Protein AF-A0A7U8BI65-F1 (afdb_monomer_lite)

pLDDT: mean 87.46, std 12.07, range [30.53, 98.56]

Sequence (1201 aa):
MKNLANHIILSGVTVSMLFSPLMALPSGGKFTHGTSGSITSNGNNMNIIGNGKNSVIQWGGGFSIGKGQSVNFGNNNFKGQQNYLNIAHGTSKSMIEGILNAGGNNVFLINPNGVIITKTGTINANRFVASTSSMDSKSMQDFADGKLVYNTFSPVFKPNGGNVVNMGTINAKNVTLQGNKVMLSADTSWDDKNNKIKYNQITADNIDLKGNEVYVDISTIKSKNLTTEAKNKGIAYLSATGYYYNPTREYNDIVFTTKGVMDKTYNQYISIGSDLDWWHFAKGWNEKADFRNNVAGNTFKLTNNIDFKASSGQNYANYWIDLNGDGKKDANEFTNMIVGFKDDSAFTKTFDGQGYTLKNININTVSDEVKNKPRYVGLFGKADGANFKNIIIDYKNGGINAKGINDYIRVGGFIGEANGGKFENILLKNLNLNAYTNMIYCEKITSNGYCEANSYVGGFVGNAINNANFNIIKMDTISVHGAKSNPIYGSPDGYALLDYIHVGGFAGGSLNSNFYDIKLNNISKVSNGYTDTRGLYVDKSTGGFIGKADGGEFKEILLKVENIDGSYDASFSGGFVGWVYDKGSIFSHINSNINEVKGGNTTGGFAGYAHGGEFSNIKSNVNVVYGYTVGGFLGKIYLNSKTNKILFNNIELNNIDLISGYNAGGFLGEINNHNSNDVTFENIHIKRIEKIQGNYIYTGGFAGYIPYGVFKNISIDYIGEIYGESNVGGFAGYIGNGKFENISINNINKMTIIDDEVYNDIYAGGFAGVIKQGIFSNIVLNDIGGFVYRDNSSNSNNYFLYVGSFAGMLGDKYSSGKPYNLDFNNIYIFTKENFGVDSNKNNFFFGKIFGGMKNANSQINNVNIYHQEGGLQNAISDQDYWDKYKIITYNDKNTGKEHFKNDVSKIDGLIYNDGKFIFTKDFVVNSPSDPKFDNEKPLIPNIEDIISKQVTLDENDILDLNILNQIIADLKDKFYLVDINILNELLKAYANIDKNNPTSKAEFLANYFLSKDKYPNDEKRLEIAHSMIQSLDFLLAYANNNTGNSKLTADANSKYLNNQNLSENKSKNIINKNKELMKFIDKDLKPLVESSNKALDRLKIIQGQLKTAIAKYNDYVKKINENPAIKNEETLNALKAKVDRLNQLSGELATTIANNQIQLEAWQDKASTDSNEHFTIKGQFDNVALLIPDLEKVTANGNEN

Organism: Campylobacter lari (NCBI:txid201)

Secondary structure (DSSP, 8-state):
--SHHHHHTT---S-TTS-----SS--SEEE-TT--EEEEEETTEEEEEESSSEEEEEETT---B-TT-EEEE--TTS-S--EEEEEE-SSS-EEE-SEEE-TT-EEEEE-TTEEEE-TT-EEE-SEEEEE-S---HHHHHHHHTT-S-TTT--PPP-TTS-EEEE-SEEE-SEEEEEEEEEEE-----EETTTTEE----EE-SEEEEEEEEEEEEGGGEE-SEEEEEEEEEEEEE-BHHHHHH-TT--GGGSEEEEEE--EE-TTT-EEE-SHHHHHHHHHHHHH-HHHHHS-GGGEEEE-S-EE--GGGT-BTTBEE--SSSSS---GGGEE--SBT-SGGG-B-SEEE-TT-EEES-EEE-SSTT-SS--SEESSEEEEES-EEEEEEEE-TT-EEEEE-SSS--EEESSEEEEES-EEEEEEEEEEEEEEEB-----SEE-TTSPEEEEEEEESSEEEEESS-EEEEEEEEEEEEEPPPB-PPSS-TTSPPEEEEEEEESSEEEEES-EEEEEEEEEEEEEEPPPB--TT-EEEEEEESSEEEEESEEEEEEEEEEEEEEE-STTEEEESSEEEE-STTEEEEEEEEEEEEEEESSEEESSEEEESSEEEEEEEEEEEEEESSEEESSEEEEE--STT--EEEEEEEEE-EEEEEESEEESSEEEEE-S-TTSEEEEEEEE--EEEEEESSS-EESSEEEESS-EEEEEEE--EEEEEESS-EESSEEEE-S-EEEEEEEEEEEEEEEEESS--S-EEEESSEEEE-SEEEEEEEEEEE--EEEEE--SSGGGS-EEEESSEEEEE-TT--SSPEEEEEEEEEEEEPTT-SEEES-SSEEEESSEEEEESEEEEEEEEEEEEETTTTTT-BTTGGGGGGSEEEEESSHHHHHHHHHHHHTTSTTEEEETTEEEE-TT---PPPPPPPP------PPPHHHHHH---EE-GGGS--HHHHHHHHHTTTS--EEEEGGGHHHHHHHHHT--TT-HHHHHHHHHHHTB-TTT---HHHHHHHHHHHHHHHHHHHHHHH---TT-EE-HHHHHHHHHHHHHHHHHHHHHHHHHHHHHHHIIIIIHHHHHHHHHHHHHHHHHHHHHHHHHHHHHHHHHHHHH-GGG--HHHHHHHHHHHHHHHHHHHHHHHHHHHHHHHHHHHHHHHHHHTTTSEEEE------PPPP---PPP-------

Structure (mmCIF, N/CA/C/O backbone):
data_AF-A0A7U8BI65-F1
#
_entry.id   AF-A0A7U8BI65-F1
#
loop_
_atom_site.group_PDB
_atom_site.id
_atom_site.type_symbol
_atom_site.label_atom_id
_atom_site.label_alt_id
_atom_site.label_comp_id
_atom_site.label_asym_id
_atom_site.label_entity_id
_atom_site.label_seq_id
_atom_site.pdbx_PDB_ins_code
_atom_site.Cartn_x
_atom_site.Cartn_y
_atom_site.Cartn_z
_atom_site.occupancy
_atom_site.B_iso_or_equiv
_atom_site.auth_seq_id
_atom_site.auth_comp_id
_atom_site.auth_asym_id
_atom_site.auth_atom_id
_atom_site.pdbx_PDB_model_num
ATOM 1 N N . MET A 1 1 ? -63.839 -25.827 42.449 1.00 49.09 1 MET A N 1
ATOM 2 C CA . MET A 1 1 ? -62.834 -25.435 43.470 1.00 49.09 1 MET A CA 1
ATOM 3 C C . MET A 1 1 ? -61.719 -26.469 43.737 1.00 49.09 1 MET A C 1
ATOM 5 O O . MET A 1 1 ? -61.024 -26.336 44.735 1.00 49.09 1 MET A O 1
ATOM 9 N N . LYS A 1 2 ? -61.450 -27.457 42.861 1.00 36.97 2 LYS A N 1
ATOM 10 C CA . LYS A 1 2 ? -60.438 -28.498 43.161 1.00 36.97 2 LYS A CA 1
ATOM 11 C C . LYS A 1 2 ? -58.964 -28.087 42.982 1.00 36.97 2 LYS A C 1
ATOM 13 O O . LYS A 1 2 ? -58.112 -28.815 43.459 1.00 36.97 2 LYS A O 1
ATOM 18 N N . ASN A 1 3 ? -58.664 -26.923 42.392 1.00 48.00 3 ASN A N 1
ATOM 19 C CA . ASN A 1 3 ? -57.275 -26.491 42.175 1.00 48.00 3 ASN A CA 1
ATOM 20 C C . ASN A 1 3 ? -56.867 -25.186 42.878 1.00 48.00 3 ASN A C 1
ATOM 22 O O . ASN A 1 3 ? -55.678 -24.979 43.039 1.00 48.00 3 ASN A O 1
ATOM 26 N N . LEU A 1 4 ? -57.773 -24.330 43.363 1.00 46.06 4 LEU A N 1
ATOM 27 C CA . LEU A 1 4 ? -57.404 -22.996 43.889 1.00 46.06 4 LEU A CA 1
ATOM 28 C C . LEU A 1 4 ? -56.399 -23.048 45.069 1.00 46.06 4 LEU A C 1
ATOM 30 O O . LEU A 1 4 ? -55.481 -22.242 45.153 1.00 46.06 4 LEU A O 1
ATOM 34 N N . ALA A 1 5 ? -56.544 -24.086 45.894 1.00 41.00 5 ALA A N 1
ATOM 35 C CA . ALA A 1 5 ? -55.726 -24.470 47.040 1.00 41.00 5 ALA A CA 1
ATOM 36 C C . ALA A 1 5 ? -54.214 -24.482 46.785 1.00 41.00 5 ALA A C 1
ATOM 38 O O . ALA A 1 5 ? -53.473 -23.638 47.274 1.00 41.00 5 ALA A O 1
ATOM 39 N N . ASN A 1 6 ? -53.776 -25.419 45.936 1.00 39.88 6 ASN A N 1
ATOM 40 C CA . ASN A 1 6 ? -52.371 -25.696 45.643 1.00 39.88 6 ASN A CA 1
ATOM 41 C C . ASN A 1 6 ? -51.692 -24.560 44.858 1.00 39.88 6 ASN A C 1
ATOM 43 O O . ASN A 1 6 ? -50.458 -24.475 44.800 1.00 39.88 6 ASN A O 1
ATOM 47 N N . HIS A 1 7 ? -52.485 -23.671 44.256 1.00 42.72 7 HIS A N 1
ATOM 48 C CA . HIS A 1 7 ? -51.993 -22.535 43.484 1.00 42.72 7 HIS A CA 1
ATOM 49 C C . HIS A 1 7 ? -51.641 -21.336 44.379 1.00 42.72 7 HIS A C 1
ATOM 51 O O . HIS A 1 7 ? -50.652 -20.664 44.095 1.00 42.72 7 HIS A O 1
ATOM 57 N N . ILE A 1 8 ? -52.303 -21.157 45.526 1.00 42.31 8 ILE A N 1
ATOM 58 C CA . ILE A 1 8 ? -52.016 -20.065 46.476 1.00 42.31 8 ILE A CA 1
ATOM 59 C C . ILE A 1 8 ? -50.756 -20.344 47.330 1.00 42.31 8 ILE A C 1
ATOM 61 O O . ILE A 1 8 ? -50.008 -19.428 47.653 1.00 42.31 8 ILE A O 1
ATOM 65 N N . ILE A 1 9 ? -50.413 -21.616 47.582 1.00 40.44 9 ILE A N 1
ATOM 66 C CA . ILE A 1 9 ? -49.279 -22.063 48.442 1.00 40.44 9 ILE A CA 1
ATOM 67 C C . ILE A 1 9 ? -47.878 -21.611 47.943 1.00 40.44 9 ILE A C 1
ATOM 69 O O . ILE A 1 9 ? -46.877 -21.798 48.622 1.00 40.44 9 ILE A O 1
ATOM 73 N N . LEU A 1 10 ? -47.747 -21.011 46.748 1.00 40.88 10 LEU A N 1
ATOM 74 C CA . LEU A 1 10 ? -46.505 -20.303 46.351 1.00 40.88 10 LEU A CA 1
ATOM 75 C C . LEU A 1 10 ? -46.758 -18.890 45.784 1.00 40.88 10 LEU A C 1
ATOM 77 O O . LEU A 1 10 ? -45.847 -18.305 45.195 1.00 40.88 10 LEU A O 1
ATOM 81 N N . SER A 1 11 ? -47.966 -18.330 45.899 1.00 40.81 11 SER A N 1
ATOM 82 C CA . SER A 1 11 ? -48.268 -17.004 45.349 1.00 40.81 11 SER A CA 1
ATOM 83 C C . SER A 1 11 ? -47.799 -15.899 46.297 1.00 40.81 11 SER A C 1
ATOM 85 O O . SER A 1 11 ? -48.597 -15.256 46.976 1.00 40.81 11 SER A O 1
ATOM 87 N N . GLY A 1 12 ? -46.484 -15.674 46.317 1.00 45.47 12 GLY A N 1
ATOM 88 C CA . GLY A 1 12 ? -45.933 -14.373 46.669 1.00 45.47 12 GLY A CA 1
ATOM 89 C C . GLY A 1 12 ? -46.340 -13.353 45.605 1.00 45.47 12 GLY A C 1
ATOM 90 O O . GLY A 1 12 ? -46.034 -13.512 44.420 1.00 45.47 12 GLY A O 1
ATOM 91 N N . VAL A 1 13 ? -47.112 -12.359 46.028 1.00 43.16 13 VAL A N 1
ATOM 92 C CA . VAL A 1 13 ? -48.002 -11.578 45.168 1.00 43.16 13 VAL A CA 1
ATOM 93 C C . VAL A 1 13 ? -47.292 -10.629 44.171 1.00 43.16 13 VAL A C 1
ATOM 95 O O . VAL A 1 13 ? -46.260 -10.039 44.472 1.00 43.16 13 VAL A O 1
ATOM 98 N N . THR A 1 14 ? -47.892 -10.513 42.971 1.00 48.69 14 THR A N 1
ATOM 99 C CA . THR A 1 14 ? -47.816 -9.482 41.897 1.00 48.69 14 THR A CA 1
ATOM 100 C C . THR A 1 14 ? -46.475 -8.815 41.577 1.00 48.69 14 THR A C 1
ATOM 102 O O . THR A 1 14 ? -46.221 -7.688 41.992 1.00 48.69 14 THR A O 1
ATOM 105 N N . VAL A 1 15 ? -45.672 -9.412 40.691 1.00 45.28 15 VAL A N 1
ATOM 106 C CA . VAL A 1 15 ? -44.526 -8.693 40.078 1.00 45.28 15 VAL A CA 1
ATOM 107 C C . VAL A 1 15 ? -44.260 -9.105 38.615 1.00 45.28 15 VAL A C 1
ATOM 109 O O . VAL A 1 15 ? -43.643 -8.381 37.838 1.00 45.28 15 VAL A O 1
ATOM 112 N N . SER A 1 16 ? -44.790 -10.247 38.181 1.00 42.12 16 SER A N 1
ATOM 113 C CA . SER A 1 16 ? -44.332 -10.961 36.984 1.00 42.12 16 SER A CA 1
ATOM 114 C C . SER A 1 16 ? -44.882 -10.496 35.629 1.00 42.12 16 SER A C 1
ATOM 116 O O . SER A 1 16 ? -44.323 -10.863 34.601 1.00 42.12 16 SER A O 1
ATOM 118 N N . MET A 1 17 ? -45.968 -9.716 35.582 1.00 37.91 17 MET A N 1
ATOM 119 C CA . MET A 1 17 ? -46.557 -9.233 34.314 1.00 37.91 17 MET A CA 1
ATOM 120 C C . MET A 1 17 ? -45.971 -7.890 33.836 1.00 37.91 17 MET A C 1
ATOM 122 O O . MET A 1 17 ? -46.530 -7.255 32.943 1.00 37.91 17 MET A O 1
ATOM 126 N N . LEU A 1 18 ? -44.875 -7.433 34.450 1.00 44.94 18 LEU A N 1
ATOM 127 C CA . LEU A 1 18 ? -44.361 -6.065 34.331 1.00 44.94 18 LEU A CA 1
ATOM 128 C C . LEU A 1 18 ? -42.988 -5.972 33.644 1.00 44.94 18 LEU A C 1
ATOM 130 O O . LEU A 1 18 ? -42.354 -4.931 33.733 1.00 44.94 18 LEU A O 1
ATOM 134 N N . PHE A 1 19 ? -42.496 -7.031 32.999 1.00 45.09 19 PHE A N 1
ATOM 135 C CA . PHE A 1 19 ? -41.133 -7.043 32.466 1.00 45.09 19 PHE A CA 1
ATOM 136 C C . PHE A 1 19 ? -41.057 -7.658 31.070 1.00 45.09 19 PHE A C 1
ATOM 138 O O . PHE A 1 19 ? -41.316 -8.844 30.878 1.00 45.09 19 PHE A O 1
ATOM 145 N N . SER A 1 20 ? -40.641 -6.838 30.111 1.00 33.91 20 SER A N 1
ATOM 146 C CA . SER A 1 20 ? -40.109 -7.244 28.811 1.00 33.91 20 SER A CA 1
ATOM 147 C C . SER A 1 20 ? -38.716 -6.621 28.694 1.00 33.91 20 SER A C 1
ATOM 149 O O . SER A 1 20 ? -38.632 -5.393 28.621 1.00 33.91 20 SER A O 1
ATOM 151 N N . PRO A 1 21 ? -37.617 -7.396 28.743 1.00 39.16 21 PRO A N 1
ATOM 152 C CA . PRO A 1 21 ? -36.289 -6.815 28.663 1.00 39.16 21 PRO A CA 1
ATOM 153 C C . PRO A 1 21 ? -35.968 -6.437 27.214 1.00 39.16 21 PRO A C 1
ATOM 155 O O . PRO A 1 21 ? -35.713 -7.294 26.374 1.00 39.16 21 PRO A O 1
ATOM 158 N N . LEU A 1 22 ? -35.924 -5.135 26.947 1.00 37.31 22 LEU A N 1
ATOM 159 C CA . LEU A 1 22 ? -34.965 -4.556 26.009 1.00 37.31 22 LEU A CA 1
ATOM 160 C C . LEU A 1 22 ? -34.018 -3.717 26.878 1.00 37.31 22 LEU A C 1
ATOM 162 O O . LEU A 1 22 ? -34.304 -2.561 27.177 1.00 37.31 22 LEU A O 1
ATOM 166 N N . MET A 1 23 ? -32.974 -4.328 27.443 1.00 58.50 23 MET A N 1
ATOM 167 C CA . MET A 1 23 ? -32.258 -3.696 28.560 1.00 58.50 23 MET A CA 1
ATOM 168 C C . MET A 1 23 ? -31.063 -2.883 28.065 1.00 58.50 23 MET A C 1
ATOM 170 O O . MET A 1 23 ? -29.980 -3.412 27.839 1.00 58.50 23 MET A O 1
ATOM 174 N N . ALA A 1 24 ? -31.270 -1.572 27.943 1.00 73.62 24 ALA A N 1
ATOM 175 C CA . ALA A 1 24 ? -30.195 -0.589 27.822 1.00 73.62 24 ALA A CA 1
ATOM 176 C C . ALA A 1 24 ? -29.513 -0.288 29.182 1.00 73.62 24 ALA A C 1
ATOM 178 O O . ALA A 1 24 ? -28.504 0.401 29.218 1.00 73.62 24 ALA A O 1
ATOM 179 N N . LEU A 1 25 ? -30.033 -0.792 30.305 1.00 88.44 25 LEU A N 1
ATOM 180 C CA . LEU A 1 25 ? -29.476 -0.649 31.662 1.00 88.44 25 LEU A CA 1
ATOM 181 C C . LEU A 1 25 ? -29.086 -2.027 32.238 1.00 88.44 25 LEU A C 1
ATOM 183 O O . LEU A 1 25 ? -29.550 -3.045 31.715 1.00 88.44 25 LEU A O 1
ATOM 187 N N . PRO A 1 26 ? -28.290 -2.100 33.328 1.00 91.25 26 PRO A N 1
ATOM 188 C CA . PRO A 1 26 ? -28.024 -3.363 34.020 1.00 91.25 26 PRO A CA 1
ATOM 189 C C . PRO A 1 26 ? -29.325 -4.069 34.414 1.00 91.25 26 PRO A C 1
ATOM 191 O O . PRO A 1 26 ? -30.337 -3.411 34.659 1.00 91.25 26 PRO A O 1
ATOM 194 N N . SER A 1 27 ? -29.334 -5.403 34.476 1.00 86.44 27 SER A N 1
ATOM 195 C CA . SER A 1 27 ? -30.589 -6.138 34.685 1.00 86.44 27 SER A CA 1
ATOM 196 C C . SER A 1 27 ? -30.489 -7.289 35.681 1.00 86.44 27 SER A C 1
ATOM 198 O O . SER A 1 27 ? -29.483 -7.995 35.772 1.00 86.44 27 SER A O 1
ATOM 200 N N . GLY A 1 28 ? -31.566 -7.455 36.456 1.00 86.06 28 GLY A N 1
ATOM 201 C CA . GLY A 1 28 ? -31.684 -8.481 37.488 1.00 86.06 28 GLY A CA 1
ATOM 202 C C . GLY A 1 28 ? -30.685 -8.321 38.625 1.00 86.06 28 GLY A C 1
ATOM 203 O O . GLY A 1 28 ? -29.994 -9.280 38.943 1.00 86.06 28 GLY A O 1
ATOM 204 N N . GLY A 1 29 ? -30.553 -7.118 39.185 1.00 91.00 29 GLY A N 1
ATOM 205 C CA . GLY A 1 29 ? -29.655 -6.847 40.308 1.00 91.00 29 GLY A CA 1
ATOM 206 C C . GLY A 1 29 ? -30.243 -7.291 41.649 1.00 91.00 29 GLY A C 1
ATOM 207 O O . GLY A 1 29 ? -31.414 -7.029 41.926 1.00 91.00 29 GLY A O 1
ATOM 208 N N . LYS A 1 30 ? -29.428 -7.913 42.506 1.00 92.31 30 LYS A N 1
ATOM 209 C CA . LYS A 1 30 ? -29.826 -8.332 43.858 1.00 92.31 30 LYS A CA 1
ATOM 210 C C . LYS A 1 30 ? -28.677 -8.224 44.860 1.00 92.31 30 L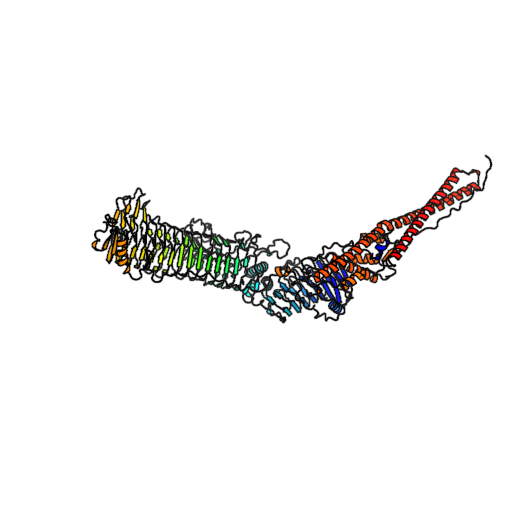YS A C 1
ATOM 212 O O . LYS A 1 30 ? -27.581 -8.722 44.602 1.00 92.31 30 LYS A O 1
ATOM 217 N N . PHE A 1 31 ? -28.939 -7.610 46.017 1.00 94.00 31 PHE A N 1
ATOM 218 C CA . PHE A 1 31 ? -28.010 -7.605 47.154 1.00 94.00 31 PHE A CA 1
ATOM 219 C C . PHE A 1 31 ? -27.896 -9.011 47.769 1.00 94.00 31 PHE A C 1
ATOM 221 O O . PHE A 1 31 ? -28.903 -9.692 47.962 1.00 94.00 31 PHE A O 1
ATOM 228 N N . THR A 1 32 ? -26.671 -9.453 48.063 1.00 93.75 32 THR A N 1
ATOM 229 C CA . THR A 1 32 ? -26.353 -10.811 48.556 1.00 93.75 32 THR A CA 1
ATOM 230 C C . THR A 1 32 ? -25.324 -10.779 49.692 1.00 93.75 32 THR A C 1
ATOM 232 O O . THR A 1 32 ? -24.863 -9.702 50.082 1.00 93.75 32 THR A O 1
ATOM 235 N N . HIS A 1 33 ? -24.963 -11.949 50.240 1.00 93.00 33 HIS A N 1
ATOM 236 C CA . HIS A 1 33 ? -23.924 -12.100 51.278 1.00 93.00 33 HIS A CA 1
ATOM 237 C C . HIS A 1 33 ? -24.189 -11.270 52.549 1.00 93.00 33 HIS A C 1
ATOM 239 O O . HIS A 1 33 ? -23.274 -10.749 53.182 1.00 93.00 33 HIS A O 1
ATOM 245 N N . GLY A 1 34 ? -25.468 -11.107 52.906 1.00 89.81 34 GLY A N 1
ATOM 246 C CA . GLY A 1 34 ? -25.895 -10.346 54.085 1.00 89.81 34 GLY A CA 1
ATOM 247 C C . GLY A 1 34 ? -25.912 -8.823 53.903 1.00 89.81 34 GLY A C 1
ATOM 248 O O . GLY A 1 34 ? -26.201 -8.108 54.857 1.00 89.81 34 GLY A O 1
ATOM 249 N N . THR A 1 35 ? -25.633 -8.313 52.698 1.00 93.81 35 THR A N 1
ATOM 250 C CA . THR A 1 35 ? -25.758 -6.880 52.385 1.00 93.81 35 THR A CA 1
ATOM 251 C C . THR A 1 35 ? -27.191 -6.510 51.986 1.00 93.81 35 THR A C 1
ATOM 253 O O . THR A 1 35 ? -27.960 -7.369 51.552 1.00 93.81 35 THR A O 1
ATOM 256 N N . SER A 1 36 ? -27.568 -5.235 52.133 1.00 91.00 36 SER A N 1
ATOM 257 C CA . SER A 1 36 ? -28.918 -4.743 51.820 1.00 91.00 36 SER A CA 1
ATOM 258 C C . SER A 1 36 ? -28.915 -3.339 51.207 1.00 91.00 36 SER A C 1
ATOM 260 O O . SER A 1 36 ? -27.969 -2.560 51.379 1.00 91.00 36 SER A O 1
ATOM 262 N N . GLY A 1 37 ? -29.989 -3.028 50.479 1.00 90.62 37 GLY A N 1
ATOM 263 C CA . GLY A 1 37 ? -30.173 -1.758 49.787 1.00 90.62 37 GLY A CA 1
ATOM 264 C C . GLY A 1 37 ? -31.312 -1.787 48.763 1.00 90.62 37 GLY A C 1
ATOM 265 O O . GLY A 1 37 ? -32.103 -2.736 48.706 1.00 90.62 37 GLY A O 1
ATOM 266 N N . SER A 1 38 ? -31.393 -0.745 47.936 1.00 88.50 38 SER A N 1
ATOM 267 C CA . SER A 1 38 ? -32.404 -0.601 46.885 1.00 88.50 38 SER A CA 1
ATOM 268 C C . SER A 1 38 ? -31.792 -0.398 45.497 1.00 88.50 38 SER A C 1
ATOM 270 O O . SER A 1 38 ? -30.743 0.227 45.331 1.00 88.50 38 SER A O 1
ATOM 272 N N . ILE A 1 39 ? -32.468 -0.953 44.488 1.00 90.62 39 ILE A N 1
ATOM 273 C CA . ILE A 1 39 ? -32.181 -0.746 43.066 1.00 90.62 39 ILE A CA 1
ATOM 274 C C . ILE A 1 39 ? -33.463 -0.224 42.436 1.00 90.62 39 ILE A C 1
ATOM 276 O O . ILE A 1 39 ? -34.506 -0.873 42.505 1.00 90.62 39 ILE A O 1
ATOM 280 N N . THR A 1 40 ? -33.388 0.964 41.854 1.00 85.75 40 THR A N 1
ATOM 281 C CA . THR A 1 40 ? -34.541 1.653 41.270 1.00 85.75 40 THR A CA 1
ATOM 282 C C . THR A 1 40 ? -34.194 2.106 39.862 1.00 85.75 40 THR A C 1
ATOM 284 O O . THR A 1 40 ? -33.041 2.413 39.565 1.00 85.75 40 THR A O 1
ATOM 287 N N . SER A 1 41 ? -35.168 2.106 38.962 1.00 82.94 41 SER A N 1
ATOM 288 C CA . SER A 1 41 ? -34.995 2.521 37.569 1.00 82.94 41 SER A CA 1
ATOM 289 C C . SER A 1 41 ? -36.129 3.457 37.186 1.00 82.94 41 SER A C 1
ATOM 291 O O . SER A 1 41 ? -37.285 3.186 37.500 1.00 82.94 41 SER A O 1
ATOM 293 N N . ASN A 1 42 ? -35.784 4.572 36.549 1.00 77.44 42 ASN A N 1
ATOM 294 C CA . ASN A 1 42 ? -36.719 5.574 36.056 1.00 77.44 42 ASN A CA 1
ATOM 295 C C . ASN A 1 42 ? -36.258 6.058 34.676 1.00 77.44 42 ASN A C 1
ATOM 297 O O . ASN A 1 42 ? -35.297 6.829 34.562 1.00 77.44 42 ASN A O 1
ATOM 301 N N . GLY A 1 43 ? -36.939 5.583 33.631 1.00 80.50 43 GLY A N 1
ATOM 302 C CA . GLY A 1 43 ? -36.590 5.877 32.244 1.00 80.50 43 GLY A CA 1
ATOM 303 C C . GLY A 1 43 ? -35.137 5.507 31.953 1.00 80.50 43 GLY A C 1
ATOM 304 O O . GLY A 1 43 ? -34.763 4.343 32.053 1.00 80.50 43 GLY A O 1
ATOM 305 N N . ASN A 1 44 ? -34.319 6.518 31.648 1.00 87.50 44 ASN A N 1
ATOM 306 C CA . ASN A 1 44 ? -32.920 6.331 31.266 1.00 87.50 44 ASN A CA 1
ATOM 307 C C . ASN A 1 44 ? -31.929 6.247 32.445 1.00 87.50 44 ASN A C 1
ATOM 309 O O . ASN A 1 44 ? -30.718 6.214 32.228 1.00 87.50 44 ASN A O 1
ATOM 313 N N . ASN A 1 45 ? -32.405 6.282 33.695 1.00 90.12 45 ASN A N 1
ATOM 314 C CA . ASN A 1 45 ? -31.551 6.347 34.883 1.00 90.12 45 ASN A CA 1
ATOM 315 C C . ASN A 1 45 ? -31.839 5.189 35.843 1.00 90.12 45 ASN A C 1
ATOM 317 O O . ASN A 1 45 ? -32.993 4.929 36.182 1.00 90.12 45 ASN A O 1
ATOM 321 N N . MET A 1 46 ? -30.788 4.552 36.352 1.00 92.62 46 MET A N 1
ATOM 322 C CA . MET A 1 46 ? -30.849 3.576 37.438 1.00 92.62 46 MET A CA 1
ATOM 323 C C . MET A 1 46 ? -30.125 4.120 38.669 1.00 92.62 46 MET A C 1
ATOM 325 O O . MET A 1 46 ? -28.995 4.583 38.556 1.00 92.62 46 MET A O 1
ATOM 329 N N . ASN A 1 47 ? -30.738 4.029 39.848 1.00 92.69 47 ASN A N 1
ATOM 330 C CA . ASN A 1 47 ? -30.107 4.393 41.118 1.00 92.69 47 ASN A CA 1
ATOM 331 C C . ASN A 1 47 ? -29.907 3.145 41.983 1.00 92.69 47 ASN A C 1
ATOM 333 O O . ASN A 1 47 ? -30.842 2.361 42.171 1.00 92.69 47 ASN A O 1
ATOM 337 N N . ILE A 1 48 ? -28.698 2.984 42.522 1.00 95.25 48 ILE A N 1
ATOM 338 C CA . ILE A 1 48 ? -28.285 1.867 43.375 1.00 95.25 48 ILE A CA 1
ATOM 339 C C . ILE A 1 48 ? -27.827 2.428 44.721 1.00 95.25 48 ILE A C 1
ATOM 341 O O . ILE A 1 48 ? -26.824 3.142 44.810 1.00 95.25 48 ILE A O 1
ATOM 345 N N . ILE A 1 49 ? -28.562 2.089 45.776 1.00 93.31 49 ILE A N 1
ATOM 346 C CA . ILE A 1 49 ? -28.400 2.664 47.112 1.00 93.31 49 ILE A CA 1
ATOM 347 C C . ILE A 1 49 ? -28.100 1.535 48.094 1.00 93.31 49 ILE A C 1
ATOM 349 O O . ILE A 1 49 ? -28.951 0.687 48.342 1.00 93.31 49 ILE A O 1
ATOM 353 N N . GLY A 1 50 ? -26.893 1.514 48.660 1.00 93.12 50 GLY A N 1
ATOM 354 C CA . GLY A 1 50 ? -26.528 0.588 49.734 1.00 93.12 50 GLY A CA 1
ATOM 355 C C . GLY A 1 50 ? -26.877 1.151 51.113 1.00 93.12 50 GLY A C 1
ATOM 356 O O . GLY A 1 50 ? -26.685 2.345 51.368 1.00 93.12 50 GLY A O 1
ATOM 357 N N . ASN A 1 51 ? -27.339 0.295 52.027 1.00 91.12 51 ASN A N 1
ATOM 358 C CA . ASN A 1 51 ? -27.616 0.692 53.415 1.00 91.12 51 ASN A CA 1
ATOM 359 C C . ASN A 1 51 ? -26.342 0.734 54.275 1.00 91.12 51 ASN A C 1
ATOM 361 O O . ASN A 1 51 ? -26.228 1.545 55.192 1.00 91.12 51 ASN A O 1
ATOM 365 N N . GLY A 1 52 ? -25.375 -0.137 53.976 1.00 91.56 52 GLY A N 1
ATOM 366 C CA . GLY A 1 52 ? -24.118 -0.261 54.711 1.00 91.56 52 GLY A CA 1
ATOM 367 C C . GLY A 1 52 ? -22.913 0.350 53.995 1.00 91.56 52 GLY A C 1
ATOM 368 O O . GLY A 1 52 ? -23.006 0.899 52.896 1.00 91.56 52 GLY A O 1
ATOM 369 N N . LYS A 1 53 ? -21.738 0.198 54.619 1.00 92.38 53 LYS A N 1
ATOM 370 C CA . LYS A 1 53 ? -20.452 0.595 54.027 1.00 92.38 53 LYS A CA 1
ATOM 371 C C . LYS A 1 53 ? -20.087 -0.251 52.801 1.00 92.38 53 LYS A C 1
ATOM 373 O O . LYS A 1 53 ? -19.537 0.287 51.848 1.00 92.38 53 LYS A O 1
ATOM 378 N N . ASN A 1 54 ? -20.389 -1.551 52.824 1.00 94.31 54 ASN A N 1
ATOM 379 C CA . ASN A 1 54 ? -20.085 -2.495 51.748 1.00 94.31 54 ASN A CA 1
ATOM 380 C C . ASN A 1 54 ? -21.379 -3.109 51.208 1.00 94.31 54 ASN A C 1
ATOM 382 O O . ASN A 1 54 ? -22.248 -3.503 51.981 1.00 94.31 54 ASN A O 1
ATOM 386 N N . SER A 1 55 ? -21.491 -3.199 49.886 1.00 95.88 55 SER A N 1
ATOM 387 C CA . SER A 1 55 ? -22.622 -3.798 49.177 1.00 95.88 55 SER A CA 1
ATOM 388 C C . SER A 1 55 ? -22.120 -4.824 48.168 1.00 95.88 55 SER A C 1
ATOM 390 O O . SER A 1 55 ? -21.220 -4.511 47.388 1.00 95.88 55 SER A O 1
ATOM 392 N N . VAL A 1 56 ? -22.705 -6.025 48.165 1.00 96.06 56 VAL A N 1
ATOM 393 C CA . VAL A 1 56 ? -22.411 -7.082 47.184 1.00 96.06 56 VAL A CA 1
ATOM 394 C C . VAL A 1 56 ? -23.660 -7.343 46.356 1.00 96.06 56 VAL A C 1
ATOM 396 O O . VAL A 1 56 ? -24.664 -7.821 46.881 1.00 96.06 56 VAL A O 1
ATOM 399 N N . ILE A 1 57 ? -23.593 -7.041 45.061 1.00 96.12 57 ILE A N 1
ATOM 400 C CA . ILE A 1 57 ? -24.728 -7.072 44.138 1.00 96.12 57 ILE A CA 1
ATOM 401 C C . ILE A 1 57 ? -24.431 -8.047 42.997 1.00 96.12 57 ILE A C 1
ATOM 403 O O . ILE A 1 57 ? -23.446 -7.891 42.272 1.00 96.12 57 ILE A O 1
ATOM 407 N N . GLN A 1 58 ? -25.302 -9.038 42.830 1.00 93.69 58 GLN A N 1
ATOM 408 C CA . GLN A 1 58 ? -25.261 -9.999 41.727 1.00 93.69 58 GLN A CA 1
ATOM 409 C C . GLN A 1 58 ? -26.230 -9.554 40.630 1.00 93.69 58 GLN A C 1
ATOM 411 O O . GLN A 1 58 ? -27.349 -9.155 40.947 1.00 93.69 58 GLN A O 1
ATOM 416 N N . TRP A 1 59 ? -25.831 -9.659 39.362 1.00 92.56 59 TRP A N 1
ATOM 417 C CA . TRP A 1 59 ? -26.643 -9.246 38.210 1.00 92.56 59 TRP A CA 1
ATOM 418 C C . TRP A 1 59 ? -26.934 -10.426 37.291 1.00 92.56 59 TRP A C 1
ATOM 420 O O . TRP A 1 59 ? -26.016 -10.945 36.660 1.00 92.56 59 TRP A O 1
ATOM 430 N N . GLY A 1 60 ? -28.196 -10.856 37.215 1.00 86.62 60 GLY A N 1
ATOM 431 C CA . GLY A 1 60 ? -28.582 -12.066 36.486 1.00 86.62 60 GLY A CA 1
ATOM 432 C C . GLY A 1 60 ? -28.609 -11.926 34.958 1.00 86.62 60 GLY A C 1
ATOM 433 O O . GLY A 1 60 ? -28.301 -12.876 34.240 1.00 86.62 60 GLY A O 1
ATOM 434 N N . GLY A 1 61 ? -28.941 -10.737 34.451 1.00 81.31 61 GLY A N 1
ATOM 435 C CA . GLY A 1 61 ? -28.941 -10.433 33.015 1.00 81.31 61 GLY A CA 1
ATOM 436 C C . GLY A 1 61 ? -27.699 -9.664 32.555 1.00 81.31 61 GLY A C 1
ATOM 437 O O . GLY A 1 61 ? -27.691 -9.088 31.471 1.00 81.31 61 GLY A O 1
ATOM 438 N N . GLY A 1 62 ? -26.652 -9.628 33.383 1.00 89.06 62 GLY A N 1
ATOM 439 C CA . GLY A 1 62 ? -25.429 -8.873 33.131 1.00 89.06 62 GLY A CA 1
ATOM 440 C C . GLY A 1 62 ? -25.507 -7.384 33.494 1.00 89.06 62 GLY A C 1
ATOM 441 O O . GLY A 1 62 ? -26.525 -6.856 33.949 1.00 89.06 62 GLY A O 1
ATOM 442 N N . PHE A 1 63 ? -24.376 -6.702 33.300 1.00 93.25 63 PHE A N 1
ATOM 443 C CA . PHE A 1 63 ? -24.184 -5.296 33.655 1.00 93.25 63 PHE A CA 1
ATOM 444 C C . PHE A 1 63 ? -23.664 -4.520 32.441 1.00 93.25 63 PHE A C 1
ATOM 446 O O . PHE A 1 63 ? -22.463 -4.535 32.170 1.00 93.25 63 PHE A O 1
ATOM 453 N N . SER A 1 64 ? -24.558 -3.844 31.723 1.00 93.25 64 SER A N 1
ATOM 454 C CA . SER A 1 64 ? -24.237 -2.959 30.596 1.00 93.25 64 SER A CA 1
ATOM 455 C C . SER A 1 64 ? -25.000 -1.646 30.752 1.00 93.25 64 SER A C 1
ATOM 457 O O . SER A 1 64 ? -26.069 -1.625 31.354 1.00 93.25 64 SER A O 1
ATOM 459 N N . ILE A 1 65 ? -24.450 -0.549 30.239 1.00 95.38 65 ILE A N 1
ATOM 460 C CA . ILE A 1 65 ? -25.070 0.782 30.278 1.00 95.38 65 ILE A CA 1
ATOM 461 C C . ILE A 1 65 ? -25.048 1.319 28.851 1.00 95.38 65 ILE A C 1
ATOM 463 O O . ILE A 1 65 ? -23.994 1.725 28.382 1.00 95.38 65 ILE A O 1
ATOM 467 N N . GLY A 1 66 ? -26.177 1.305 28.158 1.00 91.44 66 GLY A N 1
ATOM 468 C CA . GLY A 1 66 ? -26.315 1.732 26.768 1.00 91.44 66 GLY A CA 1
ATOM 469 C C . GLY A 1 66 ? -26.181 3.245 26.570 1.00 91.44 66 GLY A C 1
ATOM 470 O O . GLY A 1 66 ? -26.210 4.031 27.524 1.00 91.44 66 GLY A O 1
ATOM 471 N N . LYS A 1 67 ? -26.046 3.674 25.309 1.00 88.62 67 LYS A N 1
ATOM 472 C CA . LYS A 1 67 ? -25.925 5.097 24.942 1.00 88.62 67 LYS A CA 1
ATOM 473 C C . LYS A 1 67 ? -27.127 5.902 25.468 1.00 88.62 67 LYS A C 1
ATOM 475 O O . LYS A 1 67 ? -28.278 5.499 25.321 1.00 88.62 67 LYS A O 1
ATOM 480 N N . GLY A 1 68 ? -26.855 7.043 26.106 1.00 88.75 68 GLY A N 1
ATOM 481 C CA . GLY A 1 68 ? -27.879 7.918 26.702 1.00 88.75 68 GLY A CA 1
ATOM 482 C C . GLY A 1 68 ? -28.443 7.459 28.057 1.00 88.75 68 GLY A C 1
ATOM 483 O O . GLY A 1 68 ? -29.285 8.159 28.617 1.00 88.75 68 GLY A O 1
ATOM 484 N N . GLN A 1 69 ? -27.981 6.326 28.594 1.00 93.44 69 GLN A N 1
ATOM 485 C CA . GLN A 1 69 ? -28.402 5.787 29.891 1.00 93.44 69 GLN A CA 1
ATOM 486 C C . GLN A 1 69 ? -27.435 6.187 31.016 1.00 93.44 69 GLN A C 1
ATOM 488 O O . GLN A 1 69 ? -26.259 6.471 30.761 1.00 93.44 69 GLN A O 1
ATOM 493 N N . SER A 1 70 ? -27.897 6.181 32.271 1.00 95.31 70 SER A N 1
ATOM 494 C CA . SER A 1 70 ? -27.036 6.399 33.438 1.00 95.31 70 SER A CA 1
ATOM 495 C C . SER A 1 70 ? -27.306 5.446 34.605 1.00 95.31 70 SER A C 1
ATOM 497 O O . SER A 1 70 ? -28.444 5.056 34.863 1.00 95.31 70 SER A O 1
ATOM 499 N N . VAL A 1 71 ? -26.249 5.089 35.337 1.00 97.25 71 VAL A N 1
ATOM 500 C CA . VAL A 1 71 ? -26.306 4.338 36.598 1.00 97.25 71 VAL A CA 1
ATOM 501 C C . VAL A 1 71 ? -25.640 5.166 37.691 1.00 97.25 71 VAL A C 1
ATOM 503 O O . VAL A 1 71 ? -24.466 5.517 37.576 1.00 97.25 71 VAL A O 1
ATOM 506 N N . ASN A 1 72 ? -26.374 5.464 38.759 1.00 96.31 72 ASN A N 1
ATOM 507 C CA . ASN A 1 72 ? -25.932 6.309 39.861 1.00 96.31 72 ASN A CA 1
ATOM 508 C C . ASN A 1 72 ? -25.848 5.491 41.161 1.00 96.31 72 ASN A C 1
ATOM 510 O O . ASN A 1 72 ? -26.843 4.934 41.618 1.00 96.31 72 ASN A O 1
ATOM 514 N N . PHE A 1 73 ? -24.662 5.428 41.764 1.00 96.88 73 PHE A N 1
ATOM 515 C CA . PHE A 1 73 ? -24.399 4.772 43.042 1.00 96.88 73 PHE A CA 1
ATOM 516 C C . PHE A 1 73 ? -24.297 5.793 44.174 1.00 96.88 73 PHE A C 1
ATOM 518 O O . PHE A 1 73 ? -23.573 6.786 44.056 1.00 96.88 73 PHE A O 1
ATOM 525 N N . GLY A 1 74 ? -24.926 5.492 45.308 1.00 92.44 74 GLY A N 1
ATOM 526 C CA . GLY A 1 74 ? -24.731 6.239 46.547 1.00 92.44 74 GLY A CA 1
ATOM 527 C C . GLY A 1 74 ? -25.999 6.410 47.368 1.00 92.44 74 GLY A C 1
ATOM 528 O O . GLY A 1 74 ? -27.105 6.475 46.840 1.00 92.44 74 GLY A O 1
ATOM 529 N N . ASN A 1 75 ? -25.815 6.520 48.680 1.00 88.12 75 ASN A N 1
ATOM 530 C CA . ASN A 1 75 ? -26.863 6.875 49.622 1.00 88.12 75 ASN A CA 1
ATOM 531 C C . ASN A 1 75 ? -26.573 8.255 50.220 1.00 88.12 75 ASN A C 1
ATOM 533 O O . ASN A 1 75 ? -25.642 8.398 51.008 1.00 88.12 75 ASN A O 1
ATOM 537 N N . ASN A 1 76 ? -27.395 9.256 49.895 1.00 83.06 76 ASN A N 1
ATOM 538 C CA . ASN A 1 76 ? -27.226 10.621 50.413 1.00 83.06 76 ASN A CA 1
ATOM 539 C C . ASN A 1 76 ? -27.312 10.703 51.949 1.00 83.06 76 ASN A C 1
ATOM 541 O O . ASN A 1 76 ? -26.806 11.654 52.539 1.00 83.06 76 ASN A O 1
ATOM 545 N N . ASN A 1 77 ? -27.915 9.705 52.601 1.00 85.06 77 ASN A N 1
ATOM 546 C CA . ASN A 1 77 ? -28.032 9.636 54.057 1.00 85.06 77 ASN A CA 1
ATOM 547 C C . ASN A 1 77 ? -26.841 8.924 54.724 1.00 85.06 77 ASN A C 1
ATOM 549 O O . ASN A 1 77 ? -26.697 8.982 55.947 1.00 85.06 77 ASN A O 1
ATOM 553 N N . PHE A 1 78 ? -25.976 8.252 53.957 1.00 87.81 78 PHE A N 1
ATOM 554 C CA . PHE A 1 78 ? -24.811 7.561 54.500 1.00 87.81 78 PHE A CA 1
ATOM 555 C C . PHE A 1 78 ? -23.641 8.535 54.675 1.00 87.81 78 PHE A C 1
ATOM 557 O O . PHE A 1 78 ? -23.133 9.115 53.717 1.00 87.81 78 PHE A O 1
ATOM 564 N N . LYS A 1 79 ? -23.171 8.704 55.915 1.00 85.06 79 LYS A N 1
ATOM 565 C CA . LYS A 1 79 ? -22.004 9.544 56.212 1.00 85.06 79 LYS A CA 1
ATOM 566 C C . LYS A 1 79 ? -20.712 8.766 55.959 1.00 85.06 79 LYS A C 1
ATOM 568 O O . LYS A 1 79 ? -20.300 7.957 56.785 1.00 85.06 79 LYS A O 1
ATOM 573 N N . GLY A 1 80 ? -20.054 9.043 54.836 1.00 86.38 80 GLY A N 1
ATOM 574 C CA . GLY A 1 80 ? -18.746 8.486 54.483 1.00 86.38 80 GLY A CA 1
ATOM 575 C C . GLY A 1 80 ? -18.725 7.846 53.097 1.00 86.38 80 GLY A C 1
ATOM 576 O O . GLY A 1 80 ? -19.655 7.996 52.315 1.00 86.38 80 GLY A O 1
ATOM 577 N N . GLN A 1 81 ? -17.643 7.131 52.794 1.00 90.50 81 GLN A N 1
ATOM 578 C CA . GLN A 1 81 ? -17.458 6.458 51.510 1.00 90.50 81 GLN A CA 1
ATOM 579 C C . GLN A 1 81 ? -17.999 5.024 51.546 1.00 90.50 81 GLN A C 1
ATOM 581 O O . GLN A 1 81 ? -17.637 4.247 52.435 1.00 90.50 81 GLN A O 1
ATOM 586 N N . GLN A 1 82 ? -18.817 4.669 50.556 1.00 94.50 82 GLN A N 1
ATOM 587 C CA . GLN A 1 82 ? -19.370 3.328 50.362 1.00 94.50 82 GLN A CA 1
ATOM 588 C C . GLN A 1 82 ? -18.624 2.543 49.272 1.00 94.50 82 GLN A C 1
ATOM 590 O O . GLN A 1 82 ? -17.978 3.117 48.390 1.00 94.50 82 GLN A O 1
ATOM 595 N N . ASN A 1 83 ? -18.744 1.216 49.325 1.00 95.06 83 ASN A N 1
ATOM 596 C CA . ASN A 1 83 ? -18.138 0.262 48.401 1.00 95.06 83 ASN A CA 1
ATOM 597 C C . ASN A 1 83 ? -19.215 -0.619 47.749 1.00 95.06 83 ASN A C 1
ATOM 599 O O . ASN A 1 83 ? -19.963 -1.296 48.454 1.00 95.06 83 ASN A O 1
ATOM 603 N N . TYR A 1 84 ? -19.250 -0.661 46.416 1.00 96.88 84 TYR A N 1
ATOM 604 C CA . TYR A 1 84 ? -20.220 -1.425 45.628 1.00 96.88 84 TYR A CA 1
ATOM 605 C C . TYR A 1 84 ? -19.517 -2.481 44.768 1.00 96.88 84 TYR A C 1
ATOM 607 O O . TYR A 1 84 ? -18.909 -2.149 43.748 1.00 96.88 84 TYR A O 1
ATOM 615 N N . LEU A 1 85 ? -19.596 -3.749 45.176 1.00 96.44 85 LEU A N 1
ATOM 616 C CA . LEU A 1 85 ? -19.121 -4.900 44.407 1.00 96.44 85 LEU A CA 1
ATOM 617 C C . LEU A 1 85 ? -20.251 -5.433 43.523 1.00 96.44 85 LEU A C 1
ATOM 619 O O . LEU A 1 85 ? -21.214 -6.005 44.022 1.00 96.44 85 LEU A O 1
ATOM 623 N N . ASN A 1 86 ? -20.122 -5.235 42.215 1.00 96.94 86 ASN A N 1
ATOM 624 C CA . ASN A 1 86 ? -21.073 -5.636 41.186 1.00 96.94 86 ASN A CA 1
ATOM 625 C C . ASN A 1 86 ? -20.504 -6.825 40.419 1.00 96.94 86 ASN A C 1
ATOM 627 O O . ASN A 1 86 ? -19.458 -6.706 39.780 1.00 96.94 86 ASN A O 1
ATOM 631 N N . ILE A 1 87 ? -21.197 -7.955 40.459 1.00 94.00 87 ILE A N 1
ATOM 632 C CA . ILE A 1 87 ? -20.771 -9.183 39.791 1.00 94.00 87 ILE A CA 1
ATOM 633 C C . ILE A 1 87 ? -21.808 -9.516 38.723 1.00 94.00 87 ILE A C 1
ATOM 635 O O . ILE A 1 87 ? -22.971 -9.799 39.021 1.00 94.00 87 ILE A O 1
ATOM 639 N N . ALA A 1 88 ? -21.384 -9.414 37.468 1.00 91.38 88 ALA A N 1
ATOM 640 C CA . ALA A 1 88 ? -22.213 -9.690 36.311 1.00 91.38 88 ALA A CA 1
ATOM 641 C C . ALA A 1 88 ? -22.176 -11.183 36.000 1.00 91.38 88 ALA A C 1
ATOM 643 O O . ALA A 1 88 ? -21.144 -11.716 35.594 1.00 91.38 88 ALA A O 1
ATOM 644 N N . HIS A 1 89 ? -23.324 -11.834 36.166 1.00 82.06 89 HIS A N 1
ATOM 645 C CA . HIS A 1 89 ? -23.533 -13.202 35.724 1.00 82.06 89 HIS A CA 1
ATOM 646 C C . HIS A 1 89 ? -24.222 -13.193 34.366 1.00 82.06 89 HIS A C 1
ATOM 648 O O . HIS A 1 89 ? -25.123 -12.396 34.105 1.00 82.06 89 HIS A O 1
ATOM 654 N N . GLY A 1 90 ? -23.771 -14.069 33.479 1.00 71.12 90 GLY A N 1
ATOM 655 C CA . GLY A 1 90 ? -24.249 -14.129 32.106 1.00 71.12 90 GLY A CA 1
ATOM 656 C C . GLY A 1 90 ? -23.135 -14.494 31.142 1.00 71.12 90 GLY A C 1
ATOM 657 O O . GLY A 1 90 ? -22.008 -14.770 31.545 1.00 71.12 90 GLY A O 1
ATOM 658 N N . THR A 1 91 ? -23.456 -14.477 29.857 1.00 70.81 91 THR A N 1
ATOM 659 C CA . THR A 1 91 ? -22.547 -14.895 28.775 1.00 70.81 91 THR A CA 1
ATOM 660 C C . THR A 1 91 ? -22.097 -13.736 27.893 1.00 70.81 91 THR A C 1
ATOM 662 O O . THR A 1 91 ? -21.426 -13.925 26.885 1.00 70.81 91 THR A O 1
ATOM 665 N N . SER A 1 92 ? -22.481 -12.512 28.250 1.00 81.88 92 SER A N 1
ATOM 666 C CA . SER A 1 92 ? -22.163 -11.312 27.485 1.00 81.88 92 SER A CA 1
ATOM 667 C C . SER A 1 92 ? -21.184 -10.412 28.232 1.00 81.88 92 SER A C 1
ATOM 669 O O . SER A 1 92 ? -21.146 -10.357 29.465 1.00 81.88 92 SER A O 1
ATOM 671 N N . LYS A 1 93 ? -20.383 -9.681 27.455 1.00 88.62 93 LYS A N 1
ATOM 672 C CA . LYS A 1 93 ? -19.473 -8.641 27.947 1.00 88.62 93 LYS A CA 1
ATOM 673 C C . LYS A 1 93 ? -20.269 -7.481 28.538 1.00 88.62 93 LYS A C 1
ATOM 675 O O . LYS A 1 93 ? -21.354 -7.159 28.059 1.00 88.62 93 LYS A O 1
ATOM 680 N N . SER A 1 94 ? -19.695 -6.817 29.532 1.00 93.19 94 SER A N 1
ATOM 681 C CA . SER A 1 94 ? -20.203 -5.538 30.020 1.00 93.19 94 SER A CA 1
ATOM 682 C C . SER A 1 94 ? -19.853 -4.445 29.020 1.00 93.19 94 SER A C 1
ATOM 684 O O . SER A 1 94 ? -18.680 -4.103 28.886 1.00 93.19 94 SER A O 1
ATOM 686 N N . MET A 1 95 ? -20.853 -3.905 28.328 1.00 93.75 95 MET A N 1
ATOM 687 C CA . MET A 1 95 ? -20.698 -2.773 27.411 1.00 93.75 95 MET A CA 1
ATOM 688 C C . MET A 1 95 ? -21.132 -1.495 28.129 1.00 93.75 95 MET A C 1
ATOM 690 O O . MET A 1 95 ? -22.295 -1.356 28.506 1.00 93.75 95 MET A O 1
ATOM 694 N N . ILE A 1 96 ? -20.197 -0.571 28.356 1.00 96.06 96 ILE A N 1
ATOM 695 C CA . ILE A 1 96 ? -20.468 0.721 28.995 1.00 96.06 96 ILE A CA 1
ATOM 696 C C . ILE A 1 96 ? -20.369 1.826 27.938 1.00 96.06 96 ILE A C 1
ATOM 698 O O . ILE A 1 96 ? -19.285 2.271 27.565 1.00 96.06 96 ILE A O 1
ATOM 702 N N . GLU A 1 97 ? -21.520 2.239 27.428 1.00 92.50 97 GLU A N 1
ATOM 703 C CA . GLU A 1 97 ? -21.741 3.311 26.451 1.00 92.50 97 GLU A CA 1
ATOM 704 C C . GLU A 1 97 ? -22.326 4.579 27.079 1.00 92.50 97 GLU A C 1
ATOM 706 O O . GLU A 1 97 ? -22.120 5.672 26.553 1.00 92.50 97 GLU A O 1
ATOM 711 N N . GLY A 1 98 ? -23.045 4.442 28.192 1.00 93.12 98 GLY A N 1
ATOM 712 C CA . GLY A 1 98 ? -23.615 5.544 28.961 1.00 93.12 98 GLY A CA 1
ATOM 713 C C . GLY A 1 98 ? -22.736 5.997 30.130 1.00 93.12 98 GLY A C 1
ATOM 714 O O . GLY A 1 98 ? -21.506 5.911 30.096 1.00 93.12 98 GLY A O 1
ATOM 715 N N . ILE A 1 99 ? -23.374 6.513 31.180 1.00 96.06 99 ILE A N 1
ATOM 716 C CA . ILE A 1 99 ? -22.696 7.155 32.315 1.00 96.06 99 ILE A CA 1
ATOM 717 C C . ILE A 1 99 ? -22.812 6.295 33.580 1.00 96.06 99 ILE A C 1
ATOM 719 O O . ILE A 1 99 ? -23.909 5.920 33.978 1.00 96.06 99 ILE A O 1
ATOM 723 N N . LEU A 1 100 ? -21.697 6.043 34.264 1.00 98.00 100 LEU A N 1
ATOM 724 C CA . LEU A 1 100 ? -21.665 5.499 35.623 1.00 98.00 100 LEU A CA 1
ATOM 725 C C . LEU A 1 100 ? -21.199 6.593 36.585 1.00 98.00 100 LEU A C 1
ATOM 727 O O . LEU A 1 100 ? -20.051 7.026 36.511 1.00 98.00 100 LEU A O 1
ATOM 731 N N . ASN A 1 101 ? -22.052 7.014 37.513 1.00 97.00 101 ASN A N 1
ATOM 732 C CA . ASN A 1 101 ? -21.716 7.991 38.549 1.00 97.00 101 ASN A CA 1
ATOM 733 C C . ASN A 1 101 ? -21.746 7.335 39.926 1.00 97.00 101 ASN A C 1
ATOM 735 O O . ASN A 1 101 ? -22.711 6.664 40.261 1.00 97.00 101 ASN A O 1
ATOM 739 N N . ALA A 1 102 ? -20.736 7.561 40.759 1.00 94.88 102 ALA A N 1
ATOM 740 C CA . ALA A 1 102 ? -20.685 7.011 42.112 1.00 94.88 102 ALA A CA 1
ATOM 741 C C . ALA A 1 102 ? -20.475 8.062 43.212 1.00 94.88 102 ALA A C 1
ATOM 743 O O . ALA A 1 102 ? -20.301 7.690 44.365 1.00 94.88 102 ALA A O 1
ATOM 744 N N . GLY A 1 103 ? -20.468 9.362 42.890 1.00 77.56 103 GLY A N 1
ATOM 745 C CA . GLY A 1 103 ? -20.564 10.443 43.888 1.00 77.56 103 GLY A CA 1
ATOM 746 C C . GLY A 1 103 ? -19.527 10.410 45.023 1.00 77.56 103 GLY A C 1
ATOM 747 O O . GLY A 1 103 ? -19.858 10.742 46.153 1.00 77.56 103 GLY A O 1
ATOM 748 N N . GLY A 1 104 ? -18.291 9.969 44.753 1.00 85.19 104 GLY A N 1
ATOM 749 C CA . GLY A 1 104 ? -17.246 9.801 45.777 1.00 85.19 104 GLY A CA 1
ATOM 750 C C . GLY A 1 104 ? -17.156 8.398 46.401 1.00 85.19 104 GLY A C 1
ATOM 751 O O . GLY A 1 104 ? -16.334 8.185 47.292 1.00 85.19 104 GLY A O 1
ATOM 752 N N . ASN A 1 105 ? -17.941 7.432 45.915 1.00 95.25 105 ASN A N 1
ATOM 753 C CA . ASN A 1 105 ? -17.921 6.022 46.323 1.00 95.25 105 ASN A CA 1
ATOM 754 C C . ASN A 1 105 ? -17.009 5.151 45.446 1.00 95.25 105 ASN A C 1
ATOM 756 O O . ASN A 1 105 ? -16.537 5.569 44.385 1.00 95.25 105 ASN A O 1
ATOM 760 N N . ASN A 1 106 ? -16.765 3.920 45.896 1.00 95.62 106 ASN A N 1
ATOM 761 C CA . ASN A 1 106 ? -15.952 2.930 45.194 1.00 95.62 106 ASN A CA 1
ATOM 762 C C . ASN A 1 106 ? -16.843 1.915 44.472 1.00 95.62 106 ASN A C 1
ATOM 764 O O . ASN A 1 106 ? -17.768 1.367 45.073 1.00 95.62 106 ASN A O 1
ATOM 768 N N . VAL A 1 107 ? -16.542 1.632 43.206 1.00 97.25 107 VAL A N 1
ATOM 769 C CA . VAL A 1 107 ? -17.287 0.686 42.366 1.00 97.25 107 VAL A CA 1
ATOM 770 C C . VAL A 1 107 ? -16.340 -0.373 41.821 1.00 97.25 107 VAL A C 1
ATOM 772 O O . VAL A 1 107 ? -15.321 -0.057 41.209 1.00 97.25 107 VAL A O 1
ATOM 775 N N . PHE A 1 108 ? -16.697 -1.633 42.034 1.00 96.88 108 PHE A N 1
ATOM 776 C CA . PHE A 1 108 ? -15.993 -2.804 41.530 1.00 96.88 108 PHE A CA 1
ATOM 777 C C . PHE A 1 108 ? -16.948 -3.533 40.582 1.00 96.88 108 PHE A C 1
ATOM 779 O O . PHE A 1 108 ? -18.033 -3.919 41.003 1.00 96.88 108 PHE A O 1
ATOM 786 N N . LEU A 1 109 ? -16.582 -3.681 39.312 1.00 96.69 109 LEU A N 1
ATOM 787 C CA . LEU A 1 109 ? -17.341 -4.378 38.279 1.00 96.69 109 LEU A CA 1
ATOM 788 C C . LEU A 1 109 ? -16.579 -5.630 37.851 1.00 96.69 109 LEU A C 1
ATOM 790 O O . LEU A 1 109 ? -15.502 -5.545 37.259 1.00 96.69 109 LEU A O 1
ATOM 794 N N . ILE A 1 110 ? -17.151 -6.788 38.152 1.00 94.19 110 ILE A N 1
ATOM 795 C CA . ILE A 1 110 ? -16.576 -8.095 37.859 1.00 94.19 110 ILE A CA 1
ATOM 796 C C . ILE A 1 110 ? -17.406 -8.758 36.762 1.00 94.19 110 ILE A C 1
ATOM 798 O O . ILE A 1 110 ? -18.582 -9.043 36.977 1.00 94.19 110 ILE A O 1
ATOM 802 N N . ASN A 1 111 ? -16.809 -9.000 35.594 1.00 91.81 111 ASN A N 1
ATOM 803 C CA . ASN A 1 111 ? -17.443 -9.752 34.509 1.00 91.81 111 ASN A CA 1
ATOM 804 C C . ASN A 1 111 ? -16.414 -10.646 33.796 1.00 91.81 111 ASN A C 1
ATOM 806 O O . ASN A 1 111 ? -15.627 -10.138 32.988 1.00 91.81 111 ASN A O 1
ATOM 810 N N . PRO A 1 112 ? -16.433 -11.970 34.036 1.00 89.56 112 PRO A N 1
ATOM 811 C CA . PRO A 1 112 ? -15.530 -12.909 33.383 1.00 89.56 112 PRO A CA 1
ATOM 812 C C . PRO A 1 112 ? -15.562 -12.898 31.854 1.00 89.56 112 PRO A C 1
ATOM 814 O O . PRO A 1 112 ? -14.553 -13.216 31.242 1.00 89.56 112 PRO A O 1
ATOM 817 N N . ASN A 1 113 ? -16.651 -12.478 31.203 1.00 85.19 113 ASN A N 1
ATOM 818 C CA . ASN A 1 113 ? -16.727 -12.414 29.735 1.00 85.19 113 ASN A CA 1
ATOM 819 C C . ASN A 1 113 ? -15.931 -11.243 29.138 1.00 85.19 113 ASN A C 1
ATOM 821 O O . ASN A 1 113 ? -15.535 -11.285 27.969 1.00 85.19 113 ASN A O 1
ATOM 825 N N . GLY A 1 114 ? -15.701 -10.187 29.921 1.00 91.38 114 GLY A N 1
ATOM 826 C CA . GLY A 1 114 ? -15.028 -8.964 29.494 1.00 91.38 114 GLY A CA 1
ATOM 827 C C . GLY A 1 114 ? -15.785 -7.694 29.870 1.00 91.38 114 GLY A C 1
ATOM 828 O O . GLY A 1 114 ? -17.002 -7.704 30.061 1.00 91.38 114 GLY A O 1
ATOM 829 N N . VAL A 1 115 ? -15.051 -6.585 29.943 1.00 94.75 115 VAL A N 1
ATOM 830 C CA . VAL A 1 115 ? -15.586 -5.245 30.223 1.00 94.75 115 VAL A CA 1
ATOM 831 C C . VAL A 1 115 ? -15.065 -4.284 29.162 1.00 94.75 115 VAL A C 1
ATOM 833 O O . VAL A 1 115 ? -13.859 -4.078 29.052 1.00 94.75 115 VAL A O 1
ATOM 836 N N . ILE A 1 116 ? -15.966 -3.693 28.384 1.00 95.38 116 ILE A N 1
ATOM 837 C CA . ILE A 1 116 ? -15.652 -2.734 27.328 1.00 95.38 116 ILE A CA 1
ATOM 838 C C . ILE A 1 116 ? -16.296 -1.398 27.690 1.00 95.38 116 ILE A C 1
ATOM 840 O O . ILE A 1 116 ? -17.516 -1.243 27.647 1.00 95.38 116 ILE A O 1
ATOM 844 N N . ILE A 1 117 ? -15.471 -0.419 28.041 1.00 96.25 117 ILE A N 1
ATOM 845 C CA . ILE A 1 117 ? -15.903 0.971 28.178 1.00 96.25 117 ILE A CA 1
ATOM 846 C C . ILE A 1 117 ? -15.727 1.595 26.805 1.00 96.25 117 ILE A C 1
ATOM 848 O O . ILE A 1 117 ? -14.607 1.778 26.329 1.00 96.25 117 ILE A O 1
ATOM 852 N N . THR A 1 118 ? -16.842 1.840 26.135 1.00 91.44 118 THR A N 1
ATOM 853 C CA . THR A 1 118 ? -16.841 2.328 24.758 1.00 91.44 118 THR A CA 1
ATOM 854 C C . THR A 1 118 ? -16.482 3.810 24.695 1.00 91.44 118 THR A C 1
ATOM 856 O O . THR A 1 118 ? -16.398 4.492 25.714 1.00 91.44 118 THR A O 1
ATOM 859 N N . LYS A 1 119 ? -16.332 4.308 23.470 1.00 86.69 119 LYS A N 1
ATOM 860 C CA . LYS A 1 119 ? -16.059 5.703 23.111 1.00 86.69 119 LYS A CA 1
ATOM 861 C C . LYS A 1 119 ? -16.917 6.725 23.872 1.00 86.69 119 LYS A C 1
ATOM 863 O O . LYS A 1 119 ? -16.405 7.707 24.404 1.00 86.69 119 LYS A O 1
ATOM 868 N N . THR A 1 120 ? -18.222 6.468 23.990 1.00 85.38 120 THR A N 1
ATOM 869 C CA . THR A 1 120 ? -19.172 7.367 24.669 1.00 85.38 120 THR A CA 1
ATOM 870 C C . THR A 1 120 ? -19.260 7.131 26.181 1.00 85.38 120 THR A C 1
ATOM 872 O O . THR A 1 120 ? -19.777 7.980 26.913 1.00 85.38 120 THR A O 1
ATOM 875 N N . GLY A 1 121 ? -18.727 6.006 26.666 1.00 91.56 121 GLY A N 1
ATOM 876 C CA . GLY A 1 121 ? -18.777 5.608 28.067 1.00 91.56 121 GLY A CA 1
ATOM 877 C C . GLY A 1 121 ? -18.060 6.600 28.984 1.00 91.56 121 GLY A C 1
ATOM 878 O O . GLY A 1 121 ? -16.937 7.033 28.711 1.00 91.56 121 GLY A O 1
ATOM 879 N N . THR A 1 122 ? -18.699 6.968 30.096 1.00 93.94 122 THR A N 1
ATOM 880 C CA . THR A 1 122 ? -18.103 7.845 31.118 1.00 93.94 122 THR A CA 1
ATOM 881 C C . THR A 1 122 ? -18.272 7.248 32.511 1.00 93.94 122 THR A C 1
ATOM 883 O O . THR A 1 122 ? -19.388 6.956 32.929 1.00 93.94 122 THR A O 1
ATOM 886 N N . ILE A 1 123 ? -17.174 7.107 33.250 1.00 97.12 123 ILE A N 1
ATOM 887 C CA . ILE A 1 123 ? -17.149 6.613 34.631 1.00 97.12 123 ILE A CA 1
ATOM 888 C C . ILE A 1 123 ? -16.698 7.742 35.563 1.00 97.12 123 ILE A C 1
ATOM 890 O O . ILE A 1 123 ? -15.626 8.303 35.362 1.00 97.12 123 ILE A O 1
ATOM 894 N N . ASN A 1 124 ? -17.467 8.041 36.607 1.00 96.94 124 ASN A N 1
ATOM 895 C CA . ASN A 1 124 ? -17.128 9.005 37.656 1.00 96.94 124 ASN A CA 1
ATOM 896 C C . ASN A 1 124 ? -17.225 8.323 39.029 1.00 96.94 124 ASN A C 1
ATOM 898 O O . ASN A 1 124 ? -18.325 8.017 39.488 1.00 96.94 124 ASN A O 1
ATOM 902 N N . ALA A 1 125 ? -16.105 8.087 39.712 1.00 96.12 125 ALA A N 1
ATOM 903 C CA . ALA A 1 125 ? -16.070 7.392 41.006 1.00 96.12 125 ALA A CA 1
ATOM 904 C C . ALA A 1 125 ? -14.949 7.924 41.914 1.00 96.12 125 ALA A C 1
ATOM 906 O O . ALA A 1 125 ? -14.140 8.733 41.488 1.00 96.12 125 ALA A O 1
ATOM 907 N N . ASN A 1 126 ? -14.853 7.480 43.169 1.00 95.19 126 ASN A N 1
ATOM 908 C CA . ASN A 1 126 ? -13.603 7.635 43.926 1.00 95.19 126 ASN A CA 1
ATOM 909 C C . ASN A 1 126 ? -12.607 6.529 43.564 1.00 95.19 126 ASN A C 1
ATOM 911 O O . ASN A 1 126 ? -11.443 6.805 43.295 1.00 95.19 126 ASN A O 1
ATOM 915 N N . ARG A 1 127 ? -13.057 5.277 43.517 1.00 95.06 127 ARG A N 1
ATOM 916 C CA . ARG A 1 127 ? -12.266 4.157 43.007 1.00 95.06 127 ARG A CA 1
ATOM 917 C C . ARG A 1 127 ? -13.095 3.368 42.015 1.00 95.06 127 ARG A C 1
ATOM 919 O O . ARG A 1 127 ? -14.251 3.068 42.302 1.00 95.06 127 ARG A O 1
ATOM 926 N N . PHE A 1 128 ? -12.499 3.015 40.885 1.00 96.94 128 PHE A N 1
ATOM 927 C CA . PHE A 1 128 ? -13.125 2.143 39.901 1.00 96.94 128 PHE A CA 1
ATOM 928 C C . PHE A 1 128 ? -12.249 0.922 39.645 1.00 96.94 128 PHE A C 1
ATOM 930 O O . PHE A 1 128 ? -11.075 1.055 39.306 1.00 96.94 128 PHE A O 1
ATOM 937 N N . VAL A 1 129 ? -12.817 -0.267 39.818 1.00 96.25 129 VAL A N 1
ATOM 938 C CA . VAL A 1 129 ? -12.160 -1.536 39.501 1.00 96.25 129 VAL A CA 1
ATOM 939 C C . VAL A 1 129 ? -12.994 -2.258 38.456 1.00 96.25 129 VAL A C 1
ATOM 941 O O . VAL A 1 129 ? -14.148 -2.563 38.727 1.00 96.25 129 VAL A O 1
ATOM 944 N N . ALA A 1 130 ? -12.427 -2.563 37.293 1.00 96.56 130 ALA A N 1
ATOM 945 C CA . ALA A 1 130 ? -13.030 -3.469 36.320 1.00 96.56 130 ALA A CA 1
ATOM 946 C C . ALA A 1 130 ? -12.164 -4.721 36.212 1.00 96.56 130 ALA A C 1
ATOM 948 O O . ALA A 1 130 ? -10.970 -4.620 35.930 1.00 96.56 130 ALA A O 1
ATOM 949 N N . SER A 1 131 ? -12.745 -5.894 36.448 1.00 94.12 131 SER A N 1
ATOM 950 C CA . SER A 1 131 ? -12.006 -7.153 36.411 1.00 94.12 131 SER A CA 1
ATOM 951 C C . SER A 1 131 ? -12.771 -8.254 35.692 1.00 94.12 131 SER A C 1
ATOM 953 O O . SER A 1 131 ? -13.985 -8.376 35.831 1.00 94.12 131 SER A O 1
ATOM 955 N N . THR A 1 132 ? -12.050 -9.095 34.959 1.00 91.94 132 THR A N 1
ATOM 956 C CA . THR A 1 132 ? -12.587 -10.325 34.358 1.00 91.94 132 THR A CA 1
ATOM 957 C C . THR A 1 132 ? -12.198 -11.572 35.138 1.00 91.94 132 THR A C 1
ATOM 959 O O . THR A 1 132 ? -12.366 -12.683 34.652 1.00 91.94 132 THR A O 1
ATOM 962 N N . SER A 1 133 ? -11.601 -11.421 36.318 1.00 87.56 133 SER A N 1
ATOM 963 C CA . SER A 1 133 ? -11.337 -12.563 37.189 1.00 87.56 133 SER A CA 1
ATOM 964 C C . SER A 1 133 ? -12.594 -12.880 37.988 1.00 87.56 133 SER A C 1
ATOM 966 O O . SER A 1 133 ? -13.091 -12.001 38.692 1.00 87.56 133 SER A O 1
ATOM 968 N N . SER A 1 134 ? -13.091 -14.118 37.907 1.00 82.62 134 SER A N 1
ATOM 969 C CA . SER A 1 134 ? -14.152 -14.598 38.802 1.00 82.62 134 SER A CA 1
ATOM 970 C C . SER A 1 134 ? -13.799 -14.348 40.264 1.00 82.62 134 SER A C 1
ATOM 972 O O . SER A 1 134 ? -12.624 -14.410 40.642 1.00 82.62 134 SER A O 1
ATOM 974 N N . MET A 1 135 ? -14.823 -14.230 41.095 1.00 85.25 135 MET A N 1
ATOM 975 C CA . MET A 1 135 ? -14.688 -14.168 42.542 1.00 85.25 135 MET A CA 1
ATOM 976 C C . MET A 1 135 ? -15.479 -15.321 43.155 1.00 85.25 135 MET A C 1
ATOM 978 O O . MET A 1 135 ? -16.615 -15.554 42.754 1.00 85.25 135 MET A O 1
ATOM 982 N N . ASP A 1 136 ? -14.890 -16.054 44.098 1.00 85.50 136 ASP A N 1
ATOM 983 C CA . ASP A 1 136 ? -15.611 -17.097 44.833 1.00 85.50 136 ASP A CA 1
ATOM 984 C C . ASP A 1 136 ? -16.509 -16.494 45.928 1.00 85.50 136 ASP A C 1
ATOM 986 O O . ASP A 1 136 ? -16.331 -15.349 46.358 1.00 85.50 136 ASP A O 1
ATOM 990 N N . SER A 1 137 ? -17.502 -17.265 46.382 1.00 87.50 137 SER A N 1
ATOM 991 C CA . SER A 1 137 ? -18.470 -16.798 47.387 1.00 87.50 137 SER A CA 1
ATOM 992 C C . SER A 1 137 ? -17.799 -16.423 48.715 1.00 87.50 137 SER A C 1
ATOM 994 O O . SER A 1 137 ? -18.208 -15.463 49.369 1.00 87.50 137 SER A O 1
ATOM 996 N N . LYS A 1 138 ? -16.714 -17.110 49.094 1.00 89.69 138 LYS A N 1
ATOM 997 C CA . LYS A 1 138 ? -15.973 -16.807 50.323 1.00 89.69 138 LYS A CA 1
ATOM 998 C C . LYS A 1 138 ? -15.358 -15.408 50.275 1.00 89.69 138 LYS A C 1
ATOM 1000 O O . LYS A 1 138 ? -15.529 -14.626 51.209 1.00 89.69 138 LYS A O 1
ATOM 1005 N N . SER A 1 139 ? -14.716 -15.066 49.168 1.00 89.00 139 SER A N 1
ATOM 1006 C CA . SER A 1 139 ? -14.136 -13.750 48.930 1.00 89.00 139 SER A CA 1
ATOM 1007 C C . SER A 1 139 ? -15.216 -12.669 48.907 1.00 89.00 139 SER A C 1
ATOM 1009 O O . SER A 1 139 ? -15.007 -11.576 49.432 1.00 89.00 139 SER A O 1
ATOM 1011 N N . MET A 1 140 ? -16.385 -12.951 48.317 1.00 91.38 140 MET A N 1
ATOM 1012 C CA . MET A 1 140 ? -17.520 -12.017 48.328 1.00 91.38 140 MET A CA 1
ATOM 1013 C C . MET A 1 140 ? -18.022 -11.759 49.751 1.00 91.38 140 MET A C 1
ATOM 1015 O O . MET A 1 140 ? -18.293 -10.611 50.104 1.00 91.38 140 MET A O 1
ATOM 1019 N N . GLN A 1 141 ? -18.094 -12.801 50.583 1.00 93.44 141 GLN A N 1
ATOM 1020 C CA . GLN A 1 141 ? -18.442 -12.655 51.995 1.00 93.44 141 GLN A CA 1
ATOM 1021 C C . GLN A 1 141 ? -17.399 -11.824 52.748 1.00 93.44 141 GLN A C 1
ATOM 1023 O O . GLN A 1 141 ? -17.755 -10.919 53.496 1.00 93.44 141 GLN A O 1
ATOM 1028 N N . ASP A 1 142 ? -16.108 -12.066 52.519 1.00 92.69 142 ASP A N 1
ATOM 1029 C CA . ASP A 1 142 ? -15.044 -11.299 53.173 1.00 92.69 142 ASP A CA 1
ATOM 1030 C C . ASP A 1 142 ? -15.048 -9.814 52.744 1.00 92.69 142 ASP A C 1
ATOM 1032 O O . ASP A 1 142 ? -14.701 -8.936 53.542 1.00 92.69 142 ASP A O 1
ATOM 1036 N N . PHE A 1 143 ? -15.501 -9.503 51.521 1.00 92.75 143 PHE A N 1
ATOM 1037 C CA . PHE A 1 143 ? -15.782 -8.128 51.089 1.00 92.75 143 PHE A CA 1
ATOM 1038 C C . PHE A 1 143 ? -16.971 -7.523 51.848 1.00 92.75 143 PHE A C 1
ATOM 1040 O O . PHE A 1 143 ? -16.862 -6.403 52.352 1.00 92.75 143 PHE A O 1
ATOM 1047 N N . ALA A 1 144 ? -18.091 -8.248 51.946 1.00 93.31 144 ALA A N 1
ATOM 1048 C CA . ALA A 1 144 ? -19.285 -7.799 52.666 1.00 93.31 144 ALA A CA 1
ATOM 1049 C C . ALA A 1 144 ? -18.960 -7.477 54.135 1.00 93.31 144 ALA A C 1
ATOM 1051 O O . ALA A 1 144 ? -19.250 -6.374 54.608 1.00 93.31 144 ALA A O 1
ATOM 1052 N N . ASP A 1 145 ? -18.238 -8.381 54.799 1.00 93.25 145 ASP A N 1
ATOM 1053 C CA . ASP A 1 145 ? -17.800 -8.268 56.195 1.00 93.25 145 ASP A CA 1
ATOM 1054 C C . ASP A 1 145 ? -16.748 -7.163 56.417 1.00 93.25 145 ASP A C 1
ATOM 1056 O O . ASP A 1 145 ? -16.422 -6.832 57.556 1.00 93.25 145 ASP A O 1
ATOM 1060 N N . GLY A 1 146 ? -16.169 -6.600 55.349 1.00 88.69 146 GLY A N 1
ATOM 1061 C CA . GLY A 1 146 ? -15.113 -5.588 55.438 1.00 88.69 146 GLY A CA 1
ATOM 1062 C C . GLY A 1 146 ? -13.751 -6.129 55.886 1.00 88.69 146 GLY A C 1
ATOM 1063 O O . GLY A 1 146 ? -12.912 -5.350 56.337 1.00 88.69 146 GLY A O 1
ATOM 1064 N N . LYS A 1 147 ? -13.515 -7.440 55.752 1.00 89.38 147 LYS A N 1
ATOM 1065 C CA . LYS A 1 147 ? -12.225 -8.094 56.046 1.00 89.38 147 LYS A CA 1
ATOM 1066 C C . LYS A 1 147 ? -11.170 -7.804 54.980 1.00 89.38 147 LYS A C 1
ATOM 1068 O O . LYS A 1 147 ? -9.975 -7.904 55.244 1.00 89.38 147 LYS A O 1
ATOM 1073 N N . LEU A 1 148 ? -11.605 -7.433 53.777 1.00 82.19 148 LEU A N 1
ATOM 1074 C CA . LEU A 1 148 ? -10.726 -7.014 52.692 1.00 82.19 148 LEU A CA 1
ATOM 1075 C C . LEU A 1 148 ? -10.406 -5.525 52.814 1.00 82.19 148 LEU A C 1
ATOM 1077 O O . LEU A 1 148 ? -11.295 -4.683 52.966 1.00 82.19 148 LEU A O 1
ATOM 1081 N N . VAL A 1 149 ? -9.122 -5.185 52.704 1.00 77.50 149 VAL A N 1
ATOM 1082 C CA . VAL A 1 149 ? -8.681 -3.792 52.769 1.00 77.50 149 VAL A CA 1
ATOM 1083 C C . VAL A 1 149 ? -9.103 -3.080 51.480 1.00 77.50 149 VAL A C 1
ATOM 1085 O O . VAL A 1 149 ? -8.470 -3.196 50.436 1.00 77.50 149 VAL A O 1
ATOM 1088 N N . TYR A 1 150 ? -10.219 -2.355 51.530 1.00 70.62 150 TYR A N 1
ATOM 1089 C CA . TYR A 1 150 ? -10.893 -1.802 50.346 1.00 70.62 150 TYR A CA 1
ATOM 1090 C C . TYR A 1 150 ? -10.059 -0.799 49.526 1.00 70.62 150 TYR A C 1
ATOM 1092 O O . TYR A 1 150 ? -10.392 -0.550 48.368 1.00 70.62 150 TYR A O 1
ATOM 1100 N N . ASN A 1 151 ? -8.997 -0.207 50.088 1.00 69.88 151 ASN A N 1
ATOM 1101 C CA . ASN A 1 151 ? -8.099 0.712 49.373 1.00 69.88 151 ASN A CA 1
ATOM 1102 C C . ASN A 1 151 ? -7.072 -0.023 48.490 1.00 69.88 151 ASN A C 1
ATOM 1104 O O . ASN A 1 151 ? -6.592 0.562 47.524 1.00 69.88 151 ASN A O 1
ATOM 1108 N N . THR A 1 152 ? -6.786 -1.298 48.767 1.00 74.25 152 THR A N 1
ATOM 1109 C CA . THR A 1 152 ? -5.873 -2.147 47.981 1.00 74.25 152 THR A CA 1
ATOM 1110 C C . THR A 1 152 ? -6.576 -3.338 47.337 1.00 74.25 152 THR A C 1
ATOM 1112 O O . THR A 1 152 ? -6.029 -3.947 46.423 1.00 74.25 152 THR A O 1
ATOM 1115 N N . PHE A 1 153 ? -7.812 -3.638 47.746 1.00 79.38 153 PHE A N 1
ATOM 1116 C CA . PHE A 1 153 ? -8.576 -4.780 47.253 1.00 79.38 153 PHE A CA 1
ATOM 1117 C C . PHE A 1 153 ? -8.697 -4.778 45.720 1.00 79.38 153 PHE A C 1
ATOM 1119 O O . PHE A 1 153 ? -9.076 -3.771 45.121 1.00 79.38 153 PHE A O 1
ATOM 1126 N N . SER A 1 154 ? -8.373 -5.915 45.112 1.00 76.00 154 SER A N 1
ATOM 1127 C CA . SER A 1 154 ? -8.640 -6.294 43.724 1.00 76.00 154 SER A CA 1
ATOM 1128 C C . SER A 1 154 ? -8.864 -7.809 43.725 1.00 76.00 154 SER A C 1
ATOM 1130 O O . SER A 1 154 ? -8.195 -8.494 44.505 1.00 76.00 154 SER A O 1
ATOM 1132 N N . PRO A 1 155 ? -9.760 -8.360 42.890 1.00 77.69 155 PRO A N 1
ATOM 1133 C CA . PRO A 1 155 ? -9.868 -9.807 42.734 1.00 77.69 155 PRO A CA 1
ATOM 1134 C C . PRO A 1 155 ? -8.515 -10.427 42.372 1.00 77.69 155 PRO A C 1
ATOM 1136 O O . PRO A 1 155 ? -7.717 -9.810 41.663 1.00 77.69 155 PRO A O 1
ATOM 1139 N N . VAL A 1 156 ? -8.266 -11.662 42.806 1.00 75.62 156 VAL A N 1
ATOM 1140 C CA . VAL A 1 156 ? -7.056 -12.399 42.415 1.00 75.62 156 VAL A CA 1
ATOM 1141 C C . VAL A 1 156 ? -7.071 -12.618 40.903 1.00 75.62 156 VAL A C 1
ATOM 1143 O O . VAL A 1 156 ? -8.058 -13.102 40.353 1.00 75.62 156 VAL A O 1
ATOM 1146 N N . PHE A 1 157 ? -5.989 -12.244 40.220 1.00 75.75 157 PHE A N 1
ATOM 1147 C CA . PHE A 1 157 ? -5.922 -12.332 38.764 1.00 75.75 157 PHE A CA 1
ATOM 1148 C C . PHE A 1 157 ? -5.959 -13.780 38.260 1.00 75.75 157 PHE A C 1
ATOM 1150 O O . PHE A 1 157 ? -5.064 -14.573 38.562 1.00 75.75 157 PHE A O 1
ATOM 1157 N N . LYS A 1 158 ? -6.960 -14.092 37.424 1.00 71.31 158 LYS A N 1
ATOM 1158 C CA . LYS A 1 158 ? -7.091 -15.367 36.708 1.00 71.31 158 LYS A CA 1
ATOM 1159 C C . LYS A 1 158 ? -6.836 -15.186 35.199 1.00 71.31 158 LYS A C 1
ATOM 1161 O O . LYS A 1 158 ? -7.516 -14.378 34.567 1.00 71.31 158 LYS A O 1
ATOM 1166 N N . PRO A 1 159 ? -5.896 -15.946 34.601 1.00 63.72 159 PRO A N 1
ATOM 1167 C CA . PRO A 1 159 ? -5.449 -15.753 33.217 1.00 63.72 159 PRO A CA 1
ATOM 1168 C C . PRO A 1 159 ? -6.459 -16.172 32.130 1.00 63.72 159 PRO A C 1
ATOM 1170 O O . PRO A 1 159 ? -6.225 -15.863 30.967 1.00 63.72 159 PRO A O 1
ATOM 1173 N N . ASN A 1 160 ? -7.577 -16.818 32.481 1.00 69.12 160 ASN A N 1
ATOM 1174 C CA . ASN A 1 160 ? -8.559 -17.357 31.527 1.00 69.12 160 ASN A CA 1
ATOM 1175 C C . ASN A 1 160 ? -9.849 -16.521 31.417 1.00 69.12 160 ASN A C 1
ATOM 1177 O O . ASN A 1 160 ? -10.846 -17.014 30.914 1.00 69.12 160 ASN A O 1
ATOM 1181 N N . GLY A 1 161 ? -9.854 -15.275 31.897 1.00 77.62 161 GLY A N 1
ATOM 1182 C CA . GLY A 1 161 ? -11.012 -14.382 31.770 1.00 77.62 161 GLY A CA 1
ATOM 1183 C C . GLY A 1 161 ? -11.035 -13.588 30.458 1.00 77.62 161 GLY A C 1
ATOM 1184 O O . GLY A 1 161 ? -10.114 -13.643 29.648 1.00 77.62 161 GLY A O 1
ATOM 1185 N N . GLY A 1 162 ? -12.087 -12.804 30.263 1.00 88.06 162 GLY A N 1
ATOM 1186 C CA . GLY A 1 162 ? -12.286 -11.865 29.164 1.00 88.06 162 GLY A CA 1
ATOM 1187 C C . GLY A 1 162 ? -11.220 -10.774 29.054 1.00 88.06 162 GLY A C 1
ATOM 1188 O O . GLY A 1 162 ? -10.251 -10.707 29.811 1.00 88.06 162 GLY A O 1
ATOM 1189 N N . ASN A 1 163 ? -11.430 -9.860 28.110 1.00 93.00 163 ASN A N 1
ATOM 1190 C CA . ASN A 1 163 ? -10.586 -8.676 27.958 1.00 93.00 163 ASN A CA 1
ATOM 1191 C C . ASN A 1 163 ? -11.225 -7.471 28.664 1.00 93.00 163 ASN A C 1
ATOM 1193 O O . ASN A 1 163 ? -12.452 -7.351 28.698 1.00 93.00 163 ASN A O 1
ATOM 1197 N N . VAL A 1 164 ? -10.398 -6.564 29.186 1.00 95.44 164 VAL A N 1
ATOM 1198 C CA . VAL A 1 164 ? -10.831 -5.231 29.623 1.00 95.44 164 VAL A CA 1
ATOM 1199 C C . VAL A 1 164 ? -10.326 -4.212 28.616 1.00 95.44 164 VAL A C 1
ATOM 1201 O O . VAL A 1 164 ? -9.119 -4.068 28.439 1.00 95.44 164 VAL A O 1
ATOM 1204 N N . VAL A 1 165 ? -11.236 -3.504 27.954 1.00 95.81 165 VAL A N 1
ATOM 1205 C CA . VAL A 1 165 ? -10.891 -2.475 26.966 1.00 95.81 165 VAL A CA 1
ATOM 1206 C C . VAL A 1 165 ? -11.516 -1.155 27.389 1.00 95.81 165 VAL A C 1
ATOM 1208 O O . VAL A 1 165 ? -12.719 -1.093 27.639 1.00 95.81 165 VAL A O 1
ATOM 1211 N N . ASN A 1 166 ? -10.716 -0.094 27.459 1.00 96.00 166 ASN A N 1
ATOM 1212 C CA . ASN A 1 166 ? -11.213 1.260 27.675 1.00 96.00 166 ASN A CA 1
ATOM 1213 C C . ASN A 1 166 ? -10.907 2.152 26.469 1.00 96.00 166 ASN A C 1
ATOM 1215 O O . ASN A 1 166 ? -9.746 2.424 26.165 1.00 96.00 166 ASN A O 1
ATOM 1219 N N . MET A 1 167 ? -11.979 2.639 25.852 1.00 92.69 167 MET A N 1
ATOM 1220 C CA . MET A 1 167 ? -12.012 3.703 24.846 1.00 92.69 167 MET A CA 1
ATOM 1221 C C . MET A 1 167 ? -12.773 4.937 25.366 1.00 92.69 167 MET A C 1
ATOM 1223 O O . MET A 1 167 ? -12.828 5.951 24.688 1.00 92.69 167 MET A O 1
ATOM 1227 N N . GLY A 1 168 ? -13.359 4.871 26.566 1.00 92.25 168 GLY A N 1
ATOM 1228 C CA . GLY A 1 168 ? -14.129 5.964 27.162 1.00 92.25 168 GLY A CA 1
ATOM 1229 C C . GLY A 1 168 ? -13.344 6.786 28.181 1.00 92.25 168 GLY A C 1
ATOM 1230 O O . GLY A 1 168 ? -12.120 6.686 28.306 1.00 92.25 168 GLY A O 1
ATOM 1231 N N . THR A 1 169 ? -14.070 7.626 28.922 1.00 93.06 169 THR A N 1
ATOM 1232 C CA . THR A 1 169 ? -13.516 8.522 29.953 1.00 93.06 169 THR A CA 1
ATOM 1233 C C . THR A 1 169 ? -13.705 7.937 31.349 1.00 93.06 169 THR A C 1
ATOM 1235 O O . THR A 1 169 ? -14.814 7.544 31.709 1.00 93.06 169 THR A O 1
ATOM 1238 N N . ILE A 1 170 ? -12.654 7.942 32.170 1.00 95.94 170 ILE A N 1
ATOM 1239 C CA . ILE A 1 170 ? -12.719 7.524 33.575 1.00 95.94 170 ILE A CA 1
ATOM 1240 C C . ILE A 1 170 ? -12.170 8.650 34.449 1.00 95.94 170 ILE A C 1
ATOM 1242 O O . ILE A 1 170 ? -11.003 9.010 34.343 1.00 95.94 170 ILE A O 1
ATOM 1246 N N . ASN A 1 171 ? -12.993 9.179 35.346 1.00 96.19 171 ASN A N 1
ATOM 1247 C CA . ASN A 1 171 ? -12.596 10.126 36.379 1.00 96.19 171 ASN A CA 1
ATOM 1248 C C . ASN A 1 171 ? -12.719 9.433 37.736 1.00 96.19 171 ASN A C 1
ATOM 1250 O O . ASN A 1 171 ? -13.827 9.202 38.228 1.00 96.19 171 ASN A O 1
ATOM 1254 N N . ALA A 1 172 ? -11.588 9.072 38.336 1.00 95.31 172 ALA A N 1
ATOM 1255 C CA . ALA A 1 172 ? -11.568 8.479 39.666 1.00 95.31 172 ALA A CA 1
ATOM 1256 C C . ALA A 1 172 ? -10.274 8.786 40.402 1.00 95.31 172 ALA A C 1
ATOM 1258 O O . ALA A 1 172 ? -9.260 9.006 39.773 1.00 95.31 172 ALA A O 1
ATOM 1259 N N . LYS A 1 173 ? -10.252 8.743 41.734 1.00 94.31 173 LYS A N 1
ATOM 1260 C CA . LYS A 1 173 ? -8.996 8.860 42.488 1.00 94.31 173 LYS A CA 1
ATOM 1261 C C . LYS A 1 173 ? -8.059 7.681 42.205 1.00 94.31 173 LYS A C 1
ATOM 1263 O O . LYS A 1 173 ? -6.860 7.870 42.051 1.00 94.31 173 LYS A O 1
ATOM 1268 N N . ASN A 1 174 ? -8.598 6.463 42.115 1.00 94.88 174 ASN A N 1
ATOM 1269 C CA . ASN A 1 174 ? -7.825 5.259 41.793 1.00 94.88 174 ASN A CA 1
ATOM 1270 C C . ASN A 1 174 ? -8.561 4.381 40.774 1.00 94.88 174 ASN A C 1
ATOM 1272 O O . ASN A 1 174 ? -9.769 4.166 40.900 1.00 94.88 174 ASN A O 1
ATOM 1276 N N . VAL A 1 175 ? -7.833 3.823 39.808 1.00 96.44 175 VAL A N 1
ATOM 1277 C CA . VAL A 1 175 ? -8.381 2.927 38.778 1.00 96.44 175 VAL A CA 1
ATOM 1278 C C . VAL A 1 175 ? -7.619 1.608 38.773 1.00 96.44 175 VAL A C 1
ATOM 1280 O O . VAL A 1 175 ? -6.392 1.608 38.785 1.00 96.44 175 VAL A O 1
ATOM 1283 N N . THR A 1 176 ? -8.331 0.484 38.728 1.00 95.88 176 THR A N 1
ATOM 1284 C CA . THR A 1 176 ? -7.734 -0.839 38.510 1.00 95.88 176 THR A CA 1
ATOM 1285 C C . THR A 1 176 ? -8.452 -1.548 37.367 1.00 95.88 176 THR A C 1
ATOM 1287 O O . THR A 1 176 ? -9.655 -1.777 37.453 1.00 95.88 176 THR A O 1
ATOM 1290 N N . LEU A 1 177 ? -7.736 -1.915 36.306 1.00 96.69 177 LEU A N 1
ATOM 1291 C CA . LEU A 1 177 ? -8.281 -2.699 35.194 1.00 96.69 177 LEU A CA 1
ATOM 1292 C C . LEU A 1 177 ? -7.551 -4.033 35.110 1.00 96.69 177 LEU A C 1
ATOM 1294 O O . LEU A 1 177 ? -6.324 -4.068 35.046 1.00 96.69 177 LEU A O 1
ATOM 1298 N N . GLN A 1 178 ? -8.299 -5.128 35.107 1.00 94.12 178 GLN A N 1
ATOM 1299 C CA . GLN A 1 178 ? -7.736 -6.464 35.227 1.00 94.12 178 GLN A CA 1
ATOM 1300 C C . GLN A 1 178 ? -8.411 -7.452 34.270 1.00 94.12 178 GLN A C 1
ATOM 1302 O O . GLN A 1 178 ? -9.602 -7.715 34.388 1.00 94.12 178 GLN A O 1
ATOM 1307 N N . GLY A 1 179 ? -7.669 -8.062 33.351 1.00 92.69 179 GLY A N 1
ATOM 1308 C CA . GLY A 1 179 ? -8.226 -9.080 32.455 1.00 92.69 179 GLY A CA 1
ATOM 1309 C C . GLY A 1 179 ? -7.173 -9.848 31.675 1.00 92.69 179 GLY A C 1
ATOM 1310 O O . GLY A 1 179 ? -5.989 -9.558 31.800 1.00 92.69 179 GLY A O 1
ATOM 1311 N N . ASN A 1 180 ? -7.565 -10.844 30.878 1.00 90.81 180 ASN A N 1
ATOM 1312 C CA . ASN A 1 180 ? -6.596 -11.613 30.086 1.00 90.81 180 ASN A CA 1
ATOM 1313 C C . ASN A 1 180 ? -5.790 -10.693 29.161 1.00 90.81 180 ASN A C 1
ATOM 1315 O O . ASN A 1 180 ? -4.559 -10.730 29.175 1.00 90.81 180 ASN A O 1
ATOM 1319 N N . LYS A 1 181 ? -6.487 -9.807 28.438 1.00 93.06 181 LYS A N 1
ATOM 1320 C CA . LYS A 1 181 ? -5.887 -8.619 27.829 1.00 93.06 181 LYS A CA 1
ATOM 1321 C C . LYS A 1 181 ? -6.488 -7.360 28.433 1.00 93.06 181 LYS A C 1
ATOM 1323 O O . LYS A 1 181 ? -7.712 -7.247 28.509 1.00 93.06 181 LYS A O 1
ATOM 1328 N N . VAL A 1 182 ? -5.642 -6.411 28.811 1.00 95.00 182 VAL A N 1
ATOM 1329 C CA . VAL A 1 182 ? -6.052 -5.049 29.173 1.00 95.00 182 VAL A CA 1
ATOM 1330 C C . VAL A 1 182 ? -5.597 -4.115 28.062 1.00 95.00 182 VAL A C 1
ATOM 1332 O O . VAL A 1 182 ? -4.411 -4.089 27.749 1.00 95.00 182 VAL A O 1
ATOM 1335 N N . MET A 1 183 ? -6.518 -3.371 27.451 1.00 94.44 183 MET A N 1
ATOM 1336 C CA . MET A 1 183 ? -6.198 -2.418 26.388 1.00 94.44 183 MET A CA 1
ATOM 1337 C C . MET A 1 183 ? -6.783 -1.041 26.686 1.00 94.44 183 MET A C 1
ATOM 1339 O O . MET A 1 183 ? -7.990 -0.885 26.867 1.00 94.44 183 MET A O 1
ATOM 1343 N N . LEU A 1 184 ? -5.914 -0.039 26.699 1.00 94.88 184 LEU A N 1
ATOM 1344 C CA . LEU A 1 184 ? -6.277 1.370 26.694 1.00 94.88 184 LEU A CA 1
ATOM 1345 C C . LEU A 1 184 ? -6.007 1.916 25.297 1.00 94.88 184 LEU A C 1
ATOM 1347 O O . LEU A 1 184 ? -4.901 1.737 24.785 1.00 94.88 184 LEU A O 1
ATOM 1351 N N . SER A 1 185 ? -7.006 2.549 24.692 1.00 89.81 185 SER A N 1
ATOM 1352 C CA . SER A 1 185 ? -6.902 3.122 23.350 1.00 89.81 185 SER A CA 1
ATOM 1353 C C . SER A 1 185 ? -7.401 4.552 23.357 1.00 89.81 185 SER A C 1
ATOM 1355 O O . SER A 1 185 ? -8.440 4.837 23.967 1.00 89.81 185 SER A O 1
ATOM 1357 N N . ALA A 1 186 ? -6.677 5.436 22.673 1.00 84.44 186 ALA A N 1
ATOM 1358 C CA . ALA A 1 186 ? -7.198 6.749 22.351 1.00 84.44 186 ALA A CA 1
ATOM 1359 C C . ALA A 1 186 ? -8.477 6.620 21.520 1.00 84.44 186 ALA A C 1
ATOM 1361 O O . ALA A 1 186 ? -8.614 5.739 20.668 1.00 84.44 186 ALA A O 1
ATOM 1362 N N . ASP A 1 187 ? -9.406 7.516 21.800 1.00 79.38 187 ASP A N 1
ATOM 1363 C CA . ASP A 1 187 ? -10.623 7.744 21.060 1.00 79.38 187 ASP A CA 1
ATOM 1364 C C . ASP A 1 187 ? -11.003 9.226 21.123 1.00 79.38 187 ASP A C 1
ATOM 1366 O O . ASP A 1 187 ? -10.666 9.962 22.058 1.00 79.38 187 ASP A O 1
ATOM 1370 N N . THR A 1 188 ? -11.704 9.647 20.081 1.00 65.00 188 THR A N 1
ATOM 1371 C CA . THR A 1 188 ? -11.989 11.039 19.763 1.00 65.00 188 THR A CA 1
ATOM 1372 C C . THR A 1 188 ? -13.472 11.221 19.491 1.00 65.00 188 THR A C 1
ATOM 1374 O O . THR A 1 188 ? -13.852 11.798 18.473 1.00 65.00 188 THR A O 1
ATOM 1377 N N . SER A 1 189 ? -14.312 10.676 20.371 1.00 68.38 189 SER A N 1
ATOM 1378 C CA . SER A 1 189 ? -15.757 10.884 20.315 1.00 68.38 189 SER A CA 1
ATOM 1379 C C . SER A 1 189 ? -16.112 12.366 20.375 1.00 68.38 189 SER A C 1
ATOM 1381 O O . SER A 1 189 ? -15.431 13.178 20.998 1.00 68.38 189 SER A O 1
ATOM 1383 N N . TRP A 1 190 ? -17.197 12.750 19.721 1.00 67.62 190 TRP A N 1
ATOM 1384 C CA . TRP A 1 190 ? -17.658 14.131 19.744 1.00 67.62 190 TRP A CA 1
ATOM 1385 C C . TRP A 1 190 ? -18.388 14.485 21.042 1.00 67.62 190 TRP A C 1
ATOM 1387 O O . TRP A 1 190 ? -19.134 13.686 21.610 1.00 67.62 190 TRP A O 1
ATOM 1397 N N . ASP A 1 191 ? -18.172 15.709 21.517 1.00 67.69 191 ASP A N 1
ATOM 1398 C CA . ASP A 1 191 ? -18.930 16.315 22.604 1.00 67.69 191 ASP A CA 1
ATOM 1399 C C . ASP A 1 191 ? -20.021 17.220 22.025 1.00 67.69 191 ASP A C 1
ATOM 1401 O O . ASP A 1 191 ? -19.796 18.415 21.809 1.00 67.69 191 ASP A O 1
ATOM 1405 N N . ASP A 1 192 ? -21.214 16.655 21.818 1.00 61.53 192 ASP A N 1
ATOM 1406 C CA . ASP A 1 192 ? -22.391 17.382 21.315 1.00 61.53 192 ASP A CA 1
ATOM 1407 C C . ASP A 1 192 ? -22.688 18.653 22.123 1.00 61.53 192 ASP A C 1
ATOM 1409 O O . ASP A 1 192 ? -23.141 19.659 21.580 1.00 61.53 192 ASP A O 1
ATOM 1413 N N . LYS A 1 193 ? -22.422 18.635 23.437 1.00 63.91 193 LYS A N 1
ATOM 1414 C CA . LYS A 1 193 ? -22.755 19.753 24.332 1.00 63.91 193 LYS A CA 1
ATOM 1415 C C . LYS A 1 193 ? -21.790 20.919 24.194 1.00 63.91 193 LYS A C 1
ATOM 1417 O O . LYS A 1 193 ? -22.186 22.059 24.413 1.00 63.91 193 LYS A O 1
ATOM 1422 N N . ASN A 1 194 ? -20.531 20.632 23.878 1.00 64.62 194 ASN A N 1
ATOM 1423 C CA . ASN A 1 194 ? -19.467 21.632 23.812 1.00 64.62 194 ASN A CA 1
ATOM 1424 C C . ASN A 1 194 ? -18.982 21.901 22.382 1.00 64.62 194 ASN A C 1
ATOM 1426 O O . ASN A 1 194 ? -18.021 22.651 22.214 1.00 64.62 194 ASN A O 1
ATOM 1430 N N . ASN A 1 195 ? -19.626 21.291 21.380 1.00 66.38 195 ASN A N 1
ATOM 1431 C CA . ASN A 1 195 ? -19.312 21.421 19.958 1.00 66.38 195 ASN A CA 1
ATOM 1432 C C . ASN A 1 195 ? -17.810 21.246 19.666 1.00 66.38 195 ASN A C 1
ATOM 1434 O O . ASN A 1 195 ? -17.190 22.045 18.960 1.00 66.38 195 ASN A O 1
ATOM 1438 N N . LYS A 1 196 ? -17.200 20.241 20.299 1.00 68.81 196 LYS A N 1
ATOM 1439 C CA . LYS A 1 196 ? -15.764 19.960 20.205 1.00 68.81 196 LYS A CA 1
ATOM 1440 C C . LYS A 1 196 ? -15.506 18.466 20.284 1.00 68.81 196 LYS A C 1
ATOM 1442 O O . LYS A 1 196 ? -16.294 17.717 20.849 1.00 68.81 196 LYS A O 1
ATOM 1447 N N . ILE A 1 197 ? -14.347 18.043 19.799 1.00 66.94 197 ILE A N 1
ATOM 1448 C CA . ILE A 1 197 ? -13.919 16.656 19.950 1.00 66.94 197 ILE A CA 1
ATOM 1449 C C . ILE A 1 197 ? -13.542 16.392 21.416 1.00 66.94 197 ILE A C 1
ATOM 1451 O O . ILE A 1 197 ? -12.732 17.119 22.003 1.00 66.94 197 ILE A O 1
ATOM 1455 N N . LYS A 1 198 ? -14.134 15.356 22.012 1.00 71.12 198 LYS A N 1
ATOM 1456 C CA . LYS A 1 198 ? -13.786 14.824 23.328 1.00 71.12 198 LYS A CA 1
ATOM 1457 C C . LYS A 1 198 ? -12.660 13.817 23.161 1.00 71.12 198 LYS A C 1
ATOM 1459 O O . LYS A 1 198 ? -12.820 12.752 22.580 1.00 71.12 198 LYS A O 1
ATOM 1464 N N . TYR A 1 199 ? -11.515 14.154 23.724 1.00 79.12 199 TYR A N 1
ATOM 1465 C CA . TYR A 1 199 ? -10.402 13.232 23.830 1.00 79.12 199 TYR A CA 1
ATOM 1466 C C . TYR A 1 199 ? -10.550 12.390 25.105 1.00 79.12 199 TYR A C 1
ATOM 1468 O O . TYR A 1 199 ? -10.655 12.949 26.205 1.00 79.12 199 TYR A O 1
ATOM 1476 N N . ASN A 1 200 ? -10.612 11.063 24.976 1.00 87.38 200 ASN A N 1
ATOM 1477 C CA . ASN A 1 200 ? -10.840 10.186 26.122 1.00 87.38 200 ASN A CA 1
ATOM 1478 C C . ASN A 1 200 ? -9.629 10.173 27.077 1.00 87.38 200 ASN A C 1
ATOM 1480 O O . ASN A 1 200 ? -8.472 10.074 26.671 1.00 87.38 200 ASN A O 1
ATOM 1484 N N . GLN A 1 201 ? -9.895 10.280 28.381 1.00 90.69 201 GLN A N 1
ATOM 1485 C CA . GLN A 1 201 ? -8.847 10.257 29.402 1.00 90.69 201 GLN A CA 1
ATOM 1486 C C . GLN A 1 201 ? -9.252 9.440 30.627 1.00 90.69 201 GLN A C 1
ATOM 1488 O O . GLN A 1 201 ? -10.407 9.456 31.056 1.00 90.69 201 GLN A O 1
ATOM 1493 N N . ILE A 1 202 ? -8.265 8.775 31.220 1.00 94.75 202 ILE A N 1
ATOM 1494 C CA . ILE A 1 202 ? -8.306 8.241 32.576 1.00 94.75 202 ILE A CA 1
ATOM 1495 C C . ILE A 1 202 ? -7.624 9.262 33.485 1.00 94.75 202 ILE A C 1
ATOM 1497 O O . ILE A 1 202 ? -6.396 9.335 33.544 1.00 94.75 202 ILE A O 1
ATOM 1501 N N . THR A 1 203 ? -8.422 10.063 34.183 1.00 95.25 203 THR A N 1
ATOM 1502 C CA . THR A 1 203 ? -7.946 11.009 35.195 1.00 95.25 203 THR A CA 1
ATOM 1503 C C . THR A 1 203 ? -7.964 10.325 36.555 1.00 95.25 203 THR A C 1
ATOM 1505 O O . THR A 1 203 ? -9.048 10.035 37.066 1.00 95.25 203 THR A O 1
ATOM 1508 N N . ALA A 1 204 ? -6.779 10.064 37.118 1.00 95.00 204 ALA A N 1
ATOM 1509 C CA . ALA A 1 204 ? -6.628 9.441 38.433 1.00 95.00 204 ALA A CA 1
ATOM 1510 C C . ALA A 1 204 ? -5.301 9.750 39.131 1.00 95.00 204 ALA A C 1
ATOM 1512 O O . ALA A 1 204 ? -4.308 10.055 38.474 1.00 95.00 204 ALA A O 1
ATOM 1513 N N . ASP A 1 205 ? -5.256 9.608 40.459 1.00 94.69 205 ASP A N 1
ATOM 1514 C CA . ASP A 1 205 ? -4.006 9.695 41.228 1.00 94.69 205 ASP A CA 1
ATOM 1515 C C . ASP A 1 205 ? -3.125 8.469 40.956 1.00 94.69 205 ASP A C 1
ATOM 1517 O O . ASP A 1 205 ? -1.910 8.605 40.811 1.00 94.69 205 ASP A O 1
ATOM 1521 N N . ASN A 1 206 ? -3.747 7.285 40.859 1.00 94.56 206 ASN A N 1
ATOM 1522 C CA . ASN A 1 206 ? -3.078 6.020 40.550 1.00 94.56 206 ASN A CA 1
ATOM 1523 C C . ASN A 1 206 ? -3.911 5.150 39.601 1.00 94.56 206 ASN A C 1
ATOM 1525 O O . ASN A 1 206 ? -5.124 4.992 39.782 1.00 94.56 206 ASN A O 1
ATOM 1529 N N . ILE A 1 207 ? -3.236 4.528 38.636 1.00 96.62 207 ILE A N 1
ATOM 1530 C CA . ILE A 1 207 ? -3.817 3.565 37.694 1.00 96.62 207 ILE A CA 1
ATOM 1531 C C . ILE A 1 207 ? -3.049 2.247 37.807 1.00 96.62 207 ILE A C 1
ATOM 1533 O O . ILE A 1 207 ? -1.823 2.251 37.783 1.00 96.62 207 ILE A O 1
ATOM 1537 N N . ASP A 1 208 ? -3.758 1.129 37.925 1.00 95.38 208 ASP A N 1
ATOM 1538 C CA . ASP A 1 208 ? -3.196 -0.219 38.046 1.00 95.38 208 ASP A CA 1
ATOM 1539 C C . ASP A 1 208 ? -3.787 -1.137 36.965 1.00 95.38 208 ASP A C 1
ATOM 1541 O O . ASP A 1 208 ? -4.998 -1.357 36.922 1.00 95.38 208 ASP A O 1
ATOM 1545 N N . LEU A 1 209 ? -2.954 -1.646 36.061 1.00 96.06 209 LEU A N 1
ATOM 1546 C CA . LEU A 1 209 ? -3.372 -2.457 34.914 1.00 96.06 209 LEU A CA 1
ATOM 1547 C C . LEU A 1 209 ? -2.775 -3.856 35.017 1.00 96.06 209 LEU A C 1
ATOM 1549 O O . LEU A 1 209 ? -1.556 -3.986 35.071 1.00 96.06 209 LEU A O 1
ATOM 1553 N N . LYS A 1 210 ? -3.602 -4.902 35.002 1.00 93.69 210 LYS A N 1
ATOM 1554 C CA . LYS A 1 210 ? -3.159 -6.284 35.248 1.00 93.69 210 LYS A CA 1
ATOM 1555 C C . LYS A 1 210 ? -3.668 -7.256 34.192 1.00 93.69 210 LYS A C 1
ATOM 1557 O O . LYS A 1 210 ? -4.875 -7.358 33.985 1.00 93.69 210 LYS A O 1
ATOM 1562 N N . GLY A 1 211 ? -2.780 -8.023 33.567 1.00 93.44 211 GLY A N 1
ATOM 1563 C CA . GLY A 1 211 ? -3.185 -9.027 32.588 1.00 93.44 211 GLY A CA 1
ATOM 1564 C C . GLY A 1 211 ? -2.089 -9.971 32.114 1.00 93.44 211 GLY A C 1
ATOM 1565 O O . GLY A 1 211 ? -0.924 -9.852 32.490 1.00 93.44 211 GLY A O 1
ATOM 1566 N N . ASN A 1 212 ? -2.454 -10.925 31.253 1.00 92.12 212 ASN A N 1
ATOM 1567 C CA . ASN A 1 212 ? -1.451 -11.686 30.501 1.00 92.12 212 ASN A CA 1
ATOM 1568 C C . ASN A 1 212 ? -0.826 -10.793 29.435 1.00 92.12 212 ASN A C 1
ATOM 1570 O O . ASN A 1 212 ? 0.393 -10.807 29.254 1.00 92.12 212 ASN A O 1
ATOM 1574 N N . GLU A 1 213 ? -1.671 -9.997 28.776 1.00 93.88 213 GLU A N 1
ATOM 1575 C CA . GLU A 1 213 ? -1.244 -8.942 27.873 1.00 93.88 213 GLU A CA 1
ATOM 1576 C C . GLU A 1 213 ? -1.767 -7.571 28.327 1.00 93.88 213 GLU A C 1
ATOM 1578 O O . GLU A 1 213 ? -2.944 -7.436 28.662 1.00 93.88 213 GLU A O 1
ATOM 1583 N N . VAL A 1 214 ? -0.916 -6.543 28.324 1.00 94.75 214 VAL A N 1
ATOM 1584 C CA . VAL A 1 214 ? -1.307 -5.168 28.685 1.00 94.75 214 VAL A CA 1
ATOM 1585 C C . VAL A 1 214 ? -0.850 -4.196 27.601 1.00 94.75 214 VAL A C 1
ATOM 1587 O O . VAL A 1 214 ? 0.339 -4.063 27.338 1.00 94.75 214 VAL A O 1
ATOM 1590 N N . TYR A 1 215 ? -1.791 -3.492 26.983 1.00 95.06 215 TYR A N 1
ATOM 1591 C CA . TYR A 1 215 ? -1.539 -2.513 25.930 1.00 95.06 215 TYR A CA 1
ATOM 1592 C C . TYR A 1 215 ? -2.033 -1.147 26.387 1.00 95.06 215 TYR A C 1
ATOM 1594 O O . TYR A 1 215 ? -3.213 -0.979 26.691 1.00 95.06 215 TYR A O 1
ATOM 1602 N N . VAL A 1 216 ? -1.133 -0.174 26.457 1.00 94.88 216 VAL A N 1
ATOM 1603 C CA . VAL A 1 216 ? -1.436 1.157 26.984 1.00 94.88 216 VAL A CA 1
ATOM 1604 C C . VAL A 1 216 ? -1.114 2.201 25.943 1.00 94.88 216 VAL A C 1
ATOM 1606 O O . VAL A 1 216 ? 0.058 2.483 25.717 1.00 94.88 216 VAL A O 1
ATOM 1609 N N . ASP A 1 217 ? -2.142 2.813 25.369 1.00 93.62 217 ASP A N 1
ATOM 1610 C CA . ASP A 1 217 ? -1.958 4.090 24.698 1.00 93.62 217 ASP A CA 1
ATOM 1611 C C . ASP A 1 217 ? -1.768 5.189 25.747 1.00 93.62 217 ASP A C 1
ATOM 1613 O O . ASP A 1 217 ? -2.704 5.583 26.458 1.00 93.62 217 ASP A O 1
ATOM 1617 N N . ILE A 1 218 ? -0.528 5.644 25.899 1.00 93.75 218 ILE A N 1
ATOM 1618 C CA . ILE A 1 218 ? -0.107 6.508 27.001 1.00 93.75 218 ILE A CA 1
ATOM 1619 C C . ILE A 1 218 ? -0.798 7.870 26.972 1.00 93.75 218 ILE A C 1
ATOM 1621 O O . ILE A 1 218 ? -0.950 8.535 28.001 1.00 93.75 218 ILE A O 1
ATOM 1625 N N . SER A 1 219 ? -1.268 8.280 25.798 1.00 91.56 219 SER A N 1
ATOM 1626 C CA . SER A 1 219 ? -1.996 9.523 25.626 1.00 91.56 219 SER A CA 1
ATOM 1627 C C . SER A 1 219 ? -3.290 9.541 26.432 1.00 91.56 219 SER A C 1
ATOM 1629 O O . SER A 1 219 ? -3.739 10.618 26.830 1.00 91.56 219 SER A O 1
ATOM 1631 N N . THR A 1 220 ? -3.911 8.388 26.685 1.00 92.50 220 THR A N 1
ATOM 1632 C CA . THR A 1 220 ? -5.180 8.283 27.431 1.00 92.50 220 THR A CA 1
ATOM 1633 C C . THR A 1 220 ? -5.004 8.507 28.930 1.00 92.50 220 THR A C 1
ATOM 1635 O O . THR A 1 220 ? -5.975 8.679 29.660 1.00 92.50 220 THR A O 1
ATOM 1638 N N . ILE A 1 221 ? -3.770 8.520 29.427 1.00 93.75 221 ILE A N 1
ATOM 1639 C CA . ILE A 1 221 ? -3.484 8.599 30.856 1.00 93.75 221 ILE A CA 1
ATOM 1640 C C . ILE A 1 221 ? -3.400 10.056 31.280 1.00 93.75 221 ILE A C 1
ATOM 1642 O O . ILE A 1 221 ? -2.555 10.779 30.776 1.00 93.75 221 ILE A O 1
ATOM 1646 N N . LYS A 1 222 ? -4.190 10.501 32.254 1.00 91.94 222 LYS A N 1
ATOM 1647 C CA . LYS A 1 222 ? -4.004 11.781 32.956 1.00 91.94 222 LYS A CA 1
ATOM 1648 C C . LYS A 1 222 ? -3.747 11.500 34.434 1.00 91.94 222 LYS A C 1
ATOM 1650 O O . LYS A 1 222 ? -4.564 11.777 35.307 1.00 91.94 222 LYS A O 1
ATOM 1655 N N . SER A 1 223 ? -2.594 10.892 34.684 1.00 91.31 223 SER A N 1
ATOM 1656 C CA . SER A 1 223 ? -2.107 10.506 36.004 1.00 91.31 223 SER A CA 1
ATOM 1657 C C . SER A 1 223 ? -0.592 10.653 36.060 1.00 91.31 223 SER A C 1
ATOM 1659 O O . SER A 1 223 ? 0.071 10.527 35.030 1.00 91.31 223 SER A O 1
ATOM 1661 N N . LYS A 1 224 ? -0.052 10.887 37.260 1.00 90.25 224 LYS A N 1
ATOM 1662 C CA . LYS A 1 224 ? 1.391 10.794 37.509 1.00 90.25 224 LYS A CA 1
ATOM 1663 C C . LYS A 1 224 ? 1.853 9.354 37.721 1.00 90.25 224 LYS A C 1
ATOM 1665 O O . LYS A 1 224 ? 3.019 9.085 37.480 1.00 90.25 224 LYS A O 1
ATOM 1670 N N . ASN A 1 225 ? 0.975 8.442 38.151 1.00 94.50 225 ASN A N 1
ATOM 1671 C CA . ASN A 1 225 ? 1.364 7.092 38.563 1.00 94.50 225 ASN A CA 1
ATOM 1672 C C . ASN A 1 225 ? 0.617 6.025 37.759 1.00 94.50 225 ASN A C 1
ATOM 1674 O O . ASN A 1 225 ? -0.609 5.904 37.844 1.00 94.50 225 ASN A O 1
ATOM 1678 N N . LEU A 1 226 ? 1.373 5.200 37.035 1.00 95.44 226 LEU A N 1
ATOM 1679 C CA . LEU A 1 226 ? 0.858 4.053 36.294 1.00 95.44 226 LEU A CA 1
ATOM 1680 C C . LEU A 1 226 ? 1.597 2.783 36.722 1.00 95.44 226 LEU A C 1
ATOM 1682 O O . LEU A 1 226 ? 2.805 2.651 36.538 1.00 95.44 226 LEU A O 1
ATOM 1686 N N . THR A 1 227 ? 0.860 1.832 37.285 1.00 95.81 227 THR A N 1
ATOM 1687 C CA . THR A 1 227 ? 1.343 0.486 37.592 1.00 95.81 227 THR A CA 1
ATOM 1688 C C . THR A 1 227 ? 0.850 -0.487 36.532 1.00 95.81 227 THR A C 1
ATOM 1690 O O . THR A 1 227 ? -0.328 -0.484 36.178 1.00 95.81 227 THR A O 1
ATOM 1693 N N . THR A 1 228 ? 1.744 -1.329 36.022 1.00 95.38 228 THR A N 1
ATOM 1694 C CA . THR A 1 228 ? 1.413 -2.364 35.035 1.00 95.38 228 THR A CA 1
ATOM 1695 C C . THR A 1 228 ? 1.902 -3.719 35.520 1.00 95.38 228 THR A C 1
ATOM 1697 O O . THR A 1 228 ? 3.066 -3.840 35.890 1.00 95.38 228 THR A O 1
ATOM 1700 N N . GLU A 1 229 ? 1.053 -4.738 35.462 1.00 94.06 229 GLU A N 1
ATOM 1701 C CA . GLU A 1 229 ? 1.369 -6.136 35.746 1.00 94.06 229 GLU A CA 1
ATOM 1702 C C . GLU A 1 229 ? 1.025 -7.006 34.532 1.00 94.06 229 GLU A C 1
ATOM 1704 O O . GLU A 1 229 ? -0.098 -7.489 34.397 1.00 94.06 229 GLU A O 1
ATOM 1709 N N . ALA A 1 230 ? 1.983 -7.172 33.620 1.00 93.69 230 ALA A N 1
ATOM 1710 C CA . ALA A 1 230 ? 1.815 -7.946 32.392 1.00 93.69 230 ALA A CA 1
ATOM 1711 C C . ALA A 1 230 ? 2.629 -9.242 32.467 1.00 93.69 230 ALA A C 1
ATOM 1713 O O . ALA A 1 230 ? 3.858 -9.206 32.528 1.00 93.69 230 ALA A O 1
ATOM 1714 N N . LYS A 1 231 ? 1.962 -10.402 32.474 1.00 92.56 231 LYS A N 1
ATOM 1715 C CA . LYS A 1 231 ? 2.657 -11.690 32.650 1.00 92.56 231 LYS A CA 1
ATOM 1716 C C . LYS A 1 231 ? 3.455 -12.121 31.423 1.00 92.56 231 LYS A C 1
ATOM 1718 O O . LYS A 1 231 ? 4.591 -12.555 31.571 1.00 92.56 231 LYS A O 1
ATOM 1723 N N . ASN A 1 232 ? 2.864 -11.998 30.235 1.00 92.56 232 ASN A N 1
ATOM 1724 C CA . ASN A 1 232 ? 3.449 -12.523 29.000 1.00 92.56 232 ASN A CA 1
ATOM 1725 C C . ASN A 1 232 ? 3.984 -11.400 28.116 1.00 92.56 232 ASN A C 1
ATOM 1727 O O . ASN A 1 232 ? 5.047 -11.536 27.518 1.00 92.56 232 ASN A O 1
ATOM 1731 N N . LYS A 1 233 ? 3.226 -10.304 27.993 1.00 92.25 233 LYS A N 1
ATOM 1732 C CA . LYS A 1 233 ? 3.552 -9.229 27.058 1.00 92.25 233 LYS A CA 1
ATOM 1733 C C . LYS A 1 233 ? 2.895 -7.914 27.446 1.00 92.25 233 LYS A C 1
ATOM 1735 O O . LYS A 1 233 ? 1.687 -7.854 27.627 1.00 92.25 233 LYS A O 1
ATOM 1740 N N . GLY A 1 234 ? 3.661 -6.840 27.491 1.00 93.44 234 GLY A N 1
ATOM 1741 C CA . GLY A 1 234 ? 3.130 -5.506 27.729 1.00 93.44 234 GLY A CA 1
ATOM 1742 C C . GLY A 1 234 ? 3.708 -4.521 26.731 1.00 93.44 234 GLY A C 1
ATOM 1743 O O . GLY A 1 234 ? 4.902 -4.597 26.457 1.00 93.44 234 GLY A O 1
ATOM 1744 N N . ILE A 1 235 ? 2.893 -3.616 26.185 1.00 93.50 235 ILE A N 1
ATOM 1745 C CA . ILE A 1 235 ? 3.365 -2.503 25.347 1.00 93.50 235 ILE A CA 1
ATOM 1746 C C . ILE A 1 235 ? 2.679 -1.198 25.757 1.00 93.50 235 ILE A C 1
ATOM 1748 O O . ILE A 1 235 ? 1.456 -1.090 25.710 1.00 93.50 235 ILE A O 1
ATOM 1752 N N . ALA A 1 236 ? 3.467 -0.208 26.166 1.00 94.38 236 ALA A N 1
ATOM 1753 C CA . ALA A 1 236 ? 3.028 1.164 26.363 1.00 94.38 236 ALA A CA 1
ATOM 1754 C C . ALA A 1 236 ? 3.477 1.949 25.139 1.00 94.38 236 ALA A C 1
ATOM 1756 O O . ALA A 1 236 ? 4.676 2.134 24.926 1.00 94.38 236 ALA A O 1
ATOM 1757 N N . TYR A 1 237 ? 2.515 2.373 24.336 1.00 93.19 237 TYR A N 1
ATOM 1758 C CA . TYR A 1 237 ? 2.722 3.015 23.049 1.00 93.19 237 TYR A CA 1
ATOM 1759 C C . TYR A 1 237 ? 2.038 4.380 23.025 1.00 93.19 237 TYR A C 1
ATOM 1761 O O . TYR A 1 237 ? 1.315 4.749 23.947 1.00 93.19 237 TYR A O 1
ATOM 1769 N N . LEU A 1 238 ? 2.300 5.139 21.970 1.00 93.56 238 LEU A N 1
ATOM 1770 C CA . LEU A 1 238 ? 1.648 6.409 21.690 1.00 93.56 238 LEU A CA 1
ATOM 1771 C C . LEU A 1 238 ? 1.000 6.296 20.311 1.00 93.56 238 LEU A C 1
ATOM 1773 O O . LEU A 1 238 ? 1.709 6.064 19.329 1.00 93.56 238 LEU A O 1
ATOM 1777 N N . SER A 1 239 ? -0.326 6.373 20.214 1.00 93.94 239 SER A N 1
ATOM 1778 C CA . SER A 1 239 ? -1.009 6.377 18.909 1.00 93.94 239 SER A CA 1
ATOM 1779 C C . SER A 1 239 ? -0.923 7.741 18.226 1.00 93.94 239 SER A C 1
ATOM 1781 O O . SER A 1 239 ? -0.805 8.777 18.884 1.00 93.94 239 SER A O 1
ATOM 1783 N N . ALA A 1 240 ? -1.006 7.763 16.895 1.00 95.06 240 ALA A N 1
ATOM 1784 C CA . ALA A 1 240 ? -1.103 9.007 16.133 1.00 95.06 240 ALA A CA 1
ATOM 1785 C C . ALA A 1 240 ? -2.364 9.800 16.501 1.00 95.06 240 ALA A C 1
ATOM 1787 O O . ALA A 1 240 ? -2.296 11.025 16.623 1.00 95.06 240 ALA A O 1
ATOM 1788 N N . THR A 1 241 ? -3.479 9.107 16.764 1.00 92.38 241 THR A N 1
ATOM 1789 C CA . THR A 1 241 ? -4.702 9.715 17.302 1.00 92.38 241 THR A CA 1
ATOM 1790 C C . THR A 1 241 ? -4.438 10.399 18.640 1.00 92.38 241 THR A C 1
ATOM 1792 O O . THR A 1 241 ? -4.714 11.586 18.792 1.00 92.38 241 THR A O 1
ATOM 1795 N N . GLY A 1 242 ? -3.839 9.695 19.598 1.00 91.00 242 GLY A N 1
ATOM 1796 C CA . GLY A 1 242 ? -3.493 10.232 20.910 1.00 91.00 242 GLY A CA 1
ATOM 1797 C C . GLY A 1 242 ? -2.542 11.425 20.853 1.00 91.00 242 GLY A C 1
ATOM 1798 O O . GLY A 1 242 ? -2.765 12.450 21.503 1.00 91.00 242 GLY A O 1
ATOM 1799 N N . TYR A 1 243 ? -1.502 11.313 20.031 1.00 93.56 243 TYR A N 1
ATOM 1800 C CA . TYR A 1 243 ? -0.501 12.355 19.834 1.00 93.56 243 TYR A CA 1
ATOM 1801 C C . TYR A 1 243 ? -1.084 13.620 19.184 1.00 93.56 243 TYR A C 1
ATOM 1803 O O . TYR A 1 243 ? -0.723 14.727 19.579 1.00 93.56 243 TYR A O 1
ATOM 1811 N N . TYR A 1 244 ? -2.040 13.493 18.257 1.00 93.31 244 TYR A N 1
ATOM 1812 C CA . TYR A 1 244 ? -2.657 14.631 17.562 1.00 93.31 244 TYR A CA 1
ATOM 1813 C C . TYR A 1 244 ? -3.324 15.659 18.489 1.00 93.31 244 TYR A C 1
ATOM 1815 O O . TYR A 1 244 ? -3.317 16.858 18.181 1.00 93.31 244 TYR A O 1
ATOM 1823 N N . TYR A 1 245 ? -3.903 15.219 19.611 1.00 89.06 245 TYR A N 1
ATOM 1824 C CA . TYR A 1 245 ? -4.572 16.113 20.567 1.00 89.06 245 TYR A CA 1
ATOM 1825 C C . TYR A 1 245 ? -3.621 16.775 21.551 1.00 89.06 245 TYR A C 1
ATOM 1827 O O . TYR A 1 245 ? -3.981 17.796 22.137 1.00 89.06 245 TYR A O 1
ATOM 1835 N N . ASN A 1 246 ? -2.432 16.211 21.760 1.00 88.75 246 ASN A N 1
ATOM 1836 C CA . ASN A 1 246 ? -1.458 16.783 22.678 1.00 88.75 246 ASN A CA 1
ATOM 1837 C C . ASN A 1 246 ? -0.013 16.466 22.251 1.00 88.75 246 ASN A C 1
ATOM 1839 O O . ASN A 1 246 ? 0.675 15.682 22.917 1.00 88.75 246 ASN A O 1
ATOM 1843 N N . PRO A 1 247 ? 0.459 17.054 21.135 1.00 90.81 247 PRO A N 1
ATOM 1844 C CA . PRO A 1 247 ? 1.774 16.741 20.585 1.00 90.81 247 PRO A CA 1
ATOM 1845 C C . PRO A 1 247 ? 2.932 17.305 21.421 1.00 90.81 247 PRO A C 1
ATOM 1847 O O . PRO A 1 247 ? 4.064 16.858 21.272 1.00 90.81 247 PRO A O 1
ATOM 1850 N N . THR A 1 248 ? 2.662 18.262 22.314 1.00 90.75 248 THR A N 1
ATOM 1851 C CA . THR A 1 248 ? 3.655 18.910 23.189 1.00 90.75 248 THR A CA 1
ATOM 1852 C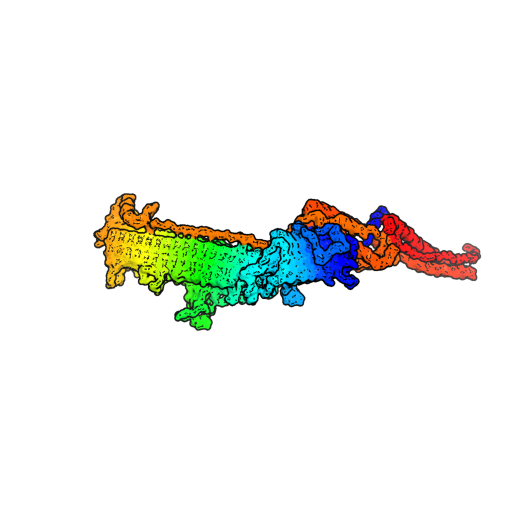 C . THR A 1 248 ? 3.764 18.267 24.571 1.00 90.75 248 THR A C 1
ATOM 1854 O O . THR A 1 248 ? 4.539 18.728 25.405 1.00 90.75 248 THR A O 1
ATOM 1857 N N . ARG A 1 249 ? 2.987 17.215 24.852 1.00 87.62 249 ARG A N 1
ATOM 1858 C CA . ARG A 1 249 ? 2.989 16.566 26.162 1.00 87.62 249 ARG A CA 1
ATOM 1859 C C . ARG A 1 249 ? 4.291 15.820 26.440 1.00 87.62 249 ARG A C 1
ATOM 1861 O O . ARG A 1 249 ? 4.708 14.960 25.668 1.00 87.62 249 ARG A O 1
ATOM 1868 N N . GLU A 1 250 ? 4.826 16.024 27.638 1.00 85.06 250 GLU A N 1
ATOM 1869 C CA . GLU A 1 250 ? 5.926 15.229 28.183 1.00 85.06 250 GLU A CA 1
ATOM 1870 C C . GLU A 1 250 ? 5.408 13.877 28.706 1.00 85.06 250 GLU A C 1
ATOM 1872 O O . GLU A 1 250 ? 5.031 13.706 29.863 1.00 85.06 250 GLU A O 1
ATOM 1877 N N . TYR A 1 251 ? 5.336 12.877 27.824 1.00 85.56 251 TYR A N 1
ATOM 1878 C CA . TYR A 1 251 ? 4.857 11.532 28.183 1.00 85.56 251 TYR A CA 1
ATOM 1879 C C . TYR A 1 251 ? 5.775 10.793 29.173 1.00 85.56 251 TYR A C 1
ATOM 1881 O O . TYR A 1 251 ? 5.334 9.852 29.832 1.00 85.56 251 TYR A O 1
ATOM 1889 N N . ASN A 1 252 ? 7.034 11.224 29.300 1.00 83.31 252 ASN A N 1
ATOM 1890 C CA . ASN A 1 252 ? 8.008 10.653 30.235 1.00 83.31 252 ASN A CA 1
ATOM 1891 C C . ASN A 1 252 ? 7.756 11.044 31.702 1.00 83.31 252 ASN A C 1
ATOM 1893 O O . ASN A 1 252 ? 8.292 10.381 32.586 1.00 83.31 252 ASN A O 1
ATOM 1897 N N . ASP A 1 253 ? 6.907 12.040 31.970 1.00 87.06 253 ASP A N 1
ATOM 1898 C CA . ASP A 1 253 ? 6.560 12.465 33.336 1.00 87.06 253 ASP A CA 1
ATOM 1899 C C . ASP A 1 253 ? 5.687 11.452 34.092 1.00 87.06 253 ASP A C 1
ATOM 1901 O O . ASP A 1 253 ? 5.439 11.591 35.293 1.00 87.06 253 ASP A O 1
ATOM 1905 N N . ILE A 1 254 ? 5.188 10.427 33.398 1.00 89.25 254 ILE A N 1
ATOM 1906 C CA . ILE A 1 254 ? 4.420 9.348 34.010 1.00 89.25 254 ILE A CA 1
ATOM 1907 C C . ILE A 1 254 ? 5.389 8.395 34.712 1.00 89.25 254 ILE A C 1
ATOM 1909 O O . ILE A 1 254 ? 6.209 7.724 34.085 1.00 89.25 254 ILE A O 1
ATOM 1913 N N . VAL A 1 255 ? 5.249 8.275 36.029 1.00 91.12 255 VAL A N 1
ATOM 1914 C CA . VAL A 1 255 ? 5.990 7.316 36.846 1.00 91.12 255 VAL A CA 1
ATOM 1915 C C . VAL A 1 255 ? 5.422 5.916 36.609 1.00 91.12 255 VAL A C 1
ATOM 1917 O O . VAL A 1 255 ? 4.329 5.574 37.070 1.00 91.12 255 VAL A O 1
ATOM 1920 N N . PHE A 1 256 ? 6.185 5.093 35.887 1.00 92.12 256 PHE A N 1
ATOM 1921 C CA . PHE A 1 256 ? 5.856 3.694 35.616 1.00 92.12 256 PHE A CA 1
ATOM 1922 C C . PHE A 1 256 ? 6.385 2.760 36.707 1.00 92.12 256 PHE A C 1
ATOM 1924 O O . PHE A 1 256 ? 7.595 2.562 36.824 1.00 92.12 256 PHE A O 1
ATOM 1931 N N . THR A 1 257 ? 5.482 2.086 37.417 1.00 94.50 257 THR A N 1
ATOM 1932 C CA . THR A 1 257 ? 5.819 0.921 38.247 1.00 94.50 257 THR A CA 1
ATOM 1933 C C . THR A 1 257 ? 5.497 -0.355 37.475 1.00 94.50 257 THR A C 1
ATOM 1935 O O . THR A 1 257 ? 4.336 -0.721 37.311 1.00 94.50 257 THR A O 1
ATOM 1938 N N . THR A 1 258 ? 6.517 -1.052 36.983 1.00 91.81 258 THR A N 1
ATOM 1939 C CA . THR A 1 258 ? 6.325 -2.256 36.165 1.00 91.81 258 THR A CA 1
ATOM 1940 C C . THR A 1 258 ? 6.535 -3.525 36.987 1.00 91.81 258 THR A C 1
ATOM 1942 O O . THR A 1 258 ? 7.576 -3.712 37.611 1.00 91.81 258 THR A O 1
ATOM 1945 N N . LYS A 1 259 ? 5.554 -4.423 36.934 1.00 89.88 259 LYS A N 1
ATOM 1946 C CA . LYS A 1 259 ? 5.621 -5.814 37.378 1.00 89.88 259 LYS A CA 1
ATOM 1947 C C . LYS A 1 259 ? 5.480 -6.700 36.128 1.00 89.88 259 LYS A C 1
ATOM 1949 O O . LYS A 1 259 ? 4.527 -6.555 35.370 1.00 89.88 259 LYS A O 1
ATOM 1954 N N . GLY A 1 260 ? 6.432 -7.590 35.864 1.00 90.06 260 GLY A N 1
ATOM 1955 C CA . GLY A 1 260 ? 6.420 -8.419 34.646 1.00 90.06 260 GLY A CA 1
ATOM 1956 C C . GLY A 1 260 ? 6.943 -7.714 33.382 1.00 90.06 260 GLY A C 1
ATOM 1957 O O . GLY A 1 260 ? 7.786 -6.823 33.468 1.00 90.06 260 GLY A O 1
ATOM 1958 N N . VAL A 1 261 ? 6.484 -8.156 32.207 1.00 91.25 261 VAL A N 1
ATOM 1959 C CA . VAL A 1 261 ? 7.023 -7.779 30.886 1.00 91.25 261 VAL A CA 1
ATOM 1960 C C . VAL A 1 261 ? 6.353 -6.513 30.366 1.00 91.25 261 VAL A C 1
ATOM 1962 O O . VAL A 1 261 ? 5.162 -6.526 30.074 1.00 91.25 261 VAL A O 1
ATOM 1965 N N . MET A 1 262 ? 7.113 -5.435 30.175 1.00 93.44 262 MET A N 1
ATOM 1966 C CA . MET A 1 262 ? 6.581 -4.184 29.634 1.00 93.44 262 MET A CA 1
ATOM 1967 C C . MET A 1 262 ? 7.588 -3.499 28.714 1.00 93.44 262 MET A C 1
ATOM 1969 O O . MET A 1 262 ? 8.609 -2.997 29.180 1.00 93.44 262 MET A O 1
ATOM 1973 N N . ASP A 1 263 ? 7.269 -3.435 27.426 1.00 91.75 263 ASP A N 1
ATOM 1974 C CA . ASP A 1 263 ? 7.977 -2.606 26.457 1.00 91.75 263 ASP A CA 1
ATOM 1975 C C . ASP A 1 263 ? 7.392 -1.186 26.458 1.00 91.75 263 ASP A C 1
ATOM 1977 O O . ASP A 1 263 ? 6.173 -0.990 26.456 1.00 91.75 263 ASP A O 1
ATOM 1981 N N . LYS A 1 264 ? 8.262 -0.181 26.511 1.00 91.50 264 LYS A N 1
ATOM 1982 C CA . LYS A 1 264 ? 7.907 1.238 26.633 1.00 91.50 264 LYS A CA 1
ATOM 1983 C C . LYS A 1 264 ? 8.318 1.944 25.350 1.00 91.50 264 LYS A C 1
ATOM 1985 O O . LYS A 1 264 ? 9.376 2.564 25.275 1.00 91.50 264 LYS A O 1
ATOM 1990 N N . THR A 1 265 ? 7.474 1.819 24.335 1.00 90.06 265 THR A N 1
ATOM 1991 C CA . THR A 1 265 ? 7.746 2.313 22.982 1.00 90.06 265 THR A CA 1
ATOM 1992 C C . THR A 1 265 ? 7.202 3.713 22.718 1.00 90.06 265 THR A C 1
ATOM 1994 O O . THR A 1 265 ? 7.574 4.334 21.726 1.00 90.06 265 THR A O 1
ATOM 1997 N N . TYR A 1 266 ? 6.368 4.244 23.615 1.00 89.38 266 TYR A N 1
ATOM 1998 C CA . TYR A 1 266 ? 5.675 5.529 23.466 1.00 89.38 266 TYR A CA 1
ATOM 1999 C C . TYR A 1 266 ? 6.576 6.755 23.226 1.00 89.38 266 TYR A C 1
ATOM 2001 O O . TYR A 1 266 ? 6.097 7.769 22.729 1.00 89.38 266 TYR A O 1
ATOM 2009 N N . ASN A 1 267 ? 7.862 6.692 23.585 1.00 88.50 267 ASN A N 1
ATOM 2010 C CA . ASN A 1 267 ? 8.847 7.749 23.326 1.00 88.50 267 ASN A CA 1
ATOM 2011 C C . ASN A 1 267 ? 9.832 7.402 22.189 1.00 88.50 267 ASN A C 1
ATOM 2013 O O . ASN A 1 267 ? 10.648 8.241 21.808 1.00 88.50 267 ASN A O 1
ATOM 2017 N N . GLN A 1 268 ? 9.741 6.191 21.635 1.00 92.00 268 GLN A N 1
ATOM 2018 C CA . GLN A 1 268 ? 10.585 5.694 20.548 1.00 92.00 268 GLN A CA 1
ATOM 2019 C C . GLN A 1 268 ? 9.932 5.895 19.179 1.00 92.00 268 GLN A C 1
ATOM 2021 O O . GLN A 1 268 ? 10.629 6.104 18.190 1.00 92.00 268 GLN A O 1
ATOM 2026 N N . TYR A 1 269 ? 8.605 5.788 19.104 1.00 93.69 269 TYR A N 1
ATOM 2027 C CA . TYR A 1 269 ? 7.852 6.026 17.880 1.00 93.69 269 TYR A CA 1
ATOM 2028 C C . TYR A 1 269 ? 6.381 6.325 18.167 1.00 93.69 269 TYR A C 1
ATOM 2030 O O . TYR A 1 269 ? 5.842 5.983 19.221 1.00 93.69 269 TYR A O 1
ATOM 2038 N N . ILE A 1 270 ? 5.717 6.908 17.174 1.00 95.62 270 ILE A N 1
ATOM 2039 C CA . ILE A 1 270 ? 4.265 7.073 17.135 1.00 95.62 270 ILE A CA 1
ATOM 2040 C C . ILE A 1 270 ? 3.668 5.933 16.308 1.00 95.62 270 ILE A C 1
ATOM 2042 O O . ILE A 1 270 ? 4.077 5.678 15.176 1.00 95.62 270 ILE A O 1
ATOM 2046 N N . SER A 1 271 ? 2.715 5.212 16.882 1.00 94.38 271 SER A N 1
ATOM 2047 C CA . SER A 1 271 ? 2.047 4.080 16.238 1.00 94.38 271 SER A CA 1
ATOM 2048 C C . SER A 1 271 ? 0.855 4.507 15.385 1.00 94.38 271 SER A C 1
ATOM 2050 O O . SER A 1 271 ? 0.120 5.428 15.740 1.00 94.38 271 SER A O 1
ATOM 2052 N N . ILE A 1 272 ? 0.651 3.811 14.270 1.00 94.88 272 ILE A N 1
ATOM 2053 C CA . ILE A 1 272 ? -0.473 4.006 13.354 1.00 94.88 272 ILE A CA 1
ATOM 2054 C C . ILE A 1 272 ? -1.106 2.633 13.088 1.00 94.88 272 ILE A C 1
ATOM 2056 O O . ILE A 1 272 ? -0.504 1.788 12.424 1.00 94.88 272 ILE A O 1
ATOM 2060 N N . GLY A 1 273 ? -2.292 2.381 13.647 1.00 91.75 273 GLY A N 1
ATOM 2061 C CA . GLY A 1 273 ? -2.932 1.058 13.622 1.00 91.75 273 GLY A CA 1
ATOM 2062 C C . GLY A 1 273 ? -4.283 0.996 12.913 1.00 91.75 273 GLY A C 1
ATOM 2063 O O . GLY A 1 273 ? -4.864 -0.085 12.811 1.00 91.75 273 GLY A O 1
ATOM 2064 N N . SER A 1 274 ? -4.800 2.130 12.444 1.00 91.62 274 SER A N 1
ATOM 2065 C CA . SER A 1 274 ? -6.139 2.260 11.861 1.00 91.62 274 SER A CA 1
ATOM 2066 C C . SER A 1 274 ? -6.200 3.389 10.829 1.00 91.62 274 SER A C 1
ATOM 2068 O O . SER A 1 274 ? -5.291 4.217 10.741 1.00 91.62 274 SER A O 1
ATOM 2070 N N . ASP A 1 275 ? -7.287 3.453 10.056 1.00 94.19 275 ASP A N 1
ATOM 2071 C CA . ASP A 1 275 ? -7.555 4.591 9.173 1.00 94.19 275 ASP A CA 1
ATOM 2072 C C . ASP A 1 275 ? -7.793 5.885 9.968 1.00 94.19 275 ASP A C 1
ATOM 2074 O O . ASP A 1 275 ? -7.367 6.947 9.522 1.00 94.19 275 ASP A O 1
ATOM 2078 N N . LEU A 1 276 ? -8.362 5.799 11.178 1.00 92.38 276 LEU A N 1
ATOM 2079 C CA . LEU A 1 276 ? -8.457 6.922 12.121 1.00 92.38 276 LEU A CA 1
ATOM 2080 C C . LEU A 1 276 ? -7.083 7.448 12.560 1.00 92.38 276 LEU A C 1
ATOM 2082 O O . LEU A 1 276 ? -6.862 8.659 12.569 1.00 92.38 276 LEU A O 1
ATOM 2086 N N . ASP A 1 277 ? -6.142 6.560 12.885 1.00 94.88 277 ASP A N 1
ATOM 2087 C CA . ASP A 1 277 ? -4.772 6.972 13.207 1.00 94.88 277 ASP A CA 1
ATOM 2088 C C . ASP A 1 277 ? -4.089 7.627 12.012 1.00 94.88 277 ASP A C 1
ATOM 2090 O O . ASP A 1 277 ? -3.412 8.640 12.176 1.00 94.88 277 ASP A O 1
ATOM 2094 N N . TRP A 1 278 ? -4.280 7.079 10.808 1.00 97.81 278 TRP A N 1
ATOM 2095 C CA . TRP A 1 278 ? -3.742 7.686 9.594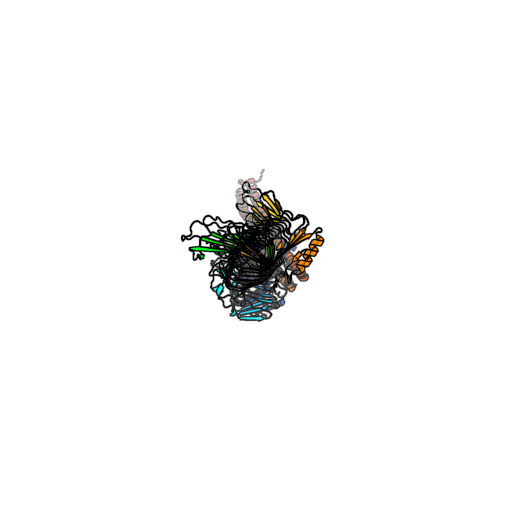 1.00 97.81 278 TRP A CA 1
ATOM 2096 C C . TRP A 1 278 ? -4.356 9.062 9.329 1.00 97.81 278 TRP A C 1
ATOM 2098 O O . TRP A 1 278 ? -3.648 9.988 8.943 1.00 97.81 278 TRP A O 1
ATOM 2108 N N . TRP A 1 279 ? -5.654 9.222 9.582 1.00 96.62 279 TRP A N 1
ATOM 2109 C CA . TRP A 1 279 ? -6.355 10.496 9.447 1.00 96.62 279 TRP A CA 1
ATOM 2110 C C . TRP A 1 279 ? -5.764 11.555 10.370 1.00 96.62 279 TRP A C 1
ATOM 2112 O O . TRP A 1 279 ? -5.427 12.651 9.920 1.00 96.62 279 TRP A O 1
ATOM 2122 N N . HIS A 1 280 ? -5.528 11.215 11.638 1.00 95.81 280 HIS A N 1
ATOM 2123 C CA . HIS A 1 280 ? -4.864 12.109 12.585 1.00 95.81 280 HIS A CA 1
ATOM 2124 C C . HIS A 1 280 ? -3.391 12.351 12.252 1.00 95.81 280 HIS A C 1
ATOM 2126 O O . HIS A 1 280 ? -2.908 13.472 12.417 1.00 95.81 280 HIS A O 1
ATOM 2132 N N . PHE A 1 281 ? -2.688 11.336 11.748 1.00 97.94 281 PHE A N 1
ATOM 2133 C CA . PHE A 1 281 ? -1.320 11.467 11.263 1.00 97.94 281 PHE A CA 1
ATOM 2134 C C . PHE A 1 281 ? -1.233 12.463 10.104 1.00 97.94 281 PHE A C 1
ATOM 2136 O O . PHE A 1 281 ? -0.475 13.427 10.192 1.00 97.94 281 PHE A O 1
ATOM 2143 N N . ALA A 1 282 ? -2.043 12.291 9.060 1.00 97.62 282 ALA A N 1
ATOM 2144 C CA . ALA A 1 282 ? -2.049 13.166 7.897 1.00 97.62 282 ALA A CA 1
ATOM 2145 C C . ALA A 1 282 ? -2.523 14.578 8.251 1.00 97.62 282 ALA A C 1
ATOM 2147 O O . ALA A 1 282 ? -1.845 15.550 7.917 1.00 97.62 282 ALA A O 1
ATOM 2148 N N . LYS A 1 283 ? -3.628 14.716 8.993 1.00 95.44 283 LYS A N 1
ATOM 2149 C CA . LYS A 1 283 ? -4.139 16.025 9.420 1.00 95.44 283 LYS A CA 1
ATOM 2150 C C . LYS A 1 283 ? -3.143 16.758 10.313 1.00 95.44 283 LYS A C 1
ATOM 2152 O O . LYS A 1 283 ? -2.854 17.930 10.089 1.00 95.44 283 LYS A O 1
ATOM 2157 N N . GLY A 1 284 ? -2.581 16.067 11.305 1.00 95.75 284 GLY A N 1
ATOM 2158 C CA . GLY A 1 284 ? -1.547 16.610 12.186 1.00 95.75 284 GLY A CA 1
ATOM 2159 C C . GLY A 1 284 ? -0.325 17.058 11.400 1.00 95.75 284 GLY A C 1
ATOM 2160 O O . GLY A 1 284 ? 0.094 18.208 11.514 1.00 95.75 284 GLY A O 1
ATOM 2161 N N . TRP A 1 285 ? 0.193 16.191 10.532 1.00 97.38 285 TRP A N 1
ATOM 2162 C CA . TRP A 1 285 ? 1.353 16.507 9.710 1.00 97.38 285 TRP A CA 1
ATOM 2163 C C . TRP A 1 285 ? 1.103 17.699 8.780 1.00 97.38 285 TRP A C 1
ATOM 2165 O O . TRP A 1 285 ? 1.940 18.593 8.698 1.00 97.38 285 TRP A O 1
ATOM 2175 N N . ASN A 1 286 ? -0.055 17.766 8.124 1.00 95.38 286 ASN A N 1
ATOM 2176 C CA . ASN A 1 286 ? -0.358 18.777 7.107 1.00 95.38 286 ASN A CA 1
ATOM 2177 C C . ASN A 1 286 ? -0.807 20.139 7.672 1.00 95.38 286 ASN A C 1
ATOM 2179 O O . ASN A 1 286 ? -0.772 21.139 6.947 1.00 95.38 286 ASN A O 1
ATOM 2183 N N . GLU A 1 287 ? -1.252 20.201 8.932 1.00 93.62 287 GLU A N 1
ATOM 2184 C CA . GLU A 1 287 ? -1.883 21.403 9.506 1.00 93.62 287 GLU A CA 1
ATOM 2185 C C . GLU A 1 287 ? -1.208 21.916 10.788 1.00 93.62 287 GLU A C 1
ATOM 2187 O O . GLU A 1 287 ? -1.343 23.097 11.102 1.00 93.62 287 GLU A O 1
ATOM 2192 N N . LYS A 1 288 ? -0.449 21.086 11.522 1.00 94.12 288 LYS A N 1
ATOM 2193 C CA . LYS A 1 288 ? 0.051 21.418 12.870 1.00 94.12 288 LYS A CA 1
ATOM 2194 C C . LYS A 1 288 ? 1.581 21.372 12.978 1.00 94.12 288 LYS A C 1
ATOM 2196 O O . LYS A 1 288 ? 2.201 20.320 12.854 1.00 94.12 288 LYS A O 1
ATOM 2201 N N . ALA A 1 289 ? 2.208 22.522 13.235 1.00 93.81 289 ALA A N 1
ATOM 2202 C CA . ALA A 1 289 ? 3.669 22.624 13.342 1.00 93.81 289 ALA A CA 1
ATOM 2203 C C . ALA A 1 289 ? 4.240 21.899 14.576 1.00 93.81 289 ALA A C 1
ATOM 2205 O O . ALA A 1 289 ? 5.262 21.223 14.486 1.00 93.81 289 ALA A O 1
ATOM 2206 N N . ASP A 1 290 ? 3.560 21.988 15.716 1.00 94.38 290 ASP A N 1
ATOM 2207 C CA . ASP A 1 290 ? 3.905 21.282 16.954 1.00 94.38 290 ASP A CA 1
ATOM 2208 C C . ASP A 1 290 ? 3.848 19.754 16.802 1.00 94.38 290 ASP A C 1
ATOM 2210 O O . ASP A 1 290 ? 4.710 19.061 17.340 1.00 94.38 290 ASP A O 1
ATOM 2214 N N . PHE A 1 291 ? 2.909 19.230 16.010 1.00 95.88 291 PHE A N 1
ATOM 2215 C CA . PHE A 1 291 ? 2.856 17.810 15.644 1.00 95.88 291 PHE A CA 1
ATOM 2216 C C . PHE A 1 291 ? 4.095 17.362 14.853 1.00 95.88 291 PHE A C 1
ATOM 2218 O O . PHE A 1 291 ? 4.611 16.270 15.068 1.00 95.88 291 PHE A O 1
ATOM 2225 N N . ARG A 1 292 ? 4.604 18.196 13.936 1.00 95.00 292 ARG A N 1
ATOM 2226 C CA . ARG A 1 292 ? 5.801 17.870 13.136 1.00 95.00 292 ARG A CA 1
ATOM 2227 C C . ARG A 1 292 ? 7.099 17.964 13.944 1.00 95.00 292 ARG A C 1
ATOM 2229 O O . ARG A 1 292 ? 8.037 17.200 13.703 1.00 95.00 292 ARG A O 1
ATOM 2236 N N . ASN A 1 293 ? 7.153 18.896 14.894 1.00 93.62 293 ASN A N 1
ATOM 2237 C CA . ASN A 1 293 ? 8.380 19.241 15.612 1.00 93.62 293 ASN A CA 1
ATOM 2238 C C . ASN A 1 293 ? 8.667 18.336 16.819 1.00 93.62 293 ASN A C 1
ATOM 2240 O O . ASN A 1 293 ? 9.832 18.160 17.163 1.00 93.62 293 ASN A O 1
ATOM 2244 N N . ASN A 1 294 ? 7.646 17.724 17.426 1.00 91.81 294 ASN A N 1
ATOM 2245 C CA . ASN A 1 294 ? 7.779 16.985 18.690 1.00 91.81 294 ASN A CA 1
ATOM 2246 C C . ASN A 1 294 ? 7.657 15.453 18.530 1.00 91.81 294 ASN A C 1
ATOM 2248 O O . ASN A 1 294 ? 7.209 14.766 19.448 1.00 91.81 294 ASN A O 1
ATOM 2252 N N . VAL A 1 295 ? 7.959 14.910 17.346 1.00 93.31 295 VAL A N 1
ATOM 2253 C CA . VAL A 1 295 ? 7.723 13.492 17.012 1.00 93.31 295 VAL A CA 1
ATOM 2254 C C . VAL A 1 295 ? 8.606 12.571 17.856 1.00 93.31 295 VAL A C 1
ATOM 2256 O O . VAL A 1 295 ? 9.834 12.602 17.741 1.00 93.31 295 VAL A O 1
ATOM 2259 N N . ALA A 1 296 ? 7.981 11.692 18.644 1.00 87.94 296 ALA A N 1
ATOM 2260 C CA . ALA A 1 296 ? 8.669 10.688 19.454 1.00 87.94 296 ALA A CA 1
ATOM 2261 C C . ALA A 1 296 ? 9.620 9.824 18.600 1.00 87.94 296 ALA A C 1
ATOM 2263 O O . ALA A 1 296 ? 9.222 9.275 17.570 1.00 87.94 296 ALA A O 1
ATOM 2264 N N . GLY A 1 297 ? 10.896 9.773 19.002 1.00 90.81 297 GLY A N 1
ATOM 2265 C CA . GLY A 1 297 ? 11.991 9.087 18.301 1.00 90.81 297 GLY A CA 1
ATOM 2266 C C . GLY A 1 297 ? 12.116 9.385 16.801 1.00 90.81 297 GLY A C 1
ATOM 2267 O O . GLY A 1 297 ? 12.672 8.571 16.062 1.00 90.81 297 GLY A O 1
ATOM 2268 N N . ASN A 1 298 ? 11.588 10.524 16.327 1.00 95.88 298 ASN A N 1
ATOM 2269 C CA . ASN A 1 298 ? 11.525 10.894 14.908 1.00 95.88 298 ASN A CA 1
ATOM 2270 C C . ASN A 1 298 ? 10.949 9.785 13.999 1.00 95.88 298 ASN A C 1
ATOM 2272 O O . ASN A 1 298 ? 11.348 9.676 12.836 1.00 95.88 298 ASN A O 1
ATOM 2276 N N . THR A 1 299 ? 10.043 8.949 14.520 1.00 96.94 299 THR A N 1
ATOM 2277 C CA . THR A 1 299 ? 9.592 7.733 13.832 1.00 96.94 299 THR A CA 1
ATOM 2278 C C . THR A 1 299 ? 8.088 7.518 13.965 1.00 96.94 299 THR A C 1
ATOM 2280 O O . THR A 1 299 ? 7.527 7.596 15.055 1.00 96.94 299 THR A O 1
ATOM 2283 N N . PHE A 1 300 ? 7.451 7.159 12.853 1.00 97.38 300 PHE A N 1
ATOM 2284 C CA . PHE A 1 300 ? 6.104 6.602 12.794 1.00 97.38 300 PHE A CA 1
ATOM 2285 C C . PHE A 1 300 ? 6.183 5.125 12.403 1.00 97.38 300 PHE A C 1
ATOM 2287 O O . PHE A 1 300 ? 6.953 4.768 11.508 1.00 97.38 300 PHE A O 1
ATOM 2294 N N . LYS A 1 301 ? 5.400 4.261 13.056 1.00 95.38 301 LYS A N 1
ATOM 2295 C CA . LYS A 1 301 ? 5.354 2.827 12.739 1.00 95.38 301 LYS A CA 1
ATOM 2296 C C . LYS A 1 301 ? 3.938 2.321 12.536 1.00 95.38 301 LYS A C 1
ATOM 2298 O O . LYS A 1 301 ? 3.070 2.573 13.373 1.00 95.38 301 LYS A O 1
ATOM 2303 N N . LEU A 1 302 ? 3.727 1.531 11.487 1.00 93.50 302 LEU A N 1
ATOM 2304 C CA . LEU A 1 302 ? 2.484 0.779 11.338 1.00 93.50 302 LEU A CA 1
ATOM 2305 C C . LEU A 1 302 ? 2.415 -0.350 12.357 1.00 93.50 302 LEU A C 1
ATOM 2307 O O . LEU A 1 302 ? 3.387 -1.073 12.557 1.00 93.50 302 LEU A O 1
ATOM 2311 N N . THR A 1 303 ? 1.256 -0.534 12.973 1.00 90.25 303 THR A N 1
ATOM 2312 C CA . THR A 1 303 ? 1.005 -1.636 13.916 1.00 90.25 303 THR A CA 1
ATOM 2313 C C . THR A 1 303 ? -0.025 -2.633 13.412 1.00 90.25 303 THR A C 1
ATOM 2315 O O . THR A 1 303 ? -0.223 -3.672 14.034 1.00 90.25 303 THR A O 1
ATOM 2318 N N . ASN A 1 304 ? -0.674 -2.334 12.288 1.00 89.81 304 ASN A N 1
ATOM 2319 C CA . ASN A 1 304 ? -1.682 -3.182 11.681 1.00 89.81 304 ASN A CA 1
ATOM 2320 C C . ASN A 1 304 ? -1.795 -2.894 10.178 1.00 89.81 304 ASN A C 1
ATOM 2322 O O . ASN A 1 304 ? -1.321 -1.869 9.687 1.00 89.81 304 ASN A O 1
ATOM 2326 N N . ASN A 1 305 ? -2.466 -3.786 9.451 1.00 92.88 305 ASN A N 1
ATOM 2327 C CA . ASN A 1 305 ? -2.908 -3.483 8.094 1.00 92.88 305 ASN A CA 1
ATOM 2328 C C . ASN A 1 305 ? -3.985 -2.391 8.137 1.00 92.88 305 ASN A C 1
ATOM 2330 O O . ASN A 1 305 ? -4.893 -2.466 8.964 1.00 92.88 305 ASN A O 1
ATOM 2334 N N . ILE A 1 306 ? -3.935 -1.440 7.206 1.00 95.25 306 ILE A N 1
ATOM 2335 C CA . ILE A 1 306 ? -4.891 -0.328 7.132 1.00 95.25 306 ILE A CA 1
ATOM 2336 C C . ILE A 1 306 ? -5.649 -0.402 5.815 1.00 95.25 306 ILE A C 1
ATOM 2338 O O . ILE A 1 306 ? -5.048 -0.494 4.746 1.00 95.25 306 ILE A O 1
ATOM 2342 N N . ASP A 1 307 ? -6.975 -0.388 5.911 1.00 96.25 307 ASP A N 1
ATOM 2343 C CA . ASP A 1 307 ? -7.893 -0.382 4.776 1.00 96.25 307 ASP A CA 1
ATOM 2344 C C . ASP A 1 307 ? -8.450 1.030 4.568 1.00 96.25 307 ASP A C 1
ATOM 2346 O O . ASP A 1 307 ? -9.193 1.524 5.415 1.00 96.25 307 ASP A O 1
ATOM 2350 N N . PHE A 1 308 ? -8.105 1.669 3.447 1.00 97.44 308 PHE A N 1
ATOM 2351 C CA . PHE A 1 308 ? -8.586 3.009 3.085 1.00 97.44 308 PHE A CA 1
ATOM 2352 C C . PHE A 1 308 ? -9.895 2.985 2.285 1.00 97.44 308 PHE A C 1
ATOM 2354 O O . PHE A 1 308 ? -10.289 3.993 1.701 1.00 97.44 308 PHE A O 1
ATOM 2361 N N . LYS A 1 309 ? -10.605 1.849 2.259 1.00 96.19 309 LYS A N 1
ATOM 2362 C CA . LYS A 1 309 ? -12.024 1.768 1.879 1.00 96.19 309 LYS A CA 1
ATOM 2363 C C . LYS A 1 309 ? -12.353 2.358 0.495 1.00 96.19 309 LYS A C 1
ATOM 2365 O O . LYS A 1 309 ? -13.479 2.809 0.280 1.00 96.19 309 LYS A O 1
ATOM 2370 N N . ALA A 1 310 ? -11.430 2.301 -0.473 1.00 95.50 310 ALA A N 1
ATOM 2371 C CA . ALA A 1 310 ? -11.689 2.713 -1.861 1.00 95.50 310 ALA A CA 1
ATOM 2372 C C . ALA A 1 310 ? -12.940 2.042 -2.458 1.00 95.50 310 ALA A C 1
ATOM 2374 O O . ALA A 1 310 ? -13.731 2.693 -3.134 1.00 95.50 310 ALA A O 1
ATOM 2375 N N . SER A 1 311 ? -13.170 0.761 -2.146 1.00 93.75 311 SER A N 1
ATOM 2376 C CA . SER A 1 311 ? -14.361 0.009 -2.572 1.00 93.75 311 SER A CA 1
ATOM 2377 C C . SER A 1 311 ? -15.683 0.575 -2.039 1.00 93.75 311 SER A C 1
ATOM 2379 O O . SER A 1 311 ? -16.736 0.283 -2.595 1.00 93.75 311 SER A O 1
ATOM 2381 N N . SER A 1 312 ? -15.634 1.379 -0.976 1.00 93.62 312 SER A N 1
ATOM 2382 C CA . SER A 1 312 ? -16.786 2.070 -0.385 1.00 93.62 312 SER A CA 1
ATOM 2383 C C . SER A 1 312 ? -16.894 3.530 -0.848 1.00 93.62 312 SER A C 1
ATOM 2385 O O . SER A 1 312 ? -17.644 4.305 -0.258 1.00 93.62 312 SER A O 1
ATOM 2387 N N . GLY A 1 313 ? -16.128 3.929 -1.871 1.00 92.38 313 GLY A N 1
ATOM 2388 C CA . GLY A 1 313 ? -16.141 5.279 -2.441 1.00 92.38 313 GLY A CA 1
ATOM 2389 C C . GLY A 1 313 ? -15.318 6.319 -1.675 1.00 92.38 313 GLY A C 1
ATOM 2390 O O . GLY A 1 313 ? -15.405 7.500 -2.000 1.00 92.38 313 GLY A O 1
ATOM 2391 N N . GLN A 1 314 ? -14.520 5.920 -0.676 1.00 95.12 314 GLN A N 1
ATOM 2392 C CA . GLN A 1 314 ? -13.627 6.852 0.022 1.00 95.12 314 GLN A CA 1
ATOM 2393 C C . GLN A 1 314 ? -12.537 7.378 -0.920 1.00 95.12 314 GLN A C 1
ATOM 2395 O O . GLN A 1 314 ? -11.934 6.629 -1.695 1.00 95.12 314 GLN A O 1
ATOM 2400 N N . ASN A 1 315 ? -12.280 8.682 -0.837 1.00 96.06 315 ASN A N 1
ATOM 2401 C CA . ASN A 1 315 ? -11.222 9.357 -1.577 1.00 96.06 315 ASN A CA 1
ATOM 2402 C C . ASN A 1 315 ? -10.116 9.766 -0.607 1.00 96.06 315 ASN A C 1
ATOM 2404 O O . ASN A 1 315 ? -10.331 10.583 0.277 1.00 96.06 315 ASN A O 1
ATOM 2408 N N . TYR A 1 316 ? -8.911 9.254 -0.806 1.00 96.44 316 TYR A N 1
ATOM 2409 C CA . TYR A 1 316 ? -7.743 9.541 0.022 1.00 96.44 316 TYR A CA 1
ATOM 2410 C C . TYR A 1 316 ? -7.390 11.041 0.053 1.00 96.44 316 TYR A C 1
ATOM 2412 O O . TYR A 1 316 ? -6.941 11.554 1.073 1.00 96.44 316 TYR A O 1
ATOM 2420 N N . ALA A 1 317 ? -7.656 11.781 -1.029 1.00 95.94 317 ALA A N 1
ATOM 2421 C CA . ALA A 1 317 ? -7.432 13.229 -1.084 1.00 95.94 317 ALA A CA 1
ATOM 2422 C C . ALA A 1 317 ? -8.504 14.063 -0.343 1.00 95.94 317 ALA A C 1
ATOM 2424 O O . ALA A 1 317 ? -8.305 15.261 -0.142 1.00 95.94 317 ALA A O 1
ATOM 2425 N N . ASN A 1 318 ? -9.629 13.452 0.047 1.00 95.44 318 ASN A N 1
ATOM 2426 C CA . ASN A 1 318 ? -10.729 14.071 0.793 1.00 95.44 318 ASN A CA 1
ATOM 2427 C C . ASN A 1 318 ? -11.478 12.999 1.610 1.00 95.44 318 ASN A C 1
ATOM 2429 O O . ASN A 1 318 ? -12.617 12.640 1.309 1.00 95.44 318 ASN A O 1
ATOM 2433 N N . TYR A 1 319 ? -10.789 12.426 2.593 1.00 96.25 319 TYR A N 1
ATOM 2434 C CA . TYR A 1 319 ? -11.224 11.241 3.324 1.00 96.25 319 TYR A CA 1
ATOM 2435 C C . TYR A 1 319 ? -12.109 11.624 4.504 1.00 96.25 319 TYR A C 1
ATOM 2437 O O . TYR A 1 319 ? -11.714 12.452 5.330 1.00 96.25 319 TYR A O 1
ATOM 2445 N N . TRP A 1 320 ? -13.279 10.997 4.604 1.00 94.69 320 TRP A N 1
ATOM 2446 C CA . TRP A 1 320 ? -14.246 11.257 5.671 1.00 94.69 320 TRP A CA 1
ATOM 2447 C C . TRP A 1 320 ? -14.169 10.201 6.770 1.00 94.69 320 TRP A C 1
ATOM 2449 O O . TRP A 1 320 ? -14.192 9.002 6.479 1.00 94.69 320 TRP A O 1
ATOM 2459 N N . ILE A 1 321 ? -14.149 10.643 8.025 1.00 90.94 321 ILE A N 1
ATOM 2460 C CA . ILE A 1 321 ? -14.386 9.793 9.192 1.00 90.94 321 ILE A CA 1
ATOM 2461 C C . ILE A 1 321 ? -15.498 10.413 10.025 1.00 90.94 321 ILE A C 1
ATOM 2463 O O . ILE A 1 321 ? -15.376 11.558 10.431 1.00 90.94 321 ILE A O 1
ATOM 2467 N N . ASP A 1 322 ? -16.522 9.620 10.329 1.00 85.81 322 ASP A N 1
ATOM 2468 C CA . ASP A 1 322 ? -17.573 9.973 11.282 1.00 85.81 322 ASP A CA 1
ATOM 2469 C C . ASP A 1 322 ? -16.983 10.057 12.704 1.00 85.81 322 ASP A C 1
ATOM 2471 O O . ASP A 1 322 ? -16.793 9.039 13.382 1.00 85.81 322 ASP A O 1
ATOM 2475 N N . LEU A 1 323 ? -16.595 11.262 13.129 1.00 80.56 323 LEU A N 1
ATOM 2476 C CA . LEU A 1 323 ? -15.963 11.495 14.431 1.00 80.56 323 LEU A CA 1
ATOM 2477 C C . LEU A 1 323 ? -17.016 11.552 15.545 1.00 80.56 323 LEU A C 1
ATOM 2479 O O . LEU A 1 323 ? -16.714 11.233 16.701 1.00 80.56 323 LEU A O 1
ATOM 2483 N N . ASN A 1 324 ? -18.246 11.959 15.215 1.00 71.06 324 ASN A N 1
ATOM 2484 C CA . ASN A 1 324 ? -19.343 12.127 16.169 1.00 71.06 324 ASN A CA 1
ATOM 2485 C C . ASN A 1 324 ? -20.276 10.901 16.278 1.00 71.06 324 ASN A C 1
ATOM 2487 O O . ASN A 1 324 ? -20.974 10.737 17.286 1.00 71.06 324 ASN A O 1
ATOM 2491 N N . GLY A 1 325 ? -20.214 9.983 15.317 1.00 73.81 325 GLY A N 1
ATOM 2492 C CA . GLY A 1 325 ? -21.037 8.780 15.252 1.00 73.81 325 GLY A CA 1
ATOM 2493 C C . GLY A 1 325 ? -22.503 9.064 14.914 1.00 73.81 325 GLY A C 1
ATOM 2494 O O . GLY A 1 325 ? -23.363 8.265 15.305 1.00 73.81 325 GLY A O 1
ATOM 2495 N N . ASP A 1 326 ? -22.813 10.208 14.299 1.00 76.69 326 ASP A N 1
ATOM 2496 C CA . ASP A 1 326 ? -24.168 10.616 13.905 1.00 76.69 326 ASP A CA 1
ATOM 2497 C C . ASP A 1 326 ? -24.511 10.225 12.457 1.00 76.69 326 ASP A C 1
ATOM 2499 O O . ASP A 1 326 ? -25.677 10.310 12.048 1.00 76.69 326 ASP A O 1
ATOM 2503 N N . GLY A 1 327 ? -23.522 9.728 11.707 1.00 84.12 327 GLY A N 1
ATOM 2504 C CA . GLY A 1 327 ? -23.658 9.276 10.327 1.00 84.12 327 GLY A CA 1
ATOM 2505 C C . GLY A 1 327 ? -23.822 10.400 9.303 1.00 84.12 327 GLY A C 1
ATOM 2506 O O . GLY A 1 327 ? -24.114 10.106 8.138 1.00 84.12 327 GLY A O 1
ATOM 2507 N N . LYS A 1 328 ? -23.664 11.670 9.689 1.00 86.38 328 LYS A N 1
ATOM 2508 C CA . LYS A 1 328 ? -23.682 12.827 8.788 1.00 86.38 328 LYS A CA 1
ATOM 2509 C C . LYS A 1 328 ? -22.260 13.258 8.465 1.00 86.38 328 LYS A C 1
ATOM 2511 O O . LYS A 1 328 ? -21.325 13.006 9.201 1.00 86.38 328 LYS A O 1
ATOM 2516 N N . LYS A 1 329 ? -22.100 13.881 7.299 1.00 89.50 329 LYS A N 1
ATOM 2517 C CA . LYS A 1 329 ? -20.802 14.332 6.794 1.00 89.50 329 LYS A CA 1
ATOM 2518 C C . LYS A 1 329 ? -20.594 15.799 7.135 1.00 89.50 329 LYS A C 1
ATOM 2520 O O . LYS A 1 329 ? -21.071 16.658 6.389 1.00 89.50 329 LYS A O 1
ATOM 2525 N N . ASP A 1 330 ? -19.857 16.082 8.200 1.00 85.19 330 ASP A N 1
ATOM 2526 C CA . ASP A 1 330 ? -19.534 17.456 8.584 1.00 85.19 330 ASP A CA 1
ATOM 2527 C C . ASP A 1 330 ? -18.205 17.934 7.979 1.00 85.19 330 ASP A C 1
ATOM 2529 O O . ASP A 1 330 ? -17.268 17.172 7.751 1.00 85.19 330 ASP A O 1
ATOM 2533 N N . ALA A 1 331 ? -18.081 19.237 7.707 1.00 84.94 331 ALA A N 1
ATOM 2534 C CA . ALA A 1 331 ? -16.907 19.792 7.020 1.00 84.94 331 ALA A CA 1
ATOM 2535 C C . ALA A 1 331 ? -15.578 19.595 7.785 1.00 84.94 331 ALA A C 1
ATOM 2537 O O . ALA A 1 331 ? -14.511 19.558 7.175 1.00 84.94 331 ALA A O 1
ATOM 2538 N N . ASN A 1 332 ? -15.626 19.474 9.112 1.00 83.88 332 ASN A N 1
ATOM 2539 C CA . ASN A 1 332 ? -14.466 19.253 9.984 1.00 83.88 332 ASN A CA 1
ATOM 2540 C C . ASN A 1 332 ? -14.018 17.778 10.065 1.00 83.88 332 ASN A C 1
ATOM 2542 O O . ASN A 1 332 ? -12.938 17.510 10.604 1.00 83.88 332 ASN A O 1
ATOM 2546 N N . GLU A 1 333 ? -14.802 16.855 9.506 1.00 90.06 333 GLU A N 1
ATOM 2547 C CA . GLU A 1 333 ? -14.574 15.402 9.496 1.00 90.06 333 GLU A CA 1
ATOM 2548 C C . GLU A 1 333 ? -13.826 14.899 8.256 1.00 90.06 333 GLU A C 1
ATOM 2550 O O . GLU A 1 333 ? -13.473 13.722 8.147 1.00 90.06 333 GLU A O 1
ATOM 2555 N N . PHE A 1 334 ? -13.539 15.800 7.319 1.00 92.31 334 PHE A N 1
ATOM 2556 C CA . PHE A 1 334 ? -12.722 15.507 6.152 1.00 92.31 334 PHE A CA 1
ATOM 2557 C C . PHE A 1 334 ? -11.250 15.845 6.402 1.00 92.31 334 PHE A C 1
ATOM 2559 O O . PHE A 1 334 ? -10.908 16.805 7.107 1.00 92.31 334 PHE A O 1
ATOM 2566 N N . THR A 1 335 ? -10.356 15.067 5.795 1.00 93.88 335 THR A N 1
ATOM 2567 C CA . THR A 1 335 ? -8.937 15.418 5.686 1.00 93.88 335 THR A CA 1
ATOM 2568 C C . THR A 1 335 ? -8.332 14.945 4.371 1.00 93.88 335 THR A C 1
ATOM 2570 O O . THR A 1 335 ? -8.815 14.001 3.748 1.00 93.88 335 THR A O 1
ATOM 2573 N N . ASN A 1 336 ? -7.237 15.581 3.961 1.00 95.00 336 ASN A N 1
ATOM 2574 C CA . ASN A 1 336 ? -6.393 15.060 2.896 1.00 95.00 336 ASN A CA 1
ATOM 2575 C C . ASN A 1 336 ? -5.362 14.101 3.513 1.00 95.00 336 ASN A C 1
ATOM 2577 O O . ASN A 1 336 ? -4.498 14.533 4.279 1.00 95.00 336 ASN A O 1
ATOM 2581 N N . MET A 1 337 ? -5.464 12.812 3.181 1.00 97.31 337 MET A N 1
ATOM 2582 C CA . MET A 1 337 ? -4.618 11.745 3.730 1.00 97.31 337 MET A CA 1
ATOM 2583 C C . MET A 1 337 ? -3.215 11.708 3.105 1.00 97.31 337 MET A C 1
ATOM 2585 O O . MET A 1 337 ? -2.360 10.957 3.577 1.00 97.31 337 MET A O 1
ATOM 2589 N N . ILE A 1 338 ? -2.961 12.498 2.053 1.00 97.62 338 ILE A N 1
ATOM 2590 C CA . ILE A 1 338 ? -1.640 12.640 1.431 1.00 97.62 338 ILE A CA 1
ATOM 2591 C C . ILE A 1 338 ? -0.734 13.379 2.408 1.00 97.62 338 ILE A C 1
ATOM 2593 O O . ILE A 1 338 ? -0.935 14.559 2.692 1.00 97.62 338 ILE A O 1
ATOM 2597 N N . VAL A 1 339 ? 0.276 12.698 2.935 1.00 97.81 339 VAL A N 1
ATOM 2598 C CA . VAL A 1 339 ? 1.161 13.278 3.951 1.00 97.81 339 VAL A CA 1
ATOM 2599 C C . VAL A 1 339 ? 2.214 14.152 3.276 1.00 97.81 339 VAL A C 1
ATOM 2601 O O . VAL A 1 339 ? 2.968 13.680 2.428 1.00 97.81 339 VAL A O 1
ATOM 2604 N N . GLY A 1 340 ? 2.271 15.430 3.646 1.00 95.38 340 GLY A N 1
ATOM 2605 C CA . GLY A 1 340 ? 3.239 16.393 3.124 1.00 95.38 340 GLY A CA 1
ATOM 2606 C C . GLY A 1 340 ? 2.937 16.881 1.711 1.00 95.38 340 GLY A C 1
ATOM 2607 O O . GLY A 1 340 ? 3.835 17.009 0.887 1.00 95.38 340 GLY A O 1
ATOM 2608 N N . PHE A 1 341 ? 1.665 17.125 1.395 1.00 90.75 341 PHE A N 1
ATOM 2609 C CA . PHE A 1 341 ? 1.241 17.539 0.051 1.00 90.75 341 PHE A CA 1
ATOM 2610 C C . PHE A 1 341 ? 1.476 19.024 -0.281 1.00 90.75 341 PHE A C 1
ATOM 2612 O O . PHE A 1 341 ? 1.281 19.423 -1.433 1.00 90.75 341 PHE A O 1
ATOM 2619 N N . LYS A 1 342 ? 1.875 19.841 0.703 1.00 88.25 342 LYS A N 1
ATOM 2620 C CA . LYS A 1 342 ? 2.246 21.260 0.543 1.00 88.25 342 LYS A CA 1
ATOM 2621 C C . LYS A 1 342 ? 3.752 21.447 0.713 1.00 88.25 342 LYS A C 1
ATOM 2623 O O . LYS A 1 342 ? 4.378 20.697 1.463 1.00 88.25 342 LYS A O 1
ATOM 2628 N N . ASP A 1 343 ? 4.304 22.491 0.100 1.00 83.94 343 ASP A N 1
ATOM 2629 C CA . ASP A 1 343 ? 5.739 22.799 0.151 1.00 83.94 343 ASP A CA 1
ATOM 2630 C C . ASP A 1 343 ? 6.301 22.974 1.568 1.00 83.94 343 ASP A C 1
ATOM 2632 O O . ASP A 1 343 ? 7.393 22.488 1.853 1.00 83.94 343 ASP A O 1
ATOM 2636 N N . ASP A 1 344 ? 5.546 23.603 2.467 1.00 89.06 344 ASP A N 1
ATOM 2637 C CA . ASP A 1 344 ? 5.911 23.876 3.865 1.00 89.06 344 ASP A CA 1
ATOM 2638 C C . ASP A 1 344 ? 5.620 22.704 4.824 1.00 89.06 344 ASP A C 1
ATOM 2640 O O . ASP A 1 344 ? 5.801 22.810 6.041 1.00 89.06 344 ASP A O 1
ATOM 2644 N N . SER A 1 345 ? 5.162 21.575 4.278 1.00 92.38 345 SER A N 1
ATOM 2645 C CA . SER A 1 345 ? 4.736 20.395 5.034 1.00 92.38 345 SER A CA 1
ATOM 2646 C C . SER A 1 345 ? 5.459 19.112 4.623 1.00 92.38 345 SER A C 1
ATOM 2648 O O . SER A 1 345 ? 5.001 18.032 4.988 1.00 92.38 345 SER A O 1
ATOM 2650 N N . ALA A 1 346 ? 6.573 19.197 3.884 1.00 96.75 346 ALA A N 1
ATOM 2651 C CA . ALA A 1 346 ? 7.332 18.022 3.452 1.00 96.75 346 ALA A CA 1
ATOM 2652 C C . ALA A 1 346 ? 7.582 17.042 4.615 1.00 96.75 346 ALA A C 1
ATOM 2654 O O . ALA A 1 346 ? 7.878 17.450 5.741 1.00 96.75 346 ALA A O 1
ATOM 2655 N N . PHE A 1 347 ? 7.421 15.743 4.367 1.00 98.38 347 PHE A N 1
ATOM 2656 C CA . PHE A 1 347 ? 7.668 14.717 5.376 1.00 98.38 347 PHE A CA 1
ATOM 2657 C C . PHE A 1 347 ? 9.173 14.572 5.636 1.00 98.38 347 PHE A C 1
ATOM 2659 O O . PHE A 1 347 ? 9.935 14.398 4.694 1.00 98.38 347 PHE A O 1
ATOM 2666 N N . THR A 1 348 ? 9.605 14.632 6.900 1.00 97.69 348 THR A N 1
ATOM 2667 C CA . THR A 1 348 ? 11.038 14.699 7.281 1.00 97.69 348 THR A CA 1
ATOM 2668 C C . THR A 1 348 ? 11.465 13.630 8.290 1.00 97.69 348 THR A C 1
ATOM 2670 O O . THR A 1 348 ? 12.538 13.715 8.888 1.00 97.69 348 THR A O 1
ATOM 2673 N N . LYS A 1 349 ? 10.606 12.642 8.562 1.00 98.19 349 LYS A N 1
ATOM 2674 C CA . LYS A 1 349 ? 10.801 11.650 9.635 1.00 98.19 349 LYS A CA 1
ATOM 2675 C C . LYS A 1 349 ? 11.007 10.250 9.069 1.00 98.19 349 LYS A C 1
ATOM 2677 O O . LYS A 1 349 ? 11.053 10.048 7.858 1.00 98.19 349 LYS A O 1
ATOM 2682 N N . THR A 1 350 ? 11.149 9.275 9.960 1.00 98.38 350 THR A N 1
ATOM 2683 C CA . THR A 1 350 ? 11.145 7.861 9.583 1.00 98.38 350 THR A CA 1
ATOM 2684 C C . THR A 1 350 ? 9.715 7.332 9.569 1.00 98.38 350 THR A C 1
ATOM 2686 O O . THR A 1 350 ? 8.966 7.561 10.518 1.00 98.38 350 THR A O 1
ATOM 2689 N N . PHE A 1 351 ? 9.341 6.598 8.528 1.00 98.12 351 PHE A N 1
ATOM 2690 C CA . PHE A 1 351 ? 8.112 5.819 8.461 1.00 98.12 351 PHE A CA 1
ATOM 2691 C C . PHE A 1 351 ? 8.457 4.345 8.209 1.00 98.12 351 PHE A C 1
ATOM 2693 O O . PHE A 1 351 ? 9.041 3.989 7.185 1.00 98.12 351 PHE A O 1
ATOM 2700 N N . ASP A 1 352 ? 8.113 3.489 9.166 1.00 95.94 352 ASP A N 1
ATOM 2701 C CA . ASP A 1 352 ? 8.386 2.051 9.137 1.00 95.94 352 ASP A CA 1
ATOM 2702 C C . ASP A 1 352 ? 7.067 1.275 9.043 1.00 95.94 352 ASP A C 1
ATOM 2704 O O . ASP A 1 352 ? 6.246 1.280 9.966 1.00 95.94 352 ASP A O 1
ATOM 2708 N N . GLY A 1 353 ? 6.847 0.611 7.913 1.00 94.06 353 GLY A N 1
ATOM 2709 C CA . GLY A 1 353 ? 5.644 -0.178 7.674 1.00 94.06 353 GLY A CA 1
ATOM 2710 C C . GLY A 1 353 ? 5.616 -1.505 8.436 1.00 94.06 353 GLY A C 1
ATOM 2711 O O . GLY A 1 353 ? 4.553 -2.115 8.523 1.00 94.06 353 GLY A O 1
ATOM 2712 N N . GLN A 1 354 ? 6.747 -1.960 8.993 1.00 91.00 354 GLN A N 1
ATOM 2713 C CA . GLN A 1 354 ? 6.896 -3.233 9.717 1.00 91.00 354 GLN A CA 1
ATOM 2714 C C . GLN A 1 354 ? 6.297 -4.457 8.987 1.00 91.00 354 GLN A C 1
ATOM 2716 O O . GLN A 1 354 ? 5.836 -5.408 9.617 1.00 91.00 354 GLN A O 1
ATOM 2721 N N . GLY A 1 355 ? 6.229 -4.426 7.651 1.00 88.12 355 GLY A N 1
ATOM 2722 C CA . GLY A 1 355 ? 5.617 -5.475 6.832 1.00 88.12 355 GLY A CA 1
ATOM 2723 C C . GLY A 1 355 ? 4.080 -5.522 6.865 1.00 88.12 355 GLY A C 1
ATOM 2724 O O . GLY A 1 355 ? 3.492 -6.491 6.368 1.00 88.12 355 GLY A O 1
ATOM 2725 N N . TYR A 1 356 ? 3.406 -4.523 7.446 1.00 91.31 356 TYR A N 1
ATOM 2726 C CA . TYR A 1 356 ? 1.956 -4.344 7.328 1.00 91.31 356 TYR A CA 1
ATOM 2727 C C . TYR A 1 356 ? 1.581 -3.708 5.985 1.00 91.31 356 TYR A C 1
ATOM 2729 O O . TYR A 1 356 ? 2.380 -3.043 5.327 1.00 91.31 356 TYR A O 1
ATOM 2737 N N . THR A 1 357 ? 0.342 -3.952 5.557 1.00 94.88 357 THR A N 1
ATOM 2738 C CA . THR A 1 357 ? -0.181 -3.515 4.260 1.00 94.88 357 THR A CA 1
ATOM 2739 C C . THR A 1 357 ? -1.092 -2.297 4.389 1.00 94.88 357 THR A C 1
ATOM 2741 O O . THR A 1 357 ? -2.074 -2.328 5.132 1.00 94.88 357 THR A O 1
ATOM 2744 N N . LEU A 1 358 ? -0.812 -1.273 3.588 1.00 97.62 358 LEU A N 1
ATOM 2745 C CA . LEU A 1 358 ? -1.706 -0.164 3.259 1.00 97.62 358 LEU A CA 1
ATOM 2746 C C . LEU A 1 358 ? -2.518 -0.562 2.017 1.00 97.62 358 LEU A C 1
ATOM 2748 O O . LEU A 1 358 ? -1.928 -0.759 0.953 1.00 97.62 358 LEU A O 1
ATOM 2752 N N . LYS A 1 359 ? -3.840 -0.755 2.139 1.00 97.31 359 LYS A N 1
ATOM 2753 C CA . LYS A 1 359 ? -4.672 -1.348 1.069 1.00 97.31 359 LYS A CA 1
ATOM 2754 C C . LYS A 1 359 ? -5.933 -0.554 0.720 1.00 97.31 359 LYS A C 1
ATOM 2756 O O . LYS A 1 359 ? -6.418 0.223 1.537 1.00 97.31 359 LYS A O 1
ATOM 2761 N N . ASN A 1 360 ? -6.495 -0.835 -0.464 1.00 96.88 360 ASN A N 1
ATOM 2762 C CA . ASN A 1 360 ? -7.733 -0.232 -0.990 1.00 96.88 360 ASN A CA 1
ATOM 2763 C C . ASN A 1 360 ? -7.646 1.301 -1.042 1.00 96.88 360 ASN A C 1
ATOM 2765 O O . ASN A 1 360 ? -8.436 1.999 -0.408 1.00 96.88 360 ASN A O 1
ATOM 2769 N N . ILE A 1 361 ? -6.666 1.815 -1.782 1.00 98.31 361 ILE A N 1
ATOM 2770 C CA . ILE A 1 361 ? -6.329 3.242 -1.833 1.00 98.31 361 ILE A CA 1
ATOM 2771 C C . ILE A 1 361 ? -6.871 3.836 -3.129 1.00 98.31 361 ILE A C 1
ATOM 2773 O O . ILE A 1 361 ? -6.565 3.338 -4.206 1.00 98.31 361 ILE A O 1
ATOM 2777 N N . ASN A 1 362 ? -7.644 4.916 -3.041 1.00 97.81 362 ASN A N 1
ATOM 2778 C CA . ASN A 1 362 ? -8.105 5.681 -4.198 1.00 97.81 362 ASN A CA 1
ATOM 2779 C C . ASN A 1 362 ? -7.765 7.158 -3.999 1.00 97.81 362 ASN A C 1
ATOM 2781 O O . ASN A 1 362 ? -8.322 7.796 -3.110 1.00 97.81 362 ASN A O 1
ATOM 2785 N N . ILE A 1 363 ? -6.856 7.699 -4.809 1.00 97.69 363 ILE A N 1
ATOM 2786 C CA . ILE A 1 363 ? -6.442 9.103 -4.762 1.00 97.69 363 ILE A CA 1
ATOM 2787 C C . ILE A 1 363 ? -7.050 9.818 -5.965 1.00 97.69 363 ILE A C 1
ATOM 2789 O O . ILE A 1 363 ? -6.549 9.689 -7.078 1.00 97.69 363 ILE A O 1
ATOM 2793 N N . ASN A 1 364 ? -8.117 10.589 -5.760 1.00 96.00 364 ASN A N 1
ATOM 2794 C CA . ASN A 1 364 ? -8.734 11.387 -6.817 1.00 96.00 364 ASN A CA 1
ATOM 2795 C C . ASN A 1 364 ? -8.648 12.878 -6.481 1.00 96.00 364 ASN A C 1
ATOM 2797 O O . ASN A 1 364 ? -9.447 13.387 -5.695 1.00 96.00 364 ASN A O 1
ATOM 2801 N N . THR A 1 365 ? -7.703 13.589 -7.095 1.00 93.38 365 THR A N 1
ATOM 2802 C CA . THR A 1 365 ? -7.558 15.047 -6.924 1.00 93.38 365 THR A CA 1
ATOM 2803 C C . THR A 1 365 ? -8.252 15.840 -8.029 1.00 93.38 365 THR A C 1
ATOM 2805 O O . THR A 1 365 ? -8.312 17.064 -7.961 1.00 93.38 365 THR A O 1
ATOM 2808 N N . VAL A 1 366 ? -8.804 15.165 -9.045 1.00 89.62 366 VAL A N 1
ATOM 2809 C CA . VAL A 1 366 ? -9.585 15.809 -10.111 1.00 89.62 366 VAL A CA 1
ATOM 2810 C C . VAL A 1 366 ? -10.924 16.315 -9.575 1.00 89.62 366 VAL A C 1
ATOM 2812 O O . VAL A 1 366 ? -11.363 17.375 -10.017 1.00 89.62 366 VAL A O 1
ATOM 2815 N N . SER A 1 367 ? -11.520 15.593 -8.618 1.00 85.69 367 SER A N 1
ATOM 2816 C CA . SER A 1 367 ? -12.813 15.907 -7.994 1.00 85.69 367 SER A CA 1
ATOM 2817 C C . SER A 1 367 ? -12.914 17.357 -7.502 1.00 85.69 367 SER A C 1
ATOM 2819 O O . SER A 1 367 ? -11.987 17.875 -6.877 1.00 85.69 367 SER A O 1
ATOM 2821 N N . ASP A 1 368 ? -14.071 17.983 -7.728 1.00 84.69 368 ASP A N 1
ATOM 2822 C CA . ASP A 1 368 ? -14.382 19.339 -7.250 1.00 84.69 368 ASP A CA 1
ATOM 2823 C C . ASP A 1 368 ? -14.548 19.409 -5.724 1.00 84.69 368 ASP A C 1
ATOM 2825 O O . ASP A 1 368 ? -14.447 20.480 -5.126 1.00 84.69 368 ASP A O 1
ATOM 2829 N N . GLU A 1 369 ? -14.731 18.261 -5.065 1.00 85.75 369 GLU A N 1
ATOM 2830 C CA . GLU A 1 369 ? -14.726 18.162 -3.602 1.00 85.75 369 GLU A CA 1
ATOM 2831 C C . GLU A 1 369 ? -13.335 18.459 -3.010 1.00 85.75 369 GLU A C 1
ATOM 2833 O O . GLU A 1 369 ? -13.219 18.901 -1.865 1.00 85.75 369 GLU A O 1
ATOM 2838 N N . VAL A 1 370 ? -12.266 18.266 -3.794 1.00 87.00 370 VAL A N 1
ATOM 2839 C CA . VAL A 1 370 ? -10.887 18.574 -3.395 1.00 87.00 370 VAL A CA 1
ATOM 2840 C C . VAL A 1 370 ? -10.598 20.047 -3.690 1.00 87.00 370 VAL A C 1
ATOM 2842 O O . VAL A 1 370 ? -10.087 20.404 -4.750 1.00 87.00 370 VAL A O 1
ATOM 2845 N N . LYS A 1 371 ? -10.909 20.919 -2.724 1.00 77.56 371 LYS A N 1
ATOM 2846 C CA . LYS A 1 371 ? -10.749 22.382 -2.864 1.00 77.56 371 LYS A CA 1
ATOM 2847 C C . LYS A 1 371 ? -9.295 22.820 -3.085 1.00 77.56 371 LYS A C 1
ATOM 2849 O O . LYS A 1 371 ? -9.031 23.672 -3.923 1.00 77.56 371 LYS A O 1
ATOM 2854 N N . ASN A 1 372 ? -8.354 22.213 -2.357 1.00 78.62 372 ASN A N 1
ATOM 2855 C CA . ASN A 1 372 ? -6.921 22.504 -2.451 1.00 78.62 372 ASN A CA 1
ATOM 2856 C C . ASN A 1 372 ? -6.199 21.340 -3.140 1.00 78.62 372 ASN A C 1
ATOM 2858 O O . ASN A 1 372 ? -5.604 20.498 -2.462 1.00 78.62 372 ASN A O 1
ATOM 2862 N N . LYS A 1 373 ? -6.289 21.254 -4.475 1.00 85.19 373 LYS A N 1
ATOM 2863 C CA . LYS A 1 373 ? -5.666 20.156 -5.230 1.00 85.19 373 LYS A CA 1
ATOM 2864 C C . LYS A 1 373 ? -4.138 20.135 -5.006 1.00 85.19 373 LYS A C 1
ATOM 2866 O O . LYS A 1 373 ? -3.451 21.125 -5.256 1.00 85.19 373 LYS A O 1
ATOM 2871 N N . PRO A 1 374 ? -3.581 19.028 -4.504 1.00 89.25 374 PRO A N 1
ATOM 2872 C CA . PRO A 1 374 ? -2.157 18.932 -4.216 1.00 89.25 374 PRO A CA 1
ATOM 2873 C C . PRO A 1 374 ? -1.320 18.956 -5.501 1.00 89.25 374 PRO A C 1
ATOM 2875 O O . PRO A 1 374 ? -1.696 18.370 -6.516 1.00 89.25 374 PRO A O 1
ATOM 2878 N N . ARG A 1 375 ? -0.153 19.602 -5.432 1.00 87.75 375 ARG A N 1
ATOM 2879 C CA . ARG A 1 375 ? 0.871 19.555 -6.488 1.00 87.75 375 ARG A CA 1
ATOM 2880 C C . ARG A 1 375 ? 1.703 18.273 -6.434 1.00 87.75 375 ARG A C 1
ATOM 2882 O O . ARG A 1 375 ? 2.113 17.760 -7.473 1.00 87.75 375 ARG A O 1
ATOM 2889 N N . TYR A 1 376 ? 1.935 17.768 -5.225 1.00 93.44 376 TYR A N 1
ATOM 2890 C CA . TYR A 1 376 ? 2.656 16.527 -4.970 1.00 93.44 376 TYR A CA 1
ATOM 2891 C C . TYR A 1 376 ? 1.658 15.438 -4.579 1.00 93.44 376 TYR A C 1
ATOM 2893 O O . TYR A 1 376 ? 0.959 15.575 -3.573 1.00 93.44 376 TYR A O 1
ATOM 2901 N N . VAL A 1 377 ? 1.567 14.375 -5.376 1.00 96.00 377 VAL A N 1
ATOM 2902 C CA . VAL A 1 377 ? 0.526 13.346 -5.239 1.00 96.00 377 VAL A CA 1
ATOM 2903 C C . VAL A 1 377 ? 1.142 11.958 -5.104 1.00 96.00 377 VAL A C 1
ATOM 2905 O O . VAL A 1 377 ? 1.965 11.556 -5.919 1.00 96.00 377 VAL A O 1
ATOM 2908 N N . GLY A 1 378 ? 0.694 11.233 -4.083 1.00 97.31 378 GLY A N 1
ATOM 2909 C CA . GLY A 1 378 ? 1.075 9.869 -3.718 1.00 97.31 378 GLY A CA 1
ATOM 2910 C C . GLY A 1 378 ? 0.479 9.530 -2.349 1.00 97.31 378 GLY A C 1
ATOM 2911 O O . GLY A 1 378 ? -0.319 10.310 -1.828 1.00 97.31 378 GLY A O 1
ATOM 2912 N N . LEU A 1 379 ? 0.863 8.413 -1.722 1.00 97.81 379 LEU A N 1
ATOM 2913 C CA . LEU A 1 379 ? 0.563 8.216 -0.290 1.00 97.81 379 LEU A CA 1
ATOM 2914 C C . LEU A 1 379 ? 1.228 9.326 0.537 1.00 97.81 379 LEU A C 1
ATOM 2916 O O . LEU A 1 379 ? 0.632 9.860 1.477 1.00 97.81 379 LEU A O 1
ATOM 2920 N N . PHE A 1 380 ? 2.441 9.691 0.119 1.00 98.50 380 PHE A N 1
ATOM 2921 C CA . PHE A 1 380 ? 3.166 10.881 0.532 1.00 98.50 380 PHE A CA 1
ATOM 2922 C C . PHE A 1 380 ? 3.210 11.876 -0.633 1.00 98.50 380 PHE A C 1
ATOM 2924 O O . PHE A 1 380 ? 3.368 11.502 -1.794 1.00 98.50 380 PHE A O 1
ATOM 2931 N N . GLY A 1 381 ? 3.054 13.160 -0.332 1.00 97.12 381 GLY A N 1
ATOM 2932 C CA . GLY A 1 381 ? 3.195 14.225 -1.315 1.00 97.12 381 GLY A CA 1
ATOM 2933 C C . GLY A 1 381 ? 4.670 14.480 -1.586 1.00 97.12 381 GLY A C 1
ATOM 2934 O O . GLY A 1 381 ? 5.224 13.994 -2.567 1.00 97.12 381 GLY A O 1
ATOM 2935 N N . LYS A 1 382 ? 5.306 15.228 -0.689 1.00 97.38 382 LYS A N 1
ATOM 2936 C CA . LYS A 1 382 ? 6.721 15.586 -0.717 1.00 97.38 382 LYS A CA 1
ATOM 2937 C C . LYS A 1 382 ? 7.412 15.067 0.538 1.00 97.38 382 LYS A C 1
ATOM 2939 O O . LYS A 1 382 ? 6.872 15.197 1.639 1.00 97.38 382 LYS A O 1
ATOM 2944 N N . ALA A 1 383 ? 8.615 14.532 0.387 1.00 98.12 383 ALA A N 1
ATOM 2945 C CA . ALA A 1 383 ? 9.511 14.216 1.493 1.00 98.12 383 ALA A CA 1
ATOM 2946 C C . ALA A 1 383 ? 10.844 14.947 1.344 1.00 98.12 383 ALA A C 1
ATOM 2948 O O . ALA A 1 383 ? 11.299 15.175 0.226 1.00 98.12 383 ALA A O 1
ATOM 2949 N N . ASP A 1 384 ? 11.457 15.285 2.474 1.00 97.56 384 ASP A N 1
ATOM 2950 C CA . ASP A 1 384 ? 12.744 15.970 2.561 1.00 97.56 384 ASP A CA 1
ATOM 2951 C C . ASP A 1 384 ? 13.632 15.287 3.611 1.00 97.56 384 ASP A C 1
ATOM 2953 O O . ASP A 1 384 ? 13.358 15.338 4.811 1.00 97.56 384 ASP A O 1
ATOM 2957 N N . GLY A 1 385 ? 14.641 14.544 3.153 1.00 97.44 385 GLY A N 1
ATOM 2958 C CA . GLY A 1 385 ? 15.541 13.760 4.005 1.00 97.44 385 GLY A CA 1
ATOM 2959 C C . GLY A 1 385 ? 14.872 12.626 4.800 1.00 97.44 385 GLY A C 1
ATOM 2960 O O . GLY A 1 385 ? 15.449 12.147 5.775 1.00 97.44 385 GLY A O 1
ATOM 2961 N N . ALA A 1 386 ? 13.661 12.200 4.424 1.00 98.19 386 ALA A N 1
ATOM 2962 C CA . ALA A 1 386 ? 12.904 11.171 5.141 1.00 98.19 386 ALA A CA 1
ATOM 2963 C C . ALA A 1 386 ? 13.441 9.748 4.920 1.00 98.19 386 ALA A C 1
ATOM 2965 O O . ALA A 1 386 ? 14.078 9.452 3.910 1.00 98.19 386 ALA A O 1
ATOM 2966 N N . ASN A 1 387 ? 13.109 8.842 5.843 1.00 98.38 387 ASN A N 1
ATOM 2967 C CA . ASN A 1 387 ? 13.436 7.420 5.725 1.00 98.38 387 ASN A CA 1
ATOM 2968 C C . ASN A 1 387 ? 12.154 6.583 5.674 1.00 98.38 387 ASN A C 1
ATOM 2970 O O . ASN A 1 387 ? 11.336 6.648 6.587 1.00 98.38 387 ASN A O 1
ATOM 2974 N N . PHE A 1 388 ? 12.001 5.754 4.651 1.00 98.19 388 PHE A N 1
ATOM 2975 C CA . PHE A 1 388 ? 10.868 4.855 4.458 1.00 98.19 388 PHE A CA 1
ATOM 2976 C C . PHE A 1 388 ? 11.361 3.419 4.403 1.00 98.19 388 PHE A C 1
ATOM 2978 O O . PHE A 1 388 ? 12.265 3.121 3.623 1.00 98.19 388 PHE A O 1
ATOM 2985 N N . LYS A 1 389 ? 10.771 2.530 5.210 1.00 95.94 389 LYS A N 1
ATOM 2986 C CA . LYS A 1 389 ? 11.155 1.116 5.188 1.00 95.94 389 LYS A CA 1
ATOM 2987 C C . LYS A 1 389 ? 10.039 0.125 5.488 1.00 95.94 389 LYS A C 1
ATOM 2989 O O . LYS A 1 389 ? 9.106 0.451 6.219 1.00 95.94 389 LYS A O 1
ATOM 2994 N N . ASN A 1 390 ? 10.170 -1.093 4.962 1.00 94.44 390 ASN A N 1
ATOM 2995 C CA . ASN A 1 390 ? 9.321 -2.255 5.269 1.00 94.44 390 ASN A CA 1
ATOM 2996 C C . ASN A 1 390 ? 7.831 -2.032 4.954 1.00 94.44 390 ASN A C 1
ATOM 2998 O O . ASN A 1 390 ? 6.959 -2.334 5.774 1.00 94.44 390 ASN A O 1
ATOM 3002 N N . ILE A 1 391 ? 7.521 -1.451 3.794 1.00 94.44 391 ILE A N 1
ATOM 3003 C CA . ILE A 1 391 ? 6.164 -0.991 3.457 1.00 94.44 391 ILE A CA 1
ATOM 3004 C C . ILE A 1 391 ? 5.560 -1.883 2.376 1.00 94.44 391 ILE A C 1
ATOM 3006 O O . ILE A 1 391 ? 6.178 -2.128 1.341 1.00 94.44 391 ILE A O 1
ATOM 3010 N N . ILE A 1 392 ? 4.317 -2.319 2.582 1.00 96.12 392 ILE A N 1
ATOM 3011 C CA . ILE A 1 392 ? 3.525 -2.993 1.551 1.00 96.12 392 ILE A CA 1
ATOM 3012 C C . ILE A 1 392 ? 2.336 -2.103 1.182 1.00 96.12 392 ILE A C 1
ATOM 3014 O O . ILE A 1 392 ? 1.562 -1.699 2.049 1.00 96.12 392 ILE A O 1
ATOM 3018 N N . ILE A 1 393 ? 2.178 -1.817 -0.107 1.00 97.75 393 ILE A N 1
ATOM 3019 C CA . ILE A 1 393 ? 1.135 -0.957 -0.673 1.00 97.75 393 ILE A CA 1
ATOM 3020 C C . ILE A 1 393 ? 0.352 -1.770 -1.699 1.00 97.75 393 ILE A C 1
ATOM 3022 O O . ILE A 1 393 ? 0.929 -2.338 -2.627 1.00 97.75 393 ILE A O 1
ATOM 3026 N N . ASP A 1 394 ? -0.966 -1.820 -1.543 1.00 97.81 394 ASP A N 1
ATOM 3027 C CA . ASP A 1 394 ? -1.858 -2.545 -2.444 1.00 97.81 394 ASP A CA 1
ATOM 3028 C C . ASP A 1 394 ? -3.092 -1.702 -2.790 1.00 97.81 394 ASP A C 1
ATOM 3030 O O . ASP A 1 394 ? -4.063 -1.627 -2.032 1.00 97.81 394 ASP A O 1
ATOM 3034 N N . TYR A 1 395 ? -3.068 -1.065 -3.960 1.00 97.38 395 TYR A N 1
ATOM 3035 C CA . TYR A 1 395 ? -4.154 -0.187 -4.406 1.00 97.38 395 TYR A CA 1
ATOM 3036 C C . TYR A 1 395 ? -5.491 -0.932 -4.575 1.00 97.38 395 TYR A C 1
ATOM 3038 O O . TYR A 1 395 ? -6.549 -0.350 -4.314 1.00 97.38 395 TYR A O 1
ATOM 3046 N N . LYS A 1 396 ? -5.457 -2.232 -4.905 1.00 93.62 396 LYS A N 1
ATOM 3047 C CA . LYS A 1 396 ? -6.625 -3.103 -5.140 1.00 93.62 396 LYS A CA 1
ATOM 3048 C C . LYS A 1 396 ? -7.682 -2.482 -6.061 1.00 93.62 396 LYS A C 1
ATOM 3050 O O . LYS A 1 396 ? -7.525 -2.499 -7.271 1.00 93.62 396 LYS A O 1
ATOM 3055 N N . ASN A 1 397 ? -8.774 -1.983 -5.475 1.00 90.38 397 ASN A N 1
ATOM 3056 C CA . ASN A 1 397 ? -9.956 -1.464 -6.168 1.00 90.38 397 ASN A CA 1
ATOM 3057 C C . ASN A 1 397 ? -9.874 0.041 -6.466 1.00 90.38 397 ASN A C 1
ATOM 3059 O O . ASN A 1 397 ? -10.854 0.620 -6.929 1.00 90.38 397 ASN A O 1
ATOM 3063 N N . GLY A 1 398 ? -8.764 0.694 -6.125 1.00 95.06 398 GLY A N 1
ATOM 3064 C CA . GLY A 1 398 ? -8.557 2.109 -6.400 1.00 95.06 398 GLY A CA 1
ATOM 3065 C C . GLY A 1 398 ? -7.428 2.356 -7.396 1.00 95.06 398 GLY A C 1
ATOM 3066 O O . GLY A 1 398 ? -7.134 1.538 -8.262 1.00 95.06 398 GLY A O 1
ATOM 3067 N N . GLY A 1 399 ? -6.813 3.525 -7.286 1.00 97.06 399 GLY A N 1
ATOM 3068 C CA . GLY A 1 399 ? -5.780 4.009 -8.191 1.00 97.06 399 GLY A CA 1
ATOM 3069 C C . GLY A 1 399 ? -5.455 5.465 -7.892 1.00 97.06 399 GLY A C 1
ATOM 3070 O O . GLY A 1 399 ? -5.849 6.000 -6.852 1.00 97.06 399 GLY A O 1
ATOM 3071 N N . ILE A 1 400 ? -4.756 6.114 -8.815 1.00 97.19 400 ILE A N 1
ATOM 3072 C CA . ILE A 1 400 ? -4.492 7.548 -8.770 1.00 97.19 400 ILE A CA 1
ATOM 3073 C C . ILE A 1 400 ? -5.124 8.204 -9.995 1.00 97.19 400 ILE A C 1
ATOM 3075 O O . ILE A 1 400 ? -4.870 7.807 -11.130 1.00 97.19 400 ILE A O 1
ATOM 3079 N N . ASN A 1 401 ? -5.917 9.241 -9.755 1.00 94.62 401 ASN A N 1
ATOM 3080 C CA . ASN A 1 401 ? -6.446 10.158 -10.751 1.00 94.62 401 ASN A CA 1
ATOM 3081 C C . ASN A 1 401 ? -6.104 11.592 -10.315 1.00 94.62 401 ASN A C 1
ATOM 3083 O O . ASN A 1 401 ? -6.780 12.171 -9.459 1.00 94.62 401 ASN A O 1
ATOM 3087 N N . ALA A 1 402 ? -5.008 12.139 -10.838 1.00 92.25 402 ALA A N 1
ATOM 3088 C CA . ALA A 1 402 ? -4.354 13.323 -10.288 1.00 92.25 402 ALA A CA 1
ATOM 3089 C C . ALA A 1 402 ? -4.374 14.523 -11.245 1.00 92.25 402 ALA A C 1
ATOM 3091 O O . ALA A 1 402 ? -3.941 14.429 -12.387 1.00 92.25 402 ALA A O 1
ATOM 3092 N N . LYS A 1 403 ? -4.817 15.678 -10.746 1.00 87.00 403 LYS A N 1
ATOM 3093 C CA . LYS A 1 403 ? -4.722 17.007 -11.369 1.00 87.00 403 LYS A CA 1
ATOM 3094 C C . LYS A 1 403 ? -4.387 18.053 -10.299 1.00 87.00 403 LYS A C 1
ATOM 3096 O O . LYS A 1 403 ? -5.012 18.039 -9.237 1.00 87.00 403 LYS A O 1
ATOM 3101 N N . GLY A 1 404 ? -3.422 18.935 -10.567 1.00 74.12 404 GLY A N 1
ATOM 3102 C CA . GLY A 1 404 ? -3.035 20.047 -9.681 1.00 74.12 404 GLY A CA 1
ATOM 3103 C C . GLY A 1 404 ? -3.893 21.308 -9.882 1.00 74.12 404 GLY A C 1
ATOM 3104 O O . GLY A 1 404 ? -4.660 21.378 -10.842 1.00 74.12 404 GLY A O 1
ATOM 3105 N N . ILE A 1 405 ? -3.786 22.295 -8.975 1.00 65.38 405 ILE A N 1
ATOM 3106 C CA . ILE A 1 405 ? -4.504 23.590 -9.085 1.00 65.38 405 ILE A CA 1
ATOM 3107 C C . ILE A 1 405 ? -3.873 24.482 -10.166 1.00 65.38 405 ILE A C 1
ATOM 3109 O O . ILE A 1 405 ? -4.617 25.016 -10.979 1.00 65.38 405 ILE A O 1
ATOM 3113 N N . ASN A 1 406 ? -2.533 24.588 -10.181 1.00 58.91 406 ASN A N 1
ATOM 3114 C CA . ASN A 1 406 ? -1.751 25.527 -11.001 1.00 58.91 406 ASN A CA 1
ATOM 3115 C C . ASN A 1 406 ? -0.503 24.845 -11.621 1.00 58.91 406 ASN A C 1
ATOM 3117 O O . ASN A 1 406 ? 0.627 25.060 -11.200 1.00 58.91 406 ASN A O 1
ATOM 3121 N N . ASP A 1 407 ? -0.710 24.056 -12.674 1.00 65.50 407 ASP A N 1
ATOM 3122 C CA . ASP A 1 407 ? 0.165 24.082 -13.863 1.00 65.50 407 ASP A CA 1
ATOM 3123 C C . ASP A 1 407 ? 1.243 23.047 -14.099 1.00 65.50 407 ASP A C 1
ATOM 3125 O O . ASP A 1 407 ? 1.538 22.736 -15.250 1.00 65.50 407 ASP A O 1
ATOM 3129 N N . TYR A 1 408 ? 1.734 22.417 -13.047 1.00 76.25 408 TYR A N 1
ATOM 3130 C CA . TYR A 1 408 ? 2.555 21.223 -13.174 1.00 76.25 408 TYR A CA 1
ATOM 3131 C C . TYR A 1 408 ? 2.405 20.351 -11.941 1.00 76.25 408 TYR A C 1
ATOM 3133 O O . TYR A 1 408 ? 2.037 20.814 -10.857 1.00 76.25 408 TYR A O 1
ATOM 3141 N N . ILE A 1 409 ? 2.641 19.056 -12.115 1.00 87.12 409 ILE A N 1
ATOM 3142 C CA . ILE A 1 409 ? 2.324 18.057 -11.099 1.00 87.12 409 ILE A CA 1
ATOM 3143 C C . ILE A 1 409 ? 3.468 17.063 -10.937 1.00 87.12 409 ILE A C 1
ATOM 3145 O O . ILE A 1 409 ? 4.153 16.716 -11.900 1.00 87.12 409 ILE A O 1
ATOM 3149 N N . ARG A 1 410 ? 3.673 16.599 -9.703 1.00 93.00 410 ARG A N 1
ATOM 3150 C CA . ARG A 1 410 ? 4.599 15.511 -9.381 1.00 93.00 410 ARG A CA 1
ATOM 3151 C C . ARG A 1 410 ? 3.792 14.364 -8.782 1.00 93.00 410 ARG A C 1
ATOM 3153 O O . ARG A 1 410 ? 3.236 14.508 -7.693 1.00 93.00 410 ARG A O 1
ATOM 3160 N N . VAL A 1 411 ? 3.669 13.262 -9.516 1.00 95.75 411 VAL A N 1
ATOM 3161 C CA . VAL A 1 411 ? 2.786 12.138 -9.168 1.00 95.75 411 VAL A CA 1
ATOM 3162 C C . VAL A 1 411 ? 3.591 10.854 -9.077 1.00 95.75 411 VAL A C 1
ATOM 3164 O O . VAL A 1 411 ? 4.230 10.462 -10.051 1.00 95.75 411 VAL A O 1
ATOM 3167 N N . GLY A 1 412 ? 3.514 10.185 -7.930 1.00 97.19 412 GLY A N 1
ATOM 3168 C CA . GLY A 1 412 ? 4.073 8.857 -7.716 1.00 97.19 412 GLY A CA 1
ATOM 3169 C C . GLY A 1 412 ? 3.088 7.932 -7.016 1.00 97.19 412 GLY A C 1
ATOM 3170 O O . GLY A 1 412 ? 2.326 8.361 -6.151 1.00 97.19 412 GLY A O 1
ATOM 3171 N N . GLY A 1 413 ? 3.117 6.642 -7.353 1.00 96.88 413 GLY A N 1
ATOM 3172 C CA . GLY A 1 413 ? 2.309 5.629 -6.667 1.00 96.88 413 GLY A CA 1
ATOM 3173 C C . GLY A 1 413 ? 2.598 5.524 -5.170 1.00 96.88 413 GLY A C 1
ATOM 3174 O O . GLY A 1 413 ? 1.698 5.208 -4.396 1.00 96.88 413 GLY A O 1
ATOM 3175 N N . PHE A 1 414 ? 3.829 5.813 -4.747 1.00 98.44 414 PHE A N 1
ATOM 3176 C CA . PHE A 1 414 ? 4.189 5.967 -3.342 1.00 98.44 414 PHE A CA 1
ATOM 3177 C C . PHE A 1 414 ? 4.338 7.439 -2.960 1.00 98.44 414 PHE A C 1
ATOM 3179 O O . PHE A 1 414 ? 3.710 7.880 -1.994 1.00 98.44 414 PHE A O 1
ATOM 3186 N N . ILE A 1 415 ? 5.142 8.192 -3.720 1.00 98.44 415 ILE A N 1
ATOM 3187 C CA . ILE A 1 415 ? 5.516 9.562 -3.364 1.00 98.44 415 ILE A CA 1
ATOM 3188 C C . ILE A 1 415 ? 5.579 10.516 -4.563 1.00 98.44 415 ILE A C 1
ATOM 3190 O O . ILE A 1 415 ? 6.182 10.205 -5.585 1.00 98.44 415 ILE A O 1
ATOM 3194 N N . GLY A 1 416 ? 4.998 11.708 -4.436 1.00 97.25 416 GLY A N 1
ATOM 3195 C CA . GLY A 1 416 ? 5.057 12.735 -5.482 1.00 97.25 416 GLY A CA 1
ATOM 3196 C C . GLY A 1 416 ? 6.475 13.270 -5.715 1.00 97.25 416 GLY A C 1
ATOM 3197 O O . GLY A 1 416 ? 6.957 13.279 -6.845 1.00 97.25 416 GLY A O 1
ATOM 3198 N N . GLU A 1 417 ? 7.169 13.675 -4.653 1.00 97.69 417 GLU A N 1
ATOM 3199 C CA . GLU A 1 417 ? 8.563 14.129 -4.701 1.00 97.69 417 GLU A CA 1
ATOM 3200 C C . GLU A 1 417 ? 9.393 13.610 -3.525 1.00 97.69 417 GLU A C 1
ATOM 3202 O O . GLU A 1 417 ? 9.013 13.763 -2.364 1.00 97.69 417 GLU A O 1
ATOM 3207 N N . ALA A 1 418 ? 10.566 13.063 -3.836 1.00 98.44 418 ALA A N 1
ATOM 3208 C CA . ALA A 1 418 ? 11.586 12.673 -2.874 1.00 98.44 418 ALA A CA 1
ATOM 3209 C C . ALA A 1 418 ? 12.795 13.613 -2.985 1.00 98.44 418 ALA A C 1
ATOM 3211 O O . ALA A 1 418 ? 13.562 13.525 -3.943 1.00 98.44 418 ALA A O 1
ATOM 3212 N N . ASN A 1 419 ? 12.966 14.502 -2.006 1.00 97.56 419 ASN A N 1
ATOM 3213 C CA . ASN A 1 419 ? 14.156 15.332 -1.852 1.00 97.56 419 ASN A CA 1
ATOM 3214 C C . ASN A 1 419 ? 15.127 14.663 -0.867 1.00 97.56 419 ASN A C 1
ATOM 3216 O O . ASN A 1 419 ? 14.929 14.720 0.345 1.00 97.56 419 ASN A O 1
ATOM 3220 N N . GLY A 1 420 ? 16.149 13.977 -1.375 1.00 96.88 420 GLY A N 1
ATOM 3221 C CA . GLY A 1 420 ? 17.021 13.128 -0.566 1.00 96.88 420 GLY A CA 1
ATOM 3222 C C . GLY A 1 420 ? 16.271 11.961 0.094 1.00 96.88 420 GLY A C 1
ATOM 3223 O O . GLY A 1 420 ? 15.211 11.529 -0.361 1.00 96.88 420 GLY A O 1
ATOM 3224 N N . GLY A 1 421 ? 16.828 11.442 1.189 1.00 97.00 421 GLY A N 1
ATOM 3225 C CA . GLY A 1 421 ? 16.208 10.374 1.977 1.00 97.00 421 GLY A CA 1
ATOM 3226 C C . GLY A 1 421 ? 16.520 8.950 1.504 1.00 97.00 421 GLY A C 1
ATOM 3227 O O . GLY A 1 421 ? 17.292 8.730 0.564 1.00 97.00 421 GLY A O 1
ATOM 3228 N N . LYS A 1 422 ? 15.939 7.971 2.204 1.00 98.19 422 LYS A N 1
ATOM 3229 C CA . LYS A 1 422 ? 16.124 6.529 1.969 1.00 98.19 422 LYS A CA 1
ATOM 3230 C C . LYS A 1 422 ? 14.783 5.819 1.828 1.00 98.19 422 LYS A C 1
ATOM 3232 O O . LYS A 1 422 ? 13.885 6.042 2.636 1.00 98.19 422 LYS A O 1
ATOM 3237 N N . PHE A 1 423 ? 14.672 4.940 0.840 1.00 98.19 423 PHE A N 1
ATOM 3238 C CA . PHE A 1 423 ? 13.471 4.180 0.505 1.00 98.19 423 PHE A CA 1
ATOM 3239 C C . PHE A 1 423 ? 13.861 2.713 0.358 1.00 98.19 423 PHE A C 1
ATOM 3241 O O . PHE A 1 423 ? 14.435 2.333 -0.659 1.00 98.19 423 PHE A O 1
ATOM 3248 N N . GLU A 1 424 ? 13.596 1.904 1.381 1.00 95.69 424 GLU A N 1
ATOM 3249 C CA . GLU A 1 424 ? 14.154 0.553 1.494 1.00 95.69 424 GLU A CA 1
ATOM 3250 C C . GLU A 1 424 ? 13.065 -0.500 1.710 1.00 95.69 424 GLU A C 1
ATOM 3252 O O . GLU A 1 424 ? 12.179 -0.317 2.541 1.00 95.69 424 GLU A O 1
ATOM 3257 N N . ASN A 1 425 ? 13.137 -1.642 1.024 1.00 94.69 425 ASN A N 1
ATOM 3258 C CA . ASN A 1 425 ? 12.252 -2.786 1.286 1.00 94.69 425 ASN A CA 1
ATOM 3259 C C . ASN A 1 425 ? 10.756 -2.421 1.125 1.00 94.69 425 ASN A C 1
ATOM 3261 O O . ASN A 1 425 ? 9.964 -2.475 2.075 1.00 94.69 425 ASN A O 1
ATOM 3265 N N . ILE A 1 426 ? 10.374 -1.989 -0.084 1.00 95.75 426 ILE A N 1
ATOM 3266 C CA . ILE A 1 426 ? 9.013 -1.518 -0.399 1.00 95.75 426 ILE A CA 1
ATOM 3267 C C . ILE A 1 426 ? 8.387 -2.338 -1.532 1.00 95.75 426 ILE A C 1
ATOM 3269 O O . ILE A 1 426 ? 8.982 -2.544 -2.590 1.00 95.75 426 ILE A O 1
ATOM 3273 N N . LEU A 1 427 ? 7.153 -2.792 -1.316 1.00 95.88 427 LEU A N 1
ATOM 3274 C CA . LEU A 1 427 ? 6.355 -3.534 -2.291 1.00 95.88 427 LEU A CA 1
ATOM 3275 C C . LEU A 1 427 ? 5.110 -2.732 -2.672 1.00 95.88 427 LEU A C 1
ATOM 3277 O O . LEU A 1 427 ? 4.302 -2.421 -1.801 1.00 95.88 427 LEU A O 1
ATOM 3281 N N . LEU A 1 428 ? 4.918 -2.456 -3.963 1.00 97.00 428 LEU A N 1
ATOM 3282 C CA . LEU A 1 428 ? 3.755 -1.737 -4.494 1.00 97.00 428 LEU A CA 1
ATOM 3283 C C . LEU A 1 428 ? 3.007 -2.595 -5.524 1.00 97.00 428 LEU A C 1
ATOM 3285 O O . LEU A 1 428 ? 3.615 -3.156 -6.435 1.00 97.00 428 LEU A O 1
ATOM 3289 N N . LYS A 1 429 ? 1.681 -2.709 -5.377 1.00 96.81 429 LYS A N 1
ATOM 3290 C CA . LYS A 1 429 ? 0.830 -3.546 -6.236 1.00 96.81 429 LYS A CA 1
ATOM 3291 C C . LYS A 1 429 ? -0.423 -2.840 -6.745 1.00 96.81 429 LYS A C 1
ATOM 3293 O O . LYS A 1 429 ? -0.985 -1.994 -6.045 1.00 96.81 429 LYS A O 1
ATOM 3298 N N . ASN A 1 430 ? -0.903 -3.306 -7.902 1.00 96.62 430 ASN A N 1
ATOM 3299 C CA . ASN A 1 430 ? -2.235 -3.029 -8.457 1.00 96.62 430 ASN A CA 1
ATOM 3300 C C . ASN A 1 430 ? -2.513 -1.538 -8.714 1.00 96.62 430 ASN A C 1
ATOM 3302 O O . ASN A 1 430 ? -3.627 -1.064 -8.503 1.00 96.62 430 ASN A O 1
ATOM 3306 N N . LEU A 1 431 ? -1.499 -0.779 -9.131 1.00 96.75 431 LEU A N 1
ATOM 3307 C CA . LEU A 1 431 ? -1.637 0.654 -9.378 1.00 96.75 431 LEU A CA 1
ATOM 3308 C C . LEU A 1 431 ? -2.128 0.920 -10.802 1.00 96.75 431 LEU A C 1
ATOM 3310 O O . LEU A 1 431 ? -1.464 0.572 -11.775 1.00 96.75 431 LEU A O 1
ATOM 3314 N N . ASN A 1 432 ? -3.233 1.651 -10.913 1.00 96.31 432 ASN A N 1
ATOM 3315 C CA . ASN A 1 432 ? -3.605 2.368 -12.127 1.00 96.31 432 ASN A CA 1
ATOM 3316 C C . ASN A 1 432 ? -3.444 3.871 -11.870 1.00 96.31 432 ASN A C 1
ATOM 3318 O O . ASN A 1 432 ? -4.143 4.425 -11.019 1.00 96.31 432 ASN A O 1
ATOM 3322 N N . LEU A 1 433 ? -2.499 4.511 -12.557 1.00 95.75 433 LEU A N 1
ATOM 3323 C CA . LEU A 1 433 ? -2.161 5.921 -12.381 1.00 95.75 433 LEU A CA 1
ATOM 3324 C C . LEU A 1 433 ? -2.515 6.709 -13.641 1.00 95.75 433 LEU A C 1
ATOM 3326 O O . LEU A 1 433 ? -1.985 6.440 -14.715 1.00 95.75 433 LEU A O 1
ATOM 3330 N N . ASN A 1 434 ? -3.349 7.733 -13.475 1.00 93.44 434 ASN A N 1
ATOM 3331 C CA . ASN A 1 434 ? -3.661 8.741 -14.481 1.00 93.44 434 ASN A CA 1
ATOM 3332 C C . ASN A 1 434 ? -3.337 10.128 -13.917 1.00 93.44 434 ASN A C 1
ATOM 3334 O O . ASN A 1 434 ? -3.881 10.522 -12.883 1.00 93.44 434 ASN A O 1
ATOM 3338 N N . ALA A 1 435 ? -2.462 10.871 -14.585 1.00 90.19 435 ALA A N 1
ATOM 3339 C CA . ALA A 1 435 ? -2.121 12.245 -14.225 1.00 90.19 435 ALA A CA 1
ATOM 3340 C C . ALA A 1 435 ? -2.572 13.217 -15.322 1.00 90.19 435 ALA A C 1
ATOM 3342 O O . ALA A 1 435 ? -2.615 12.849 -16.489 1.00 90.19 435 ALA A O 1
ATOM 3343 N N . TYR A 1 436 ? -2.888 14.458 -14.958 1.00 84.00 436 TYR A N 1
ATOM 3344 C CA . TYR A 1 436 ? -3.286 15.542 -15.860 1.00 84.00 436 TYR A CA 1
ATOM 3345 C C . TYR A 1 436 ? -2.532 16.819 -15.486 1.00 84.00 436 TYR A C 1
ATOM 3347 O O . TYR A 1 436 ? -2.389 17.133 -14.302 1.00 84.00 436 TYR A O 1
ATOM 3355 N N . THR A 1 437 ? -2.101 17.573 -16.495 1.00 74.19 437 THR A N 1
ATOM 3356 C CA . THR A 1 437 ? -1.390 18.848 -16.349 1.00 74.19 437 THR A CA 1
ATOM 3357 C C . THR A 1 437 ? -2.009 19.894 -17.273 1.00 74.19 437 THR A C 1
ATOM 3359 O O . THR A 1 437 ? -2.535 19.544 -18.324 1.00 74.19 437 THR A O 1
ATOM 3362 N N . ASN A 1 438 ? -1.993 21.161 -16.870 1.00 66.81 438 ASN A N 1
ATOM 3363 C CA . ASN A 1 438 ? -2.562 22.290 -17.610 1.00 66.81 438 ASN A CA 1
ATOM 3364 C C . ASN A 1 438 ? -1.631 23.485 -17.418 1.00 66.81 438 ASN A C 1
ATOM 3366 O O . ASN A 1 438 ? -1.714 24.070 -16.362 1.00 66.81 438 ASN A O 1
ATOM 3370 N N . MET A 1 439 ? -0.783 23.888 -18.359 1.00 59.78 439 MET A N 1
ATOM 3371 C CA . MET A 1 439 ? 0.194 24.950 -18.069 1.00 59.78 439 MET A CA 1
ATOM 3372 C C . MET A 1 439 ? -0.394 26.380 -18.014 1.00 59.78 439 MET A C 1
ATOM 3374 O O . MET A 1 439 ? -0.852 26.900 -19.028 1.00 59.78 439 MET A O 1
ATOM 3378 N N . ILE A 1 440 ? -0.321 27.025 -16.843 1.00 57.84 440 ILE A N 1
ATOM 3379 C CA . ILE A 1 440 ? -0.643 28.444 -16.547 1.00 57.84 440 ILE A CA 1
ATOM 3380 C C . ILE A 1 440 ? 0.481 29.159 -15.718 1.00 57.84 440 ILE A C 1
ATOM 3382 O O . ILE A 1 440 ? 0.475 30.386 -15.643 1.00 57.84 440 ILE A O 1
ATOM 3386 N N . TYR A 1 441 ? 1.504 28.466 -15.171 1.00 63.97 441 TYR A N 1
ATOM 3387 C CA . TYR A 1 441 ? 2.515 29.020 -14.234 1.00 63.97 441 TYR A CA 1
ATOM 3388 C C . TYR A 1 441 ? 3.956 28.687 -14.633 1.00 63.97 441 TYR A C 1
ATOM 3390 O O . TYR A 1 441 ? 4.238 27.628 -15.192 1.00 63.97 441 TYR A O 1
ATOM 3398 N N . CYS A 1 442 ? 4.869 29.600 -14.284 1.00 65.94 442 CYS A N 1
ATOM 3399 C CA . CYS A 1 442 ? 6.286 29.543 -14.609 1.00 65.94 442 CYS A CA 1
ATOM 3400 C C . CYS A 1 442 ? 7.157 29.038 -13.457 1.00 65.94 442 CYS A C 1
ATOM 3402 O O . CYS A 1 442 ? 7.328 29.749 -12.469 1.00 65.94 442 CYS A O 1
ATOM 3404 N N . GLU A 1 443 ? 7.773 27.857 -13.584 1.00 69.31 443 GLU A N 1
ATOM 3405 C CA . GLU A 1 443 ? 8.769 27.393 -12.605 1.00 69.31 443 GLU A CA 1
ATOM 3406 C C . GLU A 1 443 ? 10.078 28.178 -12.739 1.00 69.31 443 GLU A C 1
ATOM 3408 O O . GLU A 1 443 ? 10.710 28.527 -11.740 1.00 69.31 443 GLU A O 1
ATOM 3413 N N . LYS A 1 444 ? 10.490 28.469 -13.977 1.00 73.69 444 LYS A N 1
ATOM 3414 C CA . LYS A 1 444 ? 11.758 29.139 -14.266 1.00 73.69 444 LYS A CA 1
ATOM 3415 C C . LYS A 1 444 ? 11.709 29.886 -15.594 1.00 73.69 444 LYS A C 1
ATOM 3417 O O . LYS A 1 444 ? 11.216 29.360 -16.584 1.00 73.69 444 LYS A O 1
ATOM 3422 N N . ILE A 1 445 ? 12.309 31.076 -15.641 1.00 74.06 445 ILE A N 1
ATOM 3423 C CA . ILE A 1 445 ? 12.609 31.760 -16.905 1.00 74.06 445 ILE A CA 1
ATOM 3424 C C . ILE A 1 445 ? 14.002 31.321 -17.370 1.00 74.06 445 ILE A C 1
ATOM 3426 O O . ILE A 1 445 ? 14.997 31.463 -16.656 1.00 74.06 445 ILE A O 1
ATOM 3430 N N . THR A 1 446 ? 14.070 30.742 -18.561 1.00 69.19 446 THR A N 1
ATOM 3431 C CA . THR A 1 446 ? 15.320 30.339 -19.210 1.00 69.19 446 THR A CA 1
ATOM 3432 C C . THR A 1 446 ? 16.107 31.565 -19.681 1.00 69.19 446 THR A C 1
ATOM 3434 O O . THR A 1 446 ? 15.551 32.641 -19.896 1.00 69.19 446 THR A O 1
ATOM 3437 N N . SER A 1 447 ? 17.411 31.399 -19.921 1.00 69.81 447 SER A N 1
ATOM 3438 C CA . SER A 1 447 ? 18.278 32.463 -20.460 1.00 69.81 447 SER A CA 1
ATOM 3439 C C . SER A 1 447 ? 17.798 33.039 -21.797 1.00 69.81 447 SER A C 1
ATOM 3441 O O . SER A 1 447 ? 18.173 34.150 -22.153 1.00 69.81 447 SER A O 1
ATOM 3443 N N . ASN A 1 448 ? 16.970 32.287 -22.525 1.00 66.31 448 ASN A N 1
ATOM 3444 C CA . ASN A 1 448 ? 16.433 32.663 -23.829 1.00 66.31 448 ASN A CA 1
ATOM 3445 C C . ASN A 1 448 ? 15.029 33.288 -23.725 1.00 66.31 448 ASN A C 1
ATOM 3447 O O . ASN A 1 448 ? 14.377 33.485 -24.745 1.00 66.31 448 ASN A O 1
ATOM 3451 N N . GLY A 1 449 ? 14.553 33.579 -22.508 1.00 69.31 449 GLY A N 1
ATOM 3452 C CA . GLY A 1 449 ? 13.257 34.214 -22.269 1.00 69.31 449 GLY A CA 1
ATOM 3453 C C . GLY A 1 449 ? 12.058 33.267 -22.357 1.00 69.31 449 GLY A C 1
ATOM 3454 O O . GLY A 1 449 ? 10.935 33.738 -22.472 1.00 69.31 449 GLY A O 1
ATOM 3455 N N . TYR A 1 450 ? 12.257 31.947 -22.310 1.00 70.12 450 TYR A N 1
ATOM 3456 C CA . TYR A 1 450 ? 11.146 30.990 -22.222 1.00 70.12 450 TYR A CA 1
ATOM 3457 C C . TYR A 1 450 ? 10.786 30.684 -20.783 1.00 70.12 450 TYR A C 1
ATOM 3459 O O . TYR A 1 450 ? 11.669 30.579 -19.934 1.00 70.12 450 TYR A O 1
ATOM 3467 N N . CYS A 1 451 ? 9.506 30.460 -20.547 1.00 69.81 451 CYS A N 1
ATOM 3468 C CA . CYS A 1 451 ? 8.986 30.015 -19.274 1.00 69.81 451 CYS A CA 1
ATOM 3469 C C . CYS A 1 451 ? 8.884 28.481 -19.226 1.00 69.81 451 CYS A C 1
ATOM 3471 O O . CYS A 1 451 ? 8.169 27.897 -20.033 1.00 69.81 451 CYS A O 1
ATOM 3473 N N . GLU A 1 452 ? 9.596 27.838 -18.303 1.00 74.00 452 GLU A N 1
ATOM 3474 C CA . GLU A 1 452 ? 9.696 26.381 -18.153 1.00 74.00 452 GLU A CA 1
ATOM 3475 C C . GLU A 1 452 ? 8.807 25.871 -17.007 1.00 74.00 452 GLU A C 1
ATOM 3477 O O . GLU A 1 452 ? 8.789 26.476 -15.931 1.00 74.00 452 GLU A O 1
ATOM 3482 N N . ALA A 1 453 ? 8.114 24.746 -17.214 1.00 75.81 453 ALA A N 1
ATOM 3483 C CA . ALA A 1 453 ? 7.446 23.975 -16.162 1.00 75.81 453 ALA A CA 1
ATOM 3484 C C . ALA A 1 453 ? 7.636 22.464 -16.387 1.00 75.81 453 ALA A C 1
ATOM 3486 O O . ALA A 1 453 ? 7.444 21.968 -17.496 1.00 75.81 453 ALA A O 1
ATOM 3487 N N . ASN A 1 454 ? 8.006 21.727 -15.332 1.00 83.06 454 ASN A N 1
ATOM 3488 C CA . ASN A 1 454 ? 8.302 20.294 -15.426 1.00 83.06 454 ASN A CA 1
ATOM 3489 C C . ASN A 1 454 ? 7.282 19.436 -14.662 1.00 83.06 454 ASN A C 1
ATOM 3491 O O . ASN A 1 454 ? 7.255 19.424 -13.427 1.00 83.06 454 ASN A O 1
ATOM 3495 N N . SER A 1 455 ? 6.488 18.651 -15.387 1.00 88.69 455 SER A N 1
ATOM 3496 C CA . SER A 1 455 ? 5.601 17.634 -14.818 1.00 88.69 455 SER A CA 1
ATOM 3497 C C . SER A 1 455 ? 6.279 16.266 -14.788 1.00 88.69 455 SER A C 1
ATOM 3499 O O . SER A 1 455 ? 6.790 15.785 -15.799 1.00 88.69 455 SER A O 1
ATOM 3501 N N . TYR A 1 456 ? 6.229 15.604 -13.633 1.00 92.81 456 TYR A N 1
ATOM 3502 C CA . TYR A 1 456 ? 6.882 14.316 -13.410 1.00 92.81 456 TYR A CA 1
ATOM 3503 C C . TYR A 1 456 ? 5.877 13.269 -12.941 1.00 92.81 456 TYR A C 1
ATOM 3505 O O . TYR A 1 456 ? 5.224 13.437 -11.909 1.00 92.81 456 TYR A O 1
ATOM 3513 N N . VAL A 1 457 ? 5.766 12.173 -13.685 1.00 94.69 457 VAL A N 1
ATOM 3514 C CA . VAL A 1 457 ? 4.801 11.103 -13.418 1.00 94.69 457 VAL A CA 1
ATOM 3515 C C . VAL A 1 457 ? 5.517 9.758 -13.394 1.00 94.69 457 VAL A C 1
ATOM 3517 O O . VAL A 1 457 ? 5.986 9.286 -14.427 1.00 94.69 457 VAL A O 1
ATOM 3520 N N . GLY A 1 458 ? 5.593 9.127 -12.226 1.00 96.12 458 GLY A N 1
ATOM 3521 C CA . GLY A 1 458 ? 6.191 7.804 -12.066 1.00 96.12 458 GLY A CA 1
ATOM 3522 C C . GLY A 1 458 ? 5.251 6.817 -11.392 1.00 96.12 458 GLY A C 1
ATOM 3523 O O . GLY A 1 458 ? 4.428 7.190 -10.559 1.00 96.12 458 GLY A O 1
ATOM 3524 N N . GLY A 1 459 ? 5.374 5.529 -11.705 1.00 96.81 459 GLY A N 1
ATOM 3525 C CA . GLY A 1 459 ? 4.593 4.504 -11.007 1.00 96.81 459 GLY A CA 1
ATOM 3526 C C . GLY A 1 459 ? 4.943 4.373 -9.518 1.00 96.81 459 GLY A C 1
ATOM 3527 O O . GLY A 1 459 ? 4.102 3.948 -8.734 1.00 96.81 459 GLY A O 1
ATOM 3528 N N . PHE A 1 460 ? 6.144 4.771 -9.091 1.00 98.38 460 PHE A N 1
ATOM 3529 C CA . PHE A 1 460 ? 6.569 4.783 -7.688 1.00 98.38 460 PHE A CA 1
ATOM 3530 C C . PHE A 1 460 ? 6.796 6.204 -7.172 1.00 98.38 460 PHE A C 1
ATOM 3532 O O . PHE A 1 460 ? 6.154 6.620 -6.205 1.00 98.38 460 PHE A O 1
ATOM 3539 N N . VAL A 1 461 ? 7.679 6.952 -7.836 1.00 98.56 461 VAL A N 1
ATOM 3540 C CA . VAL A 1 461 ? 8.070 8.317 -7.467 1.00 98.56 461 VAL A CA 1
ATOM 3541 C C . VAL A 1 461 ? 7.821 9.273 -8.625 1.00 98.56 461 VAL A C 1
ATOM 3543 O O . VAL A 1 461 ? 8.200 8.981 -9.753 1.00 98.56 461 VAL A O 1
ATOM 3546 N N . GLY A 1 462 ? 7.215 10.432 -8.373 1.00 97.12 462 GLY A N 1
ATOM 3547 C CA . GLY A 1 462 ? 7.123 11.470 -9.401 1.00 97.12 462 GLY A CA 1
ATOM 3548 C C . GLY A 1 462 ? 8.514 11.994 -9.747 1.00 97.12 462 GLY A C 1
ATOM 3549 O O . GLY A 1 462 ? 9.038 11.706 -10.820 1.00 97.12 462 GLY A O 1
ATOM 3550 N N . ASN A 1 463 ? 9.137 12.711 -8.814 1.00 96.94 463 ASN A N 1
ATOM 3551 C CA . ASN A 1 463 ? 10.463 13.307 -8.984 1.00 96.94 463 ASN A CA 1
ATOM 3552 C C . ASN A 1 463 ? 11.414 12.915 -7.842 1.00 96.94 463 ASN A C 1
ATOM 3554 O O . ASN A 1 463 ? 11.056 13.055 -6.672 1.00 96.94 463 ASN A O 1
ATOM 3558 N N . ALA A 1 464 ? 12.617 12.446 -8.171 1.00 98.12 464 ALA A N 1
ATOM 3559 C CA . ALA A 1 464 ? 13.657 12.075 -7.210 1.00 98.12 464 ALA A CA 1
ATOM 3560 C C . ALA A 1 464 ? 14.865 13.013 -7.331 1.00 98.12 464 ALA A C 1
ATOM 3562 O O . ALA A 1 464 ? 15.531 13.020 -8.363 1.00 98.12 464 ALA A O 1
ATOM 3563 N N . ILE A 1 465 ? 15.166 13.797 -6.299 1.00 96.12 465 ILE A N 1
ATOM 3564 C CA . ILE A 1 465 ? 16.202 14.839 -6.352 1.00 96.12 465 ILE A CA 1
ATOM 3565 C C . ILE A 1 465 ? 17.156 14.764 -5.156 1.00 96.12 465 ILE A C 1
ATOM 3567 O O . ILE A 1 465 ? 16.816 14.212 -4.112 1.00 96.12 465 ILE A O 1
ATOM 3571 N N . ASN A 1 466 ? 18.337 15.374 -5.294 1.00 94.44 466 ASN A N 1
ATOM 3572 C CA . ASN A 1 466 ? 19.307 15.596 -4.212 1.00 94.44 466 ASN A CA 1
ATOM 3573 C C . ASN A 1 466 ? 19.729 14.314 -3.466 1.00 94.44 466 ASN A C 1
ATOM 3575 O O . ASN A 1 466 ? 19.711 14.263 -2.235 1.00 94.44 466 ASN A O 1
ATOM 3579 N N . ASN A 1 467 ? 20.170 13.293 -4.206 1.00 94.19 467 ASN A N 1
ATOM 3580 C CA . ASN A 1 467 ? 20.654 12.013 -3.676 1.00 94.19 467 ASN A CA 1
ATOM 3581 C C . ASN A 1 467 ? 19.592 11.214 -2.904 1.00 94.19 467 ASN A C 1
ATOM 3583 O O . ASN A 1 467 ? 19.895 10.629 -1.861 1.00 94.19 467 ASN A O 1
ATOM 3587 N N . ALA A 1 468 ? 18.349 11.173 -3.390 1.00 97.94 468 ALA A N 1
ATOM 3588 C CA . ALA A 1 468 ? 17.376 10.205 -2.889 1.00 97.94 468 ALA A CA 1
ATOM 3589 C C . ALA A 1 468 ? 17.855 8.777 -3.214 1.00 97.94 468 ALA A C 1
ATOM 3591 O O . ALA A 1 468 ? 18.350 8.527 -4.312 1.00 97.94 468 ALA A O 1
ATOM 3592 N N . ASN A 1 469 ? 17.745 7.845 -2.263 1.00 98.25 469 ASN A N 1
ATOM 3593 C CA . ASN A 1 469 ? 18.229 6.470 -2.436 1.00 98.25 469 ASN A CA 1
ATOM 3594 C C . ASN A 1 469 ? 17.073 5.473 -2.371 1.00 98.25 469 ASN A C 1
ATOM 3596 O O . ASN A 1 469 ? 16.413 5.358 -1.337 1.00 98.25 469 ASN A O 1
ATOM 3600 N N . PHE A 1 470 ? 16.869 4.732 -3.455 1.00 98.44 470 PHE A N 1
ATOM 3601 C CA . PHE A 1 470 ? 15.841 3.705 -3.602 1.00 98.44 470 PHE A CA 1
ATOM 3602 C C . PHE A 1 470 ? 16.503 2.331 -3.654 1.00 98.44 470 PHE A C 1
ATOM 3604 O O . PHE A 1 470 ? 17.354 2.102 -4.509 1.00 98.44 470 PHE A O 1
ATOM 3611 N N . ASN A 1 471 ? 16.133 1.435 -2.740 1.00 96.44 471 ASN A N 1
ATOM 3612 C CA . ASN A 1 471 ? 16.780 0.138 -2.581 1.00 96.44 471 ASN A CA 1
ATOM 3613 C C . ASN A 1 471 ? 15.774 -0.972 -2.234 1.00 96.44 471 ASN A C 1
ATOM 3615 O O . ASN A 1 471 ? 14.911 -0.776 -1.378 1.00 96.44 471 ASN A O 1
ATOM 3619 N N . ILE A 1 472 ? 15.896 -2.153 -2.844 1.00 94.56 472 ILE A N 1
ATOM 3620 C CA . ILE A 1 472 ? 15.025 -3.317 -2.583 1.00 94.56 472 ILE A CA 1
ATOM 3621 C C . ILE A 1 472 ? 13.548 -2.940 -2.791 1.00 94.56 472 ILE A C 1
ATOM 3623 O O . ILE A 1 472 ? 12.742 -2.887 -1.854 1.00 94.56 472 ILE A O 1
ATOM 3627 N N . ILE A 1 473 ? 13.186 -2.617 -4.035 1.00 95.81 473 ILE A N 1
ATOM 3628 C CA . ILE A 1 473 ? 11.818 -2.202 -4.380 1.00 95.81 473 ILE A CA 1
ATOM 3629 C C . ILE A 1 473 ? 11.227 -3.130 -5.426 1.00 95.81 473 ILE A C 1
ATOM 3631 O O . ILE A 1 473 ? 11.845 -3.440 -6.442 1.00 95.81 473 ILE A O 1
ATOM 3635 N N . LYS A 1 474 ? 9.984 -3.554 -5.198 1.00 95.75 474 LYS A N 1
ATOM 3636 C CA . LYS A 1 474 ? 9.243 -4.391 -6.139 1.00 95.75 474 LYS A CA 1
ATOM 3637 C C . LYS A 1 474 ? 7.903 -3.769 -6.482 1.00 95.75 474 LYS A C 1
ATOM 3639 O O . LYS A 1 474 ? 7.141 -3.373 -5.601 1.00 95.75 474 LYS A O 1
ATOM 3644 N N . MET A 1 475 ? 7.603 -3.748 -7.772 1.00 95.38 475 MET A N 1
ATOM 3645 C CA . MET A 1 475 ? 6.333 -3.295 -8.322 1.00 95.38 475 MET A CA 1
ATOM 3646 C C . MET A 1 475 ? 5.700 -4.405 -9.153 1.00 95.38 475 MET A C 1
ATOM 3648 O O . MET A 1 475 ? 6.396 -5.098 -9.898 1.00 95.38 475 MET A O 1
ATOM 3652 N N . ASP A 1 476 ? 4.390 -4.588 -9.010 1.00 92.94 476 ASP A N 1
ATOM 3653 C CA . ASP A 1 476 ? 3.645 -5.622 -9.728 1.00 92.94 476 ASP A CA 1
ATOM 3654 C C . ASP A 1 476 ? 2.255 -5.129 -10.144 1.00 92.94 476 ASP A C 1
ATOM 3656 O O . ASP A 1 476 ? 1.522 -4.570 -9.325 1.00 92.94 476 ASP A O 1
ATOM 3660 N N . THR A 1 477 ? 1.881 -5.388 -11.400 1.00 90.62 477 THR A N 1
ATOM 3661 C CA . THR A 1 477 ? 0.572 -5.045 -11.981 1.00 90.62 477 THR A CA 1
ATOM 3662 C C . THR A 1 477 ? 0.325 -3.538 -11.942 1.00 90.62 477 THR A C 1
ATOM 3664 O O . THR A 1 477 ? -0.407 -3.021 -11.096 1.00 90.62 477 THR A O 1
ATOM 3667 N N . ILE A 1 478 ? 0.990 -2.822 -12.850 1.00 91.69 478 ILE A N 1
ATOM 3668 C CA . ILE A 1 478 ? 1.000 -1.355 -12.889 1.00 91.69 478 ILE A CA 1
ATOM 3669 C C . ILE A 1 478 ? 0.591 -0.862 -14.281 1.00 91.69 478 ILE A C 1
ATOM 3671 O O . ILE A 1 478 ? 0.981 -1.440 -15.300 1.00 91.69 478 ILE A O 1
ATOM 3675 N N . SER A 1 479 ? -0.162 0.234 -14.322 1.00 92.56 479 SER A N 1
ATOM 3676 C CA . SER A 1 479 ? -0.346 1.065 -15.513 1.00 92.56 479 SER A CA 1
ATOM 3677 C C . SER A 1 479 ? -0.080 2.525 -15.166 1.00 92.56 479 SER A C 1
ATOM 3679 O O . SER A 1 479 ? -0.579 3.015 -14.148 1.00 92.56 479 SER A O 1
ATOM 3681 N N . VAL A 1 480 ? 0.705 3.212 -15.997 1.00 89.56 480 VAL A N 1
ATOM 3682 C CA . VAL A 1 480 ? 1.064 4.624 -15.811 1.00 89.56 480 VAL A CA 1
ATOM 3683 C C . VAL A 1 480 ? 0.701 5.415 -17.062 1.00 89.56 480 VAL A C 1
ATOM 3685 O O . VAL A 1 480 ? 1.280 5.223 -18.132 1.00 89.56 480 VAL A O 1
ATOM 3688 N N . HIS A 1 481 ? -0.230 6.349 -16.911 1.00 88.56 481 HIS A N 1
ATOM 3689 C CA . HIS A 1 481 ? -0.653 7.273 -17.953 1.00 88.56 481 HIS A CA 1
ATOM 3690 C C . HIS A 1 481 ? -0.350 8.712 -17.522 1.00 88.56 481 HIS A C 1
ATOM 3692 O O . HIS A 1 481 ? -0.971 9.266 -16.610 1.00 88.56 481 HIS A O 1
ATOM 3698 N N . GLY A 1 482 ? 0.644 9.306 -18.179 1.00 73.69 482 GLY A N 1
ATOM 3699 C CA . GLY A 1 482 ? 0.974 10.721 -18.083 1.00 73.69 482 GLY A CA 1
ATOM 3700 C C . GLY A 1 482 ? -0.014 11.615 -18.833 1.00 73.69 482 GLY A C 1
ATOM 3701 O O . GLY A 1 482 ? -0.914 11.154 -19.536 1.00 73.69 482 GLY A O 1
ATOM 3702 N N . ALA A 1 483 ? 0.152 12.920 -18.647 1.00 66.19 483 ALA A N 1
ATOM 3703 C CA . ALA A 1 483 ? -0.893 13.903 -18.882 1.00 66.19 483 ALA A CA 1
ATOM 3704 C C . ALA A 1 483 ? -1.275 14.187 -20.342 1.00 66.19 483 ALA A C 1
ATOM 3706 O O . ALA A 1 483 ? -0.436 14.233 -21.237 1.00 66.19 483 ALA A O 1
ATOM 3707 N N . LYS A 1 484 ? -2.570 14.487 -20.534 1.00 62.56 484 LYS A N 1
ATOM 3708 C CA . LYS A 1 484 ? -3.081 15.327 -21.628 1.00 62.56 484 LYS A CA 1
ATOM 3709 C C . LYS A 1 484 ? -2.938 16.784 -21.198 1.00 62.56 484 LYS A C 1
ATOM 3711 O O . LYS A 1 484 ? -3.515 17.141 -20.172 1.00 62.56 484 LYS A O 1
ATOM 3716 N N . SER A 1 485 ? -2.185 17.586 -21.943 1.00 58.72 485 SER A N 1
ATOM 3717 C CA . SER A 1 485 ? -2.039 19.018 -21.666 1.00 58.72 485 SER A CA 1
ATOM 3718 C C . SER A 1 485 ? -2.922 19.822 -22.627 1.00 58.72 485 SER A C 1
ATOM 3720 O O . SER A 1 485 ? -2.896 19.619 -23.843 1.00 58.72 485 SER A O 1
ATOM 3722 N N . ASN A 1 486 ? -3.779 20.673 -22.053 1.00 55.91 486 ASN A N 1
ATOM 3723 C CA . ASN A 1 486 ? -4.590 21.655 -22.770 1.00 55.91 486 ASN A CA 1
ATOM 3724 C C . ASN A 1 486 ? -4.020 23.037 -22.433 1.00 55.91 486 ASN A C 1
ATOM 3726 O O . ASN A 1 486 ? -4.389 23.596 -21.393 1.00 55.91 486 ASN A O 1
ATOM 3730 N N . PRO A 1 487 ? -3.099 23.573 -23.243 1.00 52.91 487 PRO A N 1
ATOM 3731 C CA . PRO A 1 487 ? -2.542 24.888 -22.982 1.00 52.91 487 PRO A CA 1
ATOM 3732 C C . PRO A 1 487 ? -3.627 25.965 -23.063 1.00 52.91 487 PRO A C 1
ATOM 3734 O O . PRO A 1 487 ? -4.465 25.965 -23.968 1.00 52.91 487 PRO A O 1
ATOM 3737 N N . ILE A 1 488 ? -3.614 26.890 -22.105 1.00 52.88 488 ILE A N 1
ATOM 3738 C CA . ILE A 1 488 ? -4.432 28.102 -22.159 1.00 52.88 488 ILE A CA 1
ATOM 3739 C C . ILE A 1 488 ? -3.643 29.158 -22.945 1.00 52.88 488 ILE A C 1
ATOM 3741 O O . ILE A 1 488 ? -2.449 29.345 -22.724 1.00 52.88 488 ILE A O 1
ATOM 3745 N N . TYR A 1 489 ? -4.299 29.829 -23.896 1.00 52.97 489 TYR A N 1
ATOM 3746 C CA . TYR A 1 489 ? -3.681 30.872 -24.717 1.00 52.97 489 TYR A CA 1
ATOM 3747 C C . TYR A 1 489 ? -3.253 32.080 -23.867 1.00 52.97 489 TYR A C 1
ATOM 3749 O O . TYR A 1 489 ? -4.094 32.721 -23.239 1.00 52.97 489 TYR A O 1
ATOM 3757 N N . GLY A 1 490 ? -1.961 32.420 -23.936 1.00 52.94 490 GLY A N 1
ATOM 3758 C CA . GLY A 1 490 ? -1.354 33.589 -23.293 1.00 52.94 490 GLY A CA 1
ATOM 3759 C C . GLY A 1 490 ? -0.644 33.247 -21.981 1.00 52.94 490 GLY A C 1
ATOM 3760 O O . GLY A 1 490 ? -1.279 32.856 -21.008 1.00 52.94 490 GLY A O 1
ATOM 3761 N N . SER A 1 491 ? 0.681 33.433 -21.938 1.00 52.25 491 SER A N 1
ATOM 3762 C CA . SER A 1 491 ? 1.400 33.530 -20.662 1.00 52.25 491 SER A CA 1
ATOM 3763 C C . SER A 1 491 ? 0.842 34.729 -19.882 1.00 52.25 491 SER A C 1
ATOM 3765 O O . SER A 1 491 ? 0.655 35.782 -20.502 1.00 52.25 491 SER A O 1
ATOM 3767 N N . PRO A 1 492 ? 0.630 34.626 -18.555 1.00 54.09 492 PRO A N 1
ATOM 3768 C CA . PRO A 1 492 ? 0.311 35.784 -17.716 1.00 54.09 492 PRO A CA 1
ATOM 3769 C C . PRO A 1 492 ? 1.291 36.960 -17.904 1.00 54.09 492 PRO A C 1
ATOM 3771 O O . PRO A 1 492 ? 0.902 38.107 -17.706 1.00 54.09 492 PRO A O 1
ATOM 3774 N N . ASP A 1 493 ? 2.520 36.671 -18.363 1.00 56.34 493 ASP A N 1
ATOM 3775 C CA . ASP A 1 493 ? 3.652 37.600 -18.454 1.00 56.34 493 ASP A CA 1
ATOM 3776 C C . ASP A 1 493 ? 4.179 37.828 -19.893 1.00 56.34 493 ASP A C 1
ATOM 3778 O O . ASP A 1 493 ? 5.203 38.484 -20.082 1.00 56.34 493 ASP A O 1
ATOM 3782 N N . GLY A 1 494 ? 3.519 37.295 -20.931 1.00 58.09 494 GLY A N 1
ATOM 3783 C CA . GLY A 1 494 ? 3.891 37.528 -22.340 1.00 58.09 494 GLY A CA 1
ATOM 3784 C C . GLY A 1 494 ? 5.079 36.717 -22.896 1.00 58.09 494 GLY A C 1
ATOM 3785 O O . GLY A 1 494 ? 5.471 36.944 -24.040 1.00 58.09 494 GLY A O 1
ATOM 3786 N N . TYR A 1 495 ? 5.631 35.757 -22.144 1.00 57.00 495 TYR A N 1
ATOM 3787 C CA . TYR A 1 495 ? 6.705 34.858 -22.606 1.00 57.00 495 TYR A CA 1
ATOM 3788 C C . TYR A 1 495 ? 6.171 33.604 -23.322 1.00 57.00 495 TYR A C 1
ATOM 3790 O O . TYR A 1 495 ? 5.087 33.109 -23.011 1.00 57.00 495 TYR A O 1
ATOM 3798 N N . ALA A 1 496 ? 6.954 33.044 -24.250 1.00 59.75 496 ALA A N 1
ATOM 3799 C CA . ALA A 1 496 ? 6.672 31.729 -24.829 1.00 59.75 496 ALA A CA 1
ATOM 3800 C C . ALA A 1 496 ? 6.908 30.613 -23.787 1.00 59.75 496 ALA A C 1
ATOM 3802 O O . ALA A 1 496 ? 7.854 30.674 -22.998 1.00 59.75 496 ALA A O 1
ATOM 3803 N N . LEU A 1 497 ? 6.035 29.604 -23.774 1.00 60.66 497 LEU A N 1
ATOM 3804 C CA . LEU A 1 497 ? 5.994 28.538 -22.764 1.00 60.66 497 LEU A CA 1
ATOM 3805 C C . LEU A 1 497 ? 6.692 27.254 -23.275 1.00 60.66 497 LEU A C 1
ATOM 3807 O O . LEU A 1 497 ? 6.497 26.861 -24.428 1.00 60.66 497 LEU A O 1
ATOM 3811 N N . LEU A 1 498 ? 7.485 26.616 -22.406 1.00 65.38 498 LEU A N 1
ATOM 3812 C CA . LEU A 1 498 ? 8.118 25.300 -22.567 1.00 65.38 498 LEU A CA 1
ATOM 3813 C C . LEU A 1 498 ? 7.521 24.324 -21.538 1.00 65.38 498 LEU A C 1
ATOM 3815 O O . LEU A 1 498 ? 7.791 24.455 -20.341 1.00 65.38 498 LEU A O 1
ATOM 3819 N N . ASP A 1 499 ? 6.720 23.361 -22.000 1.00 70.19 499 ASP A N 1
ATOM 3820 C CA . ASP A 1 499 ? 6.122 22.313 -21.153 1.00 70.19 499 ASP A CA 1
ATOM 3821 C C . ASP A 1 499 ? 6.951 21.032 -21.253 1.00 70.19 499 ASP A C 1
ATOM 3823 O O . ASP A 1 499 ? 7.088 20.467 -22.342 1.00 70.19 499 ASP A O 1
ATOM 3827 N N . TYR A 1 500 ? 7.494 20.564 -20.129 1.00 80.44 500 TYR A N 1
ATOM 3828 C CA . TYR A 1 500 ? 8.219 19.298 -20.068 1.00 80.44 500 TYR A CA 1
ATOM 3829 C C . TYR A 1 500 ? 7.405 18.260 -19.305 1.00 80.44 500 TYR A C 1
ATOM 3831 O O . TYR A 1 500 ? 7.098 18.426 -18.121 1.00 80.44 500 TYR A O 1
ATOM 3839 N N . ILE A 1 501 ? 7.080 17.151 -19.970 1.00 86.88 501 ILE A N 1
ATOM 3840 C CA . ILE A 1 501 ? 6.324 16.051 -19.359 1.00 86.88 501 ILE A CA 1
ATOM 3841 C C . ILE A 1 501 ? 7.164 14.782 -19.396 1.00 86.88 501 ILE A C 1
ATOM 3843 O O . ILE A 1 501 ? 7.410 14.206 -20.460 1.00 86.88 501 ILE A O 1
ATOM 3847 N N . HIS A 1 502 ? 7.541 14.312 -18.212 1.00 91.75 502 HIS A N 1
ATOM 3848 C CA . HIS A 1 502 ? 8.377 13.134 -18.034 1.00 91.75 502 HIS A CA 1
ATOM 3849 C C . HIS A 1 502 ? 7.588 12.014 -17.361 1.00 91.75 502 HIS A C 1
ATOM 3851 O O . HIS A 1 502 ? 7.087 12.169 -16.243 1.00 91.75 502 HIS A O 1
ATOM 3857 N N . VAL A 1 503 ? 7.475 10.880 -18.052 1.00 94.00 503 VAL A N 1
ATOM 3858 C CA . VAL A 1 503 ? 6.689 9.725 -17.606 1.00 94.00 503 VAL A CA 1
ATOM 3859 C C . VAL A 1 503 ? 7.579 8.494 -17.507 1.00 94.00 503 VAL A C 1
ATOM 3861 O O . VAL A 1 503 ? 8.273 8.158 -18.467 1.00 94.00 503 VAL A O 1
ATOM 3864 N N . GLY A 1 504 ? 7.534 7.791 -16.378 1.00 95.81 504 GLY A N 1
ATOM 3865 C CA . GLY A 1 504 ? 8.225 6.515 -16.225 1.00 95.81 504 GLY A CA 1
ATOM 3866 C C . GLY A 1 504 ? 7.426 5.454 -15.483 1.00 95.81 504 GLY A C 1
ATOM 3867 O O . GLY A 1 504 ? 6.571 5.758 -14.651 1.00 95.81 504 GLY A O 1
ATOM 3868 N N . GLY A 1 505 ? 7.713 4.182 -15.759 1.00 96.44 505 GLY A N 1
ATOM 3869 C CA . GLY A 1 505 ? 7.085 3.075 -15.029 1.00 96.44 505 GLY A CA 1
ATOM 3870 C C . GLY A 1 505 ? 7.460 3.045 -13.544 1.00 96.44 505 GLY A C 1
ATOM 3871 O O . GLY A 1 505 ? 6.628 2.676 -12.720 1.00 96.44 505 GLY A O 1
ATOM 3872 N N . PHE A 1 506 ? 8.666 3.497 -13.183 1.00 98.19 506 PHE A N 1
ATOM 3873 C CA . PHE A 1 506 ? 9.120 3.692 -11.802 1.00 98.19 506 PHE A CA 1
ATOM 3874 C C . PHE A 1 506 ? 9.148 5.178 -11.420 1.00 98.19 506 PHE A C 1
ATOM 3876 O O . PHE A 1 506 ? 8.433 5.590 -10.505 1.00 98.19 506 PHE A O 1
ATOM 3883 N N . ALA A 1 507 ? 9.949 5.982 -12.126 1.00 98.12 507 ALA A N 1
ATOM 3884 C CA . ALA A 1 507 ? 10.184 7.393 -11.819 1.00 98.12 507 ALA A CA 1
ATOM 3885 C C . ALA A 1 507 ? 9.780 8.310 -12.978 1.00 98.12 507 ALA A C 1
ATOM 3887 O O . ALA A 1 507 ? 10.124 8.047 -14.126 1.00 98.12 507 ALA A O 1
ATOM 3888 N N . GLY A 1 508 ? 9.119 9.431 -12.693 1.00 95.94 508 GLY A N 1
ATOM 3889 C CA . GLY A 1 508 ? 8.927 10.474 -13.704 1.00 95.94 508 GLY A CA 1
ATOM 3890 C C . GLY A 1 508 ? 10.262 11.106 -14.092 1.00 95.94 508 GLY A C 1
ATOM 3891 O O . GLY A 1 508 ? 10.619 11.148 -15.269 1.00 95.94 508 GLY A O 1
ATOM 3892 N N . GLY A 1 509 ? 11.043 11.528 -13.098 1.00 95.50 509 GLY A N 1
ATOM 3893 C CA . GLY A 1 509 ? 12.375 12.086 -13.308 1.00 95.50 509 GLY A CA 1
ATOM 3894 C C . GLY A 1 509 ? 13.321 11.877 -12.132 1.00 95.50 509 GLY A C 1
ATOM 3895 O O . GLY A 1 509 ? 12.894 11.582 -11.012 1.00 95.50 509 GLY A O 1
ATOM 3896 N N . SER A 1 510 ? 14.614 12.033 -12.407 1.00 95.69 510 SER A N 1
ATOM 3897 C CA . SER A 1 510 ? 15.669 12.011 -11.403 1.00 95.69 510 SER A CA 1
ATOM 3898 C C . SER A 1 510 ? 16.711 13.096 -11.652 1.00 95.69 510 SER A C 1
ATOM 3900 O O . SER A 1 510 ? 17.177 13.240 -12.779 1.00 95.69 510 SER A O 1
ATOM 3902 N N . LEU A 1 511 ? 17.086 13.805 -10.584 1.00 93.69 511 LEU A N 1
ATOM 3903 C CA . LEU A 1 511 ? 18.223 14.716 -10.513 1.00 93.69 511 LEU A CA 1
ATOM 3904 C C . LEU A 1 511 ? 19.209 14.194 -9.460 1.00 93.69 511 LEU A C 1
ATOM 3906 O O . LEU A 1 511 ? 19.004 14.378 -8.254 1.00 93.69 511 LEU A O 1
ATOM 3910 N N . ASN A 1 512 ? 20.262 13.519 -9.920 1.00 93.94 512 ASN A N 1
ATOM 3911 C CA . ASN A 1 512 ? 21.344 12.967 -9.108 1.00 93.94 512 ASN A CA 1
ATOM 3912 C C . ASN A 1 512 ? 20.834 12.108 -7.932 1.00 93.94 512 ASN A C 1
ATOM 3914 O O . ASN A 1 512 ? 21.069 12.433 -6.769 1.00 93.94 512 ASN A O 1
ATOM 3918 N N . SER A 1 513 ? 20.059 11.058 -8.223 1.00 97.25 513 SER A N 1
ATOM 3919 C CA . SER A 1 513 ? 19.524 10.105 -7.231 1.00 97.25 513 SER A CA 1
ATOM 3920 C C . SER A 1 513 ? 19.820 8.660 -7.632 1.00 97.25 513 SER A C 1
ATOM 3922 O O . SER A 1 513 ? 20.089 8.386 -8.797 1.00 97.25 513 SER A O 1
ATOM 3924 N N . ASN A 1 514 ? 19.778 7.737 -6.670 1.00 98.00 514 ASN A N 1
ATOM 3925 C CA . ASN A 1 514 ? 20.278 6.378 -6.861 1.00 98.00 514 ASN A CA 1
ATOM 3926 C C . ASN A 1 514 ? 19.183 5.316 -6.723 1.00 98.00 514 ASN A C 1
ATOM 3928 O O . ASN A 1 514 ? 18.331 5.395 -5.833 1.00 98.00 514 ASN A O 1
ATOM 3932 N N . PHE A 1 515 ? 19.250 4.297 -7.576 1.00 98.38 515 PHE A N 1
ATOM 3933 C CA . PHE A 1 515 ? 18.265 3.231 -7.728 1.00 98.38 515 PHE A CA 1
ATOM 3934 C C . PHE A 1 515 ? 18.980 1.876 -7.761 1.00 98.38 515 PHE A C 1
ATOM 3936 O O . PHE A 1 515 ? 19.720 1.594 -8.705 1.00 98.38 515 PHE A O 1
ATOM 3943 N N . TYR A 1 516 ? 18.747 1.047 -6.743 1.00 96.88 516 TYR A N 1
ATOM 3944 C CA . TYR A 1 516 ? 19.422 -0.237 -6.540 1.00 96.88 516 TYR A CA 1
ATOM 3945 C C . TYR A 1 516 ? 18.436 -1.369 -6.241 1.00 96.88 516 TYR A C 1
ATOM 3947 O O . TYR A 1 516 ? 17.488 -1.179 -5.481 1.00 96.88 516 TYR A O 1
ATOM 3955 N N . ASP A 1 517 ? 18.675 -2.556 -6.800 1.00 96.12 517 ASP A N 1
ATOM 3956 C CA . ASP A 1 517 ? 17.909 -3.781 -6.509 1.00 96.12 517 ASP A CA 1
ATOM 3957 C C . ASP A 1 517 ? 16.390 -3.577 -6.681 1.00 96.12 517 ASP A C 1
ATOM 3959 O O . ASP A 1 517 ? 15.587 -3.662 -5.742 1.00 96.12 517 ASP A O 1
ATOM 3963 N N . ILE A 1 518 ? 15.992 -3.209 -7.904 1.00 97.06 518 ILE A N 1
ATOM 3964 C CA . ILE A 1 518 ? 14.607 -2.842 -8.229 1.00 97.06 518 ILE A CA 1
ATOM 3965 C C . ILE A 1 518 ? 14.023 -3.793 -9.266 1.00 97.06 518 ILE A C 1
ATOM 3967 O O . ILE A 1 518 ? 14.610 -4.043 -10.319 1.00 97.06 518 ILE A O 1
ATOM 3971 N N . LYS A 1 519 ? 12.807 -4.278 -8.999 1.00 96.50 519 LYS A N 1
ATOM 3972 C CA . LYS A 1 519 ? 12.068 -5.170 -9.892 1.00 96.50 519 LYS A CA 1
ATOM 3973 C C . LYS A 1 519 ? 10.700 -4.614 -10.270 1.00 96.50 519 LYS A C 1
ATOM 3975 O O . LYS A 1 519 ? 9.825 -4.463 -9.417 1.00 96.50 519 LYS A O 1
ATOM 3980 N N . LEU A 1 520 ? 10.485 -4.397 -11.563 1.00 95.62 520 LEU A N 1
ATOM 3981 C CA . LEU A 1 520 ? 9.198 -4.029 -12.154 1.00 95.62 520 LEU A CA 1
ATOM 3982 C C . LEU A 1 520 ? 8.646 -5.216 -12.942 1.00 95.62 520 LEU A C 1
ATOM 3984 O O . LEU A 1 520 ? 9.202 -5.602 -13.970 1.00 95.62 520 LEU A O 1
ATOM 3988 N N . ASN A 1 521 ? 7.534 -5.771 -12.470 1.00 92.44 521 ASN A N 1
ATOM 3989 C CA . ASN A 1 521 ? 6.822 -6.864 -13.118 1.00 92.44 521 ASN A CA 1
ATOM 3990 C C . ASN A 1 521 ? 5.444 -6.418 -13.600 1.00 92.44 521 ASN A C 1
ATOM 3992 O O . ASN A 1 521 ? 4.762 -5.649 -12.926 1.00 92.44 521 ASN A O 1
ATOM 3996 N N . ASN A 1 522 ? 4.993 -7.009 -14.708 1.00 89.06 522 ASN A N 1
ATOM 3997 C CA . ASN A 1 522 ? 3.620 -6.868 -15.198 1.00 89.06 522 ASN A CA 1
ATOM 3998 C C . ASN A 1 522 ? 3.201 -5.392 -15.341 1.00 89.06 522 ASN A C 1
ATOM 4000 O O . ASN A 1 522 ? 2.106 -4.993 -14.936 1.00 89.06 522 ASN A O 1
ATOM 4004 N N . ILE A 1 523 ? 4.100 -4.565 -15.881 1.00 92.69 523 ILE A N 1
ATOM 4005 C CA . ILE A 1 523 ? 3.779 -3.187 -16.245 1.00 92.69 523 ILE A CA 1
ATOM 4006 C C . ILE A 1 523 ? 3.087 -3.236 -17.609 1.00 92.69 523 ILE A C 1
ATOM 4008 O O . ILE A 1 523 ? 3.730 -3.463 -18.631 1.00 92.69 523 ILE A O 1
ATOM 4012 N N . SER A 1 524 ? 1.766 -3.083 -17.618 1.00 91.94 524 SER A N 1
ATOM 4013 C CA . SER A 1 524 ? 0.938 -3.258 -18.823 1.00 91.94 524 SER A CA 1
ATOM 4014 C C . SER A 1 524 ? 1.150 -2.142 -19.852 1.00 91.94 524 SER A C 1
ATOM 4016 O O . SER A 1 524 ? 1.275 -2.387 -21.055 1.00 91.94 524 SER A O 1
ATOM 4018 N N . LYS A 1 525 ? 1.214 -0.893 -19.379 1.00 93.75 525 LYS A N 1
ATOM 4019 C CA . LYS A 1 525 ? 1.423 0.278 -20.224 1.00 93.75 525 LYS A CA 1
ATOM 4020 C C . LYS A 1 525 ? 2.098 1.413 -19.456 1.00 93.75 525 LYS A C 1
ATOM 4022 O O . LYS A 1 525 ? 1.717 1.723 -18.327 1.00 93.75 525 LYS A O 1
ATOM 4027 N N . VAL A 1 526 ? 3.063 2.060 -20.104 1.00 94.50 526 VAL A N 1
ATOM 4028 C CA . VAL A 1 526 ? 3.584 3.380 -19.729 1.00 94.50 526 VAL A CA 1
ATOM 4029 C C . VAL A 1 526 ? 3.358 4.307 -20.912 1.00 94.50 526 VAL A C 1
ATOM 4031 O O . VAL A 1 526 ? 3.817 4.016 -22.014 1.00 94.50 526 VAL A O 1
ATOM 4034 N N . SER A 1 527 ? 2.625 5.400 -20.731 1.00 91.69 527 SER A N 1
ATOM 4035 C CA . SER A 1 527 ? 2.313 6.279 -21.860 1.00 91.69 527 SER A CA 1
ATOM 4036 C C . SER A 1 527 ? 2.226 7.743 -21.503 1.00 91.69 527 SER A C 1
ATOM 4038 O O . SER A 1 527 ? 1.802 8.093 -20.404 1.00 91.69 527 SER A O 1
ATOM 4040 N N . ASN A 1 528 ? 2.524 8.593 -22.478 1.00 83.31 528 ASN A N 1
ATOM 4041 C CA . ASN A 1 528 ? 2.213 10.016 -22.416 1.00 83.31 528 ASN A CA 1
ATOM 4042 C C . ASN A 1 528 ? 0.870 10.312 -23.110 1.00 83.31 528 ASN A C 1
ATOM 4044 O O . ASN A 1 528 ? 0.392 9.502 -23.903 1.00 83.31 528 ASN A O 1
ATOM 4048 N N . GLY A 1 529 ? 0.233 11.439 -22.795 1.00 71.12 529 GLY A N 1
ATOM 4049 C CA . GLY A 1 529 ? -1.023 11.869 -23.419 1.00 71.12 529 GLY A CA 1
ATOM 4050 C C . GLY A 1 529 ? -0.819 12.866 -24.567 1.00 71.12 529 GLY A C 1
ATOM 4051 O O . GLY A 1 529 ? 0.252 13.453 -24.718 1.00 71.12 529 GLY A O 1
ATOM 4052 N N . TYR A 1 530 ? -1.867 13.084 -25.369 1.00 63.16 530 TYR A N 1
ATOM 4053 C CA . TYR A 1 530 ? -1.916 14.103 -26.431 1.00 63.16 530 TYR A CA 1
ATOM 4054 C C . TYR A 1 530 ? -1.816 15.536 -25.869 1.00 63.16 530 TYR A C 1
ATOM 4056 O O . TYR A 1 530 ? -2.423 15.833 -24.838 1.00 63.16 530 TYR A O 1
ATOM 4064 N N . THR A 1 531 ? -1.102 16.422 -26.570 1.00 61.41 531 THR A N 1
ATOM 4065 C CA . THR A 1 531 ? -1.090 17.883 -26.340 1.00 61.41 531 THR A CA 1
ATOM 4066 C C . THR A 1 531 ? -1.573 18.620 -27.576 1.00 61.41 531 THR A C 1
ATOM 4068 O O . THR A 1 531 ? -1.129 18.306 -28.674 1.00 61.41 531 THR A O 1
ATOM 4071 N N . ASP A 1 532 ? -2.414 19.639 -27.405 1.00 56.28 532 ASP A N 1
ATOM 4072 C CA . ASP A 1 532 ? -2.674 20.623 -28.464 1.00 56.28 532 ASP A CA 1
ATOM 4073 C C . ASP A 1 532 ? -1.448 21.548 -28.581 1.00 56.28 532 ASP A C 1
ATOM 4075 O O . ASP A 1 532 ? -1.172 22.331 -27.678 1.00 56.28 532 ASP A O 1
ATOM 4079 N N . THR A 1 533 ? -0.656 21.415 -29.647 1.00 53.03 533 THR A N 1
ATOM 4080 C CA . THR A 1 533 ? 0.664 22.062 -29.812 1.00 53.03 533 THR A CA 1
ATOM 4081 C C . THR A 1 533 ? 0.613 23.441 -30.479 1.00 53.03 533 THR A C 1
ATOM 4083 O O . THR A 1 533 ? 1.657 23.967 -30.867 1.00 53.03 533 THR A O 1
ATOM 4086 N N . ARG A 1 534 ? -0.565 24.068 -30.631 1.00 54.09 534 ARG A N 1
ATOM 4087 C CA . ARG A 1 534 ? -0.730 25.350 -31.349 1.00 54.09 534 ARG A CA 1
ATOM 4088 C C . ARG A 1 534 ? 0.032 26.522 -30.694 1.00 54.09 534 ARG A C 1
ATOM 4090 O O . ARG A 1 534 ? -0.557 27.332 -29.984 1.00 54.09 534 ARG A O 1
ATOM 4097 N N . GLY A 1 535 ? 1.327 26.645 -31.008 1.00 50.75 535 GLY A N 1
ATOM 4098 C CA . GLY A 1 535 ? 2.219 27.748 -30.624 1.00 50.75 535 GLY A CA 1
ATOM 4099 C C . GLY A 1 535 ? 3.207 27.463 -29.482 1.00 50.75 535 GLY A C 1
ATOM 4100 O O . GLY A 1 535 ? 3.793 28.415 -28.973 1.00 50.75 535 GLY A O 1
ATOM 4101 N N . LEU A 1 536 ? 3.397 26.200 -29.073 1.00 56.41 536 LEU A N 1
ATOM 4102 C CA . LEU A 1 536 ? 4.223 25.808 -27.918 1.00 56.41 536 LEU A CA 1
ATOM 4103 C C . LEU A 1 536 ? 5.292 24.769 -28.265 1.00 56.41 536 LEU A C 1
ATOM 4105 O O . LEU A 1 536 ? 5.042 23.862 -29.055 1.00 56.41 536 LEU A O 1
ATOM 4109 N N . TYR A 1 537 ? 6.454 24.868 -27.614 1.00 59.47 537 TYR A N 1
ATOM 4110 C CA . TYR A 1 537 ? 7.476 23.820 -27.610 1.00 59.47 537 TYR A CA 1
ATOM 4111 C C . TYR A 1 537 ? 7.215 22.902 -26.409 1.00 59.47 537 TYR A C 1
ATOM 4113 O O . TYR A 1 537 ? 7.311 23.338 -25.263 1.00 59.47 537 TYR A O 1
ATOM 4121 N N . VAL A 1 538 ? 6.839 21.649 -26.665 1.00 64.50 538 VAL A N 1
ATOM 4122 C CA . VAL A 1 538 ? 6.562 20.652 -25.622 1.00 64.50 538 VAL A CA 1
ATOM 4123 C C . VAL A 1 538 ? 7.523 19.491 -25.815 1.00 64.50 538 VAL A C 1
ATOM 4125 O O . VAL A 1 538 ? 7.372 18.746 -26.777 1.00 64.50 538 VAL A O 1
ATOM 4128 N N . ASP A 1 539 ? 8.483 19.326 -24.911 1.00 75.25 539 ASP A N 1
ATOM 4129 C CA . ASP A 1 539 ? 9.410 18.195 -24.943 1.00 75.25 539 ASP A CA 1
ATOM 4130 C C . ASP A 1 539 ? 8.923 17.129 -23.969 1.00 75.25 539 ASP A C 1
ATOM 4132 O O . ASP A 1 539 ? 8.765 17.340 -22.761 1.00 75.25 539 ASP A O 1
ATOM 4136 N N . LYS A 1 540 ? 8.677 15.941 -24.501 1.00 85.88 540 LYS A N 1
ATOM 4137 C CA . LYS A 1 540 ? 8.151 14.825 -23.722 1.00 85.88 540 LYS A CA 1
ATOM 4138 C C . LYS A 1 540 ? 9.188 13.740 -23.616 1.00 85.88 540 LYS A C 1
ATOM 4140 O O . LYS A 1 540 ? 9.901 13.456 -24.573 1.00 85.88 540 LYS A O 1
ATOM 4145 N N . SER A 1 541 ? 9.225 13.058 -22.482 1.00 91.56 541 SER A N 1
ATOM 4146 C CA . SER A 1 541 ? 9.983 11.818 -22.391 1.00 91.56 541 SER A CA 1
ATOM 4147 C C . SER A 1 541 ? 9.185 10.708 -21.732 1.00 91.56 541 SER A C 1
ATOM 4149 O O . SER A 1 541 ? 8.388 10.926 -20.817 1.00 91.56 541 SER A O 1
ATOM 4151 N N . THR A 1 542 ? 9.346 9.495 -22.249 1.00 94.19 542 THR A N 1
ATOM 4152 C CA . THR A 1 542 ? 8.650 8.306 -21.755 1.00 94.19 542 THR A CA 1
ATOM 4153 C C . THR A 1 542 ? 9.635 7.153 -21.667 1.00 94.19 542 THR A C 1
ATOM 4155 O O . THR A 1 542 ? 10.242 6.779 -22.667 1.00 94.19 542 THR A O 1
ATOM 4158 N N . GLY A 1 543 ? 9.816 6.614 -20.464 1.00 95.81 543 GLY A N 1
ATOM 4159 C CA . GLY A 1 543 ? 10.686 5.468 -20.210 1.00 95.81 543 GLY A CA 1
ATOM 4160 C C . GLY A 1 543 ? 9.945 4.329 -19.525 1.00 95.81 543 GLY A C 1
ATOM 4161 O O . GLY A 1 543 ? 9.117 4.567 -18.650 1.00 95.81 543 GLY A O 1
ATOM 4162 N N . GLY A 1 544 ? 10.252 3.076 -19.849 1.00 96.19 544 GLY A N 1
ATOM 4163 C CA . GLY A 1 544 ? 9.667 1.948 -19.112 1.00 96.19 544 GLY A CA 1
ATOM 4164 C C . GLY A 1 544 ? 10.055 1.933 -17.631 1.00 96.19 544 GLY A C 1
ATOM 4165 O O . GLY A 1 544 ? 9.257 1.513 -16.799 1.00 96.19 544 GLY A O 1
ATOM 4166 N N . PHE A 1 545 ? 11.233 2.460 -17.283 1.00 98.12 545 PHE A N 1
ATOM 4167 C CA . PHE A 1 545 ? 11.664 2.682 -15.903 1.00 98.12 545 PHE A CA 1
ATOM 4168 C C . PHE A 1 545 ? 11.590 4.165 -15.520 1.00 98.12 545 PHE A C 1
ATOM 4170 O O . PHE A 1 545 ? 10.875 4.513 -14.579 1.00 98.12 545 PHE A O 1
ATOM 4177 N N . ILE A 1 546 ? 12.281 5.046 -16.251 1.00 97.75 546 ILE A N 1
ATOM 4178 C CA . ILE A 1 546 ? 12.389 6.471 -15.904 1.00 97.75 546 ILE A CA 1
ATOM 4179 C C . ILE A 1 546 ? 12.155 7.404 -17.094 1.00 97.75 546 ILE A C 1
ATOM 4181 O O . ILE A 1 546 ? 12.708 7.204 -18.173 1.00 97.75 546 ILE A O 1
ATOM 4185 N N . GLY A 1 547 ? 11.365 8.460 -16.901 1.00 95.50 547 GLY A N 1
ATOM 4186 C CA . GLY A 1 547 ? 11.122 9.460 -17.944 1.00 95.50 547 GLY A CA 1
ATOM 4187 C C . GLY A 1 547 ? 12.376 10.269 -18.286 1.00 95.50 547 GLY A C 1
ATOM 4188 O O . GLY A 1 547 ? 12.811 10.274 -19.441 1.00 95.50 547 GLY A O 1
ATOM 4189 N N . LYS A 1 548 ? 12.967 10.952 -17.301 1.00 95.31 548 LYS A N 1
ATOM 4190 C CA . LYS A 1 548 ? 14.192 11.763 -17.450 1.00 95.31 548 LYS A CA 1
ATOM 4191 C C . LYS A 1 548 ? 15.236 11.400 -16.394 1.00 95.31 548 LYS A C 1
ATOM 4193 O O . LYS A 1 548 ? 14.922 11.385 -15.208 1.00 95.31 548 LYS A O 1
ATOM 4198 N N . ALA A 1 549 ? 16.473 11.166 -16.818 1.00 96.00 549 ALA A N 1
ATOM 4199 C CA . ALA A 1 549 ? 17.622 10.949 -15.945 1.00 96.00 549 ALA A CA 1
ATOM 4200 C C . ALA A 1 549 ? 18.639 12.090 -16.100 1.00 96.00 549 ALA A C 1
ATOM 4202 O O . ALA A 1 549 ? 19.128 12.351 -17.201 1.00 96.00 549 ALA A O 1
ATOM 4203 N N . ASP A 1 550 ? 18.943 12.762 -14.995 1.00 92.94 550 ASP A N 1
ATOM 4204 C CA . ASP A 1 550 ? 19.900 13.863 -14.892 1.00 92.94 550 ASP A CA 1
ATOM 4205 C C . ASP A 1 550 ? 20.887 13.563 -13.750 1.00 92.94 550 ASP A C 1
ATOM 4207 O O . ASP A 1 550 ? 20.753 14.045 -12.625 1.00 92.94 550 ASP A O 1
ATOM 4211 N N . GLY A 1 551 ? 21.828 12.655 -14.016 1.00 91.19 551 GLY A N 1
ATOM 4212 C CA . GLY A 1 551 ? 22.776 12.141 -13.030 1.00 91.19 551 GLY A CA 1
ATOM 4213 C C . GLY A 1 551 ? 22.225 10.995 -12.173 1.00 91.19 551 GLY A C 1
ATOM 4214 O O . GLY A 1 551 ? 21.031 10.697 -12.186 1.00 91.19 551 GLY A O 1
ATOM 4215 N N . GLY A 1 552 ? 23.111 10.371 -11.392 1.00 93.69 552 GLY A N 1
ATOM 4216 C CA . GLY A 1 552 ? 22.769 9.297 -10.455 1.00 93.69 552 GLY A CA 1
ATOM 4217 C C . GLY A 1 552 ? 23.034 7.886 -10.985 1.00 93.69 552 GLY A C 1
ATOM 4218 O O . GLY A 1 552 ? 23.382 7.687 -12.151 1.00 93.69 552 GLY A O 1
ATOM 4219 N N . GLU A 1 553 ? 22.897 6.894 -10.106 1.00 97.12 553 GLU A N 1
ATOM 4220 C CA . GLU A 1 553 ? 23.189 5.493 -10.418 1.00 97.12 553 GLU A CA 1
ATOM 4221 C C . GLU A 1 553 ? 21.924 4.634 -10.535 1.00 97.12 553 GLU A C 1
ATOM 4223 O O . GLU A 1 553 ? 21.048 4.673 -9.675 1.00 97.12 553 GLU A O 1
ATOM 4228 N N . PHE A 1 554 ? 21.867 3.795 -11.567 1.00 97.94 554 PHE A N 1
ATOM 4229 C CA . PHE A 1 554 ? 20.799 2.835 -11.837 1.00 97.94 554 PHE A CA 1
ATOM 4230 C C . PHE A 1 554 ? 21.425 1.446 -11.938 1.00 97.94 554 PHE A C 1
ATOM 4232 O O . PHE A 1 554 ? 21.985 1.109 -12.987 1.00 97.94 554 PHE A O 1
ATOM 4239 N N . LYS A 1 555 ? 21.387 0.661 -10.852 1.00 96.50 555 LYS A N 1
ATOM 4240 C CA . LYS A 1 555 ? 22.063 -0.644 -10.795 1.00 96.50 555 LYS A CA 1
ATOM 4241 C C . LYS A 1 555 ? 21.184 -1.774 -10.278 1.00 96.50 555 LYS A C 1
ATOM 4243 O O . LYS A 1 555 ? 20.327 -1.557 -9.430 1.00 96.50 555 LYS A O 1
ATOM 4248 N N . GLU A 1 556 ? 21.430 -2.987 -10.767 1.00 96.25 556 GLU A N 1
ATOM 4249 C CA . GLU A 1 556 ? 20.701 -4.201 -10.363 1.00 96.25 556 GLU A CA 1
ATOM 4250 C C . GLU A 1 556 ? 19.186 -4.073 -10.598 1.00 96.25 556 GLU A C 1
ATOM 4252 O O . GLU A 1 556 ? 18.376 -4.140 -9.673 1.00 96.25 556 GLU A O 1
ATOM 4257 N N . ILE A 1 557 ? 18.788 -3.826 -11.852 1.00 97.31 557 ILE A N 1
ATOM 4258 C CA . ILE A 1 557 ? 17.382 -3.558 -12.198 1.00 97.31 557 ILE A CA 1
ATOM 4259 C C . ILE A 1 557 ? 16.822 -4.622 -13.141 1.00 97.31 557 ILE A C 1
ATOM 4261 O O . ILE A 1 557 ? 17.366 -4.891 -14.216 1.00 97.31 557 ILE A O 1
ATOM 4265 N N . LEU A 1 558 ? 15.674 -5.179 -12.753 1.00 96.12 558 LEU A N 1
ATOM 4266 C CA . LEU A 1 558 ? 14.859 -6.089 -13.553 1.00 96.12 558 LEU A CA 1
ATOM 4267 C C . LEU A 1 558 ? 13.591 -5.373 -14.020 1.00 96.12 558 LEU A C 1
ATOM 4269 O O . LEU A 1 558 ? 12.744 -4.995 -13.209 1.00 96.12 558 LEU A O 1
ATOM 4273 N N . LEU A 1 559 ? 13.434 -5.222 -15.332 1.00 95.50 559 LEU A N 1
ATOM 4274 C CA . LEU A 1 559 ? 12.316 -4.508 -15.940 1.00 95.50 559 LEU A CA 1
ATOM 4275 C C . LEU A 1 559 ? 11.544 -5.415 -16.901 1.00 95.50 559 LEU A C 1
ATOM 4277 O O . LEU A 1 559 ? 12.103 -5.890 -17.888 1.00 95.50 559 LEU A O 1
ATOM 4281 N N . LYS A 1 560 ? 10.243 -5.597 -16.658 1.00 95.50 560 LYS A N 1
ATOM 4282 C CA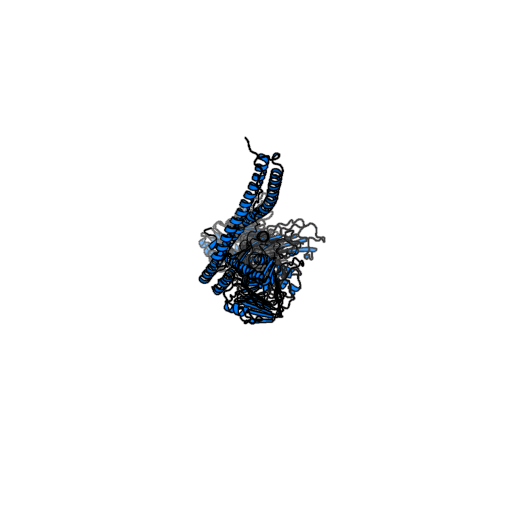 . LYS A 1 560 ? 9.307 -6.212 -17.606 1.00 95.50 560 LYS A CA 1
ATOM 4283 C C . LYS A 1 560 ? 8.124 -5.282 -17.875 1.00 95.50 560 LYS A C 1
ATOM 4285 O O . LYS A 1 560 ? 7.262 -5.112 -17.008 1.00 95.50 560 LYS A O 1
ATOM 4290 N N . VAL A 1 561 ? 8.070 -4.729 -19.084 1.00 94.19 561 VAL A N 1
ATOM 4291 C CA . VAL A 1 561 ? 7.018 -3.805 -19.539 1.00 94.19 561 VAL A CA 1
ATOM 4292 C C . VAL A 1 561 ? 6.423 -4.332 -20.833 1.00 94.19 561 VAL A C 1
ATOM 4294 O O . VAL A 1 561 ? 7.151 -4.733 -21.728 1.00 94.19 561 VAL A O 1
ATOM 4297 N N . GLU A 1 562 ? 5.104 -4.346 -20.963 1.00 94.31 562 GLU A N 1
ATOM 4298 C CA . GLU A 1 562 ? 4.486 -4.746 -22.226 1.00 94.31 562 GLU A CA 1
ATOM 4299 C C . GLU A 1 562 ? 4.583 -3.601 -23.237 1.00 94.31 562 GLU A C 1
ATOM 4301 O O . GLU A 1 562 ? 5.272 -3.731 -24.245 1.00 94.31 562 GLU A O 1
ATOM 4306 N N . ASN A 1 563 ? 3.963 -2.454 -22.954 1.00 94.44 563 ASN A N 1
ATOM 4307 C CA . ASN A 1 563 ? 3.842 -1.384 -23.943 1.00 94.44 563 ASN A CA 1
ATOM 4308 C C . ASN A 1 563 ? 4.340 -0.039 -23.416 1.00 94.44 563 ASN A C 1
ATOM 4310 O O . ASN A 1 563 ? 3.947 0.407 -22.336 1.00 94.44 563 ASN A O 1
ATOM 4314 N N . ILE A 1 564 ? 5.149 0.641 -24.221 1.00 95.00 564 ILE A N 1
ATOM 4315 C CA . ILE A 1 564 ? 5.602 2.011 -23.982 1.00 95.00 564 ILE A CA 1
ATOM 4316 C C . ILE A 1 564 ? 5.133 2.872 -25.150 1.00 95.00 564 ILE A C 1
ATOM 4318 O O . ILE A 1 564 ? 5.443 2.587 -26.304 1.00 95.00 564 ILE A O 1
ATOM 4322 N N . ASP A 1 565 ? 4.357 3.910 -24.854 1.00 92.12 565 ASP A N 1
ATOM 4323 C CA . ASP A 1 565 ? 3.662 4.717 -25.859 1.00 92.12 565 ASP A CA 1
ATOM 4324 C C . ASP A 1 565 ? 3.875 6.216 -25.614 1.00 92.12 565 ASP A C 1
ATOM 4326 O O . ASP A 1 565 ? 3.149 6.867 -24.857 1.00 92.12 565 ASP A O 1
ATOM 4330 N N . GLY A 1 566 ? 4.903 6.753 -26.261 1.00 84.00 566 GLY A N 1
ATOM 4331 C CA . GLY A 1 566 ? 5.191 8.179 -26.387 1.00 84.00 566 GLY A CA 1
ATOM 4332 C C . GLY A 1 566 ? 4.995 8.665 -27.824 1.00 84.00 566 GLY A C 1
ATOM 4333 O O . GLY A 1 566 ? 5.762 9.495 -28.296 1.00 84.00 566 GLY A O 1
ATOM 4334 N N . SER A 1 567 ? 4.014 8.129 -28.556 1.00 76.94 567 SER A N 1
ATOM 4335 C CA . SER A 1 567 ? 3.794 8.396 -29.991 1.00 76.94 567 SER A CA 1
ATOM 4336 C C . SER A 1 567 ? 3.375 9.834 -30.353 1.00 76.94 567 SER A C 1
ATOM 4338 O O . SER A 1 567 ? 3.237 10.152 -31.529 1.00 76.94 567 SER A O 1
ATOM 4340 N N . TYR A 1 568 ? 3.193 10.720 -29.373 1.00 66.69 568 TYR A N 1
ATOM 4341 C CA . TYR A 1 568 ? 2.764 12.106 -29.585 1.00 66.69 568 TYR A CA 1
ATOM 4342 C C . TYR A 1 568 ? 3.952 13.042 -29.904 1.00 66.69 568 TYR A C 1
ATOM 4344 O O . TYR A 1 568 ? 5.079 12.770 -29.481 1.00 66.69 568 TYR A O 1
ATOM 4352 N N . ASP A 1 569 ? 3.701 14.138 -30.635 1.00 58.00 569 ASP A N 1
ATOM 4353 C CA . ASP A 1 569 ? 4.724 15.064 -31.166 1.00 58.00 569 ASP A CA 1
ATOM 4354 C C . ASP A 1 569 ? 5.798 15.475 -30.134 1.00 58.00 569 ASP A C 1
ATOM 4356 O O . ASP A 1 569 ? 5.488 15.719 -28.967 1.00 58.00 569 ASP A O 1
ATOM 4360 N N . ALA A 1 570 ? 7.060 15.545 -30.590 1.00 62.97 570 ALA A N 1
ATOM 4361 C CA . ALA A 1 570 ? 8.261 15.920 -29.819 1.00 62.97 570 ALA A CA 1
ATOM 4362 C C . ALA A 1 570 ? 8.594 15.038 -28.585 1.00 62.97 570 ALA A C 1
ATOM 4364 O O . ALA A 1 570 ? 9.139 15.504 -27.586 1.00 62.97 570 ALA A O 1
ATOM 4365 N N . SER A 1 571 ? 8.323 13.728 -28.665 1.00 78.56 571 SER A N 1
ATOM 4366 C CA . SER A 1 571 ? 8.618 12.777 -27.577 1.00 78.56 571 SER A CA 1
ATOM 4367 C C . SER A 1 571 ? 9.909 11.961 -27.768 1.00 78.56 571 SER A C 1
ATOM 4369 O O . SER A 1 571 ? 10.111 11.341 -28.817 1.00 78.56 571 SER A O 1
ATOM 4371 N N . PHE A 1 572 ? 10.725 11.873 -26.712 1.00 91.38 572 PHE A N 1
ATOM 4372 C CA . PHE A 1 572 ? 11.843 10.935 -26.537 1.00 91.38 572 PHE A CA 1
ATOM 4373 C C . PHE A 1 572 ? 11.358 9.669 -25.821 1.00 91.38 572 PHE A C 1
ATOM 4375 O O . PHE A 1 572 ? 10.985 9.712 -24.646 1.00 91.38 572 PHE A O 1
ATOM 4382 N N . SER A 1 573 ? 11.347 8.531 -26.511 1.00 94.88 573 SER A N 1
ATOM 4383 C CA . SER A 1 573 ? 10.784 7.286 -25.970 1.00 94.88 573 SER A CA 1
ATOM 4384 C C . SER A 1 573 ? 11.838 6.197 -25.858 1.00 94.88 573 SER A C 1
ATOM 4386 O O . SER A 1 573 ? 12.490 5.849 -26.839 1.00 94.88 573 SER A O 1
ATOM 4388 N N . GLY A 1 574 ? 12.015 5.652 -24.661 1.00 96.19 574 GLY A N 1
ATOM 4389 C CA . GLY A 1 574 ? 12.984 4.598 -24.404 1.00 96.19 574 GLY A CA 1
ATOM 4390 C C . GLY A 1 574 ? 12.369 3.432 -23.663 1.00 96.19 574 GLY A C 1
ATOM 4391 O O . GLY A 1 574 ? 11.516 3.603 -22.793 1.00 96.19 574 GLY A O 1
ATOM 4392 N N . GLY A 1 575 ? 12.837 2.230 -23.966 1.00 96.25 575 GLY A N 1
ATOM 4393 C CA . GLY A 1 575 ? 12.384 1.054 -23.245 1.00 96.25 575 GLY A CA 1
ATOM 4394 C C . GLY A 1 575 ? 12.671 1.087 -21.739 1.00 96.25 575 GLY A C 1
ATOM 4395 O O . GLY A 1 575 ? 11.853 0.670 -20.927 1.00 96.25 575 GLY A O 1
ATOM 4396 N N . PHE A 1 576 ? 13.808 1.649 -21.346 1.00 97.88 576 PHE A N 1
ATOM 4397 C CA . PHE A 1 576 ? 14.203 1.876 -19.961 1.00 97.88 576 PHE A CA 1
ATOM 4398 C C . PHE A 1 576 ? 14.122 3.364 -19.603 1.00 97.88 576 PHE A C 1
ATOM 4400 O O . PHE A 1 576 ? 13.387 3.733 -18.684 1.00 97.88 576 PHE A O 1
ATOM 4407 N N . VAL A 1 577 ? 14.828 4.223 -20.346 1.00 97.88 577 VAL A N 1
ATOM 4408 C CA . VAL A 1 577 ? 14.934 5.668 -20.084 1.00 97.88 577 VAL A CA 1
ATOM 4409 C C . VAL A 1 577 ? 14.494 6.498 -21.285 1.00 97.88 577 VAL A C 1
ATOM 4411 O O . VAL A 1 577 ? 15.008 6.329 -22.386 1.00 97.88 577 VAL A O 1
ATOM 4414 N N . GLY A 1 578 ? 13.573 7.440 -21.084 1.00 95.69 578 GLY A N 1
ATOM 4415 C CA . GLY A 1 578 ? 13.151 8.346 -22.157 1.00 95.69 578 GLY A CA 1
ATOM 4416 C C . GLY A 1 578 ? 14.281 9.284 -22.592 1.00 95.69 578 GLY A C 1
ATOM 4417 O O . GLY A 1 578 ? 14.702 9.268 -23.750 1.00 95.69 578 GLY A O 1
ATOM 4418 N N . TRP A 1 579 ? 14.805 10.067 -21.645 1.00 94.81 579 TRP A N 1
ATOM 4419 C CA . TRP A 1 579 ? 15.838 11.078 -21.886 1.00 94.81 579 TRP A CA 1
ATOM 4420 C C . TRP A 1 579 ? 16.954 11.026 -20.842 1.00 94.81 579 TRP A C 1
ATOM 4422 O O . TRP A 1 579 ? 16.692 11.127 -19.645 1.00 94.81 579 TRP A O 1
ATOM 4432 N N . VAL A 1 580 ? 18.200 10.918 -21.303 1.00 94.44 580 VAL A N 1
ATOM 4433 C CA . VAL A 1 580 ? 19.410 11.101 -20.492 1.00 94.44 580 VAL A CA 1
ATOM 4434 C C . VAL A 1 580 ? 19.978 12.493 -20.757 1.00 94.44 580 VAL A C 1
ATOM 4436 O O . VAL A 1 580 ? 20.478 12.761 -21.853 1.00 94.44 580 VAL A O 1
ATOM 4439 N N . TYR A 1 581 ? 19.862 13.377 -19.766 1.00 88.12 581 TYR A N 1
ATOM 4440 C CA . TYR A 1 581 ? 20.202 14.797 -19.878 1.00 88.12 581 TYR A CA 1
ATOM 4441 C C . TYR A 1 581 ? 21.677 15.090 -19.585 1.00 88.12 581 TYR A C 1
ATOM 4443 O O . TYR A 1 581 ? 22.309 15.852 -20.312 1.00 88.12 581 TYR A O 1
ATOM 4451 N N . ASP A 1 582 ? 22.240 14.466 -18.548 1.00 80.62 582 ASP A N 1
ATOM 4452 C CA . ASP A 1 582 ? 23.607 14.736 -18.093 1.00 80.62 582 ASP A CA 1
ATOM 4453 C C . ASP A 1 582 ? 24.519 13.501 -18.144 1.00 80.62 582 ASP A C 1
ATOM 4455 O O . ASP A 1 582 ? 24.077 12.347 -18.087 1.00 80.62 582 ASP A O 1
ATOM 4459 N N . LYS A 1 583 ? 25.828 13.766 -18.221 1.00 73.25 583 LYS A N 1
ATOM 4460 C CA . LYS A 1 583 ? 26.907 12.773 -18.243 1.00 73.25 583 LYS A CA 1
ATOM 4461 C C . LYS A 1 583 ? 27.043 11.968 -16.953 1.00 73.25 583 LYS A C 1
ATOM 4463 O O . LYS A 1 583 ? 27.617 10.888 -17.007 1.00 73.25 583 LYS A O 1
ATOM 4468 N N . GLY A 1 584 ? 26.564 12.475 -15.814 1.00 84.00 584 GLY A N 1
ATOM 4469 C CA . GLY A 1 584 ? 26.695 11.807 -14.516 1.00 84.00 584 GLY A CA 1
ATOM 4470 C C . GLY A 1 584 ? 25.804 10.575 -14.333 1.00 84.00 584 GLY A C 1
ATOM 4471 O O . GLY A 1 584 ? 25.839 9.972 -13.265 1.00 84.00 584 GLY A O 1
ATOM 4472 N N . SER A 1 585 ? 24.977 10.226 -15.324 1.00 93.56 585 SER A N 1
ATOM 4473 C CA . SER A 1 585 ? 24.042 9.099 -15.236 1.00 93.56 585 SER A CA 1
ATOM 4474 C C . SER A 1 585 ? 24.753 7.775 -15.537 1.00 93.56 585 SER A C 1
ATOM 4476 O O . SER A 1 585 ? 25.309 7.611 -16.626 1.00 93.56 585 SER A O 1
ATOM 4478 N N . ILE A 1 586 ? 24.712 6.824 -14.604 1.00 96.12 586 ILE A N 1
ATOM 4479 C CA . ILE A 1 586 ? 25.341 5.500 -14.740 1.00 96.12 586 ILE A CA 1
ATOM 4480 C C . ILE A 1 586 ? 24.257 4.424 -14.748 1.00 96.12 586 ILE A C 1
ATOM 4482 O O . ILE A 1 586 ? 23.551 4.248 -13.757 1.00 96.12 586 ILE A O 1
ATOM 4486 N N . PHE A 1 587 ? 24.165 3.664 -15.834 1.00 97.56 587 PHE A N 1
ATOM 4487 C CA . PHE A 1 587 ? 23.245 2.542 -16.001 1.00 97.56 587 PHE A CA 1
ATOM 4488 C C . PHE A 1 587 ? 24.046 1.247 -16.043 1.00 97.56 587 PHE A C 1
ATOM 4490 O O . PHE A 1 587 ? 24.785 1.026 -17.006 1.00 97.56 587 PHE A O 1
ATOM 4497 N N . SER A 1 588 ? 23.918 0.382 -15.032 1.00 95.88 588 SER A N 1
ATOM 4498 C CA . SER A 1 588 ? 24.631 -0.895 -15.067 1.00 95.88 588 SER A CA 1
ATOM 4499 C C . SER A 1 588 ? 23.937 -2.087 -14.434 1.00 95.88 588 SER A C 1
ATOM 4501 O O . SER A 1 588 ? 23.148 -1.935 -13.517 1.00 95.88 588 SER A O 1
ATOM 4503 N N . HIS A 1 589 ? 24.221 -3.295 -14.926 1.00 95.44 589 HIS A N 1
ATOM 4504 C CA . HIS A 1 589 ? 23.563 -4.529 -14.464 1.00 95.44 589 HIS A CA 1
ATOM 4505 C C . HIS A 1 589 ? 22.037 -4.417 -14.584 1.00 95.44 589 HIS A C 1
ATOM 4507 O O . HIS A 1 589 ? 21.297 -4.405 -13.600 1.00 95.44 589 HIS A O 1
ATOM 4513 N N . ILE A 1 590 ? 21.561 -4.266 -15.821 1.00 96.88 590 ILE A N 1
ATOM 4514 C CA . ILE A 1 590 ? 20.136 -4.083 -16.118 1.00 96.88 590 ILE A CA 1
ATOM 4515 C C . ILE A 1 590 ? 19.676 -5.187 -17.057 1.00 96.88 590 ILE A C 1
ATOM 4517 O O . ILE A 1 590 ? 20.303 -5.439 -18.086 1.00 96.88 590 ILE A O 1
ATOM 4521 N N . ASN A 1 591 ? 18.546 -5.809 -16.732 1.00 95.75 591 ASN A N 1
ATOM 4522 C CA . ASN A 1 591 ? 17.839 -6.709 -17.633 1.00 95.75 591 ASN A CA 1
ATOM 4523 C C . ASN A 1 591 ? 16.449 -6.136 -17.930 1.00 95.75 591 ASN A C 1
ATOM 4525 O O . ASN A 1 591 ? 15.605 -6.027 -17.038 1.00 95.75 591 ASN A O 1
ATOM 4529 N N . SER A 1 592 ? 16.229 -5.754 -19.186 1.00 95.38 592 SER A N 1
ATOM 4530 C CA . SER A 1 592 ? 14.973 -5.178 -19.669 1.00 95.38 592 SER A CA 1
ATOM 4531 C C . SER A 1 592 ? 14.312 -6.100 -20.685 1.00 95.38 592 SER A C 1
ATOM 4533 O O . SER A 1 592 ? 14.961 -6.579 -21.613 1.00 95.38 592 SER A O 1
ATOM 4535 N N . ASN A 1 593 ? 13.018 -6.350 -20.504 1.00 95.44 593 ASN A N 1
ATOM 4536 C CA . ASN A 1 593 ? 12.198 -7.143 -21.406 1.00 95.44 593 ASN A CA 1
ATOM 4537 C C . ASN A 1 593 ? 10.921 -6.384 -21.757 1.00 95.44 593 ASN A C 1
ATOM 4539 O O . ASN A 1 593 ? 10.090 -6.112 -20.883 1.00 95.44 593 ASN A O 1
ATOM 4543 N N . ILE A 1 594 ? 10.813 -6.016 -23.028 1.00 95.81 594 ILE A N 1
ATOM 4544 C CA . ILE A 1 594 ? 9.845 -5.052 -23.526 1.00 95.81 594 ILE A CA 1
ATOM 4545 C C . ILE A 1 594 ? 9.173 -5.617 -24.766 1.00 95.81 594 ILE A C 1
ATOM 4547 O O . ILE A 1 594 ? 9.845 -6.107 -25.668 1.00 95.81 594 ILE A O 1
ATOM 4551 N N . ASN A 1 595 ? 7.845 -5.568 -24.833 1.00 95.69 595 ASN A N 1
ATOM 4552 C CA . ASN A 1 595 ? 7.168 -6.005 -26.049 1.00 95.69 595 ASN A CA 1
ATOM 4553 C C . ASN A 1 595 ? 7.215 -4.906 -27.120 1.00 95.69 595 ASN A C 1
ATOM 4555 O O . ASN A 1 595 ? 7.707 -5.149 -28.217 1.00 95.69 595 ASN A O 1
ATOM 4559 N N . GLU A 1 596 ? 6.771 -3.690 -26.806 1.00 96.44 596 GLU A N 1
ATOM 4560 C CA . GLU A 1 596 ? 6.684 -2.616 -27.798 1.00 96.44 596 GLU A CA 1
ATOM 4561 C C . GLU A 1 596 ? 7.081 -1.245 -27.233 1.00 96.44 596 GLU A C 1
ATOM 4563 O O . GLU A 1 596 ? 6.643 -0.859 -26.146 1.00 96.44 596 GLU A O 1
ATOM 4568 N N . VAL A 1 597 ? 7.866 -0.485 -28.005 1.00 96.38 597 VAL A N 1
ATOM 4569 C CA . VAL A 1 597 ? 8.169 0.933 -27.755 1.00 96.38 597 VAL A CA 1
ATOM 4570 C C . VAL A 1 597 ? 7.755 1.769 -28.965 1.00 96.38 597 VAL A C 1
ATOM 4572 O O . VAL A 1 597 ? 8.276 1.579 -30.062 1.00 96.38 597 VAL A O 1
ATOM 4575 N N . LYS A 1 598 ? 6.850 2.729 -28.762 1.00 93.75 598 LYS A N 1
ATOM 4576 C CA . LYS A 1 598 ? 6.460 3.741 -29.757 1.00 93.75 598 LYS A CA 1
ATOM 4577 C C . LYS A 1 598 ? 6.882 5.120 -29.289 1.00 93.75 598 LYS A C 1
ATOM 4579 O O . LYS A 1 598 ? 6.551 5.497 -28.166 1.00 93.75 598 LYS A O 1
ATOM 4584 N N . GLY A 1 599 ? 7.527 5.893 -30.150 1.00 89.81 599 GLY A N 1
ATOM 4585 C CA . GLY A 1 599 ? 7.841 7.294 -29.889 1.00 89.81 599 GLY A CA 1
ATOM 4586 C C . GLY A 1 599 ? 7.589 8.200 -31.085 1.00 89.81 599 GLY A C 1
ATOM 4587 O O . GLY A 1 599 ? 7.598 7.758 -32.229 1.00 89.81 599 GLY A O 1
ATOM 4588 N N . GLY A 1 600 ? 7.352 9.484 -30.810 1.00 84.56 600 GLY A N 1
ATOM 4589 C CA . GLY A 1 600 ? 7.121 10.499 -31.840 1.00 84.56 600 GLY A CA 1
ATOM 4590 C C . GLY A 1 600 ? 8.396 10.948 -32.565 1.00 84.56 600 GLY A C 1
ATOM 4591 O O . GLY A 1 600 ? 8.432 10.946 -33.789 1.00 84.56 600 GLY A O 1
ATOM 4592 N N . ASN A 1 601 ? 9.459 11.314 -31.832 1.00 88.25 601 ASN A N 1
ATOM 4593 C CA . ASN A 1 601 ? 10.679 11.896 -32.417 1.00 88.25 601 ASN A CA 1
ATOM 4594 C C . ASN A 1 601 ? 11.860 10.914 -32.398 1.00 88.25 601 ASN A C 1
ATOM 4596 O O . ASN A 1 601 ? 12.285 10.413 -33.435 1.00 88.25 601 ASN A O 1
ATOM 4600 N N . THR A 1 602 ? 12.379 10.578 -31.219 1.00 92.75 602 THR A N 1
ATOM 4601 C CA . THR A 1 602 ? 13.483 9.615 -31.100 1.00 92.75 602 THR A CA 1
ATOM 4602 C C . THR A 1 602 ? 13.039 8.435 -30.260 1.00 92.75 602 THR A C 1
ATOM 4604 O O . THR A 1 602 ? 12.427 8.611 -29.203 1.00 92.75 602 THR A O 1
ATOM 4607 N N . THR A 1 603 ? 13.328 7.226 -30.734 1.00 96.19 603 THR A N 1
ATOM 4608 C CA . THR A 1 603 ? 12.868 6.003 -30.073 1.00 96.19 603 THR A CA 1
ATOM 4609 C C . THR A 1 603 ? 13.971 4.967 -29.988 1.00 96.19 603 THR A C 1
ATOM 4611 O O . THR A 1 603 ? 14.578 4.625 -30.999 1.00 96.19 603 THR A O 1
ATOM 4614 N N . GLY A 1 604 ? 14.219 4.449 -28.788 1.00 96.81 604 GLY A N 1
ATOM 4615 C CA . GLY A 1 604 ? 15.138 3.335 -28.585 1.00 96.81 604 GLY A CA 1
ATOM 4616 C C . GLY A 1 604 ? 14.531 2.220 -27.752 1.00 96.81 604 GLY A C 1
ATOM 4617 O O . GLY A 1 604 ? 13.761 2.469 -26.824 1.00 96.81 604 GLY A O 1
ATOM 4618 N N . GLY A 1 605 ? 14.922 0.980 -28.034 1.00 96.38 605 GLY A N 1
ATOM 4619 C CA . GLY A 1 605 ? 14.510 -0.167 -27.221 1.00 96.38 605 GLY A CA 1
ATOM 4620 C C . GLY A 1 605 ? 15.007 -0.134 -25.774 1.00 96.38 605 GLY A C 1
ATOM 4621 O O . GLY A 1 605 ? 14.453 -0.822 -24.928 1.00 96.38 605 GLY A O 1
ATOM 4622 N N . PHE A 1 606 ? 15.993 0.707 -25.454 1.00 97.62 606 PHE A N 1
ATOM 4623 C CA . PHE A 1 606 ? 16.452 0.992 -24.094 1.00 97.62 606 PHE A CA 1
ATOM 4624 C C . PHE A 1 606 ? 16.407 2.491 -23.778 1.00 97.62 606 PHE A C 1
ATOM 4626 O O . PHE A 1 606 ? 15.780 2.891 -22.800 1.00 97.62 606 PHE A O 1
ATOM 4633 N N . ALA A 1 607 ? 17.024 3.338 -24.601 1.00 97.38 607 ALA A N 1
ATOM 4634 C CA . ALA A 1 607 ? 17.100 4.779 -24.375 1.00 97.38 607 ALA A CA 1
ATOM 4635 C C . ALA A 1 607 ? 16.535 5.572 -25.562 1.00 97.38 607 ALA A C 1
ATOM 4637 O O . ALA A 1 607 ? 16.889 5.319 -26.709 1.00 97.38 607 ALA A O 1
ATOM 4638 N N . GLY A 1 608 ? 15.678 6.560 -25.311 1.00 95.69 608 GLY A N 1
ATOM 4639 C CA . GLY A 1 608 ? 15.118 7.388 -26.386 1.00 95.69 608 GLY A CA 1
ATOM 4640 C C . GLY A 1 608 ? 16.121 8.400 -26.933 1.00 95.69 608 GLY A C 1
ATOM 4641 O O . GLY A 1 608 ? 16.340 8.488 -28.145 1.00 95.69 608 GLY A O 1
ATOM 4642 N N . TYR A 1 609 ? 16.735 9.163 -26.032 1.00 93.88 609 TYR A N 1
ATOM 4643 C CA . TYR A 1 609 ? 17.632 10.266 -26.365 1.00 93.88 609 TYR A CA 1
ATOM 4644 C C . TYR A 1 609 ? 18.729 10.431 -25.310 1.00 93.88 609 TYR A C 1
ATOM 4646 O O . TYR A 1 609 ? 18.433 10.396 -24.113 1.00 93.88 609 TYR A O 1
ATOM 4654 N N . ALA A 1 610 ? 19.982 10.623 -25.733 1.00 93.50 610 ALA A N 1
ATOM 4655 C CA . ALA A 1 610 ? 21.123 10.731 -24.820 1.00 93.50 610 ALA A CA 1
ATOM 4656 C C . ALA A 1 610 ? 22.056 11.912 -25.141 1.00 93.50 610 ALA A C 1
ATOM 4658 O O . ALA A 1 610 ? 22.569 12.035 -26.257 1.00 93.50 610 ALA A O 1
ATOM 4659 N N . HIS A 1 611 ? 22.311 12.749 -24.130 1.00 88.88 611 HIS A N 1
ATOM 4660 C CA . HIS A 1 611 ? 23.325 13.822 -24.122 1.00 88.88 611 HIS A CA 1
ATOM 4661 C C . HIS A 1 611 ? 24.612 13.439 -23.377 1.00 88.88 611 HIS A C 1
ATOM 4663 O O . HIS A 1 611 ? 25.622 14.143 -23.464 1.00 88.88 611 HIS A O 1
ATOM 4669 N N . GLY A 1 612 ? 24.575 12.328 -22.643 1.00 87.62 612 GLY A N 1
ATOM 4670 C CA . GLY A 1 612 ? 25.622 11.863 -21.743 1.00 87.62 612 GLY A CA 1
ATOM 4671 C C . GLY A 1 612 ? 25.351 10.437 -21.249 1.00 87.62 612 GLY A C 1
ATOM 4672 O O . GLY A 1 612 ? 24.359 9.819 -21.639 1.00 87.62 612 GLY A O 1
ATOM 4673 N N . GLY A 1 613 ? 26.225 9.941 -20.372 1.00 90.88 613 GLY A N 1
ATOM 4674 C CA . GLY A 1 613 ? 25.993 8.757 -19.545 1.00 90.88 613 GLY A CA 1
ATOM 4675 C C . GLY A 1 613 ? 26.934 7.585 -19.825 1.00 90.88 613 GLY A C 1
ATOM 4676 O O . GLY A 1 613 ? 27.583 7.506 -20.872 1.00 90.88 613 GLY A O 1
ATOM 4677 N N . GLU A 1 614 ? 26.987 6.665 -18.866 1.00 95.00 614 GLU A N 1
ATOM 4678 C CA . GLU A 1 614 ? 27.682 5.381 -18.970 1.00 95.00 614 GLU A CA 1
ATOM 4679 C C . GLU A 1 614 ? 26.664 4.238 -18.948 1.00 95.00 614 GLU A C 1
ATOM 4681 O O . GLU A 1 614 ? 25.820 4.163 -18.057 1.00 95.00 614 GLU A O 1
ATOM 4686 N N . PHE A 1 615 ? 26.760 3.339 -19.924 1.00 97.00 615 PHE A N 1
ATOM 4687 C CA . PHE A 1 615 ? 25.875 2.190 -20.085 1.00 97.00 615 PHE A CA 1
ATOM 4688 C C . PHE A 1 615 ? 26.720 0.921 -20.075 1.00 97.00 615 PHE A C 1
ATOM 4690 O O . PHE A 1 615 ? 27.479 0.689 -21.020 1.00 97.00 615 PHE A O 1
ATOM 4697 N N . SER A 1 616 ? 26.610 0.104 -19.025 1.00 94.81 616 SER A N 1
ATOM 4698 C CA . SER A 1 616 ? 27.450 -1.086 -18.884 1.00 94.81 616 SER A CA 1
ATOM 4699 C C . SER A 1 616 ? 26.740 -2.333 -18.362 1.00 94.81 616 SER A C 1
ATOM 4701 O O . SER A 1 616 ? 25.933 -2.266 -17.447 1.00 94.81 616 SER A O 1
ATOM 4703 N N . ASN A 1 617 ? 27.051 -3.515 -18.900 1.00 94.69 617 ASN A N 1
ATOM 4704 C CA . ASN A 1 617 ? 26.447 -4.786 -18.459 1.00 94.69 617 ASN A CA 1
ATOM 4705 C C . ASN A 1 617 ? 24.911 -4.776 -18.583 1.00 94.69 617 ASN A C 1
ATOM 4707 O O . ASN A 1 617 ? 24.185 -4.960 -17.602 1.00 94.69 617 ASN A O 1
ATOM 4711 N N . ILE A 1 618 ? 24.408 -4.516 -19.791 1.00 96.44 618 ILE A N 1
ATOM 4712 C CA . ILE A 1 618 ? 22.969 -4.381 -20.050 1.00 96.44 618 ILE A CA 1
ATOM 4713 C C . ILE A 1 618 ? 22.498 -5.484 -20.985 1.00 96.44 618 ILE A C 1
ATOM 4715 O O . ILE A 1 618 ? 23.026 -5.664 -22.079 1.00 96.44 618 ILE A O 1
ATOM 4719 N N . LYS A 1 619 ? 21.444 -6.182 -20.571 1.00 95.62 619 LYS A N 1
ATOM 4720 C CA . LYS A 1 619 ? 20.671 -7.076 -21.423 1.00 95.62 619 LYS A CA 1
ATOM 4721 C C . LYS A 1 619 ? 19.347 -6.409 -21.762 1.00 95.62 619 LYS A C 1
ATOM 4723 O O . LYS A 1 619 ? 18.540 -6.124 -20.875 1.00 95.62 619 LYS A O 1
ATOM 4728 N N . SER A 1 620 ? 19.117 -6.154 -23.043 1.00 95.06 620 SER A N 1
ATOM 4729 C CA . SER A 1 620 ? 17.875 -5.555 -23.520 1.00 95.06 620 SER A CA 1
ATOM 4730 C C . SER A 1 620 ? 17.194 -6.468 -24.530 1.00 95.06 620 SER A C 1
ATOM 4732 O O . SER A 1 620 ? 17.786 -6.909 -25.514 1.00 95.06 620 SER A O 1
ATOM 4734 N N . ASN A 1 621 ? 15.946 -6.807 -24.235 1.00 94.50 621 ASN A N 1
ATOM 4735 C CA . ASN A 1 621 ? 15.061 -7.558 -25.103 1.00 94.50 621 ASN A CA 1
ATOM 4736 C C . ASN A 1 621 ? 13.890 -6.652 -25.465 1.00 94.50 621 ASN A C 1
ATOM 4738 O O . ASN A 1 621 ? 13.168 -6.205 -24.571 1.00 94.50 621 ASN A O 1
ATOM 4742 N N . VAL A 1 622 ? 13.713 -6.394 -26.755 1.00 95.44 622 VAL A N 1
ATOM 4743 C CA . VAL A 1 622 ? 12.615 -5.582 -27.273 1.00 95.44 622 VAL A CA 1
ATOM 4744 C C . VAL A 1 622 ? 12.078 -6.227 -28.540 1.00 95.44 622 VAL A C 1
ATOM 4746 O O . VAL A 1 622 ? 12.852 -6.451 -29.462 1.00 95.44 622 VAL A O 1
ATOM 4749 N N . ASN A 1 623 ? 10.780 -6.533 -28.607 1.00 96.62 623 ASN A N 1
ATOM 4750 C CA . ASN A 1 623 ? 10.241 -7.160 -29.820 1.00 96.62 623 ASN A CA 1
ATOM 4751 C C . ASN A 1 623 ? 10.060 -6.113 -30.926 1.00 96.62 623 ASN A C 1
ATOM 4753 O O . ASN A 1 623 ? 10.434 -6.348 -32.072 1.00 96.62 623 ASN A O 1
ATOM 4757 N N . VAL A 1 624 ? 9.505 -4.942 -30.595 1.00 97.69 624 VAL A N 1
ATOM 4758 C CA . VAL A 1 624 ? 9.140 -3.934 -31.598 1.00 97.69 624 VAL A CA 1
ATOM 4759 C C . VAL A 1 624 ? 9.501 -2.513 -31.162 1.00 97.69 624 VAL A C 1
ATOM 4761 O O . VAL A 1 624 ? 9.186 -2.096 -30.045 1.00 97.69 624 VAL A O 1
ATOM 4764 N N . VAL A 1 625 ? 10.120 -1.746 -32.065 1.00 97.31 625 VAL A N 1
ATOM 4765 C CA . VAL A 1 625 ? 10.472 -0.332 -31.856 1.00 97.31 625 VAL A CA 1
ATOM 4766 C C . VAL A 1 625 ? 10.012 0.519 -33.043 1.00 97.31 625 VAL A C 1
ATOM 4768 O O . VAL A 1 625 ? 10.431 0.291 -34.180 1.00 97.31 625 VAL A O 1
ATOM 4771 N N . TYR A 1 626 ? 9.190 1.533 -32.770 1.00 94.38 626 TYR A N 1
ATOM 4772 C CA . TYR A 1 626 ? 8.652 2.465 -33.764 1.00 94.38 626 TYR A CA 1
ATOM 4773 C C . TYR A 1 626 ? 8.933 3.921 -33.404 1.00 94.38 626 TYR A C 1
ATOM 4775 O O . TYR A 1 626 ? 8.658 4.343 -32.283 1.00 94.38 626 TYR A O 1
ATOM 4783 N N . GLY A 1 627 ? 9.367 4.722 -34.374 1.00 92.00 627 GLY A N 1
ATOM 4784 C CA . GLY A 1 627 ? 9.384 6.181 -34.242 1.00 92.00 627 GLY A CA 1
ATOM 4785 C C . GLY A 1 627 ? 9.971 6.887 -35.455 1.00 92.00 627 GLY A C 1
ATOM 4786 O O . GLY A 1 627 ? 10.095 6.279 -36.509 1.00 92.00 627 GLY A O 1
ATOM 4787 N N . TYR A 1 628 ? 10.343 8.162 -35.331 1.00 90.94 628 TYR A N 1
ATOM 4788 C CA . TYR A 1 628 ? 10.956 8.902 -36.441 1.00 90.94 628 TYR A CA 1
ATOM 4789 C C . TYR A 1 628 ? 12.452 8.570 -36.602 1.00 90.94 628 TYR A C 1
ATOM 4791 O O . TYR A 1 628 ? 12.841 7.965 -37.596 1.00 90.94 628 TYR A O 1
ATOM 4799 N N . THR A 1 629 ? 13.295 8.852 -35.608 1.00 93.62 629 THR A N 1
ATOM 4800 C CA . THR A 1 629 ? 14.667 8.312 -35.542 1.00 93.62 629 THR A CA 1
ATOM 4801 C C . THR A 1 629 ? 14.690 7.140 -34.571 1.00 93.62 629 THR A C 1
ATOM 4803 O O . THR A 1 629 ? 14.441 7.327 -33.377 1.00 93.62 629 THR A O 1
ATOM 4806 N N . VAL A 1 630 ? 14.989 5.937 -35.061 1.00 96.56 630 VAL A N 1
ATOM 4807 C CA . VAL A 1 630 ? 14.787 4.700 -34.300 1.00 96.56 630 VAL A CA 1
ATOM 4808 C C . VAL A 1 630 ? 16.042 3.831 -34.209 1.00 96.56 630 VAL A C 1
ATOM 4810 O O . VAL A 1 630 ? 16.751 3.630 -35.196 1.00 96.56 630 VAL A O 1
ATOM 4813 N N . GLY A 1 631 ? 16.298 3.280 -33.022 1.00 97.00 631 GLY A N 1
ATOM 4814 C CA . GLY A 1 631 ? 17.324 2.262 -32.806 1.00 97.00 631 GLY A CA 1
ATOM 4815 C C . GLY A 1 631 ? 16.844 1.115 -31.922 1.00 97.00 631 GLY A C 1
ATOM 4816 O O . GLY A 1 631 ? 16.042 1.315 -31.011 1.00 97.00 631 GLY A O 1
ATOM 4817 N N . GLY A 1 632 ? 17.353 -0.097 -32.142 1.00 96.81 632 GLY A N 1
ATOM 4818 C CA . GLY A 1 632 ? 16.997 -1.250 -31.301 1.00 96.81 632 GLY A CA 1
ATOM 4819 C C . GLY A 1 632 ? 17.414 -1.101 -29.833 1.00 96.81 632 GLY A C 1
ATOM 4820 O O . GLY A 1 632 ? 16.774 -1.670 -28.959 1.00 96.81 632 GLY A O 1
ATOM 4821 N N . PHE A 1 633 ? 18.424 -0.280 -29.532 1.00 97.88 633 PHE A N 1
ATOM 4822 C CA . PHE A 1 633 ? 18.812 0.088 -28.166 1.00 97.88 633 PHE A CA 1
ATOM 4823 C C . PHE A 1 633 ? 18.637 1.584 -27.903 1.00 97.88 633 PHE A C 1
ATOM 4825 O O . PHE A 1 633 ? 18.013 1.965 -26.915 1.00 97.88 633 PHE A O 1
ATOM 4832 N N . LEU A 1 634 ? 19.148 2.443 -28.785 1.00 96.69 634 LEU A N 1
ATOM 4833 C CA . LEU A 1 634 ? 19.184 3.891 -28.585 1.00 96.69 634 LEU A CA 1
ATOM 4834 C C . LEU A 1 634 ? 18.608 4.636 -29.790 1.00 96.69 634 LEU A C 1
ATOM 4836 O O . LEU A 1 634 ? 19.024 4.405 -30.918 1.00 96.69 634 LEU A O 1
ATOM 4840 N N . GLY A 1 635 ? 17.692 5.574 -29.562 1.00 95.81 635 GLY A N 1
ATOM 4841 C CA . GLY A 1 635 ? 17.148 6.396 -30.644 1.00 95.81 635 GLY A CA 1
ATOM 4842 C C . GLY A 1 635 ? 18.200 7.335 -31.228 1.00 95.81 635 GLY A C 1
ATOM 4843 O O . GLY A 1 635 ? 18.626 7.175 -32.373 1.00 95.81 635 GLY A O 1
ATOM 4844 N N . LYS A 1 636 ? 18.641 8.320 -30.439 1.00 95.06 636 LYS A N 1
ATOM 4845 C CA . LYS A 1 636 ? 19.599 9.330 -30.905 1.00 95.06 636 LYS A CA 1
ATOM 4846 C C . LYS A 1 636 ? 20.565 9.800 -29.821 1.00 95.06 636 LYS A C 1
ATOM 4848 O O . LYS A 1 636 ? 20.186 9.972 -28.663 1.00 95.06 636 LYS A O 1
ATOM 4853 N N . ILE A 1 637 ? 21.802 10.059 -30.237 1.00 92.88 637 ILE A N 1
ATOM 4854 C CA . ILE A 1 637 ? 22.824 10.758 -29.451 1.00 92.88 637 ILE A CA 1
ATOM 4855 C C . ILE A 1 637 ? 22.921 12.201 -29.933 1.00 92.88 637 ILE A C 1
ATOM 4857 O O . ILE A 1 637 ? 22.961 12.446 -31.139 1.00 92.88 637 ILE A O 1
ATOM 4861 N N . TYR A 1 638 ? 23.004 13.153 -29.007 1.00 88.56 638 TYR A N 1
ATOM 4862 C CA . TYR A 1 638 ? 23.263 14.553 -29.334 1.00 88.56 638 TYR A CA 1
ATOM 4863 C C . TYR A 1 638 ? 24.284 15.164 -28.377 1.00 88.56 638 TYR A C 1
ATOM 4865 O O . TYR A 1 638 ? 24.045 15.254 -27.176 1.00 88.56 638 TYR A O 1
ATOM 4873 N N . LEU A 1 639 ? 25.418 15.602 -28.923 1.00 82.75 639 LEU A N 1
ATOM 4874 C CA . LEU A 1 639 ? 26.520 16.199 -28.173 1.00 82.75 639 LEU A CA 1
ATOM 4875 C C . LEU A 1 639 ? 26.765 17.631 -28.660 1.00 82.75 639 LEU A C 1
ATOM 4877 O O . LEU A 1 639 ? 27.217 17.847 -29.781 1.00 82.75 639 LEU A O 1
ATOM 4881 N N . ASN A 1 640 ? 26.474 18.616 -27.807 1.00 65.75 640 ASN A N 1
ATOM 4882 C CA . ASN A 1 640 ? 26.649 20.046 -28.102 1.00 65.75 640 ASN A CA 1
ATOM 4883 C C . ASN A 1 640 ? 27.942 20.653 -27.521 1.00 65.75 640 ASN A C 1
ATOM 4885 O O . ASN A 1 640 ? 28.260 21.804 -27.821 1.00 65.75 640 ASN A O 1
ATOM 4889 N N . SER A 1 641 ? 28.690 19.913 -26.694 1.00 61.41 641 SER A N 1
ATOM 4890 C CA . SER A 1 641 ? 29.884 20.392 -25.989 1.00 61.41 641 SER A CA 1
ATOM 4891 C C . SER A 1 641 ? 31.084 19.464 -26.227 1.00 61.41 641 SER A C 1
ATOM 4893 O O . SER A 1 641 ? 30.924 18.253 -26.346 1.00 61.41 641 SER A O 1
ATOM 4895 N N . LYS A 1 642 ? 32.307 20.019 -26.237 1.00 57.41 642 LYS A N 1
ATOM 4896 C CA . LYS A 1 642 ? 33.570 19.258 -26.386 1.00 57.41 642 LYS A CA 1
ATOM 4897 C C . LYS A 1 642 ? 33.942 18.403 -25.158 1.00 57.41 642 LYS A C 1
ATOM 4899 O O . LYS A 1 642 ? 35.022 17.819 -25.142 1.00 57.41 642 LYS A O 1
ATOM 4904 N N . THR A 1 643 ? 33.136 18.400 -24.093 1.00 58.84 643 THR A N 1
ATOM 4905 C CA . THR A 1 643 ? 33.461 17.727 -22.820 1.00 58.84 643 THR A CA 1
ATOM 4906 C C . THR A 1 643 ? 32.509 16.587 -22.463 1.00 58.84 643 THR A C 1
ATOM 4908 O O . THR A 1 643 ? 32.767 15.880 -21.484 1.00 58.84 643 THR A O 1
ATOM 4911 N N . ASN A 1 644 ? 31.443 16.374 -23.237 1.00 69.38 644 ASN A N 1
ATOM 4912 C CA . ASN A 1 644 ? 30.508 15.277 -23.014 1.00 69.38 644 ASN A CA 1
ATOM 4913 C C . ASN A 1 644 ? 31.057 14.002 -23.666 1.00 69.38 644 ASN A C 1
ATOM 4915 O O . ASN A 1 644 ? 31.329 13.990 -24.862 1.00 69.38 644 ASN A O 1
ATOM 4919 N N . LYS A 1 645 ? 31.212 12.932 -22.878 1.00 81.25 645 LYS A N 1
ATOM 4920 C CA . LYS A 1 645 ? 31.555 11.595 -23.374 1.00 81.25 645 LYS A CA 1
ATOM 4921 C C . LYS A 1 645 ? 30.431 10.622 -23.053 1.00 81.25 645 LYS A C 1
ATOM 4923 O O . LYS A 1 645 ? 29.853 10.707 -21.971 1.00 81.25 645 LYS A O 1
ATOM 4928 N N . ILE A 1 646 ? 30.158 9.704 -23.973 1.00 90.19 646 ILE A N 1
ATOM 4929 C CA . ILE A 1 646 ? 29.198 8.613 -23.792 1.00 90.19 646 ILE A CA 1
ATOM 4930 C C . ILE A 1 646 ? 29.907 7.285 -24.039 1.00 90.19 646 ILE A C 1
ATOM 4932 O O . ILE A 1 646 ? 30.597 7.121 -25.052 1.00 90.19 646 ILE A O 1
ATOM 4936 N N . LEU A 1 647 ? 29.725 6.347 -23.112 1.00 92.38 647 LEU A N 1
ATOM 4937 C CA . LEU A 1 647 ? 30.299 5.007 -23.178 1.00 92.38 647 LEU A CA 1
ATOM 4938 C C . LEU A 1 647 ? 29.197 3.949 -23.148 1.00 92.38 647 LEU A C 1
ATOM 4940 O O . LEU A 1 647 ? 28.369 3.933 -22.239 1.00 92.38 647 LEU A O 1
ATOM 4944 N N . PHE A 1 648 ? 29.251 3.033 -24.110 1.00 95.44 648 PHE A N 1
ATOM 4945 C CA . PHE A 1 648 ? 28.465 1.805 -24.146 1.00 95.44 648 PHE A CA 1
ATOM 4946 C C . PHE A 1 648 ? 29.422 0.622 -24.070 1.00 95.44 648 PHE A C 1
ATOM 4948 O O . PHE A 1 648 ? 30.264 0.470 -24.955 1.00 95.44 648 PHE A O 1
ATOM 4955 N N . ASN A 1 649 ? 29.311 -0.198 -23.028 1.00 94.38 649 ASN A N 1
ATOM 4956 C CA . ASN A 1 649 ? 30.204 -1.330 -22.808 1.00 94.38 649 ASN A CA 1
ATOM 4957 C C . ASN A 1 649 ? 29.440 -2.588 -22.379 1.00 94.38 649 ASN A C 1
ATOM 4959 O O . ASN A 1 649 ? 28.659 -2.547 -21.438 1.00 94.38 649 ASN A O 1
ATOM 4963 N N . ASN A 1 650 ? 29.710 -3.732 -22.998 1.00 94.00 650 ASN A N 1
ATOM 4964 C CA . ASN A 1 650 ? 29.136 -5.023 -22.599 1.00 94.00 650 ASN A CA 1
ATOM 4965 C C . ASN A 1 650 ? 27.592 -5.021 -22.638 1.00 94.00 650 ASN A C 1
ATOM 4967 O O . ASN A 1 650 ? 26.917 -5.079 -21.604 1.00 94.00 650 ASN A O 1
ATOM 4971 N N . ILE A 1 651 ? 27.035 -4.899 -23.846 1.00 95.69 651 ILE A N 1
ATOM 4972 C CA . ILE A 1 651 ? 25.585 -4.816 -24.080 1.00 95.69 651 ILE A CA 1
ATOM 4973 C C . ILE A 1 651 ? 25.129 -5.963 -24.980 1.00 95.69 651 ILE A C 1
ATOM 4975 O O . ILE A 1 651 ? 25.705 -6.201 -26.042 1.00 95.69 651 ILE A O 1
ATOM 4979 N N . GLU A 1 652 ? 24.058 -6.641 -24.569 1.00 95.00 652 GLU A N 1
ATOM 4980 C CA . GLU A 1 652 ? 23.403 -7.720 -25.309 1.00 95.00 652 GLU A CA 1
ATOM 4981 C C . GLU A 1 652 ? 21.999 -7.293 -25.764 1.00 95.00 652 GLU A C 1
ATOM 4983 O O . GLU A 1 652 ? 21.145 -6.996 -24.921 1.00 95.00 652 GLU A O 1
ATOM 4988 N N . LEU A 1 653 ? 21.734 -7.329 -27.075 1.00 94.56 653 LEU A N 1
ATOM 4989 C CA . LEU A 1 653 ? 20.393 -7.174 -27.654 1.00 94.56 653 LEU A CA 1
ATOM 4990 C C . LEU A 1 653 ? 19.861 -8.503 -28.185 1.00 94.56 653 LEU A C 1
ATOM 4992 O O . LEU A 1 653 ? 20.566 -9.222 -28.899 1.00 94.56 653 LEU A O 1
ATOM 4996 N N . ASN A 1 654 ? 18.597 -8.808 -27.889 1.00 89.38 654 ASN A N 1
ATOM 4997 C CA . ASN A 1 654 ? 17.954 -10.052 -28.316 1.00 89.38 654 ASN A CA 1
ATOM 4998 C C . ASN A 1 654 ? 16.565 -9.820 -28.933 1.00 89.38 654 ASN A C 1
ATOM 5000 O O . ASN A 1 654 ? 15.861 -8.900 -28.531 1.00 89.38 654 ASN A O 1
ATOM 5004 N N . ASN A 1 655 ? 16.193 -10.730 -29.848 1.00 81.38 655 ASN A N 1
ATOM 5005 C CA . ASN A 1 655 ? 14.839 -10.972 -30.370 1.00 81.38 655 ASN A CA 1
ATOM 5006 C C . ASN A 1 655 ? 14.057 -9.729 -30.813 1.00 81.38 655 ASN A C 1
ATOM 5008 O O . ASN A 1 655 ? 12.925 -9.530 -30.381 1.00 81.38 655 ASN A O 1
ATOM 5012 N N . ILE A 1 656 ? 14.644 -8.929 -31.701 1.00 95.75 656 ILE A N 1
ATOM 5013 C CA . ILE A 1 656 ? 13.940 -7.781 -32.271 1.00 95.75 656 ILE A CA 1
ATOM 5014 C C . ILE A 1 656 ? 13.208 -8.218 -33.539 1.00 95.75 656 ILE A C 1
ATOM 5016 O O . ILE A 1 656 ? 13.839 -8.569 -34.534 1.00 95.75 656 ILE A O 1
ATOM 5020 N N . ASP A 1 657 ? 11.882 -8.195 -33.515 1.00 97.88 657 ASP A N 1
ATOM 5021 C CA . ASP A 1 657 ? 11.045 -8.538 -34.664 1.00 97.88 657 ASP A CA 1
ATOM 5022 C C . ASP A 1 657 ? 11.011 -7.388 -35.681 1.00 97.88 657 ASP A C 1
ATOM 5024 O O . ASP A 1 657 ? 11.123 -7.604 -36.889 1.00 97.88 657 ASP A O 1
ATOM 5028 N N . LEU A 1 658 ? 10.886 -6.145 -35.210 1.00 98.06 658 LEU A N 1
ATOM 5029 C CA . LEU A 1 658 ? 10.800 -4.989 -36.099 1.00 98.06 658 LEU A CA 1
ATOM 5030 C C . LEU A 1 658 ? 11.360 -3.713 -35.476 1.00 98.06 658 LEU A C 1
ATOM 5032 O O . LEU A 1 658 ? 10.958 -3.288 -34.394 1.00 98.06 658 LEU A O 1
ATOM 5036 N N . ILE A 1 659 ? 12.222 -3.051 -36.240 1.00 98.25 659 ILE A N 1
ATOM 5037 C CA . ILE A 1 659 ? 12.638 -1.666 -36.031 1.00 98.25 659 ILE A CA 1
ATOM 5038 C C . ILE A 1 659 ? 12.129 -0.872 -37.225 1.00 98.25 659 ILE A C 1
ATOM 5040 O O . ILE A 1 659 ? 12.506 -1.181 -38.353 1.00 98.25 659 ILE A O 1
ATOM 5044 N N . SER A 1 660 ? 11.283 0.132 -37.004 1.00 96.44 660 SER A N 1
ATOM 5045 C CA . SER A 1 660 ? 10.703 0.910 -38.101 1.00 96.44 660 SER A CA 1
ATOM 5046 C C . SER A 1 660 ? 10.677 2.400 -37.800 1.00 96.44 660 SER A C 1
ATOM 5048 O O . SER A 1 660 ? 10.112 2.838 -36.796 1.00 96.44 660 SER A O 1
ATOM 5050 N N . GLY A 1 661 ? 11.250 3.187 -38.704 1.00 93.31 661 GLY A N 1
ATOM 5051 C CA . GLY A 1 661 ? 11.237 4.639 -38.616 1.00 93.31 661 GLY A CA 1
ATOM 5052 C C . GLY A 1 661 ? 11.718 5.330 -39.878 1.00 93.31 661 GLY A C 1
ATOM 5053 O O . GLY A 1 661 ? 11.890 4.703 -40.914 1.00 93.31 661 GLY A O 1
ATOM 5054 N N . TYR A 1 662 ? 11.910 6.639 -39.799 1.00 89.06 662 TYR A N 1
ATOM 5055 C CA . TYR A 1 662 ? 12.431 7.464 -40.887 1.00 89.06 662 TYR A CA 1
ATOM 5056 C C . TYR A 1 662 ? 13.933 7.210 -41.093 1.00 89.06 662 TYR A C 1
ATOM 5058 O O . TYR A 1 662 ? 14.362 6.839 -42.180 1.00 89.06 662 TYR A O 1
ATOM 5066 N N . ASN A 1 663 ? 14.717 7.298 -40.013 1.00 91.25 663 ASN A N 1
ATOM 5067 C CA . ASN A 1 663 ? 16.096 6.803 -39.951 1.00 91.25 663 ASN A CA 1
ATOM 5068 C C . ASN A 1 663 ? 16.151 5.622 -38.983 1.00 91.25 663 ASN A C 1
ATOM 5070 O O . ASN A 1 663 ? 15.690 5.758 -37.846 1.00 91.25 663 ASN A O 1
ATOM 5074 N N . ALA A 1 664 ? 16.732 4.496 -39.398 1.00 96.44 664 ALA A N 1
ATOM 5075 C CA . ALA A 1 664 ? 16.668 3.257 -38.627 1.00 96.44 664 ALA A CA 1
ATOM 5076 C C . ALA A 1 664 ? 18.029 2.562 -38.481 1.00 96.44 664 ALA A C 1
ATOM 5078 O O . ALA A 1 664 ? 18.783 2.408 -39.444 1.00 96.44 664 ALA A O 1
ATOM 5079 N N . GLY A 1 665 ? 18.322 2.099 -37.265 1.00 97.44 665 GLY A N 1
ATOM 5080 C CA . GLY A 1 665 ? 19.501 1.292 -36.967 1.00 97.44 665 GLY A CA 1
ATOM 5081 C C . GLY A 1 665 ? 19.207 0.118 -36.041 1.00 97.44 665 GLY A C 1
ATOM 5082 O O . GLY A 1 665 ? 18.389 0.225 -35.131 1.00 97.44 665 GLY A O 1
ATOM 5083 N N . GLY A 1 666 ? 19.896 -1.008 -36.226 1.00 97.12 666 GLY A N 1
ATOM 5084 C CA . GLY A 1 666 ? 19.684 -2.183 -35.372 1.00 97.12 666 GLY A CA 1
ATOM 5085 C C . GLY A 1 666 ? 20.049 -1.974 -33.898 1.00 97.12 666 GLY A C 1
ATOM 5086 O O . GLY A 1 666 ? 19.408 -2.534 -33.016 1.00 97.12 666 GLY A O 1
ATOM 5087 N N . PHE A 1 667 ? 21.025 -1.112 -33.616 1.00 97.94 667 PHE A N 1
ATOM 5088 C CA . PHE A 1 667 ? 21.392 -0.656 -32.275 1.00 97.94 667 PHE A CA 1
ATOM 5089 C C . PHE A 1 667 ? 21.011 0.813 -32.064 1.00 97.94 667 PHE A C 1
ATOM 5091 O O . PHE A 1 667 ? 20.387 1.149 -31.058 1.00 97.94 667 PHE A O 1
ATOM 5098 N N . LEU A 1 668 ? 21.362 1.686 -33.015 1.00 96.38 668 LEU A N 1
ATOM 5099 C CA . LEU A 1 668 ? 21.309 3.143 -32.870 1.00 96.38 668 LEU A CA 1
ATOM 5100 C C . LEU A 1 668 ? 20.688 3.839 -34.083 1.00 96.38 668 LEU A C 1
ATOM 5102 O O . LEU A 1 668 ? 21.149 3.639 -35.196 1.00 96.38 668 LEU A O 1
ATOM 5106 N N . GLY A 1 669 ? 19.727 4.739 -33.901 1.00 95.62 669 GLY A N 1
ATOM 5107 C CA . GLY A 1 669 ? 19.196 5.512 -35.030 1.00 95.62 669 GLY A CA 1
ATOM 5108 C C . GLY A 1 669 ? 20.222 6.490 -35.614 1.00 95.62 669 GLY A C 1
ATOM 5109 O O . GLY A 1 669 ? 20.674 6.342 -36.751 1.00 95.62 669 GLY A O 1
ATOM 5110 N N . GLU A 1 670 ? 20.615 7.495 -34.830 1.00 95.38 670 GLU A N 1
ATOM 5111 C CA . GLU A 1 670 ? 21.485 8.585 -35.294 1.00 95.38 670 GLU A CA 1
ATOM 5112 C C . GLU A 1 670 ? 22.457 9.056 -34.206 1.00 95.38 670 GLU A C 1
ATOM 5114 O O . GLU A 1 670 ? 22.099 9.194 -33.034 1.00 95.38 670 GLU A O 1
ATOM 5119 N N . ILE A 1 671 ? 23.677 9.397 -34.613 1.00 92.62 671 ILE A N 1
ATOM 5120 C CA . ILE A 1 671 ? 24.606 10.191 -33.805 1.00 92.62 671 ILE A CA 1
ATOM 5121 C C . ILE A 1 671 ? 24.650 11.607 -34.369 1.00 92.62 671 ILE A C 1
ATOM 5123 O O . ILE A 1 671 ? 24.935 11.800 -35.547 1.00 92.62 671 ILE A O 1
ATOM 5127 N N . ASN A 1 672 ? 24.460 12.604 -33.513 1.00 87.81 672 ASN A N 1
ATOM 5128 C CA . ASN A 1 672 ? 24.813 13.983 -33.805 1.00 87.81 672 ASN A CA 1
ATOM 5129 C C . ASN A 1 672 ? 25.950 14.415 -32.871 1.00 87.81 672 ASN A C 1
ATOM 5131 O O . ASN A 1 672 ? 25.760 14.626 -31.673 1.00 87.81 672 ASN A O 1
ATOM 5135 N N . ASN A 1 673 ? 27.153 14.462 -33.432 1.00 78.62 673 ASN A N 1
ATOM 5136 C CA . ASN A 1 673 ? 28.393 14.761 -32.734 1.00 78.62 673 ASN A CA 1
ATOM 5137 C C . ASN A 1 673 ? 29.374 15.408 -33.724 1.00 78.62 673 ASN A C 1
ATOM 5139 O O . ASN A 1 673 ? 29.261 15.219 -34.937 1.00 78.62 673 ASN A O 1
ATOM 5143 N N . HIS A 1 674 ? 30.352 16.145 -33.208 1.00 73.31 674 HIS A N 1
ATOM 5144 C CA . HIS A 1 674 ? 31.369 16.852 -33.978 1.00 73.31 674 HIS A CA 1
ATOM 5145 C C . HIS A 1 674 ? 32.794 16.286 -33.797 1.00 73.31 674 HIS A C 1
ATOM 5147 O O . HIS A 1 674 ? 33.725 16.827 -34.392 1.00 73.31 674 HIS A O 1
ATOM 5153 N N . ASN A 1 675 ? 32.994 15.227 -32.994 1.00 73.12 675 ASN A N 1
ATOM 5154 C CA . ASN A 1 675 ? 34.324 14.691 -32.662 1.00 73.12 675 ASN A CA 1
ATOM 5155 C C . ASN A 1 675 ? 34.339 13.157 -32.463 1.00 73.12 675 ASN A C 1
ATOM 5157 O O . ASN A 1 675 ? 33.478 12.595 -31.796 1.00 73.12 675 ASN A O 1
ATOM 5161 N N . SER A 1 676 ? 35.347 12.459 -32.995 1.00 68.69 676 SER A N 1
ATOM 5162 C CA . SER A 1 676 ? 35.424 10.985 -33.016 1.00 68.69 676 SER A CA 1
ATOM 5163 C C . SER A 1 676 ? 35.579 10.303 -31.660 1.00 68.69 676 SER A C 1
ATOM 5165 O O . SER A 1 676 ? 35.205 9.142 -31.552 1.00 68.69 676 SER A O 1
ATOM 5167 N N . ASN A 1 677 ? 36.097 10.986 -30.637 1.00 78.00 677 ASN A N 1
ATOM 5168 C CA . ASN A 1 677 ? 36.441 10.358 -29.350 1.00 78.00 677 ASN A CA 1
ATOM 5169 C C . ASN A 1 677 ? 35.382 10.539 -28.251 1.00 78.00 677 ASN A C 1
ATOM 5171 O O . ASN A 1 677 ? 35.593 10.099 -27.120 1.00 78.00 677 ASN A O 1
ATOM 5175 N N . ASP A 1 678 ? 34.267 11.196 -28.569 1.00 84.19 678 ASP A N 1
ATOM 5176 C CA . ASP A 1 678 ? 33.250 11.554 -27.576 1.00 84.19 678 ASP A CA 1
ATOM 5177 C C . ASP A 1 678 ? 32.167 10.469 -27.429 1.00 84.19 678 ASP A C 1
ATOM 5179 O O . ASP A 1 678 ? 31.444 10.440 -26.437 1.00 84.19 678 ASP A O 1
ATOM 5183 N N . VAL A 1 679 ? 32.091 9.519 -28.368 1.00 91.31 679 VAL A N 1
ATOM 5184 C CA . VAL A 1 679 ? 31.171 8.373 -28.307 1.00 91.31 679 VAL A CA 1
ATOM 5185 C C . VAL A 1 679 ? 31.947 7.083 -28.548 1.00 91.31 679 VAL A C 1
ATOM 5187 O O . VAL A 1 679 ? 32.590 6.933 -29.590 1.00 91.31 679 VAL A O 1
ATOM 5190 N N . THR A 1 680 ? 31.880 6.158 -27.590 1.00 94.00 680 THR A N 1
ATOM 5191 C CA . THR A 1 680 ? 32.543 4.847 -27.663 1.00 94.00 680 THR A CA 1
ATOM 5192 C C . THR A 1 680 ? 31.539 3.716 -27.474 1.00 94.00 680 THR A C 1
ATOM 5194 O O . THR A 1 680 ? 30.785 3.708 -26.501 1.00 94.00 680 THR A O 1
ATOM 5197 N N . PHE A 1 681 ? 31.578 2.745 -28.384 1.00 95.75 681 PHE A N 1
ATOM 5198 C CA . PHE A 1 681 ? 30.869 1.472 -28.295 1.00 95.75 681 PHE A CA 1
ATOM 5199 C C . PHE A 1 681 ? 31.891 0.343 -28.208 1.00 95.75 681 PHE A C 1
ATOM 5201 O O . PHE A 1 681 ? 32.707 0.177 -29.118 1.00 95.75 681 PHE A O 1
ATOM 5208 N N . GLU A 1 682 ? 31.840 -0.430 -27.130 1.00 94.31 682 GLU A N 1
ATOM 5209 C CA . GLU A 1 682 ? 32.736 -1.555 -26.887 1.00 94.31 682 GLU A CA 1
ATOM 5210 C C . GLU A 1 682 ? 31.948 -2.795 -26.442 1.00 94.31 682 GLU A C 1
ATOM 5212 O O . GLU A 1 682 ? 31.037 -2.705 -25.624 1.00 94.31 682 GLU A O 1
ATOM 5217 N N . ASN A 1 683 ? 32.295 -3.971 -26.968 1.00 93.94 683 ASN A N 1
ATOM 5218 C CA . ASN A 1 683 ? 31.701 -5.255 -26.568 1.00 93.94 683 ASN A CA 1
ATOM 5219 C C . ASN A 1 683 ? 30.165 -5.271 -26.717 1.00 93.94 683 ASN A C 1
ATOM 5221 O O . ASN A 1 683 ? 29.424 -5.424 -25.743 1.00 93.94 683 ASN A O 1
ATOM 5225 N N . ILE A 1 684 ? 29.683 -5.086 -27.946 1.00 95.56 684 ILE A N 1
ATOM 5226 C CA . ILE A 1 684 ? 28.247 -5.063 -28.259 1.00 95.56 684 ILE A CA 1
ATOM 5227 C C . ILE A 1 684 ? 27.868 -6.325 -29.033 1.00 95.56 684 ILE A C 1
ATOM 5229 O O . ILE A 1 684 ? 28.459 -6.612 -30.075 1.00 95.56 684 ILE A O 1
ATOM 5233 N N . HIS A 1 685 ? 26.851 -7.050 -28.564 1.00 94.62 685 HIS A N 1
ATOM 5234 C CA . HIS A 1 685 ? 26.336 -8.250 -29.227 1.00 94.62 685 HIS A CA 1
ATOM 5235 C C . HIS A 1 685 ? 24.855 -8.100 -29.577 1.00 94.62 685 HIS A C 1
ATOM 5237 O O . HIS A 1 685 ? 24.006 -7.961 -28.697 1.00 94.62 685 HIS A O 1
ATOM 5243 N N . ILE A 1 686 ? 24.538 -8.156 -30.868 1.00 95.75 686 ILE A N 1
ATOM 5244 C CA . ILE A 1 686 ? 23.170 -8.134 -31.394 1.00 95.75 686 ILE A CA 1
ATOM 5245 C C . ILE A 1 686 ? 22.848 -9.525 -31.932 1.00 95.75 686 ILE A C 1
ATOM 5247 O O . ILE A 1 686 ? 23.372 -9.929 -32.970 1.00 95.75 686 ILE A O 1
ATOM 5251 N N . LYS A 1 687 ? 21.987 -10.275 -31.238 1.00 94.00 687 LYS A N 1
ATOM 5252 C CA . LYS A 1 687 ? 21.762 -11.692 -31.571 1.00 94.00 687 LYS A CA 1
ATOM 5253 C C . LYS A 1 687 ? 20.840 -11.928 -32.758 1.00 94.00 687 LYS A C 1
ATOM 5255 O O . LYS A 1 687 ? 21.019 -12.891 -33.500 1.00 94.00 687 LYS A O 1
ATOM 5260 N N . ARG A 1 688 ? 19.789 -11.122 -32.889 1.00 95.19 688 ARG A N 1
ATOM 5261 C CA . ARG A 1 688 ? 18.761 -11.342 -33.909 1.00 95.19 688 ARG A CA 1
ATOM 5262 C C . ARG A 1 688 ? 17.917 -10.099 -34.111 1.00 95.19 688 ARG A C 1
ATOM 5264 O O . ARG A 1 688 ? 17.316 -9.614 -33.151 1.00 95.19 688 ARG A O 1
ATOM 5271 N N . ILE A 1 689 ? 17.838 -9.663 -35.363 1.00 98.25 689 ILE A N 1
ATOM 5272 C CA . ILE A 1 689 ? 16.855 -8.691 -35.835 1.00 98.25 689 ILE A CA 1
ATOM 5273 C C . ILE A 1 689 ? 16.151 -9.285 -37.057 1.00 98.25 689 ILE A C 1
ATOM 5275 O O . ILE A 1 689 ? 16.813 -9.666 -38.019 1.00 98.25 689 ILE A O 1
ATOM 5279 N N . GLU A 1 690 ? 14.826 -9.388 -37.046 1.00 98.25 690 GLU A N 1
ATOM 5280 C CA . GLU A 1 690 ? 14.084 -9.887 -38.209 1.00 98.25 690 GLU A CA 1
ATOM 5281 C C . GLU A 1 690 ? 13.977 -8.832 -39.304 1.00 98.25 690 GLU A C 1
ATOM 5283 O O . GLU A 1 690 ? 14.339 -9.108 -40.448 1.00 98.25 690 GLU A O 1
ATOM 5288 N N . LYS A 1 691 ? 13.551 -7.609 -38.970 1.00 98.38 691 LYS A N 1
ATOM 5289 C CA . LYS A 1 691 ? 13.450 -6.524 -39.948 1.00 98.38 691 LYS A CA 1
ATOM 5290 C C . LYS A 1 691 ? 13.871 -5.172 -39.384 1.00 98.38 691 LYS A C 1
ATOM 5292 O O . LYS A 1 691 ? 13.429 -4.759 -38.313 1.00 98.38 691 LYS A O 1
ATOM 5297 N N . ILE A 1 692 ? 14.670 -4.453 -40.166 1.00 98.44 692 ILE A N 1
ATOM 5298 C CA . ILE A 1 692 ? 14.957 -3.027 -39.989 1.00 98.44 692 ILE A CA 1
ATOM 5299 C C . ILE A 1 692 ? 14.353 -2.299 -41.182 1.00 98.44 692 ILE A C 1
ATOM 5301 O O . ILE A 1 692 ? 14.642 -2.654 -42.320 1.00 98.44 692 ILE A O 1
ATOM 5305 N N . GLN A 1 693 ? 13.513 -1.304 -40.932 1.00 96.88 693 GLN A N 1
ATOM 5306 C CA . GLN A 1 693 ? 12.807 -0.538 -41.950 1.00 96.88 693 GLN A CA 1
ATOM 5307 C C . GLN A 1 693 ? 13.051 0.962 -41.750 1.00 96.88 693 GLN A C 1
ATOM 5309 O O . GLN A 1 693 ? 12.556 1.555 -40.792 1.00 96.88 693 GLN A O 1
ATOM 5314 N N . GLY A 1 694 ? 13.819 1.566 -42.656 1.00 93.38 694 GLY A N 1
ATOM 5315 C CA . GLY A 1 694 ? 13.981 3.012 -42.779 1.00 93.38 694 GLY A CA 1
ATOM 5316 C C . GLY A 1 694 ? 13.188 3.553 -43.967 1.00 93.38 694 GLY A C 1
ATOM 5317 O O . GLY A 1 694 ? 13.438 3.169 -45.102 1.00 93.38 694 GLY A O 1
ATOM 5318 N N . ASN A 1 695 ? 12.251 4.462 -43.726 1.00 87.06 695 ASN A N 1
ATOM 5319 C CA . ASN A 1 695 ? 11.413 5.073 -44.768 1.00 87.06 695 ASN A CA 1
ATOM 5320 C C . ASN A 1 695 ? 11.980 6.434 -45.229 1.00 87.06 695 ASN A C 1
ATOM 5322 O O . ASN A 1 695 ? 11.233 7.393 -45.391 1.00 87.06 695 ASN A O 1
ATOM 5326 N N . TYR A 1 696 ? 13.314 6.563 -45.270 1.00 83.88 696 TYR A N 1
ATOM 5327 C CA . TYR A 1 696 ? 14.017 7.742 -45.783 1.00 83.88 696 TYR A CA 1
ATOM 5328 C C . TYR A 1 696 ? 15.490 7.424 -46.104 1.00 83.88 696 TYR A C 1
ATOM 5330 O O . TYR A 1 696 ? 15.804 6.414 -46.732 1.00 83.88 696 TYR A O 1
ATOM 5338 N N . ILE A 1 697 ? 16.428 8.286 -45.687 1.00 83.06 697 ILE A N 1
ATOM 5339 C CA . ILE A 1 697 ? 17.785 8.312 -46.226 1.00 83.06 697 ILE A CA 1
ATOM 5340 C C . ILE A 1 697 ? 18.732 7.292 -45.600 1.00 83.06 697 ILE A C 1
ATOM 5342 O O . ILE A 1 697 ? 19.624 6.854 -46.313 1.00 83.06 697 ILE A O 1
ATOM 5346 N N . TYR A 1 698 ? 18.631 6.952 -44.311 1.00 93.31 698 TYR A N 1
ATOM 5347 C CA . TYR A 1 698 ? 19.683 6.176 -43.640 1.00 93.31 698 TYR A CA 1
ATOM 5348 C C . TYR A 1 698 ? 19.144 4.937 -42.931 1.00 93.31 698 TYR A C 1
ATOM 5350 O O . TYR A 1 698 ? 18.426 5.044 -41.932 1.00 93.31 698 TYR A O 1
ATOM 5358 N N . THR A 1 699 ? 19.576 3.762 -43.394 1.00 97.31 699 THR A N 1
ATOM 5359 C CA . THR A 1 699 ? 19.228 2.478 -42.772 1.00 97.31 699 THR A CA 1
ATOM 5360 C C . THR A 1 699 ? 20.462 1.602 -42.593 1.00 97.31 699 THR A C 1
ATOM 5362 O O . THR A 1 699 ? 21.181 1.341 -43.559 1.00 97.31 699 THR A O 1
ATOM 5365 N N . GLY A 1 700 ? 20.701 1.102 -41.377 1.00 97.38 700 GLY A N 1
ATOM 5366 C CA . GLY A 1 700 ? 21.825 0.199 -41.133 1.00 97.38 700 GLY A CA 1
ATOM 5367 C C . GLY A 1 700 ? 21.597 -0.899 -40.100 1.00 97.38 700 GLY A C 1
ATOM 5368 O O . GLY A 1 700 ? 20.805 -0.757 -39.172 1.00 97.38 700 GLY A O 1
ATOM 5369 N N . GLY A 1 701 ? 22.331 -2.004 -40.234 1.00 97.38 701 GLY A N 1
ATOM 5370 C CA . GLY A 1 701 ? 22.231 -3.138 -39.306 1.00 97.38 701 GLY A CA 1
ATOM 5371 C C . GLY A 1 701 ? 22.709 -2.853 -37.879 1.00 97.38 701 GLY A C 1
ATOM 5372 O O . GLY A 1 701 ? 22.200 -3.444 -36.934 1.00 97.38 701 GLY A O 1
ATOM 5373 N N . PHE A 1 702 ? 23.629 -1.907 -37.699 1.00 98.38 702 PHE A N 1
ATOM 5374 C CA . PHE A 1 702 ? 24.030 -1.352 -36.405 1.00 98.38 702 PHE A CA 1
ATOM 5375 C C . PHE A 1 702 ? 23.469 0.058 -36.217 1.00 98.38 702 PHE A C 1
ATOM 5377 O O . PHE A 1 702 ? 22.797 0.314 -35.218 1.00 98.38 702 PHE A O 1
ATOM 5384 N N . ALA A 1 703 ? 23.709 0.971 -37.165 1.00 97.94 703 ALA A N 1
ATOM 5385 C CA . ALA A 1 703 ? 23.229 2.345 -37.054 1.00 97.94 703 ALA A CA 1
ATOM 5386 C C . ALA A 1 703 ? 22.700 2.952 -38.355 1.00 97.94 703 ALA A C 1
ATOM 5388 O O . ALA A 1 703 ? 23.190 2.640 -39.431 1.00 97.94 703 ALA A O 1
ATOM 5389 N N . GLY A 1 704 ? 21.754 3.886 -38.270 1.00 96.88 704 GLY A N 1
ATOM 5390 C CA . GLY A 1 704 ? 21.345 4.663 -39.443 1.00 96.88 704 GLY A CA 1
ATOM 5391 C C . GLY A 1 704 ? 22.474 5.591 -39.901 1.00 96.88 704 GLY A C 1
ATOM 5392 O O . GLY A 1 704 ? 23.050 5.416 -40.977 1.00 96.88 704 GLY A O 1
ATOM 5393 N N . TYR A 1 705 ? 22.832 6.559 -39.055 1.00 96.19 705 TYR A N 1
ATOM 5394 C CA . TYR A 1 705 ? 23.784 7.624 -39.388 1.00 96.19 705 TYR A CA 1
ATOM 5395 C C . TYR A 1 705 ? 24.885 7.789 -38.331 1.00 96.19 705 TYR A C 1
ATOM 5397 O O . TYR A 1 705 ? 24.610 8.075 -37.161 1.00 96.19 705 TYR A O 1
ATOM 5405 N N . ILE A 1 706 ? 26.143 7.655 -38.762 1.00 96.12 706 ILE A N 1
ATOM 5406 C CA . ILE A 1 706 ? 27.348 7.801 -37.936 1.00 96.12 706 ILE A CA 1
ATOM 5407 C C . ILE A 1 706 ? 28.215 8.921 -38.525 1.00 96.12 706 ILE A C 1
ATOM 5409 O O . ILE A 1 706 ? 28.912 8.680 -39.503 1.00 96.12 706 ILE A O 1
ATOM 5413 N N . PRO A 1 707 ? 28.263 10.137 -37.959 1.00 92.81 707 PRO A N 1
ATOM 5414 C CA . PRO A 1 707 ? 29.197 11.159 -38.405 1.00 92.81 707 PRO A CA 1
ATOM 5415 C C . PRO A 1 707 ? 30.600 10.945 -37.819 1.00 92.81 707 PRO A C 1
ATOM 5417 O O . PRO A 1 707 ? 31.576 11.206 -38.514 1.00 92.81 707 PRO A O 1
ATOM 5420 N N . TYR A 1 708 ? 30.696 10.478 -36.566 1.00 91.81 708 TYR A N 1
ATOM 5421 C CA . TYR A 1 708 ? 31.924 10.310 -35.780 1.00 91.81 708 TYR A CA 1
ATOM 5422 C C . TYR A 1 708 ? 31.717 9.251 -34.677 1.00 91.81 708 TYR A C 1
ATOM 5424 O O . TYR A 1 708 ? 30.621 9.175 -34.120 1.00 91.81 708 TYR A O 1
ATOM 5432 N N . GLY A 1 709 ? 32.757 8.489 -34.312 1.00 93.38 709 GLY A N 1
ATOM 5433 C CA . GLY A 1 709 ? 32.747 7.605 -33.134 1.00 93.38 709 GLY A CA 1
ATOM 5434 C C . GLY A 1 709 ? 33.857 6.545 -33.116 1.00 93.38 709 GLY A C 1
ATOM 5435 O O . GLY A 1 709 ? 34.590 6.382 -34.099 1.00 93.38 709 GLY A O 1
ATOM 5436 N N . VAL A 1 710 ? 33.954 5.810 -32.002 1.00 96.00 710 VAL A N 1
ATOM 5437 C CA . VAL A 1 710 ? 34.802 4.616 -31.838 1.00 96.00 710 VAL A CA 1
ATOM 5438 C C . VAL A 1 710 ? 33.921 3.382 -31.641 1.00 96.00 710 VAL A C 1
ATOM 5440 O O . VAL A 1 710 ? 33.085 3.350 -30.740 1.00 96.00 710 VAL A O 1
ATOM 5443 N N . PHE A 1 711 ? 34.135 2.361 -32.467 1.00 97.00 711 PHE A N 1
ATOM 5444 C CA . PHE A 1 711 ? 33.365 1.121 -32.504 1.00 97.00 711 PHE A CA 1
ATOM 5445 C C . PHE A 1 711 ? 34.327 -0.057 -32.409 1.00 97.00 711 PHE A C 1
ATOM 5447 O O . PHE A 1 711 ? 35.156 -0.246 -33.302 1.00 97.00 711 PHE A O 1
ATOM 5454 N N . LYS A 1 712 ? 34.243 -0.826 -31.324 1.00 95.25 712 LYS A N 1
ATOM 5455 C CA . LYS A 1 712 ? 35.187 -1.901 -31.023 1.00 95.25 712 LYS A CA 1
ATOM 5456 C C . LYS A 1 712 ? 34.470 -3.157 -30.538 1.00 95.25 712 LYS A C 1
ATOM 5458 O O . LYS A 1 712 ? 33.601 -3.069 -29.677 1.00 95.25 712 LYS A O 1
ATOM 5463 N N . ASN A 1 713 ? 34.881 -4.325 -31.027 1.00 94.81 713 ASN A N 1
ATOM 5464 C CA . ASN A 1 713 ? 34.363 -5.625 -30.579 1.00 94.81 713 ASN A CA 1
ATOM 5465 C C . ASN A 1 713 ? 32.830 -5.697 -30.707 1.00 94.81 713 ASN A C 1
ATOM 5467 O O . ASN A 1 713 ? 32.104 -5.809 -29.716 1.00 94.81 713 ASN A O 1
ATOM 5471 N N . ILE A 1 714 ? 32.333 -5.561 -31.935 1.00 96.31 714 ILE A N 1
ATOM 5472 C CA . ILE A 1 714 ? 30.896 -5.578 -32.228 1.00 96.31 714 ILE A CA 1
ATOM 5473 C C . ILE A 1 714 ? 30.567 -6.834 -33.021 1.00 96.31 714 ILE A C 1
ATOM 5475 O O . ILE A 1 714 ? 31.217 -7.139 -34.022 1.00 96.31 714 ILE A O 1
ATOM 5479 N N . SER A 1 715 ? 29.540 -7.554 -32.586 1.00 95.56 715 SER A N 1
ATOM 5480 C CA . SER A 1 715 ? 29.069 -8.762 -33.259 1.00 95.56 715 SER A CA 1
ATOM 5481 C C . SER A 1 715 ? 27.575 -8.673 -33.529 1.00 95.56 715 SER A C 1
ATOM 5483 O O . SER A 1 715 ? 26.786 -8.417 -32.620 1.00 95.56 715 SER A O 1
ATOM 5485 N N . ILE A 1 716 ? 27.190 -8.887 -34.782 1.00 96.94 716 ILE A N 1
ATOM 5486 C CA . ILE A 1 716 ? 25.801 -9.017 -35.218 1.00 96.94 716 ILE A CA 1
ATOM 5487 C C . ILE A 1 716 ? 25.632 -10.434 -35.753 1.00 96.94 716 ILE A C 1
ATOM 5489 O O . ILE A 1 716 ? 26.351 -10.847 -36.658 1.00 96.94 716 ILE A O 1
ATOM 5493 N N . ASP A 1 717 ? 24.720 -11.200 -35.175 1.00 95.75 717 ASP A N 1
ATOM 5494 C CA . ASP A 1 717 ? 24.572 -12.633 -35.456 1.00 95.75 717 ASP A CA 1
ATOM 5495 C C . ASP A 1 717 ? 23.625 -12.933 -36.621 1.00 95.75 717 ASP A C 1
ATOM 5497 O O . ASP A 1 717 ? 23.773 -13.966 -37.280 1.00 95.75 717 ASP A O 1
ATOM 5501 N N . TYR A 1 718 ? 22.601 -12.096 -36.797 1.00 97.19 718 TYR A N 1
ATOM 5502 C CA . TYR A 1 718 ? 21.557 -12.301 -37.792 1.00 97.19 718 TYR A CA 1
ATOM 5503 C C . TYR A 1 718 ? 20.753 -11.027 -38.048 1.00 97.19 718 TYR A C 1
ATOM 5505 O O . TYR A 1 718 ? 20.251 -10.406 -37.102 1.00 97.19 718 TYR A O 1
ATOM 5513 N N . ILE A 1 719 ? 20.552 -10.717 -39.330 1.00 98.31 719 ILE A N 1
ATOM 5514 C CA . ILE A 1 719 ? 19.555 -9.754 -39.799 1.00 98.31 719 ILE A CA 1
ATOM 5515 C C . ILE A 1 719 ? 18.724 -10.390 -40.921 1.00 98.31 719 ILE A C 1
ATOM 5517 O O . ILE A 1 719 ? 19.264 -10.777 -41.959 1.00 98.31 719 ILE A O 1
ATOM 5521 N N . GLY A 1 720 ? 17.405 -10.473 -40.745 1.00 98.00 720 GLY A N 1
ATOM 5522 C CA . GLY A 1 720 ? 16.502 -11.017 -41.764 1.00 98.00 720 GLY A CA 1
ATOM 5523 C C . GLY A 1 720 ? 16.376 -10.095 -42.982 1.00 98.00 720 GLY A C 1
ATOM 5524 O O . GLY A 1 720 ? 16.662 -10.484 -44.115 1.00 98.00 720 GLY A O 1
ATOM 5525 N N . GLU A 1 721 ? 15.980 -8.848 -42.771 1.00 98.19 721 GLU A N 1
ATOM 5526 C CA . GLU A 1 721 ? 15.850 -7.862 -43.840 1.00 98.19 721 GLU A CA 1
ATOM 5527 C C . GLU A 1 721 ? 16.264 -6.472 -43.371 1.00 98.19 721 GLU A C 1
ATOM 5529 O O . GLU A 1 721 ? 15.813 -5.991 -42.330 1.00 98.19 721 GLU A O 1
ATOM 5534 N N . ILE A 1 722 ? 17.087 -5.809 -44.182 1.00 98.25 722 ILE A N 1
ATOM 5535 C CA . ILE A 1 722 ? 17.298 -4.365 -44.089 1.00 98.25 722 ILE A CA 1
ATOM 5536 C C . ILE A 1 722 ? 16.550 -3.732 -45.251 1.00 98.25 722 ILE A C 1
ATOM 5538 O O . ILE A 1 722 ? 16.856 -4.003 -46.410 1.00 98.25 722 ILE A O 1
ATOM 5542 N N . TYR A 1 723 ? 15.561 -2.917 -44.929 1.00 96.31 723 TYR A N 1
ATOM 5543 C CA . TYR A 1 723 ? 14.705 -2.213 -45.865 1.00 96.31 723 TYR A CA 1
ATOM 5544 C C . TYR A 1 723 ? 14.976 -0.712 -45.744 1.00 96.31 723 TYR A C 1
ATOM 5546 O O . TYR A 1 723 ? 14.849 -0.175 -44.644 1.00 96.31 723 TYR A O 1
ATOM 5554 N N . GLY A 1 724 ? 15.321 -0.038 -46.839 1.00 93.31 724 GLY A N 1
ATOM 5555 C CA . GLY A 1 724 ? 15.568 1.408 -46.859 1.00 93.31 724 GLY A CA 1
ATOM 5556 C C . GLY A 1 724 ? 15.150 2.076 -48.170 1.00 93.31 724 GLY A C 1
ATOM 5557 O O . GLY A 1 724 ? 15.060 1.397 -49.187 1.00 93.31 724 GLY A O 1
ATOM 5558 N N . GLU A 1 725 ? 14.938 3.394 -48.180 1.00 87.88 725 GLU A N 1
ATOM 5559 C CA . GLU A 1 725 ? 14.704 4.147 -49.432 1.00 87.88 725 GLU A CA 1
ATOM 5560 C C . GLU A 1 725 ? 16.010 4.670 -50.049 1.00 87.88 725 GLU A C 1
ATOM 5562 O O . GLU A 1 725 ? 16.194 4.678 -51.264 1.00 87.88 725 GLU A O 1
ATOM 5567 N N . SER A 1 726 ? 16.973 5.050 -49.206 1.00 84.12 726 SER A N 1
ATOM 5568 C CA . SER A 1 726 ? 18.337 5.409 -49.601 1.00 84.12 726 SER A CA 1
ATOM 5569 C C . SER A 1 726 ? 19.350 4.932 -48.540 1.00 84.12 726 SER A C 1
ATOM 5571 O O . SER A 1 726 ? 18.958 4.373 -47.516 1.00 84.12 726 SER A O 1
ATOM 5573 N N . ASN A 1 727 ? 20.653 5.069 -48.830 1.00 92.19 727 ASN A N 1
ATOM 5574 C CA . ASN A 1 727 ? 21.823 4.677 -48.013 1.00 92.19 727 ASN A CA 1
ATOM 5575 C C . ASN A 1 727 ? 21.584 3.471 -47.094 1.00 92.19 727 ASN A C 1
ATOM 5577 O O . ASN A 1 727 ? 21.343 3.621 -45.891 1.00 92.19 727 ASN A O 1
ATOM 5581 N N . VAL A 1 728 ? 21.694 2.272 -47.662 1.00 96.38 728 VAL A N 1
ATOM 5582 C CA . VAL A 1 728 ? 21.434 1.009 -46.962 1.00 96.38 728 VAL A CA 1
ATOM 5583 C C . VAL A 1 728 ? 22.739 0.263 -46.703 1.00 96.38 728 VAL A C 1
ATOM 5585 O O . VAL A 1 728 ? 23.513 0.012 -47.627 1.00 96.38 728 VAL A O 1
ATOM 5588 N N . GLY A 1 729 ? 22.995 -0.110 -45.448 1.00 97.06 729 GLY A N 1
ATOM 5589 C CA . GLY A 1 729 ? 24.224 -0.803 -45.063 1.00 97.06 729 GLY A CA 1
ATOM 5590 C C . GLY A 1 729 ? 24.037 -1.947 -44.076 1.00 97.06 729 GLY A C 1
ATOM 5591 O O . GLY A 1 729 ? 23.249 -1.850 -43.140 1.00 97.06 729 GLY A O 1
ATOM 5592 N N . GLY A 1 730 ? 24.820 -3.016 -44.207 1.00 97.31 730 GLY A N 1
ATOM 5593 C CA . GLY A 1 730 ? 24.797 -4.111 -43.227 1.00 97.31 730 GLY A CA 1
ATOM 5594 C C . GLY A 1 730 ? 25.255 -3.723 -41.815 1.00 97.31 730 GLY A C 1
ATOM 5595 O O . GLY A 1 730 ? 24.806 -4.308 -40.837 1.00 97.31 730 GLY A O 1
ATOM 5596 N N . PHE A 1 731 ? 26.100 -2.701 -41.694 1.00 98.50 731 PHE A N 1
ATOM 5597 C CA . PHE A 1 731 ? 26.502 -2.058 -40.444 1.00 98.50 731 PHE A CA 1
ATOM 5598 C C . PHE A 1 731 ? 25.886 -0.665 -40.322 1.00 98.50 731 PHE A C 1
ATOM 5600 O O . PHE A 1 731 ? 25.215 -0.381 -39.333 1.00 98.50 731 PHE A O 1
ATOM 5607 N N . ALA A 1 732 ? 26.074 0.211 -41.313 1.00 98.25 732 ALA A N 1
ATOM 5608 C CA . ALA A 1 732 ? 25.555 1.573 -41.230 1.00 98.25 732 ALA A CA 1
ATOM 5609 C C . ALA A 1 732 ? 25.042 2.133 -42.554 1.00 98.25 732 ALA A C 1
ATOM 5611 O O . ALA A 1 732 ? 25.648 1.909 -43.596 1.00 98.25 732 ALA A O 1
ATOM 5612 N N . GLY A 1 733 ? 23.976 2.931 -42.519 1.00 96.88 733 GLY A N 1
ATOM 5613 C CA . GLY A 1 733 ? 23.520 3.634 -43.720 1.00 96.88 733 GLY A CA 1
ATOM 5614 C C . GLY A 1 733 ? 24.581 4.617 -44.218 1.00 96.88 733 GLY A C 1
ATOM 5615 O O . GLY A 1 733 ? 25.018 4.562 -45.369 1.00 96.88 733 GLY A O 1
ATOM 5616 N N . TYR A 1 734 ? 25.078 5.466 -43.319 1.00 96.62 734 TYR A N 1
ATOM 5617 C CA . TYR A 1 734 ? 26.134 6.433 -43.615 1.00 96.62 734 TYR A CA 1
ATOM 5618 C C . TYR A 1 734 ? 27.206 6.467 -42.529 1.00 96.62 734 TYR A C 1
ATOM 5620 O O . TYR A 1 734 ? 26.901 6.571 -41.338 1.00 96.62 734 TYR A O 1
ATOM 5628 N N . ILE A 1 735 ? 28.465 6.456 -42.966 1.00 96.94 735 ILE A N 1
ATOM 5629 C CA . ILE A 1 735 ? 29.653 6.644 -42.140 1.00 96.94 735 ILE A CA 1
ATOM 5630 C C . ILE A 1 735 ? 30.394 7.898 -42.611 1.00 96.94 735 ILE A C 1
ATOM 5632 O O . ILE A 1 735 ? 30.940 7.954 -43.711 1.00 96.94 735 ILE A O 1
ATOM 5636 N N . GLY A 1 736 ? 30.432 8.903 -41.743 1.00 94.44 736 GLY A N 1
ATOM 5637 C CA . GLY A 1 736 ? 31.188 10.134 -41.892 1.00 94.44 736 GLY A CA 1
ATOM 5638 C C . GLY A 1 736 ? 32.662 9.895 -41.609 1.00 94.44 736 GLY A C 1
ATOM 5639 O O . GLY A 1 736 ? 33.457 9.926 -42.534 1.00 94.44 736 GLY A O 1
ATOM 5640 N N . ASN A 1 737 ? 33.021 9.681 -40.345 1.00 92.88 737 ASN A N 1
ATOM 5641 C CA . ASN A 1 737 ? 34.368 9.400 -39.853 1.00 92.88 737 ASN A CA 1
ATOM 5642 C C . ASN A 1 737 ? 34.301 8.484 -38.622 1.00 92.88 737 ASN A C 1
ATOM 5644 O O . ASN A 1 737 ? 33.273 8.408 -37.953 1.00 92.88 737 ASN A O 1
ATOM 5648 N N . GLY A 1 738 ? 35.407 7.842 -38.262 1.00 94.31 738 GLY A N 1
ATOM 5649 C CA . GLY A 1 738 ? 35.508 7.075 -37.026 1.00 94.31 738 GLY A CA 1
ATOM 5650 C C . GLY A 1 738 ? 36.581 6.000 -37.065 1.00 94.31 738 GLY A C 1
ATOM 5651 O O . GLY A 1 738 ? 37.309 5.851 -38.050 1.00 94.31 738 GLY A O 1
ATOM 5652 N N . LYS A 1 739 ? 36.653 5.246 -35.968 1.00 97.31 739 LYS A N 1
ATOM 5653 C CA . LYS A 1 739 ? 37.477 4.043 -35.850 1.00 97.31 739 LYS A CA 1
ATOM 5654 C C . LYS A 1 739 ? 36.573 2.827 -35.669 1.00 97.31 739 LYS A C 1
ATOM 5656 O O . LYS A 1 739 ? 35.776 2.799 -34.735 1.00 97.31 739 LYS A O 1
ATOM 5661 N N . PHE A 1 740 ? 36.732 1.839 -36.540 1.00 97.94 740 PHE A N 1
ATOM 5662 C CA . PHE A 1 740 ? 35.928 0.622 -36.600 1.00 97.94 740 PHE A CA 1
ATOM 5663 C C . PHE A 1 740 ? 36.860 -0.584 -36.503 1.00 97.94 740 PHE A C 1
ATOM 5665 O O . PHE A 1 740 ? 37.604 -0.877 -37.437 1.00 97.94 740 PHE A O 1
ATOM 5672 N N . GLU A 1 741 ? 36.856 -1.252 -35.355 1.00 96.81 741 GLU A N 1
ATOM 5673 C CA . GLU A 1 741 ? 37.802 -2.312 -35.020 1.00 96.81 741 GLU A CA 1
ATOM 5674 C C . GLU A 1 741 ? 37.070 -3.565 -34.536 1.00 96.81 741 GLU A C 1
ATOM 5676 O O . GLU A 1 741 ? 36.200 -3.481 -33.672 1.00 96.81 741 GLU A O 1
ATOM 5681 N N . ASN A 1 742 ? 37.449 -4.736 -35.050 1.00 96.50 742 ASN A N 1
ATOM 5682 C CA . ASN A 1 742 ? 36.926 -6.029 -34.596 1.00 96.50 742 ASN A CA 1
ATOM 5683 C C . ASN A 1 742 ? 35.394 -6.091 -34.712 1.00 96.50 742 ASN A C 1
ATOM 5685 O O . ASN A 1 742 ? 34.670 -6.170 -33.715 1.00 96.50 742 ASN A O 1
ATOM 5689 N N . ILE A 1 743 ? 34.899 -5.999 -35.947 1.00 97.81 743 ILE A N 1
ATOM 5690 C CA . ILE A 1 743 ? 33.465 -6.023 -36.244 1.00 97.81 743 ILE A CA 1
ATOM 5691 C C . ILE A 1 743 ? 33.137 -7.283 -37.029 1.00 97.81 743 ILE A C 1
ATOM 5693 O O . ILE A 1 743 ? 33.761 -7.577 -38.047 1.00 97.81 743 ILE A O 1
ATOM 5697 N N . SER A 1 744 ? 32.126 -8.010 -36.573 1.00 97.25 744 SER A N 1
ATOM 5698 C CA . SER A 1 744 ? 31.594 -9.180 -37.260 1.00 97.25 744 SER A CA 1
ATOM 5699 C C . SER A 1 744 ? 30.109 -9.001 -37.545 1.00 97.25 744 SER A C 1
ATOM 5701 O O . SER A 1 744 ? 29.338 -8.613 -36.667 1.00 97.25 744 SER A O 1
ATOM 5703 N N . ILE A 1 745 ? 29.706 -9.269 -38.784 1.00 98.31 745 ILE A N 1
ATOM 5704 C CA . ILE A 1 745 ? 28.300 -9.343 -39.176 1.00 98.31 745 ILE A CA 1
ATOM 5705 C C . ILE A 1 745 ? 28.068 -10.702 -39.803 1.00 98.31 745 ILE A C 1
ATOM 5707 O O . ILE A 1 745 ? 28.681 -11.048 -40.811 1.00 98.31 745 ILE A O 1
ATOM 5711 N N . ASN A 1 746 ? 27.168 -11.460 -39.202 1.00 97.00 746 ASN A N 1
ATOM 5712 C CA . ASN A 1 746 ? 26.780 -12.781 -39.633 1.00 97.00 746 ASN A CA 1
ATOM 5713 C C . ASN A 1 746 ? 25.363 -12.723 -40.189 1.00 97.00 746 ASN A C 1
ATOM 5715 O O . ASN A 1 746 ? 24.468 -12.135 -39.589 1.00 97.00 746 ASN A O 1
ATOM 5719 N N . ASN A 1 747 ? 25.183 -13.374 -41.330 1.00 96.62 747 ASN A N 1
ATOM 5720 C CA . ASN A 1 747 ? 23.906 -13.669 -41.947 1.00 96.62 747 ASN A CA 1
ATOM 5721 C C . ASN A 1 747 ? 22.975 -12.453 -42.073 1.00 96.62 747 ASN A C 1
ATOM 5723 O O . ASN A 1 747 ? 22.009 -12.309 -41.324 1.00 96.62 747 ASN A O 1
ATOM 5727 N N . ILE A 1 748 ? 23.230 -11.622 -43.085 1.00 97.62 748 ILE A N 1
ATOM 5728 C CA . ILE A 1 748 ? 22.202 -10.719 -43.612 1.00 97.62 748 ILE A CA 1
ATOM 5729 C C . ILE A 1 748 ? 21.451 -11.496 -44.686 1.00 97.62 748 ILE A C 1
ATOM 5731 O O . ILE A 1 748 ? 22.058 -11.922 -45.670 1.00 97.62 748 ILE A O 1
ATOM 5735 N N . ASN A 1 749 ? 20.149 -11.718 -44.519 1.00 96.69 749 ASN A N 1
ATOM 5736 C CA . ASN A 1 749 ? 19.410 -12.523 -45.482 1.00 96.69 749 ASN A CA 1
ATOM 5737 C C . ASN A 1 749 ? 19.107 -11.779 -46.790 1.00 96.69 749 ASN A C 1
ATOM 5739 O O . ASN A 1 749 ? 19.376 -12.338 -47.853 1.00 96.69 749 ASN A O 1
ATOM 5743 N N . LYS A 1 750 ? 18.647 -10.528 -46.732 1.00 96.12 750 LYS A N 1
ATOM 5744 C CA . LYS A 1 750 ? 18.500 -9.661 -47.913 1.00 96.12 750 LYS A CA 1
ATOM 5745 C C . LYS A 1 750 ? 18.534 -8.179 -47.545 1.00 96.12 750 LYS A C 1
ATOM 5747 O O . LYS A 1 750 ? 18.202 -7.804 -46.419 1.00 96.12 750 LYS A O 1
ATOM 5752 N N . MET A 1 751 ? 18.885 -7.349 -48.521 1.00 96.81 751 MET A N 1
ATOM 5753 C CA . MET A 1 751 ? 18.766 -5.893 -48.441 1.00 96.81 751 MET A CA 1
ATOM 5754 C C . MET A 1 751 ? 17.807 -5.410 -49.527 1.00 96.81 751 MET A C 1
ATOM 5756 O O . MET A 1 751 ? 18.037 -5.666 -50.708 1.00 96.81 751 MET A O 1
ATOM 5760 N N . THR A 1 752 ? 16.738 -4.734 -49.125 1.00 95.25 752 THR A N 1
ATOM 5761 C CA . THR A 1 752 ? 15.692 -4.228 -50.016 1.00 95.25 752 THR A CA 1
ATOM 5762 C C . THR A 1 752 ? 15.757 -2.711 -50.060 1.00 95.25 752 THR A C 1
ATOM 5764 O O . THR A 1 752 ? 15.772 -2.055 -49.019 1.00 95.25 752 THR A O 1
ATOM 5767 N N . ILE A 1 753 ? 15.782 -2.163 -51.268 1.00 92.12 753 ILE A N 1
ATOM 5768 C CA . ILE A 1 753 ? 15.795 -0.733 -51.529 1.00 92.12 753 ILE A CA 1
ATOM 5769 C C . ILE A 1 753 ? 14.578 -0.381 -52.379 1.00 92.12 753 ILE A C 1
ATOM 5771 O O . ILE A 1 753 ? 14.418 -0.932 -53.472 1.00 92.12 753 ILE A O 1
ATOM 5775 N N . ILE A 1 754 ? 13.721 0.506 -51.875 1.00 86.44 754 ILE A N 1
ATOM 5776 C CA . ILE A 1 754 ? 12.517 0.958 -52.584 1.00 86.44 754 ILE A CA 1
ATOM 5777 C C . ILE A 1 754 ? 12.624 2.452 -52.865 1.00 86.44 754 ILE A C 1
ATOM 5779 O O . ILE A 1 754 ? 12.768 3.250 -51.947 1.00 86.44 754 ILE A O 1
ATOM 5783 N N . ASP A 1 755 ? 12.566 2.815 -54.141 1.00 79.56 755 ASP A N 1
ATOM 5784 C CA . ASP A 1 755 ? 12.587 4.205 -54.591 1.00 79.56 755 ASP A CA 1
ATOM 5785 C C . ASP A 1 755 ? 11.152 4.673 -54.856 1.00 79.56 755 ASP A C 1
ATOM 5787 O O . ASP A 1 755 ? 10.608 4.436 -55.938 1.00 79.56 755 ASP A O 1
ATOM 5791 N N . ASP A 1 756 ? 10.528 5.277 -53.839 1.00 73.81 756 ASP A N 1
ATOM 5792 C CA . ASP A 1 756 ? 9.170 5.828 -53.935 1.00 73.81 756 ASP A CA 1
ATOM 5793 C C . ASP A 1 756 ? 9.183 7.322 -54.344 1.00 73.81 756 ASP A C 1
ATOM 5795 O O . ASP A 1 756 ? 8.379 7.723 -55.184 1.00 73.81 756 ASP A O 1
ATOM 5799 N N . GLU A 1 757 ? 10.116 8.148 -53.834 1.00 67.19 757 GLU A N 1
ATOM 5800 C CA . GLU A 1 757 ? 10.197 9.602 -54.123 1.00 67.19 757 GLU A CA 1
ATOM 5801 C C . GLU A 1 757 ? 11.635 10.203 -54.059 1.00 67.19 757 GLU A C 1
ATOM 5803 O O . GLU A 1 757 ? 11.813 11.383 -53.737 1.00 67.19 757 GLU A O 1
ATOM 5808 N N . VAL A 1 758 ? 12.708 9.442 -54.328 1.00 62.28 758 VAL A N 1
ATOM 5809 C CA . VAL A 1 758 ? 14.082 9.901 -54.013 1.00 62.28 758 VAL A CA 1
ATOM 5810 C C . VAL A 1 758 ? 14.639 10.924 -55.031 1.00 62.28 758 VAL A C 1
ATOM 5812 O O . VAL A 1 758 ? 14.684 10.687 -56.236 1.00 62.28 758 VAL A O 1
ATOM 5815 N N . TYR A 1 759 ? 15.146 12.066 -54.533 1.00 66.38 759 TYR A N 1
ATOM 5816 C CA . TYR A 1 759 ? 15.763 13.161 -55.319 1.00 66.38 759 TYR A CA 1
ATOM 5817 C C . TYR A 1 759 ? 17.305 13.097 -55.413 1.00 66.38 759 TYR A C 1
ATOM 5819 O O . TYR A 1 759 ? 17.940 14.114 -55.703 1.00 66.38 759 TYR A O 1
ATOM 5827 N N . ASN A 1 760 ? 17.936 11.958 -55.110 1.00 77.38 760 ASN A N 1
ATOM 5828 C CA . ASN A 1 760 ? 19.395 11.806 -55.034 1.00 77.38 760 ASN A CA 1
ATOM 5829 C C . ASN A 1 760 ? 19.859 10.402 -55.460 1.00 77.38 760 ASN A C 1
ATOM 5831 O O . ASN A 1 760 ? 19.065 9.475 -55.575 1.00 77.38 760 ASN A O 1
ATOM 5835 N N . ASP A 1 761 ? 21.170 10.252 -55.672 1.00 86.75 761 ASP A N 1
ATOM 5836 C CA . ASP A 1 761 ? 21.796 8.943 -55.880 1.00 86.75 761 ASP A CA 1
ATOM 5837 C C . ASP A 1 761 ? 21.587 8.019 -54.672 1.00 86.75 761 ASP A C 1
ATOM 5839 O O . ASP A 1 761 ? 21.608 8.460 -53.521 1.00 86.75 761 ASP A O 1
ATOM 5843 N N . ILE A 1 762 ? 21.445 6.727 -54.956 1.00 90.19 762 ILE A N 1
ATOM 5844 C CA . ILE A 1 762 ? 21.133 5.687 -53.977 1.00 90.19 762 ILE A CA 1
ATOM 5845 C C . ILE A 1 762 ? 22.370 4.822 -53.769 1.00 90.19 762 ILE A C 1
ATOM 5847 O O . ILE A 1 762 ? 22.996 4.377 -54.732 1.00 90.19 762 ILE A O 1
ATOM 5851 N N . TYR A 1 763 ? 22.708 4.548 -52.512 1.00 94.00 763 TYR A N 1
ATOM 5852 C CA . TYR A 1 763 ? 23.922 3.823 -52.150 1.00 94.00 763 TYR A CA 1
ATOM 5853 C C . TYR A 1 763 ? 23.592 2.609 -51.279 1.00 94.00 763 TYR A C 1
ATOM 5855 O O . TYR A 1 763 ? 22.904 2.739 -50.269 1.00 94.00 763 TYR A O 1
ATOM 5863 N N . ALA A 1 764 ? 24.090 1.428 -51.642 1.00 95.69 764 ALA A N 1
ATOM 5864 C CA . ALA A 1 764 ? 23.877 0.205 -50.876 1.00 95.69 764 ALA A CA 1
ATOM 5865 C C . ALA A 1 764 ? 25.167 -0.614 -50.738 1.00 95.69 764 ALA A C 1
ATOM 5867 O O . ALA A 1 764 ? 25.879 -0.838 -51.717 1.00 95.69 764 ALA A O 1
ATOM 5868 N N . GLY A 1 765 ? 25.471 -1.088 -49.531 1.00 96.62 765 GLY A N 1
ATOM 5869 C CA . GLY A 1 765 ? 26.665 -1.896 -49.294 1.00 96.62 765 GLY A CA 1
ATOM 5870 C C . GLY A 1 765 ? 26.503 -2.948 -48.207 1.00 96.62 765 GLY A C 1
ATOM 5871 O O . GLY A 1 765 ? 25.778 -2.756 -47.235 1.00 96.62 765 GLY A O 1
ATOM 5872 N N . GLY A 1 766 ? 27.215 -4.068 -48.339 1.00 96.75 766 GLY A N 1
ATOM 5873 C CA . GLY A 1 766 ? 27.157 -5.141 -47.338 1.00 96.75 766 GLY A CA 1
ATOM 5874 C C . GLY A 1 766 ? 27.687 -4.736 -45.957 1.00 96.75 766 GLY A C 1
ATOM 5875 O O . GLY A 1 766 ? 27.283 -5.326 -44.962 1.00 96.75 766 GLY A O 1
ATOM 5876 N N . PHE A 1 767 ? 28.527 -3.699 -45.867 1.00 98.44 767 PHE A N 1
ATOM 5877 C CA . PHE A 1 767 ? 28.904 -3.032 -44.618 1.00 98.44 767 PHE A CA 1
ATOM 5878 C C . PHE A 1 767 ? 28.260 -1.650 -44.495 1.00 98.44 767 PHE A C 1
ATOM 5880 O O . PHE A 1 767 ? 27.640 -1.362 -43.476 1.00 98.44 767 PHE A O 1
ATOM 5887 N N . ALA A 1 768 ? 28.362 -0.784 -45.504 1.00 98.25 768 ALA A N 1
ATOM 5888 C CA . ALA A 1 768 ? 27.776 0.551 -45.413 1.00 98.25 768 ALA A CA 1
ATOM 5889 C C . ALA A 1 768 ? 27.218 1.080 -46.733 1.00 98.25 768 ALA A C 1
ATOM 5891 O O . ALA A 1 768 ? 27.765 0.803 -47.795 1.00 98.25 768 ALA A O 1
ATOM 5892 N N . GLY A 1 769 ? 26.172 1.905 -46.673 1.00 96.88 769 GLY A N 1
ATOM 5893 C CA . GLY A 1 769 ? 25.701 2.626 -47.858 1.00 96.88 769 GLY A CA 1
ATOM 5894 C C . GLY A 1 769 ? 26.783 3.585 -48.361 1.00 96.88 769 GLY A C 1
ATOM 5895 O O . GLY A 1 769 ? 27.278 3.454 -49.479 1.00 96.88 769 GLY A O 1
ATOM 5896 N N . VAL A 1 770 ? 27.229 4.495 -47.496 1.00 96.75 770 VAL A N 1
ATOM 5897 C CA . VAL A 1 770 ? 28.297 5.464 -47.795 1.00 96.75 770 VAL A CA 1
ATOM 5898 C C . VAL A 1 770 ? 29.379 5.420 -46.721 1.00 96.75 770 VAL A C 1
ATOM 5900 O O . VAL A 1 770 ? 29.069 5.428 -45.530 1.00 96.75 770 VAL A O 1
ATOM 5903 N N . ILE A 1 771 ? 30.648 5.440 -47.138 1.00 97.62 771 ILE A N 1
ATOM 5904 C CA . ILE A 1 771 ? 31.805 5.635 -46.257 1.00 97.62 771 ILE A CA 1
ATOM 5905 C C . ILE A 1 771 ? 32.616 6.825 -46.755 1.00 97.62 771 ILE A C 1
ATOM 5907 O O . ILE A 1 771 ? 33.303 6.745 -47.771 1.00 97.62 771 ILE A O 1
ATOM 5911 N N . LYS A 1 772 ? 32.574 7.932 -46.017 1.00 95.12 772 LYS A N 1
ATOM 5912 C CA . LYS A 1 772 ? 33.252 9.170 -46.397 1.00 95.12 772 LYS A CA 1
ATOM 5913 C C . LYS A 1 772 ? 34.734 9.165 -46.012 1.00 95.12 772 LYS A C 1
ATOM 5915 O O . LYS A 1 772 ? 35.570 9.416 -46.870 1.00 95.12 772 LYS A O 1
ATOM 5920 N N . GLN A 1 773 ? 35.062 8.871 -44.754 1.00 94.56 773 GLN A N 1
ATOM 5921 C CA . GLN A 1 773 ? 36.427 8.739 -44.212 1.00 94.56 773 GLN A CA 1
ATOM 5922 C C . GLN A 1 773 ? 36.433 7.787 -43.001 1.00 94.56 773 GLN A C 1
ATOM 5924 O O . GLN A 1 773 ? 35.377 7.484 -42.442 1.00 94.56 773 GLN A O 1
ATOM 5929 N N . GLY A 1 774 ? 37.613 7.331 -42.571 1.00 95.31 774 GLY A N 1
ATOM 5930 C CA . GLY A 1 774 ? 37.773 6.570 -41.324 1.00 95.31 774 GLY A CA 1
ATOM 5931 C C . GLY A 1 774 ? 38.828 5.467 -41.381 1.00 95.31 774 GLY A C 1
ATOM 5932 O O . GLY A 1 774 ? 39.465 5.245 -42.412 1.00 95.31 774 GLY A O 1
ATOM 5933 N N . ILE A 1 775 ? 38.986 4.775 -40.250 1.00 97.38 775 ILE A N 1
ATOM 5934 C CA . ILE A 1 775 ? 39.901 3.639 -40.075 1.00 97.38 775 ILE A CA 1
ATOM 5935 C C . ILE A 1 775 ? 39.078 2.379 -39.813 1.00 97.38 775 ILE A C 1
ATOM 5937 O O . ILE A 1 775 ? 38.292 2.338 -38.864 1.00 97.38 775 ILE A O 1
ATOM 5941 N N . PHE A 1 776 ? 39.298 1.349 -40.624 1.00 98.31 776 PHE A N 1
ATOM 5942 C CA . PHE A 1 776 ? 38.556 0.093 -40.620 1.00 98.31 776 PHE A CA 1
ATOM 5943 C C . PHE A 1 776 ? 39.533 -1.070 -40.500 1.00 98.31 776 PHE A C 1
ATOM 5945 O O . PHE A 1 776 ? 40.338 -1.308 -41.401 1.00 98.31 776 PHE A O 1
ATOM 5952 N N . SER A 1 777 ? 39.471 -1.798 -39.389 1.00 97.62 777 SER A N 1
ATOM 5953 C CA . SER A 1 777 ? 40.394 -2.892 -39.096 1.00 97.62 777 SER A CA 1
ATOM 5954 C C . SER A 1 777 ? 39.675 -4.129 -38.575 1.00 97.62 777 SER A C 1
ATOM 5956 O O . SER A 1 777 ? 38.879 -4.027 -37.643 1.00 97.62 777 SER A O 1
ATOM 5958 N N . ASN A 1 778 ? 40.015 -5.301 -39.115 1.00 97.19 778 ASN A N 1
ATOM 5959 C CA . ASN A 1 778 ? 39.478 -6.597 -38.682 1.00 97.19 778 ASN A CA 1
ATOM 5960 C C . ASN A 1 778 ? 37.945 -6.651 -38.800 1.00 97.19 778 ASN A C 1
ATOM 5962 O O . ASN A 1 778 ? 37.232 -6.807 -37.806 1.00 97.19 778 ASN A O 1
ATOM 5966 N N . ILE A 1 779 ? 37.440 -6.488 -40.024 1.00 98.44 779 ILE A N 1
ATOM 5967 C CA . ILE A 1 779 ? 36.002 -6.553 -40.314 1.00 98.44 779 ILE A CA 1
ATOM 5968 C C . ILE A 1 779 ? 35.698 -7.849 -41.054 1.00 98.44 779 ILE A C 1
ATOM 5970 O O . ILE A 1 779 ? 36.298 -8.139 -42.090 1.00 98.44 779 ILE A O 1
ATOM 5974 N N . VAL A 1 780 ? 34.750 -8.614 -40.522 1.00 98.44 780 VAL A N 1
ATOM 5975 C CA . VAL A 1 780 ? 34.345 -9.920 -41.042 1.00 98.44 780 VAL A CA 1
ATOM 5976 C C . VAL A 1 780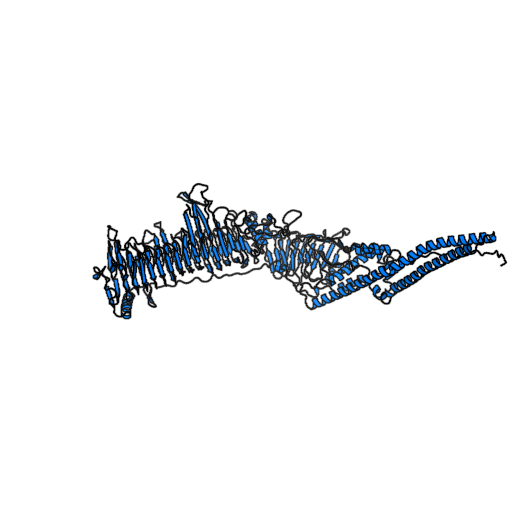 ? 32.861 -9.886 -41.381 1.00 98.44 780 VAL A C 1
ATOM 5978 O O . VAL A 1 780 ? 32.011 -9.796 -40.497 1.00 98.44 780 VAL A O 1
ATOM 5981 N N . LEU A 1 781 ? 32.544 -9.974 -42.668 1.00 98.38 781 LEU A N 1
ATOM 5982 C CA . LEU A 1 781 ? 31.180 -10.106 -43.166 1.00 98.38 781 LEU A CA 1
ATOM 5983 C C . LEU A 1 781 ? 30.957 -11.547 -43.604 1.00 98.38 781 LEU A C 1
ATOM 5985 O O . LEU A 1 781 ? 31.622 -12.036 -44.514 1.00 98.38 781 LEU A O 1
ATOM 5989 N N . ASN A 1 782 ? 30.042 -12.237 -42.945 1.00 97.31 782 ASN A N 1
ATOM 5990 C CA . ASN A 1 782 ? 29.874 -13.674 -43.044 1.00 97.31 782 ASN A CA 1
ATOM 5991 C C . ASN A 1 782 ? 28.457 -14.013 -43.521 1.00 97.31 782 ASN A C 1
ATOM 5993 O O . ASN A 1 782 ? 27.500 -13.785 -42.793 1.00 97.31 782 ASN A O 1
ATOM 5997 N N . ASP A 1 783 ? 28.321 -14.584 -44.720 1.00 96.25 783 ASP A N 1
ATOM 5998 C CA . ASP A 1 783 ? 27.033 -14.914 -45.354 1.00 96.25 783 ASP A CA 1
ATOM 5999 C C . ASP A 1 783 ? 26.143 -13.685 -45.613 1.00 96.25 783 ASP A C 1
ATOM 6001 O O . ASP A 1 783 ? 24.995 -13.618 -45.167 1.00 96.25 783 ASP A O 1
ATOM 6005 N N . ILE A 1 784 ? 26.654 -12.712 -46.370 1.00 96.69 784 ILE A N 1
ATOM 6006 C CA . ILE A 1 784 ? 25.881 -11.520 -46.759 1.00 96.69 784 ILE A CA 1
ATOM 6007 C C . ILE A 1 784 ? 25.023 -11.810 -47.994 1.00 96.69 784 ILE A C 1
ATOM 6009 O O . ILE A 1 784 ? 25.537 -12.275 -49.012 1.00 96.69 784 ILE A O 1
ATOM 6013 N N . GLY A 1 785 ? 23.717 -11.560 -47.892 1.00 94.62 785 GLY A N 1
ATOM 6014 C CA . GLY A 1 785 ? 22.738 -11.693 -48.971 1.00 94.62 785 GLY A CA 1
ATOM 6015 C C . GLY A 1 785 ? 22.774 -10.543 -49.977 1.00 94.62 785 GLY A C 1
ATOM 6016 O O . GLY A 1 785 ? 23.304 -9.470 -49.694 1.00 94.62 785 GLY A O 1
ATOM 6017 N N . GLY A 1 786 ? 22.223 -10.795 -51.166 1.00 93.00 786 GLY A N 1
ATOM 6018 C CA . GLY A 1 786 ? 22.173 -9.827 -52.262 1.00 93.00 786 GLY A CA 1
ATOM 6019 C C . GLY A 1 786 ? 21.188 -8.675 -52.039 1.00 93.00 786 GLY A C 1
ATOM 6020 O O . GLY A 1 786 ? 20.520 -8.571 -51.003 1.00 93.00 786 GLY A O 1
ATOM 6021 N N . PHE A 1 787 ? 21.097 -7.822 -53.055 1.00 94.69 787 PHE A N 1
ATOM 6022 C CA . PHE A 1 787 ? 20.301 -6.601 -53.046 1.00 94.69 787 PHE A CA 1
ATOM 6023 C C . PHE A 1 787 ? 19.082 -6.736 -53.950 1.00 94.69 787 PHE A C 1
ATOM 6025 O O . PHE A 1 787 ? 19.177 -7.248 -55.066 1.00 94.69 787 PHE A O 1
ATOM 6032 N N . VAL A 1 788 ? 17.955 -6.219 -53.480 1.00 94.38 788 VAL A N 1
ATOM 6033 C CA . VAL A 1 788 ? 16.713 -6.099 -54.236 1.00 94.38 788 VAL A CA 1
ATOM 6034 C C . VAL A 1 788 ? 16.401 -4.617 -54.359 1.00 94.38 788 VAL A C 1
ATOM 6036 O O . VAL A 1 788 ? 16.156 -3.962 -53.353 1.00 94.38 788 VAL A O 1
ATOM 6039 N N . TYR A 1 789 ? 16.406 -4.087 -55.575 1.00 90.56 789 TYR A N 1
ATOM 6040 C CA . TYR A 1 789 ? 15.989 -2.722 -55.866 1.00 90.56 789 TYR A CA 1
ATOM 6041 C C . TYR A 1 789 ? 14.660 -2.730 -56.617 1.00 90.56 789 TYR A C 1
ATOM 6043 O O . TYR A 1 789 ? 14.477 -3.492 -57.576 1.00 90.56 789 TYR A O 1
ATOM 6051 N N . ARG A 1 790 ? 13.727 -1.889 -56.177 1.00 89.25 790 ARG A N 1
ATOM 6052 C CA . ARG A 1 790 ? 12.442 -1.671 -56.839 1.00 89.25 790 ARG A CA 1
ATOM 6053 C C . ARG A 1 790 ? 12.217 -0.180 -57.016 1.00 89.25 790 ARG A C 1
ATOM 6055 O O . ARG A 1 790 ? 12.108 0.561 -56.046 1.00 89.25 790 ARG A O 1
ATOM 6062 N N . ASP A 1 791 ? 12.152 0.219 -58.274 1.00 81.88 791 ASP A N 1
ATOM 6063 C CA . ASP A 1 791 ? 11.730 1.547 -58.680 1.00 81.88 791 ASP A CA 1
ATOM 6064 C C . ASP A 1 791 ? 10.207 1.626 -58.754 1.00 81.88 791 ASP A C 1
ATOM 6066 O O . ASP A 1 791 ? 9.604 0.943 -59.592 1.00 81.88 791 ASP A O 1
ATOM 6070 N N . ASN A 1 792 ? 9.606 2.439 -57.890 1.00 79.12 792 ASN A N 1
ATOM 6071 C CA . ASN A 1 792 ? 8.183 2.767 -57.924 1.00 79.12 792 ASN A CA 1
ATOM 6072 C C . ASN A 1 792 ? 7.945 4.221 -58.377 1.00 79.12 792 ASN A C 1
ATOM 6074 O O . ASN A 1 792 ? 6.792 4.630 -58.535 1.00 79.12 792 ASN A O 1
ATOM 6078 N N . SER A 1 793 ? 9.011 4.996 -58.606 1.00 71.00 793 SER A N 1
ATOM 6079 C CA . SER A 1 793 ? 8.961 6.423 -58.914 1.00 71.00 793 SER A CA 1
ATOM 6080 C C . SER A 1 793 ? 8.855 6.680 -60.418 1.00 71.00 793 SER A C 1
ATOM 6082 O O . SER A 1 793 ? 9.499 6.045 -61.250 1.00 71.00 793 SER A O 1
ATOM 6084 N N . SER A 1 794 ? 8.061 7.682 -60.805 1.00 64.00 794 SER A N 1
ATOM 6085 C CA . SER A 1 794 ? 7.949 8.118 -62.204 1.00 64.00 794 SER A CA 1
ATOM 6086 C C . SER A 1 794 ? 9.106 9.023 -62.670 1.00 64.00 794 SER A C 1
ATOM 6088 O O . SER A 1 794 ? 9.197 9.311 -63.863 1.00 64.00 794 SER A O 1
ATOM 6090 N N . ASN A 1 795 ? 9.977 9.484 -61.756 1.00 60.94 795 ASN A N 1
ATOM 6091 C CA . ASN A 1 795 ? 11.041 10.484 -61.993 1.00 60.94 795 ASN A CA 1
ATOM 6092 C C . ASN A 1 795 ? 12.481 9.956 -61.774 1.00 60.94 795 ASN A C 1
ATOM 6094 O O . ASN A 1 795 ? 13.448 10.710 -61.903 1.00 60.94 795 ASN A O 1
ATOM 6098 N N . SER A 1 796 ? 12.643 8.673 -61.463 1.00 58.38 796 SER A N 1
ATOM 6099 C CA . SER A 1 796 ? 13.878 8.014 -60.992 1.00 58.38 796 SER A CA 1
ATOM 6100 C C . SER A 1 796 ? 15.046 7.919 -61.992 1.00 58.38 796 SER A C 1
ATOM 6102 O O . SER A 1 796 ? 16.174 7.586 -61.606 1.00 58.38 796 SER A O 1
ATOM 6104 N N . ASN A 1 797 ? 14.814 8.209 -63.279 1.00 60.91 797 ASN A N 1
ATOM 6105 C CA . ASN A 1 797 ? 15.787 7.983 -64.360 1.00 60.91 797 ASN A CA 1
ATOM 6106 C C . ASN A 1 797 ? 17.034 8.892 -64.312 1.00 60.91 797 ASN A C 1
ATOM 6108 O O . ASN A 1 797 ? 18.000 8.624 -65.029 1.00 60.91 797 ASN A O 1
ATOM 6112 N N . ASN A 1 798 ? 17.038 9.940 -63.478 1.00 69.50 798 ASN A N 1
ATOM 6113 C CA . ASN A 1 798 ? 18.146 10.901 -63.371 1.00 69.50 798 ASN A CA 1
ATOM 6114 C C . ASN A 1 798 ? 19.205 10.550 -62.308 1.00 69.50 798 ASN A C 1
ATOM 6116 O O . ASN A 1 798 ? 20.252 11.198 -62.276 1.00 69.50 798 ASN A O 1
ATOM 6120 N N . TYR A 1 799 ? 18.963 9.547 -61.457 1.00 79.19 799 TYR A N 1
ATOM 6121 C CA . TYR A 1 799 ? 19.845 9.198 -60.335 1.00 79.19 799 TYR A CA 1
ATOM 6122 C C . TYR A 1 799 ? 20.408 7.789 -60.468 1.00 79.19 799 TYR A C 1
ATOM 6124 O O . TYR A 1 799 ? 19.744 6.887 -60.983 1.00 79.19 799 TYR A O 1
ATOM 6132 N N . PHE A 1 800 ? 21.628 7.583 -59.981 1.00 87.12 800 PHE A N 1
ATOM 6133 C CA . PHE A 1 800 ? 22.319 6.303 -60.076 1.00 87.12 800 PHE A CA 1
ATOM 6134 C C . PHE A 1 800 ? 22.160 5.482 -58.801 1.00 87.12 800 PHE A C 1
ATOM 6136 O O . PHE A 1 800 ? 22.186 6.010 -57.689 1.00 87.12 800 PHE A O 1
ATOM 6143 N N . LEU A 1 801 ? 22.042 4.168 -58.978 1.00 90.62 801 LEU A N 1
ATOM 6144 C CA . LEU A 1 801 ? 22.158 3.197 -57.895 1.00 90.62 801 LEU A CA 1
ATOM 6145 C C . LEU A 1 801 ? 23.608 2.699 -57.831 1.00 90.62 801 LEU A C 1
ATOM 6147 O O . LEU A 1 801 ? 24.122 2.199 -58.826 1.00 90.62 801 LEU A O 1
ATOM 6151 N N . TYR A 1 802 ? 24.262 2.816 -56.680 1.00 94.06 802 TYR A N 1
ATOM 6152 C CA . TYR A 1 802 ? 25.627 2.345 -56.439 1.00 94.06 802 TYR A CA 1
ATOM 6153 C C . TYR A 1 802 ? 25.617 1.213 -55.416 1.00 94.06 802 TYR A C 1
ATOM 6155 O O . TYR A 1 802 ? 25.177 1.401 -54.280 1.00 94.06 802 TYR A O 1
ATOM 6163 N N . VAL A 1 803 ? 26.127 0.047 -55.805 1.00 95.25 803 VAL A N 1
ATOM 6164 C CA . VAL A 1 803 ? 26.092 -1.170 -54.993 1.00 95.25 803 VAL A CA 1
ATOM 6165 C C . VAL A 1 803 ? 27.473 -1.808 -54.894 1.00 95.25 803 VAL A C 1
ATOM 6167 O O . VAL A 1 803 ? 28.180 -1.930 -55.895 1.00 95.25 803 VAL A O 1
ATOM 6170 N N . GLY A 1 804 ? 27.850 -2.268 -53.703 1.00 95.62 804 GLY A N 1
ATOM 6171 C CA . GLY A 1 804 ? 29.064 -3.060 -53.496 1.00 95.62 804 GLY A CA 1
ATOM 6172 C C . GLY A 1 804 ? 28.926 -4.073 -52.364 1.00 95.62 804 GLY A C 1
ATOM 6173 O O . GLY A 1 804 ? 28.109 -3.908 -51.460 1.00 95.62 804 GLY A O 1
ATOM 6174 N N . SER A 1 805 ? 29.733 -5.138 -52.372 1.00 95.38 805 SER A N 1
ATOM 6175 C CA . SER A 1 805 ? 29.685 -6.120 -51.272 1.00 95.38 805 SER A CA 1
ATOM 6176 C C . SER A 1 805 ? 30.150 -5.555 -49.929 1.00 95.38 805 SER A C 1
ATOM 6178 O O . SER A 1 805 ? 29.775 -6.084 -48.886 1.00 95.38 805 SER A O 1
ATOM 6180 N N . PHE A 1 806 ? 30.913 -4.460 -49.939 1.00 97.50 806 PHE A N 1
ATOM 6181 C CA . PHE A 1 806 ? 31.323 -3.734 -48.745 1.00 97.50 806 PHE A CA 1
ATOM 6182 C C . PHE A 1 806 ? 30.637 -2.370 -48.651 1.00 97.50 806 PHE A C 1
ATOM 6184 O O . PHE A 1 806 ? 29.945 -2.107 -47.670 1.00 97.50 806 PHE A O 1
ATOM 6191 N N . ALA A 1 807 ? 30.779 -1.513 -49.667 1.00 97.62 807 ALA A N 1
ATOM 6192 C CA . ALA A 1 807 ? 30.256 -0.146 -49.632 1.00 97.62 807 ALA A CA 1
ATOM 6193 C C . ALA A 1 807 ? 29.504 0.248 -50.911 1.00 97.62 807 ALA A C 1
ATOM 6195 O O . ALA A 1 807 ? 29.905 -0.128 -52.005 1.00 97.62 807 ALA A O 1
ATOM 6196 N N . GLY A 1 808 ? 28.457 1.065 -50.810 1.00 96.31 808 GLY A N 1
ATOM 6197 C CA . GLY A 1 808 ? 27.850 1.681 -51.997 1.00 96.31 808 GLY A CA 1
ATOM 6198 C C . GLY A 1 808 ? 28.767 2.751 -52.599 1.00 96.31 808 GLY A C 1
ATOM 6199 O O . GLY A 1 808 ? 29.116 2.692 -53.777 1.00 96.31 808 GLY A O 1
ATOM 6200 N N . MET A 1 809 ? 29.223 3.692 -51.770 1.00 95.81 809 MET A N 1
ATOM 6201 C CA . MET A 1 809 ? 30.135 4.777 -52.159 1.00 95.81 809 MET A CA 1
ATOM 6202 C C . MET A 1 809 ? 31.279 4.955 -51.163 1.00 95.81 809 MET A C 1
ATOM 6204 O O . MET A 1 809 ? 31.062 4.962 -49.950 1.00 95.81 809 MET A O 1
ATOM 6208 N N . LEU A 1 810 ? 32.483 5.175 -51.695 1.00 96.06 810 LEU A N 1
ATOM 6209 C CA . LEU A 1 810 ? 33.659 5.628 -50.956 1.00 96.06 810 LEU A CA 1
ATOM 6210 C C . LEU A 1 810 ? 33.958 7.106 -51.259 1.00 96.06 810 LEU A C 1
ATOM 6212 O O . LEU A 1 810 ? 34.118 7.504 -52.416 1.00 96.06 810 LEU A O 1
ATOM 6216 N N . GLY A 1 811 ? 34.079 7.916 -50.212 1.00 91.62 811 GLY A N 1
ATOM 6217 C CA . GLY A 1 811 ? 34.288 9.359 -50.303 1.00 91.62 811 GLY A CA 1
ATOM 6218 C C . GLY A 1 811 ? 32.996 10.154 -50.487 1.00 91.62 811 GLY A C 1
ATOM 6219 O O . GLY A 1 811 ? 31.943 9.785 -49.973 1.00 91.62 811 GLY A O 1
ATOM 6220 N N . ASP A 1 812 ? 33.085 11.290 -51.176 1.00 85.38 812 ASP A N 1
ATOM 6221 C CA . ASP A 1 812 ? 31.970 12.226 -51.352 1.00 85.38 812 ASP A CA 1
ATOM 6222 C C . ASP A 1 812 ? 31.948 12.754 -52.789 1.00 85.38 812 ASP A C 1
ATOM 6224 O O . ASP A 1 812 ? 32.895 13.401 -53.247 1.00 85.38 812 ASP A O 1
ATOM 6228 N N . LYS A 1 813 ? 30.850 12.485 -53.499 1.00 74.81 813 LYS A N 1
ATOM 6229 C CA . LYS A 1 813 ? 30.650 12.884 -54.898 1.00 74.81 813 LYS A CA 1
ATOM 6230 C C . LYS A 1 813 ? 30.530 14.401 -55.072 1.00 74.81 813 LYS A C 1
ATOM 6232 O O . LYS A 1 813 ? 30.881 14.901 -56.140 1.00 74.81 813 LYS A O 1
ATOM 6237 N N . TYR A 1 814 ? 30.060 15.122 -54.054 1.00 77.50 814 TYR A N 1
ATOM 6238 C CA . TYR A 1 814 ? 29.760 16.556 -54.138 1.00 77.50 814 TYR A CA 1
ATOM 6239 C C . TYR A 1 814 ? 30.888 17.446 -53.601 1.00 77.50 814 TYR A C 1
ATOM 6241 O O . TYR A 1 814 ? 30.832 18.668 -53.736 1.00 77.50 814 TYR A O 1
ATOM 6249 N N . SER A 1 815 ? 31.934 16.857 -53.015 1.00 78.81 815 SER A N 1
ATOM 6250 C CA . SER A 1 815 ? 33.088 17.602 -52.514 1.00 78.81 815 SER A CA 1
ATOM 6251 C C . SER A 1 815 ? 34.126 17.845 -53.613 1.00 78.81 815 SER A C 1
ATOM 6253 O O . SER A 1 815 ? 34.672 16.905 -54.185 1.00 78.81 815 SER A O 1
ATOM 6255 N N . SER A 1 816 ? 34.468 19.116 -53.839 1.00 71.56 816 SER A N 1
ATOM 6256 C CA . SER A 1 816 ? 35.605 19.556 -54.666 1.00 71.56 816 SER A CA 1
ATOM 6257 C C . SER A 1 816 ? 36.886 19.831 -53.856 1.00 71.56 816 SER A C 1
ATOM 6259 O O . SER A 1 816 ? 37.868 20.334 -54.399 1.00 71.56 816 SER A O 1
ATOM 6261 N N . GLY A 1 817 ? 36.866 19.548 -52.545 1.00 76.94 817 GLY A N 1
ATOM 6262 C CA . GLY A 1 817 ? 37.977 19.780 -51.616 1.00 76.94 817 GLY A CA 1
ATOM 6263 C C . GLY A 1 817 ? 39.089 18.724 -51.678 1.00 76.94 817 GLY A C 1
ATOM 6264 O O . GLY A 1 817 ? 39.202 17.968 -52.634 1.00 76.94 817 GLY A O 1
ATOM 6265 N N . LYS A 1 818 ? 39.932 18.660 -50.634 1.00 82.25 818 LYS A N 1
ATOM 6266 C CA . LYS A 1 818 ? 40.957 17.604 -50.518 1.00 82.25 818 LYS A CA 1
ATOM 6267 C C . LYS A 1 818 ? 40.301 16.209 -50.446 1.00 82.25 818 LYS A C 1
ATOM 6269 O O . LYS A 1 818 ? 39.216 16.104 -49.863 1.00 82.25 818 LYS A O 1
ATOM 6274 N N . PRO A 1 819 ? 40.962 15.155 -50.965 1.00 84.12 819 PRO A N 1
ATOM 6275 C CA . PRO A 1 819 ? 40.469 13.789 -50.840 1.00 84.12 819 PRO A CA 1
ATOM 6276 C C . PRO A 1 819 ? 40.321 13.354 -49.380 1.00 84.12 819 PRO A C 1
ATOM 6278 O O . PRO A 1 819 ? 41.155 13.691 -48.537 1.00 84.12 819 PRO A O 1
ATOM 6281 N N . TYR A 1 820 ? 39.273 12.587 -49.095 1.00 90.56 820 TYR A N 1
ATOM 6282 C CA . TYR A 1 820 ? 39.029 11.971 -47.794 1.00 90.56 820 TYR A CA 1
ATOM 6283 C C . TYR A 1 820 ? 39.899 10.727 -47.592 1.00 90.56 820 TYR A C 1
ATOM 6285 O O . TYR A 1 820 ? 40.021 9.913 -48.504 1.00 90.56 820 TYR A O 1
ATOM 6293 N N . ASN A 1 821 ? 40.491 10.563 -46.407 1.00 92.81 821 ASN A N 1
ATOM 6294 C CA . ASN A 1 821 ? 41.364 9.424 -46.112 1.00 92.81 821 ASN A CA 1
ATOM 6295 C C . ASN A 1 821 ? 40.556 8.220 -45.613 1.00 92.81 821 ASN A C 1
ATOM 6297 O O . ASN A 1 821 ? 39.758 8.339 -44.677 1.00 92.81 821 ASN A O 1
ATOM 6301 N N . LEU A 1 822 ? 40.791 7.067 -46.233 1.00 95.19 822 LEU A N 1
ATOM 6302 C CA . LEU A 1 822 ? 40.155 5.794 -45.911 1.00 95.19 822 LEU A CA 1
ATOM 6303 C C . LEU A 1 822 ? 41.227 4.726 -45.720 1.00 95.19 822 LEU A C 1
ATOM 6305 O O . LEU A 1 822 ? 41.928 4.393 -46.673 1.00 95.19 822 LEU A O 1
ATOM 6309 N N . ASP A 1 823 ? 41.314 4.153 -44.525 1.00 96.56 823 ASP A N 1
ATOM 6310 C CA . ASP A 1 823 ? 42.283 3.101 -44.224 1.00 96.56 823 ASP A CA 1
ATOM 6311 C C . ASP A 1 823 ? 41.553 1.782 -43.962 1.00 96.56 823 ASP A C 1
ATOM 6313 O O . ASP A 1 823 ? 40.901 1.616 -42.931 1.00 96.56 823 ASP A O 1
ATOM 6317 N N . PHE A 1 824 ? 41.671 0.836 -44.893 1.00 97.62 824 PHE A N 1
ATOM 6318 C CA . PHE A 1 824 ? 41.110 -0.508 -44.786 1.00 97.62 824 PHE A CA 1
ATOM 6319 C C . PHE A 1 824 ? 42.217 -1.518 -44.501 1.00 97.62 824 PHE A C 1
ATOM 6321 O O . PHE A 1 824 ? 43.184 -1.627 -45.259 1.00 97.62 824 PHE A O 1
ATOM 6328 N N . ASN A 1 825 ? 42.068 -2.279 -43.421 1.00 96.75 825 ASN A N 1
ATOM 6329 C CA . ASN A 1 825 ? 43.021 -3.304 -43.020 1.00 96.75 825 ASN A CA 1
ATOM 6330 C C . ASN A 1 825 ? 42.290 -4.574 -42.567 1.00 96.75 825 ASN A C 1
ATOM 6332 O O . ASN A 1 825 ? 41.416 -4.507 -41.707 1.00 96.75 825 ASN A O 1
ATOM 6336 N N . ASN A 1 826 ? 42.652 -5.739 -43.105 1.00 96.38 826 ASN A N 1
ATOM 6337 C CA . ASN A 1 826 ? 42.063 -7.029 -42.715 1.00 96.38 826 ASN A CA 1
ATOM 6338 C C . ASN A 1 826 ? 40.529 -7.048 -42.847 1.00 96.38 826 ASN A C 1
ATOM 6340 O O . ASN A 1 826 ? 39.804 -7.176 -41.856 1.00 96.38 826 ASN A O 1
ATOM 6344 N N . ILE A 1 827 ? 40.038 -6.909 -44.077 1.00 98.12 827 ILE A N 1
ATOM 6345 C CA . ILE A 1 827 ? 38.605 -6.979 -44.387 1.00 98.12 827 ILE A CA 1
ATOM 6346 C C . ILE A 1 827 ? 38.327 -8.299 -45.102 1.00 98.12 827 ILE A C 1
ATOM 6348 O O . ILE A 1 827 ? 38.984 -8.618 -46.094 1.00 98.12 827 ILE A O 1
ATOM 6352 N N . TYR A 1 828 ? 37.356 -9.062 -44.614 1.00 98.19 828 TYR A N 1
ATOM 6353 C CA . TYR A 1 828 ? 37.004 -10.372 -45.154 1.00 98.19 828 TYR A CA 1
ATOM 6354 C C . TYR A 1 828 ? 35.501 -10.446 -45.400 1.00 98.19 828 TYR A C 1
ATOM 6356 O O . TYR A 1 828 ? 34.710 -10.216 -44.488 1.00 98.19 828 TYR A O 1
ATOM 6364 N N . ILE A 1 829 ? 35.106 -10.774 -46.629 1.00 98.25 829 ILE A N 1
ATOM 6365 C CA . ILE A 1 829 ? 33.704 -10.769 -47.058 1.00 98.25 829 ILE A CA 1
ATOM 6366 C C . ILE A 1 829 ? 33.356 -12.126 -47.654 1.00 98.25 829 ILE A C 1
ATOM 6368 O O . ILE A 1 829 ? 33.942 -12.523 -48.657 1.00 98.25 829 ILE A O 1
ATOM 6372 N N . PHE A 1 830 ? 32.385 -12.819 -47.069 1.00 97.69 830 PHE A N 1
ATOM 6373 C CA . PHE A 1 830 ? 31.802 -14.045 -47.598 1.00 97.69 830 PHE A CA 1
ATOM 6374 C C . PHE A 1 830 ? 30.362 -13.784 -48.037 1.00 97.69 830 PHE A C 1
ATOM 6376 O O . PHE A 1 830 ? 29.474 -13.538 -47.216 1.00 97.69 830 PHE A O 1
ATOM 6383 N N . THR A 1 831 ? 30.133 -13.830 -49.345 1.00 95.94 831 THR A N 1
ATOM 6384 C CA . THR A 1 831 ? 28.808 -13.614 -49.943 1.00 95.94 831 THR A CA 1
ATOM 6385 C C . THR A 1 831 ? 27.990 -14.907 -49.962 1.00 95.94 831 THR A C 1
ATOM 6387 O O . THR A 1 831 ? 28.550 -16.003 -50.068 1.00 95.94 831 THR A O 1
ATOM 6390 N N . LYS A 1 832 ? 26.660 -14.798 -49.842 1.00 93.19 832 LYS A N 1
ATOM 6391 C CA . LYS A 1 832 ? 25.751 -15.933 -50.064 1.00 93.19 832 LYS A CA 1
ATOM 6392 C C . LYS A 1 832 ? 25.768 -16.365 -51.536 1.00 93.19 832 LYS A C 1
ATOM 6394 O O . LYS A 1 832 ? 26.156 -15.612 -52.424 1.00 93.19 832 LYS A O 1
ATOM 6399 N N . GLU A 1 833 ? 25.298 -17.582 -51.793 1.00 88.75 833 GLU A N 1
ATOM 6400 C CA . GLU A 1 833 ? 25.029 -18.050 -53.157 1.00 88.75 833 GLU A CA 1
ATOM 6401 C C . GLU A 1 833 ? 24.038 -17.105 -53.853 1.00 88.75 833 GLU A C 1
ATOM 6403 O O . GLU A 1 833 ? 23.133 -16.566 -53.211 1.00 88.75 833 GLU A O 1
ATOM 6408 N N . ASN A 1 834 ? 24.217 -16.892 -55.159 1.00 84.19 834 ASN A N 1
ATOM 6409 C CA . ASN A 1 834 ? 23.438 -15.936 -55.963 1.00 84.19 834 ASN A CA 1
ATOM 6410 C C . ASN A 1 834 ? 23.488 -14.477 -55.470 1.00 84.19 834 ASN A C 1
ATOM 6412 O O . ASN A 1 834 ? 22.587 -13.692 -55.765 1.00 84.19 834 ASN A O 1
ATOM 6416 N N . PHE A 1 835 ? 24.524 -14.091 -54.719 1.00 90.94 835 PHE A N 1
ATOM 6417 C CA . PHE A 1 835 ? 24.739 -12.691 -54.370 1.00 90.94 835 PHE A CA 1
ATOM 6418 C C . PHE A 1 835 ? 24.859 -11.831 -55.632 1.00 90.94 835 PHE A C 1
ATOM 6420 O O . PHE A 1 835 ? 25.686 -12.095 -56.500 1.00 90.94 835 PHE A O 1
ATOM 6427 N N . GLY A 1 836 ? 24.048 -10.783 -55.706 1.00 89.94 836 GLY A N 1
ATOM 6428 C CA . GLY A 1 836 ? 23.962 -9.890 -56.851 1.00 89.94 836 GLY A CA 1
ATOM 6429 C C . GLY A 1 836 ? 22.944 -8.785 -56.601 1.00 89.94 836 GLY A C 1
ATOM 6430 O O . GLY A 1 836 ? 22.518 -8.570 -55.462 1.00 89.94 836 GLY A O 1
ATOM 6431 N N . VAL A 1 837 ? 22.559 -8.095 -57.673 1.00 91.12 837 VAL A N 1
ATOM 6432 C CA . VAL A 1 837 ? 21.555 -7.028 -57.647 1.00 91.12 837 VAL A CA 1
ATOM 6433 C C . VAL A 1 837 ? 20.378 -7.443 -58.524 1.00 91.12 837 VAL A C 1
ATOM 6435 O O . VAL A 1 837 ? 20.513 -7.528 -59.743 1.00 91.12 837 VAL A O 1
ATOM 6438 N N . ASP A 1 838 ? 19.230 -7.697 -57.904 1.00 91.56 838 ASP A N 1
ATOM 6439 C CA . ASP A 1 838 ? 17.941 -7.822 -58.584 1.00 91.56 838 ASP A CA 1
ATOM 6440 C C . ASP A 1 838 ? 17.315 -6.424 -58.664 1.00 91.56 838 ASP A C 1
ATOM 6442 O O . ASP A 1 838 ? 16.843 -5.892 -57.661 1.00 91.56 838 ASP A O 1
ATOM 6446 N N . SER A 1 839 ? 17.348 -5.809 -59.845 1.00 84.75 839 SER A N 1
ATOM 6447 C CA . SER A 1 839 ? 16.925 -4.425 -60.065 1.00 84.75 839 SER A CA 1
ATOM 6448 C C . SER A 1 839 ? 16.123 -4.287 -61.357 1.00 84.75 839 SER A C 1
ATOM 6450 O O . SER A 1 839 ? 16.479 -4.870 -62.379 1.00 84.75 839 SER A O 1
ATOM 6452 N N . ASN A 1 840 ? 15.075 -3.459 -61.329 1.00 85.00 840 ASN A N 1
ATOM 6453 C CA . ASN A 1 840 ? 14.371 -2.972 -62.521 1.00 85.00 840 ASN A CA 1
ATOM 6454 C C . ASN A 1 840 ? 14.980 -1.671 -63.094 1.00 85.00 840 ASN A C 1
ATOM 6456 O O . ASN A 1 840 ? 14.456 -1.130 -64.068 1.00 85.00 840 ASN A O 1
ATOM 6460 N N . LYS A 1 841 ? 16.084 -1.173 -62.518 1.00 80.19 841 LYS A N 1
ATOM 6461 C CA . LYS A 1 841 ? 16.809 0.027 -62.964 1.00 80.19 841 LYS A CA 1
ATOM 6462 C C . LYS A 1 841 ? 17.915 -0.320 -63.947 1.00 80.19 841 LYS A C 1
ATOM 6464 O O . LYS A 1 841 ? 18.771 -1.148 -63.651 1.00 80.19 841 LYS A O 1
ATOM 6469 N N . ASN A 1 842 ? 17.964 0.400 -65.066 1.00 74.88 842 ASN A N 1
ATOM 6470 C CA . ASN A 1 842 ? 19.002 0.215 -66.086 1.00 74.88 842 ASN A CA 1
ATOM 6471 C C . ASN A 1 842 ? 20.309 0.977 -65.781 1.00 74.88 842 ASN A C 1
ATOM 6473 O O . ASN A 1 842 ? 21.371 0.575 -66.244 1.00 74.88 842 ASN A O 1
ATOM 6477 N N . ASN A 1 843 ? 20.252 2.055 -64.988 1.00 79.75 843 ASN A N 1
ATOM 6478 C CA . ASN A 1 843 ? 21.399 2.915 -64.670 1.00 79.75 843 ASN A CA 1
ATOM 6479 C C . ASN A 1 843 ? 21.927 2.640 -63.251 1.00 79.75 843 ASN A C 1
ATOM 6481 O O . ASN A 1 843 ? 21.650 3.400 -62.318 1.00 79.75 843 ASN A O 1
ATOM 6485 N N . PHE A 1 844 ? 22.685 1.556 -63.076 1.00 88.25 844 PHE A N 1
ATOM 6486 C CA . PHE A 1 844 ? 23.329 1.235 -61.799 1.00 88.25 844 PHE A CA 1
ATOM 6487 C C . PHE A 1 844 ? 24.805 0.853 -61.957 1.00 88.25 844 PHE A C 1
ATOM 6489 O O . PHE A 1 844 ? 25.229 0.327 -62.984 1.00 88.25 844 PHE A O 1
ATOM 6496 N N . PHE A 1 845 ? 25.580 1.134 -60.914 1.00 93.00 845 PHE A N 1
ATOM 6497 C CA . PHE A 1 845 ? 26.984 0.789 -60.760 1.00 93.00 845 PHE A CA 1
ATOM 6498 C C . PHE A 1 845 ? 27.103 -0.298 -59.699 1.00 93.00 845 PHE A C 1
ATOM 6500 O O . PHE A 1 845 ? 26.767 -0.080 -58.536 1.00 93.00 845 PHE A O 1
ATOM 6507 N N . PHE A 1 846 ? 27.575 -1.472 -60.100 1.00 94.31 846 PHE A N 1
ATOM 6508 C CA . PHE A 1 846 ? 27.810 -2.594 -59.207 1.00 94.31 846 PHE A CA 1
ATOM 6509 C C . PHE A 1 846 ? 29.293 -2.949 -59.233 1.00 94.31 846 PHE A C 1
ATOM 6511 O O . PHE A 1 846 ? 29.835 -3.249 -60.295 1.00 94.31 846 PHE A O 1
ATOM 6518 N N . GLY A 1 847 ? 29.959 -2.895 -58.082 1.00 95.38 847 GLY A N 1
ATOM 6519 C CA . GLY A 1 847 ? 31.355 -3.310 -57.931 1.00 95.38 847 GLY A CA 1
ATOM 6520 C C . GLY A 1 847 ? 31.511 -4.467 -56.954 1.00 95.38 847 GLY A C 1
ATOM 6521 O O . GLY A 1 847 ? 30.620 -4.752 -56.147 1.00 95.38 847 GLY A O 1
ATOM 6522 N N . LYS A 1 848 ? 32.644 -5.169 -57.037 1.00 95.06 848 LYS A N 1
ATOM 6523 C CA . LYS A 1 848 ? 32.908 -6.334 -56.180 1.00 95.06 848 LYS A CA 1
ATOM 6524 C C . LYS A 1 848 ? 33.023 -5.912 -54.729 1.00 95.06 848 LYS A C 1
ATOM 6526 O O . LYS A 1 848 ? 32.424 -6.562 -53.884 1.00 95.06 848 LYS A O 1
ATOM 6531 N N . ILE A 1 849 ? 33.733 -4.828 -54.433 1.00 96.12 849 ILE A N 1
ATOM 6532 C CA . ILE A 1 849 ? 33.893 -4.258 -53.091 1.00 96.12 849 ILE A CA 1
ATOM 6533 C C . ILE A 1 849 ? 33.044 -2.996 -52.944 1.00 96.12 849 ILE A C 1
ATOM 6535 O O . ILE A 1 849 ? 32.296 -2.893 -51.967 1.00 96.12 849 ILE A O 1
ATOM 6539 N N . PHE A 1 850 ? 33.115 -2.065 -53.902 1.00 96.56 850 PHE A N 1
ATOM 6540 C CA . PHE A 1 850 ? 32.360 -0.811 -53.841 1.00 96.56 850 PHE A CA 1
ATOM 6541 C C . PHE A 1 850 ? 31.702 -0.394 -55.159 1.00 96.56 850 PHE A C 1
ATOM 6543 O O . PHE A 1 850 ? 32.245 -0.633 -56.231 1.00 96.56 850 PHE A O 1
ATOM 6550 N N . GLY A 1 851 ? 30.543 0.266 -55.080 1.00 94.88 851 GLY A N 1
ATOM 6551 C CA . GLY A 1 851 ? 29.802 0.731 -56.260 1.00 94.88 851 GLY A CA 1
ATOM 6552 C C . GLY A 1 851 ? 30.404 1.970 -56.925 1.00 94.88 851 GLY A C 1
ATOM 6553 O O . GLY A 1 851 ? 30.347 2.115 -58.143 1.00 94.88 851 GLY A O 1
ATOM 6554 N N . GLY A 1 852 ? 31.015 2.867 -56.150 1.00 94.12 852 GLY A N 1
ATOM 6555 C CA . GLY A 1 852 ? 31.711 4.040 -56.674 1.00 94.12 852 GLY A CA 1
ATOM 6556 C C . GLY A 1 852 ? 32.710 4.638 -55.687 1.00 94.12 852 GLY A C 1
ATOM 6557 O O . GLY A 1 852 ? 32.609 4.427 -54.480 1.00 94.12 852 GLY A O 1
ATOM 6558 N N . MET A 1 853 ? 33.673 5.403 -56.208 1.00 92.50 853 MET A N 1
ATOM 6559 C CA . MET A 1 853 ? 34.619 6.167 -55.394 1.00 92.50 853 MET A CA 1
ATOM 6560 C C . MET A 1 853 ? 34.838 7.572 -55.966 1.00 92.50 853 MET A C 1
ATOM 6562 O O . MET A 1 853 ? 35.134 7.735 -57.154 1.00 92.50 853 MET A O 1
ATOM 6566 N N . LYS A 1 854 ? 34.692 8.603 -55.126 1.00 90.69 854 LYS A N 1
ATOM 6567 C CA . LYS A 1 854 ? 34.881 10.015 -55.501 1.00 90.69 854 LYS A CA 1
ATOM 6568 C C . LYS A 1 854 ? 35.519 10.815 -54.369 1.00 90.69 854 LYS A C 1
ATOM 6570 O O . LYS A 1 854 ? 35.128 10.690 -53.217 1.00 90.69 854 LYS A O 1
ATOM 6575 N N . ASN A 1 855 ? 36.484 11.669 -54.717 1.00 89.31 855 ASN A N 1
ATOM 6576 C CA . ASN A 1 855 ? 37.221 12.514 -53.772 1.00 89.31 855 ASN A CA 1
ATOM 6577 C C . ASN A 1 855 ? 37.736 11.745 -52.533 1.00 89.31 855 ASN A C 1
ATOM 6579 O O . ASN A 1 855 ? 37.611 12.210 -51.402 1.00 89.31 855 ASN A O 1
ATOM 6583 N N . ALA A 1 856 ? 38.296 10.552 -52.741 1.00 89.12 856 ALA A N 1
ATOM 6584 C CA . ALA A 1 856 ? 38.822 9.698 -51.683 1.00 89.12 856 ALA A CA 1
ATOM 6585 C C . ALA A 1 856 ? 40.247 9.236 -51.998 1.00 89.12 856 ALA A C 1
ATOM 6587 O O . ALA A 1 856 ? 40.603 9.023 -53.157 1.00 89.12 856 ALA A O 1
ATOM 6588 N N . ASN A 1 857 ? 41.043 9.075 -50.947 1.00 88.31 857 ASN A N 1
ATOM 6589 C CA . ASN A 1 857 ? 42.353 8.451 -50.954 1.00 88.31 857 ASN A CA 1
ATOM 6590 C C . ASN A 1 857 ? 42.300 7.226 -50.036 1.00 88.31 857 ASN A C 1
ATOM 6592 O O . ASN A 1 857 ? 42.234 7.366 -48.813 1.00 88.31 857 ASN A O 1
ATOM 6596 N N . SER A 1 858 ? 42.292 6.036 -50.632 1.00 86.88 858 SER A N 1
ATOM 6597 C CA . SER A 1 858 ? 42.121 4.776 -49.912 1.00 86.88 858 SER A CA 1
ATOM 6598 C C . SER A 1 858 ? 43.429 3.993 -49.796 1.00 86.88 858 SER A C 1
ATOM 6600 O O . SER A 1 858 ? 44.021 3.628 -50.814 1.00 86.88 858 SER A O 1
ATOM 6602 N N . GLN A 1 859 ? 43.835 3.658 -48.574 1.00 92.75 859 GLN A N 1
ATOM 6603 C CA . GLN A 1 859 ? 44.830 2.625 -48.296 1.00 92.75 859 GLN A CA 1
ATOM 6604 C C . GLN A 1 859 ? 44.106 1.288 -48.115 1.00 92.75 859 GLN A C 1
ATOM 6606 O O . GLN A 1 859 ? 43.326 1.121 -47.180 1.00 92.75 859 GLN A O 1
ATOM 6611 N N . ILE A 1 860 ? 44.339 0.340 -49.023 1.00 92.94 860 ILE A N 1
ATOM 6612 C CA . ILE A 1 860 ? 43.669 -0.967 -49.036 1.00 92.94 860 ILE A CA 1
ATOM 6613 C C . ILE A 1 860 ? 44.708 -2.041 -48.723 1.00 92.94 860 ILE A C 1
ATOM 6615 O O . ILE A 1 860 ? 45.567 -2.337 -49.550 1.00 92.94 860 ILE A O 1
ATOM 6619 N N . ASN A 1 861 ? 44.623 -2.623 -47.528 1.00 94.25 861 ASN A N 1
ATOM 6620 C CA . ASN A 1 861 ? 45.541 -3.651 -47.051 1.00 94.25 861 ASN A CA 1
ATOM 6621 C C . ASN A 1 861 ? 44.771 -4.909 -46.642 1.00 94.25 861 ASN A C 1
ATOM 6623 O O . ASN A 1 861 ? 43.899 -4.868 -45.778 1.00 94.25 861 ASN A O 1
ATOM 6627 N N . ASN A 1 862 ? 45.127 -6.048 -47.238 1.00 94.62 862 ASN A N 1
ATOM 6628 C CA . ASN A 1 862 ? 44.544 -7.354 -46.916 1.00 94.62 862 ASN A CA 1
ATOM 6629 C C . ASN A 1 862 ? 42.999 -7.362 -46.924 1.00 94.62 862 ASN A C 1
ATOM 6631 O O . ASN A 1 862 ? 42.346 -7.717 -45.941 1.00 94.62 862 ASN A O 1
ATOM 6635 N N . VAL A 1 863 ? 42.422 -6.944 -48.051 1.00 97.00 863 VAL A N 1
ATOM 6636 C CA . VAL A 1 863 ? 40.982 -7.039 -48.316 1.00 97.00 863 VAL A CA 1
ATOM 6637 C C . VAL A 1 863 ? 40.721 -8.270 -49.179 1.00 97.00 863 VAL A C 1
ATOM 6639 O O . VAL A 1 863 ? 41.377 -8.459 -50.203 1.00 97.00 863 VAL A O 1
ATOM 6642 N N . ASN A 1 864 ? 39.791 -9.119 -48.747 1.00 97.12 864 ASN A N 1
ATOM 6643 C CA . ASN A 1 864 ? 39.506 -10.420 -49.341 1.00 97.12 864 ASN A CA 1
ATOM 6644 C C . ASN A 1 864 ? 37.997 -10.581 -49.549 1.00 97.12 864 ASN A C 1
ATOM 6646 O O . ASN A 1 864 ? 37.218 -10.398 -48.610 1.00 97.12 864 ASN A O 1
ATOM 6650 N N . ILE A 1 865 ? 37.590 -10.982 -50.751 1.00 96.75 865 ILE A N 1
ATOM 6651 C CA . ILE A 1 865 ? 36.201 -11.319 -51.070 1.00 96.75 865 ILE A CA 1
ATOM 6652 C C . ILE A 1 865 ? 36.092 -12.763 -51.546 1.00 96.75 865 ILE A C 1
ATOM 6654 O O . ILE A 1 865 ? 36.803 -13.183 -52.454 1.00 96.75 865 ILE A O 1
ATOM 6658 N N . TYR A 1 866 ? 35.174 -13.501 -50.931 1.00 97.00 866 TYR A N 1
ATOM 6659 C CA . TYR A 1 866 ? 34.863 -14.897 -51.192 1.00 97.00 866 TYR A CA 1
ATOM 6660 C C . TYR A 1 866 ? 33.476 -14.981 -51.820 1.00 97.00 866 TYR A C 1
ATOM 6662 O O . TYR A 1 866 ? 32.474 -14.577 -51.211 1.00 97.00 866 TYR A O 1
ATOM 6670 N N . HIS A 1 867 ? 33.409 -15.501 -53.040 1.00 94.62 867 HIS A N 1
ATOM 6671 C CA . HIS A 1 867 ? 32.156 -15.612 -53.778 1.00 94.62 867 HIS A CA 1
ATOM 6672 C C . HIS A 1 867 ? 32.092 -16.887 -54.616 1.00 94.62 867 HIS A C 1
ATOM 6674 O O . HIS A 1 867 ? 33.114 -17.430 -55.040 1.00 94.62 867 HIS A O 1
ATOM 6680 N N . GLN A 1 868 ? 30.869 -17.340 -54.884 1.00 93.44 868 GLN A N 1
ATOM 6681 C CA . GLN A 1 868 ? 30.635 -18.468 -55.775 1.00 93.44 868 GLN A CA 1
ATOM 6682 C C . GLN A 1 868 ? 31.023 -18.112 -57.216 1.00 93.44 868 GLN A C 1
ATOM 6684 O O . GLN A 1 868 ? 30.827 -16.971 -57.660 1.00 93.44 868 GLN A O 1
ATOM 6689 N N . GLU A 1 869 ? 31.556 -19.083 -57.955 1.00 88.88 869 GLU A N 1
ATOM 6690 C CA . GLU A 1 869 ? 31.784 -18.968 -59.395 1.00 88.88 869 GLU A CA 1
ATOM 6691 C C . GLU A 1 869 ? 30.520 -18.457 -60.106 1.00 88.88 869 GLU A C 1
ATOM 6693 O O . GLU A 1 869 ? 29.414 -18.938 -59.878 1.00 88.88 869 GLU A O 1
ATOM 6698 N N . GLY A 1 870 ? 30.676 -17.404 -60.913 1.00 83.12 870 GLY A N 1
ATOM 6699 C CA . GLY A 1 870 ? 29.564 -16.744 -61.604 1.00 83.12 870 GLY A CA 1
ATOM 6700 C C . GLY A 1 870 ? 28.858 -15.610 -60.849 1.00 83.12 870 GLY A C 1
ATOM 6701 O O . GLY A 1 870 ? 28.346 -14.703 -61.499 1.00 83.12 870 GLY A O 1
ATOM 6702 N N . GLY A 1 871 ? 28.888 -15.577 -59.511 1.00 81.62 871 GLY A N 1
ATOM 6703 C CA . GLY A 1 871 ? 28.060 -14.646 -58.719 1.00 81.62 871 GLY A CA 1
ATOM 6704 C C . GLY A 1 871 ? 28.358 -13.151 -58.922 1.00 81.62 871 GLY A C 1
ATOM 6705 O O . GLY A 1 871 ? 27.448 -12.333 -58.959 1.00 81.62 871 GLY A O 1
ATOM 6706 N N . LEU A 1 872 ? 29.628 -12.776 -59.116 1.00 88.38 872 LEU A N 1
ATOM 6707 C CA . LEU A 1 872 ? 30.061 -11.372 -59.242 1.00 88.38 872 LEU A CA 1
ATOM 6708 C C . LEU A 1 872 ? 30.502 -10.978 -60.662 1.00 88.38 872 LEU A C 1
ATOM 6710 O O . LEU A 1 872 ? 31.286 -10.043 -60.825 1.00 88.38 872 LEU A O 1
ATOM 6714 N N . GLN A 1 873 ? 30.039 -11.679 -61.702 1.00 85.19 873 GLN A N 1
ATOM 6715 C CA . GLN A 1 873 ? 30.475 -11.408 -63.084 1.00 85.19 873 GLN A CA 1
ATOM 6716 C C . GLN A 1 873 ? 30.132 -9.985 -63.559 1.00 85.19 873 GLN A C 1
ATOM 6718 O O . GLN A 1 873 ? 30.953 -9.352 -64.216 1.00 85.19 873 GLN A O 1
ATOM 6723 N N . ASN A 1 874 ? 28.966 -9.457 -63.172 1.00 87.12 874 ASN A N 1
ATOM 6724 C CA . ASN A 1 874 ? 28.498 -8.123 -63.580 1.00 87.12 874 ASN A CA 1
ATOM 6725 C C . ASN A 1 874 ? 28.956 -6.995 -62.636 1.00 87.12 874 ASN A C 1
ATOM 6727 O O . ASN A 1 874 ? 28.584 -5.838 -62.824 1.00 87.12 874 ASN A O 1
ATOM 6731 N N . ALA A 1 875 ? 29.748 -7.320 -61.611 1.00 92.75 875 ALA A N 1
ATOM 6732 C CA . ALA A 1 875 ? 30.237 -6.367 -60.625 1.00 92.75 875 ALA A CA 1
ATOM 6733 C C . ALA A 1 875 ? 31.563 -5.735 -61.098 1.00 92.75 875 ALA A C 1
ATOM 6735 O O . ALA A 1 875 ? 32.636 -6.149 -60.666 1.00 92.75 875 ALA A O 1
ATOM 6736 N N . ILE A 1 876 ? 31.508 -4.786 -62.038 1.00 94.06 876 ILE A N 1
ATOM 6737 C CA . ILE A 1 876 ? 32.691 -4.217 -62.720 1.00 94.06 876 ILE A CA 1
ATOM 6738 C C . ILE A 1 876 ? 33.019 -2.760 -62.355 1.00 94.06 876 ILE A C 1
ATOM 6740 O O . ILE A 1 876 ? 34.020 -2.226 -62.826 1.00 94.06 876 ILE A O 1
ATOM 6744 N N . SER A 1 877 ? 32.212 -2.087 -61.531 1.00 94.88 877 SER A N 1
ATOM 6745 C CA . SER A 1 877 ? 32.374 -0.642 -61.271 1.00 94.88 877 SER A CA 1
ATOM 6746 C C . SER A 1 877 ? 33.656 -0.255 -60.523 1.00 94.88 877 SER A C 1
ATOM 6748 O O . SER A 1 877 ? 34.058 0.903 -60.576 1.00 94.88 877 SER A O 1
ATOM 6750 N N . ASP A 1 878 ? 34.325 -1.209 -59.878 1.00 94.94 878 ASP A N 1
ATOM 6751 C CA . ASP A 1 878 ? 35.598 -1.032 -59.174 1.00 94.94 878 ASP A CA 1
ATOM 6752 C C . ASP A 1 878 ? 36.758 -1.820 -59.808 1.00 94.94 878 ASP A C 1
ATOM 6754 O O . ASP A 1 878 ? 37.765 -2.089 -59.149 1.00 94.94 878 ASP A O 1
ATOM 6758 N N . GLN A 1 879 ? 36.638 -2.175 -61.094 1.00 94.69 879 GLN A N 1
ATOM 6759 C CA . GLN A 1 879 ? 37.632 -2.974 -61.824 1.00 94.69 879 GLN A CA 1
ATOM 6760 C C . GLN A 1 879 ? 39.055 -2.405 -61.789 1.00 94.69 879 GLN A C 1
ATOM 6762 O O . GLN A 1 879 ? 40.015 -3.169 -61.708 1.00 94.69 879 GLN A O 1
ATOM 6767 N N . ASP A 1 880 ? 39.190 -1.077 -61.759 1.00 92.94 880 ASP A N 1
ATOM 6768 C CA . ASP A 1 880 ? 40.484 -0.383 -61.716 1.00 92.94 880 ASP A CA 1
ATOM 6769 C C . ASP A 1 880 ? 41.252 -0.622 -60.399 1.00 92.94 880 ASP A C 1
ATOM 6771 O O . ASP A 1 880 ? 42.417 -0.247 -60.287 1.00 92.94 880 ASP A O 1
ATOM 6775 N N . TYR A 1 881 ? 40.612 -1.248 -59.405 1.00 92.19 881 TYR A N 1
ATOM 6776 C CA . TYR A 1 881 ? 41.166 -1.524 -58.078 1.00 92.19 881 TYR A CA 1
ATOM 6777 C C . TYR A 1 881 ? 41.311 -3.020 -57.780 1.00 92.19 881 TYR A C 1
ATOM 6779 O O . TYR A 1 881 ? 41.693 -3.382 -56.667 1.00 92.19 881 TYR A O 1
ATOM 6787 N N . TRP A 1 882 ? 41.028 -3.907 -58.741 1.00 93.56 882 TRP A N 1
ATOM 6788 C CA . TRP A 1 882 ? 41.099 -5.362 -58.534 1.00 93.56 882 TRP A CA 1
ATOM 6789 C C . TRP A 1 882 ? 42.506 -5.863 -58.186 1.00 93.56 882 TRP A C 1
ATOM 6791 O O . TRP A 1 882 ? 42.634 -6.923 -57.583 1.00 93.56 882 TRP A O 1
ATOM 6801 N N . ASP A 1 883 ? 43.562 -5.110 -58.507 1.00 93.12 883 ASP A N 1
ATOM 6802 C CA . ASP A 1 883 ? 44.938 -5.411 -58.093 1.00 93.12 883 ASP A CA 1
ATOM 6803 C C . ASP A 1 883 ? 45.201 -5.109 -56.604 1.00 93.12 883 ASP A C 1
ATOM 6805 O O . ASP A 1 883 ? 46.191 -5.582 -56.043 1.00 93.12 883 ASP A O 1
ATOM 6809 N N . LYS A 1 884 ? 44.331 -4.327 -55.948 1.00 92.00 884 LYS A N 1
ATOM 6810 C CA . LYS A 1 884 ? 44.464 -3.919 -54.539 1.00 92.00 884 LYS A CA 1
ATOM 6811 C C . LYS A 1 884 ? 43.839 -4.893 -53.547 1.00 92.00 884 LYS A C 1
ATOM 6813 O O . LYS A 1 884 ? 44.093 -4.770 -52.349 1.00 92.00 884 LYS A O 1
ATOM 6818 N N . TYR A 1 885 ? 43.032 -5.847 -53.999 1.00 92.94 885 TYR A N 1
ATOM 6819 C CA . TYR A 1 885 ? 42.358 -6.802 -53.122 1.00 92.94 885 TYR A CA 1
ATOM 6820 C C . TYR A 1 885 ? 42.308 -8.211 -53.716 1.00 92.94 885 TYR A C 1
ATOM 6822 O O . TYR A 1 885 ? 42.470 -8.422 -54.913 1.00 92.94 885 TYR A O 1
ATOM 6830 N N . LYS A 1 886 ? 42.104 -9.211 -52.856 1.00 94.94 886 LYS A N 1
ATOM 6831 C CA . LYS A 1 886 ? 42.081 -10.626 -53.236 1.00 94.94 886 LYS A CA 1
ATOM 6832 C C . LYS A 1 886 ? 40.655 -11.072 -53.537 1.00 94.94 886 LYS A C 1
ATOM 6834 O O . LYS A 1 886 ? 39.796 -11.055 -52.657 1.00 94.94 886 LYS A O 1
ATOM 6839 N N . ILE A 1 887 ? 40.422 -11.498 -54.775 1.00 94.38 887 ILE A N 1
ATOM 6840 C CA . ILE A 1 887 ? 39.151 -12.069 -55.230 1.00 94.38 887 ILE A CA 1
ATOM 6841 C C . ILE A 1 887 ? 39.295 -13.591 -55.227 1.00 94.38 887 ILE A C 1
ATOM 6843 O O . ILE A 1 887 ? 40.110 -14.140 -55.965 1.00 94.38 887 ILE A O 1
ATOM 6847 N N . ILE A 1 888 ? 38.532 -14.263 -54.370 1.00 94.94 888 ILE A N 1
ATOM 6848 C CA . ILE A 1 888 ? 38.619 -15.701 -54.123 1.00 94.94 888 ILE A CA 1
ATOM 6849 C C . ILE A 1 888 ? 37.304 -16.334 -54.572 1.00 94.94 888 ILE A C 1
ATOM 6851 O O . ILE A 1 888 ? 36.251 -16.145 -53.962 1.00 94.94 888 ILE A O 1
ATOM 6855 N N . THR A 1 889 ? 37.370 -17.086 -55.665 1.00 92.94 889 THR A N 1
ATOM 6856 C CA . THR A 1 889 ? 36.217 -17.779 -56.239 1.00 92.94 889 THR A CA 1
ATOM 6857 C C . THR A 1 889 ? 36.192 -19.233 -55.774 1.00 92.94 889 THR A C 1
ATOM 6859 O O . THR A 1 889 ? 37.235 -19.884 -55.710 1.00 92.94 889 THR A O 1
ATOM 6862 N N . TYR A 1 890 ? 35.009 -19.748 -55.444 1.00 93.62 890 TYR A N 1
ATOM 6863 C CA . TYR A 1 890 ? 34.806 -21.150 -55.078 1.00 93.62 890 TYR A CA 1
ATOM 6864 C C . TYR A 1 890 ? 33.627 -21.762 -55.844 1.00 93.62 890 TYR A C 1
ATOM 6866 O O . TYR A 1 890 ? 32.675 -21.068 -56.196 1.00 93.62 890 TYR A O 1
ATOM 6874 N N . ASN A 1 891 ? 33.666 -23.080 -56.043 1.00 91.19 891 ASN A N 1
ATOM 6875 C CA . ASN A 1 891 ? 32.595 -23.817 -56.729 1.00 91.19 891 ASN A CA 1
ATOM 6876 C C . ASN A 1 891 ? 31.681 -24.526 -55.724 1.00 91.19 891 ASN A C 1
ATOM 6878 O O . ASN A 1 891 ? 30.467 -24.557 -55.899 1.00 91.19 891 ASN A O 1
ATOM 6882 N N . ASP A 1 892 ? 32.273 -25.043 -54.642 1.00 91.19 892 ASP A N 1
ATOM 6883 C CA . ASP A 1 892 ? 31.585 -25.652 -53.506 1.00 91.19 892 ASP A CA 1
ATOM 6884 C C . ASP A 1 892 ? 31.636 -24.713 -52.291 1.00 91.19 892 ASP A C 1
ATOM 6886 O O . ASP A 1 892 ? 32.707 -24.262 -51.865 1.00 91.19 892 ASP A O 1
ATOM 6890 N N . LYS A 1 893 ? 30.462 -24.420 -51.725 1.00 89.31 893 LYS A N 1
ATOM 6891 C CA . LYS A 1 893 ? 30.301 -23.483 -50.609 1.00 89.31 893 LYS A CA 1
ATOM 6892 C C . LYS A 1 893 ? 31.040 -23.922 -49.348 1.00 89.31 893 LYS A C 1
ATOM 6894 O O . LYS A 1 893 ? 31.597 -23.068 -48.661 1.00 89.31 893 LYS A O 1
ATOM 6899 N N . ASN A 1 894 ? 31.062 -25.217 -49.032 1.00 90.81 894 ASN A N 1
ATOM 6900 C CA . ASN A 1 894 ? 31.710 -25.719 -47.816 1.00 90.81 894 ASN A CA 1
ATOM 6901 C C . ASN A 1 894 ? 33.222 -25.493 -47.880 1.00 90.81 894 ASN A C 1
ATOM 6903 O O . ASN A 1 894 ? 33.823 -25.002 -46.927 1.00 90.81 894 ASN A O 1
ATOM 6907 N N . THR A 1 895 ? 33.820 -25.765 -49.038 1.00 90.25 895 THR A N 1
ATOM 6908 C CA . THR A 1 895 ? 35.246 -25.543 -49.298 1.00 90.25 895 THR A CA 1
ATOM 6909 C C . THR A 1 895 ? 35.588 -24.054 -49.226 1.00 90.25 895 THR A C 1
ATOM 6911 O O . THR A 1 895 ? 36.543 -23.662 -48.553 1.00 90.25 895 THR A O 1
ATOM 6914 N N . GLY A 1 896 ? 34.762 -23.201 -49.845 1.00 92.19 896 GLY A N 1
ATOM 6915 C CA . GLY A 1 896 ? 34.892 -21.746 -49.734 1.00 92.19 896 GLY A CA 1
ATOM 6916 C C . GLY A 1 896 ? 34.802 -21.257 -48.286 1.00 92.19 896 GLY A C 1
ATOM 6917 O O . GLY A 1 896 ? 35.576 -20.389 -47.876 1.00 92.19 896 GLY A O 1
ATOM 6918 N N . LYS A 1 897 ? 33.892 -21.832 -47.492 1.00 93.50 897 LYS A N 1
ATOM 6919 C CA . LYS A 1 897 ? 33.690 -21.480 -46.083 1.00 93.50 897 LYS A CA 1
ATOM 6920 C C . LYS A 1 897 ? 34.860 -21.894 -45.199 1.00 93.50 897 LYS A C 1
ATOM 6922 O O . LYS A 1 897 ? 35.253 -21.118 -44.333 1.00 93.50 897 LYS A O 1
ATOM 6927 N N . GLU A 1 898 ? 35.436 -23.071 -45.424 1.00 93.88 898 GLU A N 1
ATOM 6928 C CA . GLU A 1 898 ? 36.631 -23.523 -44.705 1.00 93.88 898 GLU A CA 1
ATOM 6929 C C . GLU A 1 898 ? 37.847 -22.646 -45.031 1.00 93.88 898 GLU A C 1
ATOM 6931 O O . GLU A 1 898 ? 38.579 -22.250 -44.124 1.00 93.88 898 GLU A O 1
ATOM 6936 N N . HIS A 1 899 ? 38.033 -22.247 -46.295 1.00 93.69 899 HIS A N 1
ATOM 6937 C CA . HIS A 1 899 ? 39.077 -21.282 -46.664 1.00 93.69 899 HIS A CA 1
ATOM 6938 C C . HIS A 1 899 ? 38.872 -19.936 -45.964 1.00 93.69 899 HIS A C 1
ATOM 6940 O O . HIS A 1 899 ? 39.795 -19.427 -45.329 1.00 93.69 899 HIS A O 1
ATOM 6946 N N . PHE A 1 900 ? 37.650 -19.401 -46.019 1.00 96.19 900 PHE A N 1
ATOM 6947 C CA . PHE A 1 900 ? 37.287 -18.169 -45.326 1.00 96.19 900 PHE A CA 1
ATOM 6948 C C . PHE A 1 900 ? 37.582 -18.259 -43.827 1.00 96.19 900 PHE A C 1
ATOM 6950 O O . PHE A 1 900 ? 38.263 -17.395 -43.282 1.00 96.19 900 PHE A O 1
ATOM 6957 N N . LYS A 1 901 ? 37.136 -19.338 -43.175 1.00 95.44 901 LYS A N 1
ATOM 6958 C CA . LYS A 1 901 ? 37.347 -19.604 -41.748 1.00 95.44 901 LYS A CA 1
ATOM 6959 C C . LYS A 1 901 ? 38.829 -19.638 -41.377 1.00 95.44 901 LYS A C 1
ATOM 6961 O O . LYS A 1 901 ? 39.205 -18.999 -40.401 1.00 95.44 901 LYS A O 1
ATOM 6966 N N . ASN A 1 902 ? 39.656 -20.336 -42.153 1.00 93.62 902 ASN A N 1
ATOM 6967 C CA . ASN A 1 902 ? 41.101 -20.433 -41.917 1.00 93.62 902 ASN A CA 1
ATOM 6968 C C . ASN A 1 902 ? 41.829 -19.089 -42.071 1.00 93.62 902 ASN A C 1
ATOM 6970 O O . ASN A 1 902 ? 42.852 -18.851 -41.424 1.00 93.62 902 ASN A O 1
ATOM 6974 N N . ASP A 1 903 ? 41.328 -18.206 -42.932 1.00 94.00 903 ASP A N 1
ATOM 6975 C CA . ASP A 1 903 ? 41.900 -16.875 -43.103 1.00 94.00 903 ASP A CA 1
ATOM 6976 C C . ASP A 1 903 ? 41.474 -15.912 -41.997 1.00 94.00 903 ASP A C 1
ATOM 6978 O O . ASP A 1 903 ? 42.327 -15.217 -41.439 1.00 94.00 903 ASP A O 1
ATOM 6982 N N . VAL A 1 904 ? 40.198 -15.915 -41.609 1.00 94.44 904 VAL A N 1
ATOM 6983 C CA . VAL A 1 904 ? 39.713 -15.041 -40.528 1.00 94.44 904 VAL A CA 1
ATOM 6984 C C . VAL A 1 904 ? 40.136 -15.523 -39.140 1.00 94.44 904 VAL A C 1
ATOM 6986 O O . VAL A 1 904 ? 40.283 -14.699 -38.243 1.00 94.44 904 VAL A O 1
ATOM 6989 N N . SER A 1 905 ? 40.415 -16.818 -38.943 1.00 87.25 905 SER A N 1
ATOM 6990 C CA . SER A 1 905 ? 40.877 -17.358 -37.651 1.00 87.25 905 SER A CA 1
ATOM 6991 C C . SER A 1 905 ? 42.238 -16.816 -37.205 1.00 87.25 905 SER A C 1
ATOM 6993 O O . SER A 1 905 ? 42.655 -17.052 -36.076 1.00 87.25 905 SER A O 1
ATOM 6995 N N . LYS A 1 906 ? 42.953 -16.110 -38.088 1.00 87.25 906 LYS A N 1
ATOM 6996 C CA . LYS A 1 906 ? 44.215 -15.423 -37.782 1.00 87.25 906 LYS A CA 1
ATOM 6997 C C . LYS A 1 906 ? 43.997 -14.103 -37.028 1.00 87.25 906 LYS A C 1
ATOM 6999 O O . LYS A 1 906 ? 44.964 -13.533 -36.529 1.00 87.25 906 LYS A O 1
ATOM 7004 N N . ILE A 1 907 ? 42.762 -13.602 -36.968 1.00 91.19 907 ILE A N 1
ATOM 7005 C CA . ILE A 1 907 ? 42.413 -12.374 -36.251 1.00 91.19 907 ILE A CA 1
ATOM 7006 C C . ILE A 1 907 ? 42.316 -12.675 -34.748 1.00 91.19 907 ILE A C 1
ATOM 7008 O O . ILE A 1 907 ? 41.522 -13.517 -34.329 1.00 91.19 907 ILE A O 1
ATOM 7012 N N . ASP A 1 908 ? 43.098 -11.970 -33.925 1.00 86.81 908 ASP A N 1
ATOM 7013 C CA . ASP A 1 908 ? 43.028 -12.125 -32.466 1.00 86.81 908 ASP A CA 1
ATOM 7014 C C . ASP A 1 908 ? 41.668 -11.662 -31.915 1.00 86.81 908 ASP A C 1
ATOM 7016 O O . ASP A 1 908 ? 41.094 -10.665 -32.350 1.00 86.81 908 ASP A O 1
ATOM 7020 N N . GLY A 1 909 ? 41.150 -12.407 -30.940 1.00 85.38 909 GLY A N 1
ATOM 7021 C CA . GLY A 1 909 ? 39.875 -12.127 -30.278 1.00 85.38 909 GLY A CA 1
ATOM 7022 C C . GLY A 1 909 ? 38.623 -12.542 -31.057 1.00 85.38 909 GLY A C 1
ATOM 7023 O O . GLY A 1 909 ? 37.530 -12.416 -30.506 1.00 85.38 909 GLY A O 1
ATOM 7024 N N . LEU A 1 910 ? 38.756 -13.064 -32.282 1.00 90.81 910 LEU A N 1
ATOM 7025 C CA . LEU A 1 910 ? 37.642 -13.614 -33.055 1.00 90.81 910 LEU A CA 1
ATOM 7026 C C . LEU A 1 910 ? 37.420 -15.091 -32.726 1.00 90.81 910 LEU A C 1
ATOM 7028 O O . LEU A 1 910 ? 38.339 -15.905 -32.820 1.00 90.81 910 LEU A O 1
ATOM 7032 N N . ILE A 1 911 ? 36.187 -15.457 -32.390 1.00 89.50 911 ILE A N 1
ATOM 7033 C CA . ILE A 1 911 ? 35.799 -16.842 -32.112 1.00 89.50 911 ILE A CA 1
ATOM 7034 C C . ILE A 1 911 ? 34.779 -17.286 -33.157 1.00 89.50 911 ILE A C 1
ATOM 7036 O O . ILE A 1 911 ? 33.869 -16.534 -33.496 1.00 89.50 911 ILE A O 1
ATOM 7040 N N . TYR A 1 912 ? 34.920 -18.514 -33.656 1.00 89.69 912 TYR A N 1
ATOM 7041 C CA . TYR A 1 912 ? 33.906 -19.161 -34.486 1.00 89.69 912 TYR A CA 1
ATOM 7042 C C . TYR A 1 912 ? 33.066 -20.106 -33.626 1.00 89.69 912 TYR A C 1
ATOM 7044 O O . TYR A 1 912 ? 33.593 -21.083 -33.093 1.00 89.69 912 TYR A O 1
ATOM 7052 N N . ASN A 1 913 ? 31.776 -19.819 -33.490 1.00 87.12 913 ASN A N 1
ATOM 7053 C CA . ASN A 1 913 ? 30.840 -20.629 -32.720 1.00 87.12 913 ASN A CA 1
ATOM 7054 C C . ASN A 1 913 ? 29.497 -20.717 -33.449 1.00 87.12 913 ASN A C 1
ATOM 7056 O O . ASN A 1 913 ? 28.956 -19.697 -33.865 1.00 87.12 913 ASN A O 1
ATOM 7060 N N . ASP A 1 914 ? 28.973 -21.934 -33.605 1.00 87.94 914 ASP A N 1
ATOM 7061 C CA . ASP A 1 914 ? 27.661 -22.207 -34.212 1.00 87.94 914 ASP A CA 1
ATOM 7062 C C . ASP A 1 914 ? 27.407 -21.461 -35.544 1.00 87.94 914 ASP A C 1
ATOM 7064 O O . ASP A 1 914 ? 26.424 -20.743 -35.723 1.00 87.94 914 ASP A O 1
ATOM 7068 N N . GLY A 1 915 ? 28.357 -21.552 -36.483 1.00 89.00 915 GLY A N 1
ATOM 7069 C CA . GLY A 1 915 ? 28.240 -20.905 -37.797 1.00 89.00 915 GLY A CA 1
ATOM 7070 C C . GLY A 1 915 ? 28.585 -19.410 -37.833 1.00 89.00 915 GLY A C 1
ATOM 7071 O O . GLY A 1 915 ? 28.666 -18.839 -38.924 1.00 89.00 915 GLY A O 1
ATOM 7072 N N . LYS A 1 916 ? 28.828 -18.784 -36.677 1.00 92.50 916 LYS A N 1
ATOM 7073 C CA . LYS A 1 916 ? 29.005 -17.336 -36.523 1.00 92.50 916 LYS A CA 1
ATOM 7074 C C . LYS A 1 916 ? 30.414 -16.981 -36.071 1.00 92.50 916 LYS A C 1
ATOM 7076 O O . LYS A 1 916 ? 31.035 -17.711 -35.302 1.00 92.50 916 LYS A O 1
ATOM 7081 N N . PHE A 1 917 ? 30.894 -15.829 -36.517 1.00 93.19 917 PHE A N 1
ATOM 7082 C CA . PHE A 1 917 ? 32.105 -15.191 -36.013 1.00 93.19 917 PHE A CA 1
ATOM 7083 C C . PHE A 1 917 ? 31.718 -14.117 -35.001 1.00 93.19 917 PHE A C 1
ATOM 7085 O O . PHE A 1 917 ? 30.880 -13.279 -35.316 1.00 93.19 917 PHE A O 1
ATOM 7092 N N . ILE A 1 918 ? 32.290 -14.162 -33.800 1.00 90.56 918 ILE A N 1
ATOM 7093 C CA . ILE A 1 918 ? 31.936 -13.281 -32.682 1.00 90.56 918 ILE A CA 1
ATOM 7094 C C . ILE A 1 918 ? 33.221 -12.725 -32.056 1.00 90.56 918 ILE A C 1
ATOM 7096 O O . ILE A 1 918 ? 34.124 -13.480 -31.687 1.00 90.56 918 ILE A O 1
ATOM 7100 N N . PHE A 1 919 ? 33.300 -11.402 -31.927 1.00 86.56 919 PHE A N 1
ATOM 7101 C CA . PHE A 1 919 ? 34.382 -10.679 -31.256 1.00 86.56 919 PHE A CA 1
ATOM 7102 C C . PHE A 1 919 ? 34.007 -10.358 -29.812 1.00 86.56 919 PHE A C 1
ATOM 7104 O O . PHE A 1 919 ? 33.579 -9.243 -29.530 1.00 86.56 919 PHE A O 1
ATOM 7111 N N . THR A 1 920 ? 34.160 -11.308 -28.887 1.00 66.38 920 THR A N 1
ATOM 7112 C CA . THR A 1 920 ? 33.935 -11.036 -27.458 1.00 66.38 920 THR A CA 1
ATOM 7113 C C . THR A 1 920 ? 34.665 -12.049 -26.558 1.00 66.38 920 THR A C 1
ATOM 7115 O O . THR A 1 920 ? 34.131 -13.110 -26.236 1.00 66.38 920 THR A O 1
ATOM 7118 N N . LYS A 1 921 ? 35.900 -11.759 -26.131 1.00 54.94 921 LYS A N 1
ATOM 7119 C CA . LYS A 1 921 ? 36.709 -12.722 -25.353 1.00 54.94 921 LYS A CA 1
ATOM 7120 C C . LYS A 1 921 ? 36.194 -12.977 -23.912 1.00 54.94 921 LYS A C 1
ATOM 7122 O O . LYS A 1 921 ? 36.560 -14.002 -23.358 1.00 54.94 921 LYS A O 1
ATOM 7127 N N . ASP A 1 922 ? 35.285 -12.141 -23.373 1.00 53.16 922 ASP A N 1
ATOM 7128 C CA . ASP A 1 922 ? 34.790 -12.190 -21.972 1.00 53.16 922 ASP A CA 1
ATOM 7129 C C . ASP A 1 922 ? 33.256 -11.964 -21.806 1.00 53.16 922 ASP A C 1
ATOM 7131 O O . ASP A 1 922 ? 32.796 -11.433 -20.793 1.00 53.16 922 ASP A O 1
ATOM 7135 N N . PHE A 1 923 ? 32.427 -12.311 -22.800 1.00 64.75 923 PHE A N 1
ATOM 7136 C CA . PHE A 1 923 ? 31.000 -11.925 -22.816 1.00 64.75 923 PHE A CA 1
ATOM 7137 C C . PHE A 1 923 ? 30.117 -12.708 -21.834 1.00 64.75 923 PHE A C 1
ATOM 7139 O O . PHE A 1 923 ? 29.557 -13.752 -22.174 1.00 64.75 923 PHE A O 1
ATOM 7146 N N . VAL A 1 924 ? 29.931 -12.176 -20.624 1.00 68.94 924 VAL A N 1
ATOM 7147 C CA . VAL A 1 924 ? 28.857 -12.600 -19.716 1.00 68.94 924 VAL A CA 1
ATOM 7148 C C . VAL A 1 924 ? 28.157 -11.368 -19.148 1.00 68.94 924 VAL A C 1
ATOM 7150 O O . VAL A 1 924 ? 28.651 -10.716 -18.230 1.00 68.94 924 VAL A O 1
ATOM 7153 N N . VAL A 1 925 ? 26.972 -11.058 -19.675 1.00 76.62 925 VAL A N 1
ATOM 7154 C CA . VAL A 1 925 ? 26.056 -10.096 -19.050 1.00 76.62 925 VAL A CA 1
ATOM 7155 C C . VAL A 1 925 ? 25.191 -10.857 -18.045 1.00 76.62 925 VAL A C 1
ATOM 7157 O O . VAL A 1 925 ? 24.191 -11.485 -18.405 1.00 76.62 925 VAL A O 1
ATOM 7160 N N . ASN A 1 926 ? 25.602 -10.846 -16.775 1.00 75.50 926 ASN A N 1
ATOM 7161 C CA . ASN A 1 926 ? 24.828 -11.464 -15.700 1.00 75.50 926 ASN A CA 1
ATOM 7162 C C . ASN A 1 926 ? 23.506 -10.715 -15.494 1.00 75.50 926 ASN A C 1
ATOM 7164 O O . ASN A 1 926 ? 23.460 -9.488 -15.515 1.00 75.50 926 ASN A O 1
ATOM 7168 N N . SER A 1 927 ? 22.421 -11.464 -15.292 1.00 74.88 927 SER A N 1
ATOM 7169 C CA . SER A 1 927 ? 21.141 -10.863 -14.909 1.00 74.88 927 SER A CA 1
ATOM 7170 C C . SER A 1 927 ? 21.126 -10.556 -13.410 1.00 74.88 927 SER A C 1
ATOM 7172 O O . SER A 1 927 ? 21.590 -11.403 -12.641 1.00 74.88 927 SER A O 1
ATOM 7174 N N . PRO A 1 928 ? 20.547 -9.417 -12.992 1.00 83.75 928 PRO A N 1
ATOM 7175 C CA . PRO A 1 928 ? 20.323 -9.125 -11.580 1.00 83.75 928 PRO A CA 1
ATOM 7176 C C . PRO A 1 928 ? 19.502 -10.214 -10.885 1.00 83.75 928 PRO A C 1
ATOM 7178 O O . PRO A 1 928 ? 18.655 -10.868 -11.506 1.00 83.75 928 PRO A O 1
ATOM 7181 N N . SER A 1 929 ? 19.737 -10.405 -9.588 1.00 81.75 929 SER A N 1
ATOM 7182 C CA . SER A 1 929 ? 18.905 -11.280 -8.758 1.00 81.75 929 SER A CA 1
ATOM 7183 C C . SER A 1 929 ? 17.566 -10.632 -8.400 1.00 81.75 929 SER A C 1
ATOM 7185 O O . SER A 1 929 ? 17.408 -9.420 -8.471 1.00 81.75 929 SER A O 1
ATOM 7187 N N . ASP A 1 930 ? 16.595 -11.443 -7.973 1.00 78.56 930 ASP A N 1
ATOM 7188 C CA . ASP A 1 930 ? 15.347 -10.917 -7.416 1.00 78.56 930 ASP A CA 1
ATOM 7189 C C . ASP A 1 930 ? 15.587 -10.217 -6.063 1.00 78.56 930 ASP A C 1
ATOM 7191 O O . ASP A 1 930 ? 16.216 -10.831 -5.190 1.00 78.56 930 ASP A O 1
ATOM 7195 N N . PRO A 1 931 ? 15.005 -9.016 -5.837 1.00 80.50 931 PRO A N 1
ATOM 7196 C CA . PRO A 1 931 ? 15.109 -8.327 -4.555 1.00 80.50 931 PRO A CA 1
ATOM 7197 C C . PRO A 1 931 ? 14.541 -9.176 -3.413 1.00 80.50 931 PRO A C 1
ATOM 7199 O O . PRO A 1 931 ? 13.433 -9.726 -3.517 1.00 80.50 931 PRO A O 1
ATOM 7202 N N . LYS A 1 932 ? 15.278 -9.276 -2.301 1.00 76.12 932 LYS A N 1
ATOM 7203 C CA . LYS A 1 932 ? 14.880 -10.062 -1.120 1.00 76.12 932 LYS A CA 1
ATOM 7204 C C . LYS A 1 932 ? 14.254 -9.170 -0.051 1.00 76.12 932 LYS A C 1
ATOM 7206 O O . LYS A 1 932 ? 14.921 -8.323 0.528 1.00 76.12 932 LYS A O 1
ATOM 7211 N N . PHE A 1 933 ? 12.980 -9.422 0.242 1.00 68.81 933 PHE A N 1
ATOM 7212 C CA . PHE A 1 933 ? 12.231 -8.730 1.290 1.00 68.81 933 PHE A CA 1
ATOM 7213 C C . PHE A 1 933 ? 12.408 -9.458 2.622 1.00 68.81 933 PHE A C 1
ATOM 7215 O O . PHE A 1 933 ? 11.986 -10.611 2.739 1.00 68.81 933 PHE A O 1
ATOM 7222 N N . ASP A 1 934 ? 12.975 -8.785 3.619 1.00 62.19 934 ASP A N 1
ATOM 7223 C CA . ASP A 1 934 ? 12.969 -9.257 5.004 1.00 62.19 934 ASP A CA 1
ATOM 7224 C C . ASP A 1 934 ? 11.958 -8.430 5.801 1.00 62.19 934 ASP A C 1
ATOM 7226 O O . ASP A 1 934 ? 12.040 -7.206 5.847 1.00 62.19 934 ASP A O 1
ATOM 7230 N N . ASN A 1 935 ? 10.938 -9.079 6.356 1.00 57.72 935 ASN A N 1
ATOM 7231 C CA . ASN A 1 935 ? 9.843 -8.404 7.048 1.00 57.72 935 ASN A CA 1
ATOM 7232 C C . ASN A 1 935 ? 9.620 -9.075 8.402 1.00 57.72 935 ASN A C 1
ATOM 7234 O O . ASN A 1 935 ? 8.707 -9.892 8.561 1.00 57.72 935 ASN A O 1
ATOM 7238 N N . GLU A 1 936 ? 10.426 -8.710 9.395 1.00 51.81 936 GLU A N 1
ATOM 7239 C CA . GLU A 1 936 ? 10.072 -8.977 10.786 1.00 51.81 936 GLU A CA 1
ATOM 7240 C C . GLU A 1 936 ? 8.827 -8.154 11.159 1.00 51.81 936 GLU A C 1
ATOM 7242 O O . GLU A 1 936 ? 8.807 -6.930 11.024 1.00 51.81 936 GLU A O 1
ATOM 7247 N N . LYS A 1 937 ? 7.766 -8.828 11.622 1.00 58.81 937 LYS A N 1
ATOM 7248 C CA . LYS A 1 937 ? 6.514 -8.202 12.079 1.00 58.81 937 LYS A CA 1
ATOM 7249 C C . LYS A 1 937 ? 6.430 -8.200 13.611 1.00 58.81 937 LYS A C 1
ATOM 7251 O O . LYS A 1 937 ? 6.269 -9.276 14.189 1.00 58.81 937 LYS A O 1
ATOM 7256 N N . PRO A 1 938 ? 6.421 -7.035 14.283 1.00 53.72 938 PRO A N 1
ATOM 7257 C CA . PRO A 1 938 ? 6.010 -6.929 15.687 1.00 53.72 938 PRO A CA 1
ATOM 7258 C C . PRO A 1 938 ? 4.831 -5.946 15.893 1.00 53.72 938 PRO A C 1
ATOM 7260 O O . PRO A 1 938 ? 4.482 -5.184 14.998 1.00 53.72 938 PRO A O 1
ATOM 7263 N N . LEU A 1 939 ? 4.145 -5.805 17.040 1.00 58.06 939 LEU A N 1
ATOM 7264 C CA . LEU A 1 939 ? 3.717 -6.704 18.134 1.00 58.06 939 LEU A CA 1
ATOM 7265 C C . LEU A 1 939 ? 2.455 -6.079 18.824 1.00 58.06 939 LEU A C 1
ATOM 7267 O O . LEU A 1 939 ? 2.118 -6.485 19.933 1.00 58.06 939 LEU A O 1
ATOM 7271 N N . ILE A 1 940 ? 1.733 -5.110 18.232 1.00 68.44 940 ILE A N 1
ATOM 7272 C CA . ILE A 1 940 ? 0.502 -4.536 18.832 1.00 68.44 940 ILE A CA 1
ATOM 7273 C C . ILE A 1 940 ? -0.730 -5.135 18.121 1.00 68.44 940 ILE A C 1
ATOM 7275 O O . ILE A 1 940 ? -0.846 -4.995 16.910 1.00 68.44 940 ILE A O 1
ATOM 7279 N N . PRO A 1 941 ? -1.627 -5.845 18.830 1.00 71.56 941 PRO A N 1
ATOM 7280 C CA . PRO A 1 941 ? -2.818 -6.463 18.246 1.00 71.56 941 PRO A CA 1
ATOM 7281 C C . PRO A 1 941 ? -3.908 -5.437 17.897 1.00 71.56 941 PRO A C 1
ATOM 7283 O O . PRO A 1 941 ? -4.048 -4.413 18.561 1.00 71.56 941 PRO A O 1
ATOM 7286 N N . ASN A 1 942 ? -4.729 -5.763 16.896 1.00 77.06 942 ASN A N 1
ATOM 7287 C CA . ASN A 1 942 ? -5.897 -4.977 16.497 1.00 77.06 942 ASN A CA 1
ATOM 7288 C C . ASN A 1 942 ? -6.949 -4.919 17.627 1.00 77.06 942 ASN A C 1
ATOM 7290 O O . ASN A 1 942 ? -7.310 -5.949 18.206 1.00 77.06 942 ASN A O 1
ATOM 7294 N N . ILE A 1 943 ? -7.464 -3.721 17.925 1.00 83.94 943 ILE A N 1
ATOM 7295 C CA . ILE A 1 943 ? -8.496 -3.505 18.946 1.00 83.94 943 ILE A CA 1
ATOM 7296 C C . ILE A 1 943 ? -9.814 -4.216 18.619 1.00 83.94 943 ILE A C 1
ATOM 7298 O O . ILE A 1 943 ? -10.421 -4.799 19.516 1.00 83.94 943 ILE A O 1
ATOM 7302 N N . GLU A 1 944 ? -10.239 -4.235 17.355 1.00 81.56 944 GLU A N 1
ATOM 7303 C CA . GLU A 1 944 ? -11.475 -4.899 16.923 1.00 81.56 944 GLU A CA 1
ATOM 7304 C C . GLU A 1 944 ? -11.380 -6.417 17.117 1.00 81.56 944 GLU A C 1
ATOM 7306 O O . GLU A 1 944 ? -12.323 -7.050 17.600 1.00 81.56 944 GLU A O 1
ATOM 7311 N N . ASP A 1 945 ? -10.206 -6.997 16.856 1.00 81.81 945 ASP A N 1
ATOM 7312 C CA . ASP A 1 945 ? -9.936 -8.414 17.116 1.00 81.81 945 ASP A CA 1
ATOM 7313 C C . ASP A 1 945 ? -9.995 -8.716 18.623 1.00 81.81 945 ASP A C 1
ATOM 7315 O O . ASP A 1 945 ? -10.528 -9.744 19.043 1.00 81.81 945 ASP A O 1
ATOM 7319 N N . ILE A 1 946 ? -9.495 -7.814 19.476 1.00 84.44 946 ILE A N 1
ATOM 7320 C CA . ILE A 1 946 ? -9.562 -7.967 20.940 1.00 84.44 946 ILE A CA 1
ATOM 7321 C C . ILE A 1 946 ? -11.002 -7.839 21.447 1.00 84.44 946 ILE A C 1
ATOM 7323 O O . ILE A 1 946 ? -11.421 -8.628 22.304 1.00 84.44 946 ILE A O 1
ATOM 7327 N N . ILE A 1 947 ? -11.757 -6.862 20.939 1.00 86.38 947 ILE A N 1
ATOM 7328 C CA . ILE A 1 947 ? -13.155 -6.625 21.315 1.00 86.38 947 ILE A CA 1
ATOM 7329 C C . ILE A 1 947 ? -14.033 -7.790 20.861 1.00 86.38 947 ILE A C 1
ATOM 7331 O O . ILE A 1 947 ? -14.921 -8.185 21.613 1.00 86.38 947 ILE A O 1
ATOM 7335 N N . SER A 1 948 ? -13.788 -8.381 19.691 1.00 82.75 948 SER A N 1
ATOM 7336 C CA . SER A 1 948 ? -14.575 -9.507 19.167 1.00 82.75 948 SER A CA 1
ATOM 7337 C C . SER A 1 948 ? -14.188 -10.860 19.777 1.00 82.75 948 SER A C 1
ATOM 7339 O O . SER A 1 948 ? -15.048 -11.733 19.913 1.00 82.75 948 SER A O 1
ATOM 7341 N N . LYS A 1 949 ? -12.941 -11.032 20.243 1.00 82.94 949 LYS A N 1
ATOM 7342 C CA . LYS A 1 949 ? -12.454 -12.292 20.829 1.00 82.94 949 LYS A CA 1
ATOM 7343 C C . LYS A 1 949 ? -13.312 -12.765 22.007 1.00 82.94 949 LYS A C 1
ATOM 7345 O O . LYS A 1 949 ? -13.559 -12.025 22.960 1.00 82.94 949 LYS A O 1
ATOM 7350 N N . GLN A 1 950 ? -13.739 -14.022 21.948 1.00 77.25 950 GLN A N 1
ATOM 7351 C CA . GLN A 1 950 ? -14.450 -14.724 23.020 1.00 77.25 950 GLN A CA 1
ATOM 7352 C C . GLN A 1 950 ? -13.464 -15.512 23.885 1.00 77.25 950 GLN A C 1
ATOM 7354 O O . GLN A 1 950 ? -12.402 -15.920 23.405 1.00 77.25 950 GLN A O 1
ATOM 7359 N N . VAL A 1 951 ? -13.821 -15.742 25.147 1.00 79.25 951 VAL A N 1
ATOM 7360 C CA . VAL A 1 951 ? -13.001 -16.508 26.093 1.00 79.25 951 VAL A CA 1
ATOM 7361 C C . VAL A 1 951 ? -13.772 -17.726 26.598 1.00 79.25 951 VAL A C 1
ATOM 7363 O O . VAL A 1 951 ? -15.002 -17.733 26.560 1.00 79.25 951 VAL A O 1
ATOM 7366 N N . THR A 1 952 ? -13.032 -18.765 26.993 1.00 85.44 952 THR A N 1
ATOM 7367 C CA . THR A 1 952 ? -13.580 -19.976 27.605 1.00 85.44 952 THR A CA 1
ATOM 7368 C C . THR A 1 952 ? -13.701 -19.800 29.121 1.00 85.44 952 THR A C 1
ATOM 7370 O O . THR A 1 952 ? -12.680 -19.600 29.771 1.00 85.44 952 THR A O 1
ATOM 7373 N N . LEU A 1 953 ? -14.914 -19.901 29.666 1.00 84.50 953 LEU A N 1
ATOM 7374 C CA . LEU A 1 953 ? -15.228 -19.738 31.092 1.00 84.50 953 LEU A CA 1
ATOM 7375 C C . LEU A 1 953 ? -15.379 -21.084 31.823 1.00 84.50 953 LEU A C 1
ATOM 7377 O O . LEU A 1 953 ? -15.894 -22.042 31.239 1.00 84.50 953 LEU A O 1
ATOM 7381 N N . ASP A 1 954 ? -14.963 -21.141 33.091 1.00 87.25 954 ASP A N 1
ATOM 7382 C CA . ASP A 1 954 ? -15.005 -22.314 33.978 1.00 87.25 954 ASP A CA 1
ATOM 7383 C C . ASP A 1 954 ? -16.102 -22.232 35.066 1.00 87.25 954 ASP A C 1
ATOM 7385 O O . ASP A 1 954 ? -16.874 -21.279 35.138 1.00 87.25 954 ASP A O 1
ATOM 7389 N N . GLU A 1 955 ? -16.237 -23.268 35.904 1.00 86.81 955 GLU A N 1
ATOM 7390 C CA . GLU A 1 955 ? -17.316 -23.360 36.903 1.00 86.81 955 GLU A CA 1
ATOM 7391 C C . GLU A 1 955 ? -17.301 -22.248 37.962 1.00 86.81 955 GLU A C 1
ATOM 7393 O O . GLU A 1 955 ? -18.348 -21.952 38.555 1.00 86.81 955 GLU A O 1
ATOM 7398 N N . ASN A 1 956 ? -16.137 -21.646 38.224 1.00 84.38 956 ASN A N 1
ATOM 7399 C CA . ASN A 1 956 ? -15.999 -20.537 39.166 1.00 84.38 956 ASN A CA 1
ATOM 7400 C C . ASN A 1 956 ? -16.505 -19.220 38.573 1.00 84.38 956 ASN A C 1
ATOM 7402 O O . ASN A 1 956 ? -16.780 -18.286 39.324 1.00 84.38 956 ASN A O 1
ATOM 7406 N N . ASP A 1 957 ? -16.624 -19.135 37.247 1.00 85.56 957 ASP A N 1
ATOM 7407 C CA . ASP A 1 957 ? -17.210 -17.990 36.549 1.00 85.56 957 ASP A CA 1
ATOM 7408 C C . ASP A 1 957 ? -18.752 -18.015 36.592 1.00 85.56 957 ASP A C 1
ATOM 7410 O O . ASP A 1 957 ? -19.399 -17.038 36.215 1.00 85.56 957 ASP A O 1
ATOM 7414 N N . ILE A 1 958 ? -19.354 -19.115 37.065 1.00 88.00 958 ILE A N 1
ATOM 7415 C CA . ILE A 1 958 ? -20.806 -19.321 37.130 1.00 88.00 958 ILE A CA 1
ATOM 7416 C C . ILE A 1 958 ? -21.332 -19.106 38.552 1.00 88.00 958 ILE A C 1
ATOM 7418 O O . ILE A 1 958 ? -20.759 -19.618 39.516 1.00 88.00 958 ILE A O 1
ATOM 7422 N N . LEU A 1 959 ? -22.476 -18.415 38.662 1.00 89.75 959 LEU A N 1
ATOM 7423 C CA . LEU A 1 959 ? -23.211 -18.177 39.910 1.00 89.75 959 LEU A CA 1
ATOM 7424 C C . LEU A 1 959 ? -23.260 -19.422 40.812 1.00 89.75 959 LEU A C 1
ATOM 7426 O O . LEU A 1 959 ? -23.622 -20.519 40.381 1.00 89.75 959 LEU A O 1
ATOM 7430 N N . ASP A 1 960 ? -22.923 -19.238 42.087 1.00 88.44 960 ASP A N 1
ATOM 7431 C CA . ASP A 1 960 ? -22.984 -20.308 43.078 1.00 88.44 960 ASP A CA 1
ATOM 7432 C C . ASP A 1 960 ? -24.437 -20.703 43.391 1.00 88.44 960 ASP A C 1
ATOM 7434 O O . ASP A 1 960 ? -25.310 -19.847 43.577 1.00 88.44 960 ASP A O 1
ATOM 7438 N N . LEU A 1 961 ? -24.696 -22.010 43.476 1.00 88.56 961 LEU A N 1
ATOM 7439 C CA . LEU A 1 961 ? -26.033 -22.548 43.725 1.00 88.56 961 LEU A CA 1
ATOM 7440 C C . LEU A 1 961 ? -26.581 -22.136 45.102 1.00 88.56 961 LEU A C 1
ATOM 7442 O O . LEU A 1 961 ? -27.787 -21.932 45.238 1.00 88.56 961 LEU A O 1
ATOM 7446 N N . ASN A 1 962 ? -25.731 -21.957 46.118 1.00 89.38 962 ASN A N 1
ATOM 7447 C CA . ASN A 1 962 ? -26.160 -21.494 47.441 1.00 89.38 962 ASN A CA 1
ATOM 7448 C C . ASN A 1 962 ? -26.665 -20.051 47.390 1.00 89.38 962 ASN A C 1
ATOM 7450 O O . ASN A 1 962 ? -27.681 -19.736 48.007 1.00 89.38 962 ASN A O 1
ATOM 7454 N N . ILE A 1 963 ? -26.002 -19.195 46.606 1.00 89.50 963 ILE A N 1
ATOM 7455 C CA . ILE A 1 963 ? -26.444 -17.813 46.384 1.00 89.50 963 ILE A CA 1
ATOM 7456 C C . ILE A 1 963 ? -27.785 -17.819 45.647 1.00 89.50 963 ILE A C 1
ATOM 7458 O O . ILE A 1 963 ? -28.715 -17.130 46.062 1.00 89.50 963 ILE A O 1
ATOM 7462 N N . LEU A 1 964 ? -27.926 -18.627 44.591 1.00 90.25 964 LEU A N 1
ATOM 7463 C CA . LEU A 1 964 ? -29.195 -18.748 43.869 1.00 90.25 964 LEU A CA 1
ATOM 7464 C C . LEU A 1 964 ? -30.327 -19.224 44.794 1.00 90.25 964 LEU A C 1
ATOM 7466 O O . LEU A 1 964 ? -31.419 -18.656 44.788 1.00 90.25 964 LEU A O 1
ATOM 7470 N N . ASN A 1 965 ? -30.060 -20.218 45.641 1.00 88.44 965 ASN A N 1
ATOM 7471 C CA . ASN A 1 965 ? -31.024 -20.710 46.622 1.00 88.44 965 ASN A CA 1
ATOM 7472 C C . ASN A 1 965 ? -31.389 -19.652 47.672 1.00 88.44 965 ASN A C 1
ATOM 7474 O O . ASN A 1 965 ? -32.560 -19.562 48.040 1.00 88.44 965 ASN A O 1
ATOM 7478 N N . GLN A 1 966 ? -30.437 -18.820 48.107 1.00 87.44 966 GLN A N 1
ATOM 7479 C CA . GLN A 1 966 ? -30.702 -17.682 48.991 1.00 87.44 966 GLN A CA 1
ATOM 7480 C C . GLN A 1 966 ? -31.665 -16.679 48.335 1.00 87.44 966 GLN A C 1
ATOM 7482 O O . GLN A 1 966 ? -32.649 -16.281 48.951 1.00 87.44 966 GLN A O 1
ATOM 7487 N N . ILE A 1 967 ? -31.441 -16.337 47.062 1.00 87.81 967 ILE A N 1
ATOM 7488 C CA . ILE A 1 967 ? -32.321 -15.436 46.295 1.00 87.81 967 ILE A CA 1
ATOM 7489 C C . ILE A 1 967 ? -33.730 -16.036 46.148 1.00 87.81 967 ILE A C 1
ATOM 7491 O O . ILE A 1 967 ? -34.729 -15.325 46.231 1.00 87.81 967 ILE A O 1
ATOM 7495 N N . ILE A 1 968 ? -33.832 -17.355 45.962 1.00 84.25 968 ILE A N 1
ATOM 7496 C CA . ILE A 1 968 ? -35.120 -18.059 45.880 1.00 84.25 968 ILE A CA 1
ATOM 7497 C C . ILE A 1 968 ? -35.845 -18.083 47.237 1.00 84.25 968 ILE A C 1
ATOM 7499 O O . ILE A 1 968 ? -37.077 -18.024 47.264 1.00 84.25 968 ILE A O 1
ATOM 7503 N N . ALA A 1 969 ? -35.117 -18.206 48.350 1.00 81.56 969 ALA A N 1
ATOM 7504 C CA . ALA A 1 969 ? -35.692 -18.280 49.694 1.00 81.56 969 ALA A CA 1
ATOM 7505 C C . ALA A 1 969 ? -36.389 -16.974 50.110 1.00 81.56 969 ALA A C 1
ATOM 7507 O O . ALA A 1 969 ? -37.459 -17.029 50.717 1.00 81.56 969 ALA A O 1
ATOM 7508 N N . ASP A 1 970 ? -35.871 -15.816 49.682 1.00 76.88 970 ASP A N 1
ATOM 7509 C CA . ASP A 1 970 ? -36.457 -14.491 49.953 1.00 76.88 970 ASP A CA 1
ATOM 7510 C C . ASP A 1 970 ? -37.934 -14.360 49.527 1.00 76.88 970 ASP A C 1
ATOM 7512 O O . ASP A 1 970 ? -38.659 -13.506 50.042 1.00 76.88 970 ASP A O 1
ATOM 7516 N N . LEU A 1 971 ? -38.391 -15.219 48.608 1.00 75.69 971 LEU A N 1
ATOM 7517 C CA . LEU A 1 971 ? -39.738 -15.211 48.037 1.00 75.69 971 LEU A CA 1
ATOM 7518 C C . LEU A 1 971 ? -40.732 -16.163 48.728 1.00 75.69 971 LEU A C 1
ATOM 7520 O O . LEU A 1 971 ? -41.924 -16.073 48.440 1.00 75.69 971 LEU A O 1
ATOM 7524 N N . LYS A 1 972 ? -40.284 -17.098 49.580 1.00 66.94 972 LYS A N 1
ATOM 7525 C CA . LYS A 1 972 ? -41.143 -18.176 50.123 1.00 66.94 972 LYS A CA 1
ATOM 7526 C C . LYS A 1 972 ? -41.728 -17.891 51.512 1.00 66.94 972 LYS A C 1
ATOM 7528 O O . LYS A 1 972 ? -42.845 -18.314 51.778 1.00 66.94 972 LYS A O 1
ATOM 7533 N N . ASP A 1 973 ? -41.028 -17.137 52.359 1.00 68.12 973 ASP A N 1
ATOM 7534 C CA . ASP A 1 973 ? -41.331 -17.064 53.801 1.00 68.12 973 ASP A CA 1
ATOM 7535 C C . ASP A 1 973 ? -42.076 -15.778 54.226 1.00 68.12 973 ASP A C 1
ATOM 7537 O O . ASP A 1 973 ? -41.780 -15.196 55.274 1.00 68.12 973 ASP A O 1
ATOM 7541 N N . LYS A 1 974 ? -43.010 -15.263 53.410 1.00 81.00 974 LYS A N 1
ATOM 7542 C CA . LYS A 1 974 ? -43.745 -14.009 53.705 1.00 81.00 974 LYS A CA 1
ATOM 7543 C C . LYS A 1 974 ? -45.250 -14.236 53.864 1.00 81.00 974 LYS A C 1
ATOM 7545 O O . LYS A 1 974 ? -45.794 -15.188 53.314 1.00 81.00 974 LYS A O 1
ATOM 7550 N N . PHE A 1 975 ? -45.900 -13.359 54.636 1.00 77.75 975 PHE A N 1
ATOM 7551 C CA . PHE A 1 975 ? -47.343 -13.391 54.906 1.00 77.75 975 PHE A CA 1
ATOM 7552 C C . PHE A 1 975 ? -48.088 -12.349 54.069 1.00 77.75 975 PHE A C 1
ATOM 7554 O O . PHE A 1 975 ? -47.804 -11.147 54.164 1.00 77.75 975 PHE A O 1
ATOM 7561 N N . TYR A 1 976 ? -49.065 -12.811 53.296 1.00 80.56 976 TYR A N 1
ATOM 7562 C CA . TYR A 1 976 ? -49.863 -12.014 52.372 1.00 80.56 976 TYR A CA 1
ATOM 7563 C C . TYR A 1 976 ? -51.333 -11.971 52.792 1.00 80.56 976 TYR A C 1
ATOM 7565 O O . TYR A 1 976 ? -51.836 -12.907 53.414 1.00 80.56 976 TYR A O 1
ATOM 7573 N N . LEU A 1 977 ? -52.039 -10.902 52.428 1.00 86.75 977 LEU A N 1
ATOM 7574 C CA . LEU A 1 977 ? -53.487 -10.819 52.601 1.00 86.75 977 LEU A CA 1
ATOM 7575 C C . LEU A 1 977 ? -54.173 -10.054 51.469 1.00 86.75 977 LEU A C 1
ATOM 7577 O O . LEU A 1 977 ? -53.557 -9.213 50.819 1.00 86.75 977 LEU A O 1
ATOM 7581 N N . VAL A 1 978 ? -55.463 -10.326 51.273 1.00 87.75 978 VAL A N 1
ATOM 7582 C CA . VAL A 1 978 ? -56.386 -9.500 50.478 1.00 87.75 978 VAL A CA 1
ATOM 7583 C C . VAL A 1 978 ? -57.539 -9.075 51.374 1.00 87.75 978 VAL A C 1
ATOM 7585 O O . VAL A 1 978 ? -58.266 -9.926 51.878 1.00 87.75 978 VAL A O 1
ATOM 7588 N N . ASP A 1 979 ? -57.722 -7.771 51.565 1.00 90.44 979 ASP A N 1
ATOM 7589 C CA . ASP A 1 979 ? -58.834 -7.219 52.344 1.00 90.44 979 ASP A CA 1
ATOM 7590 C C . ASP A 1 979 ? -59.969 -6.782 51.406 1.00 90.44 979 ASP A C 1
ATOM 7592 O O . ASP A 1 979 ? -59.783 -5.918 50.541 1.00 90.44 979 ASP A O 1
ATOM 7596 N N . ILE A 1 980 ? -61.146 -7.396 51.559 1.00 92.56 980 ILE A N 1
ATOM 7597 C CA . ILE A 1 980 ? -62.298 -7.137 50.686 1.00 92.56 980 ILE A CA 1
ATOM 7598 C C . ILE A 1 980 ? -62.821 -5.702 50.821 1.00 92.56 980 ILE A C 1
ATOM 7600 O O . ILE A 1 980 ? -63.407 -5.185 49.870 1.00 92.56 980 ILE A O 1
ATOM 7604 N N . ASN A 1 981 ? -62.582 -5.037 51.957 1.00 89.44 981 ASN A N 1
ATOM 7605 C CA . ASN A 1 981 ? -63.079 -3.683 52.221 1.00 89.44 981 ASN A CA 1
ATOM 7606 C C . ASN A 1 981 ? -62.397 -2.633 51.335 1.00 89.44 981 ASN A C 1
ATOM 7608 O O . ASN A 1 981 ? -63.002 -1.625 50.979 1.00 89.44 981 ASN A O 1
ATOM 7612 N N . ILE A 1 982 ? -61.149 -2.890 50.935 1.00 91.25 982 ILE A N 1
ATOM 7613 C CA . ILE A 1 982 ? -60.340 -2.008 50.077 1.00 91.25 982 ILE A CA 1
ATOM 7614 C C . ILE A 1 982 ? -60.114 -2.598 48.678 1.00 91.25 982 ILE A C 1
ATOM 7616 O O . ILE A 1 982 ? -59.259 -2.133 47.924 1.00 91.25 982 ILE A O 1
ATOM 7620 N N . LEU A 1 983 ? -60.890 -3.614 48.287 1.00 90.38 983 LEU A N 1
ATOM 7621 C CA . LEU A 1 983 ? -60.718 -4.336 47.022 1.00 90.38 983 LEU A CA 1
ATOM 7622 C C . LEU A 1 983 ? -60.753 -3.411 45.790 1.00 90.38 983 LEU A C 1
ATOM 7624 O O . LEU A 1 983 ? -59.972 -3.575 44.852 1.00 90.38 983 LEU A O 1
ATOM 7628 N N . ASN A 1 984 ? -61.628 -2.403 45.803 1.00 86.19 984 ASN A N 1
ATOM 7629 C CA . ASN A 1 984 ? -61.723 -1.419 44.722 1.00 86.19 984 ASN A CA 1
ATOM 7630 C C . ASN A 1 984 ? -60.485 -0.514 44.632 1.00 86.19 984 ASN A C 1
ATOM 7632 O O . ASN A 1 984 ? -60.091 -0.128 43.529 1.00 86.19 984 ASN A O 1
ATOM 7636 N N . GLU A 1 985 ? -59.873 -0.169 45.766 1.00 91.12 985 GLU A N 1
ATOM 7637 C CA . GLU A 1 985 ? -58.640 0.624 45.807 1.00 91.12 985 GLU A CA 1
ATOM 7638 C C . GLU A 1 985 ? -57.464 -0.187 45.269 1.00 91.12 985 GLU A C 1
ATOM 7640 O O . GLU A 1 985 ? -56.740 0.297 44.400 1.00 91.12 985 GLU A O 1
ATOM 7645 N N . LEU A 1 986 ? -57.348 -1.453 45.686 1.00 88.81 986 LEU A N 1
ATOM 7646 C CA . LEU A 1 986 ? -56.352 -2.401 45.182 1.00 88.81 986 LEU A CA 1
ATOM 7647 C C . LEU A 1 986 ? -56.415 -2.521 43.655 1.00 88.81 986 LEU A C 1
ATOM 7649 O O . LEU A 1 986 ? -55.391 -2.396 42.983 1.00 88.81 986 LEU A O 1
ATOM 7653 N N . LEU A 1 987 ? -57.607 -2.730 43.086 1.00 87.06 987 LEU A N 1
ATOM 7654 C CA . LEU A 1 987 ? -57.781 -2.890 41.637 1.00 87.06 987 LEU A CA 1
ATOM 7655 C C . LEU A 1 987 ? -57.442 -1.610 40.857 1.00 87.06 987 LEU A C 1
ATOM 7657 O O . LEU A 1 987 ? -56.830 -1.689 39.789 1.00 87.06 987 LEU A O 1
ATOM 7661 N N . LYS A 1 988 ? -57.793 -0.431 41.390 1.00 88.88 988 LYS A N 1
ATOM 7662 C CA . LYS A 1 988 ? -57.410 0.864 40.801 1.00 88.88 988 LYS A CA 1
ATOM 7663 C C . LYS A 1 988 ? -55.902 1.082 40.854 1.00 88.88 988 LYS A C 1
ATOM 7665 O O . LYS A 1 988 ? -55.314 1.484 39.853 1.00 88.88 988 LYS A O 1
ATOM 7670 N N . ALA A 1 989 ? -55.281 0.806 41.999 1.00 87.19 989 ALA A N 1
ATOM 7671 C CA . ALA A 1 989 ? -53.840 0.923 42.166 1.00 87.19 989 ALA A CA 1
ATOM 7672 C C . ALA A 1 989 ? -53.103 -0.017 41.206 1.00 87.19 989 ALA A C 1
ATOM 7674 O O . ALA A 1 989 ? -52.179 0.423 40.531 1.00 87.19 989 ALA A O 1
ATOM 7675 N N . TYR A 1 990 ? -53.576 -1.259 41.055 1.00 84.12 990 TYR A N 1
ATOM 7676 C CA . TYR A 1 990 ? -52.999 -2.247 40.143 1.00 84.12 990 TYR A CA 1
ATOM 7677 C C . TYR A 1 990 ? -52.989 -1.794 38.675 1.00 84.12 990 TYR A C 1
ATOM 7679 O O . TYR A 1 990 ? -52.003 -2.009 37.969 1.00 84.12 990 TYR A O 1
ATOM 7687 N N . ALA A 1 991 ? -54.058 -1.138 38.213 1.00 84.44 991 ALA A N 1
ATOM 7688 C CA . ALA A 1 991 ? -54.153 -0.632 36.842 1.00 84.44 991 ALA A CA 1
ATOM 7689 C C . ALA A 1 991 ? -53.157 0.505 36.536 1.00 84.44 991 ALA A C 1
ATOM 7691 O O . ALA A 1 991 ? -52.775 0.677 35.380 1.00 84.44 991 ALA A O 1
ATOM 7692 N N . ASN A 1 992 ? -52.720 1.242 37.563 1.00 84.94 992 ASN A N 1
ATOM 7693 C CA . ASN A 1 992 ? -51.887 2.442 37.442 1.00 84.94 992 ASN A CA 1
ATOM 7694 C C . ASN A 1 992 ? -50.417 2.232 37.851 1.00 84.94 992 ASN A C 1
ATOM 7696 O O . ASN A 1 992 ? -49.667 3.204 37.911 1.00 84.94 992 ASN A O 1
ATOM 7700 N N . ILE A 1 993 ? -49.989 0.999 38.149 1.00 83.06 993 ILE A N 1
ATOM 7701 C CA . ILE A 1 993 ? -48.592 0.713 38.514 1.00 83.06 993 ILE A CA 1
ATOM 7702 C C . ILE A 1 993 ? -47.670 1.050 37.339 1.00 83.06 993 ILE A C 1
ATOM 7704 O O . ILE A 1 993 ? -47.871 0.552 36.224 1.00 83.06 993 ILE A O 1
ATOM 7708 N N . ASP A 1 994 ? -46.600 1.804 37.604 1.00 78.44 994 ASP A N 1
ATOM 7709 C CA . ASP A 1 994 ? -45.515 1.952 36.640 1.00 78.44 994 ASP A CA 1
ATOM 7710 C C . ASP A 1 994 ? -44.737 0.636 36.552 1.00 78.44 994 ASP A C 1
ATOM 7712 O O . ASP A 1 994 ? -43.941 0.252 37.416 1.00 78.44 994 ASP A O 1
ATOM 7716 N N . LYS A 1 995 ? -44.990 -0.074 35.454 1.00 71.69 995 LYS A N 1
ATOM 7717 C CA . LYS A 1 995 ? -44.426 -1.391 35.175 1.00 71.69 995 LYS A CA 1
ATOM 7718 C C . LYS A 1 995 ? -42.914 -1.362 35.000 1.00 71.69 995 LYS A C 1
ATOM 7720 O O . LYS A 1 995 ? -42.311 -2.420 35.063 1.00 71.69 995 LYS A O 1
ATOM 7725 N N . ASN A 1 996 ? -42.285 -0.212 34.817 1.00 67.62 996 ASN A N 1
ATOM 7726 C CA . ASN A 1 996 ? -40.840 -0.117 34.628 1.00 67.62 996 ASN A CA 1
ATOM 7727 C C . ASN A 1 996 ? -40.121 0.428 35.866 1.00 67.62 996 ASN A C 1
ATOM 7729 O O . ASN A 1 996 ? -38.894 0.471 35.883 1.00 67.62 996 ASN A O 1
ATOM 7733 N N . ASN A 1 997 ? -40.867 0.778 36.917 1.00 77.00 997 ASN A N 1
ATOM 7734 C CA . ASN A 1 997 ? -40.333 1.374 38.131 1.00 77.00 997 ASN A CA 1
ATOM 7735 C C . ASN A 1 997 ? -40.399 0.385 39.315 1.00 77.00 997 ASN A C 1
ATOM 7737 O O . ASN A 1 997 ? -41.485 0.112 39.836 1.00 77.00 997 ASN A O 1
ATOM 7741 N N . PRO A 1 998 ? -39.253 -0.153 39.779 1.00 76.94 998 PRO A N 1
ATOM 7742 C CA . PRO A 1 998 ? -39.191 -1.070 40.920 1.00 76.94 998 PRO A CA 1
ATOM 7743 C C . PRO A 1 998 ? -39.796 -0.500 42.209 1.00 76.94 998 PRO A C 1
ATOM 7745 O O . PRO A 1 998 ? -40.391 -1.254 42.978 1.00 76.94 998 PRO A O 1
ATOM 7748 N N . THR A 1 999 ? -39.694 0.815 42.428 1.00 80.50 999 THR A N 1
ATOM 7749 C CA . THR A 1 999 ? -40.274 1.490 43.597 1.00 80.50 999 THR A CA 1
ATOM 7750 C C . THR A 1 999 ? -41.793 1.440 43.546 1.00 80.50 999 THR A C 1
ATOM 7752 O O . THR A 1 999 ? -42.416 1.002 44.506 1.00 80.50 999 THR A O 1
ATOM 7755 N N . SER A 1 1000 ? -42.392 1.779 42.397 1.00 83.75 1000 SER A N 1
ATOM 7756 C CA . SER A 1 1000 ? -43.852 1.720 42.216 1.00 83.75 1000 SER A CA 1
ATOM 7757 C C . SER A 1 1000 ? -44.398 0.310 42.481 1.00 83.75 1000 SER A C 1
ATOM 7759 O O . SER A 1 1000 ? -45.432 0.138 43.128 1.00 83.75 1000 SER A O 1
ATOM 7761 N N . LYS A 1 1001 ? -43.660 -0.723 42.054 1.00 82.69 1001 LYS A N 1
ATOM 7762 C CA . LYS A 1 1001 ? -44.003 -2.132 42.313 1.00 82.69 1001 LYS A CA 1
ATOM 7763 C C . LYS A 1 1001 ? -43.914 -2.491 43.793 1.00 82.69 1001 LYS A C 1
ATOM 7765 O O . LYS A 1 1001 ? -44.804 -3.161 44.314 1.00 82.69 1001 LYS A O 1
ATOM 7770 N N . ALA A 1 1002 ? -42.843 -2.067 44.458 1.00 85.38 1002 ALA A N 1
ATOM 7771 C CA . ALA A 1 1002 ? -42.631 -2.345 45.871 1.00 85.38 1002 ALA A CA 1
ATOM 7772 C C . ALA A 1 1002 ? -43.664 -1.630 46.755 1.00 85.38 1002 ALA A C 1
ATOM 7774 O O . ALA A 1 1002 ? -44.218 -2.255 47.656 1.00 85.38 1002 ALA A O 1
ATOM 7775 N N . GLU A 1 1003 ? -43.981 -0.366 46.467 1.00 88.88 1003 GLU A N 1
ATOM 7776 C CA . GLU A 1 1003 ? -45.021 0.402 47.165 1.00 88.88 1003 GLU A CA 1
ATOM 7777 C C . GLU A 1 1003 ? -46.390 -0.264 47.040 1.00 88.88 1003 GLU A C 1
ATOM 7779 O O . GLU A 1 1003 ? -47.099 -0.433 48.034 1.00 88.88 1003 GLU A O 1
ATOM 7784 N N . PHE A 1 1004 ? -46.749 -0.709 45.834 1.00 88.50 1004 PHE A N 1
ATOM 7785 C CA . PHE A 1 1004 ? -47.986 -1.449 45.618 1.00 88.50 1004 PHE A CA 1
ATOM 7786 C C . PHE A 1 1004 ? -48.031 -2.737 46.457 1.00 88.50 1004 PHE A C 1
ATOM 7788 O O . PHE A 1 1004 ? -48.988 -2.968 47.200 1.00 88.50 1004 PHE A O 1
ATOM 7795 N N . LEU A 1 1005 ? -46.976 -3.553 46.396 1.00 85.94 1005 LEU A N 1
ATOM 7796 C CA . LEU A 1 1005 ? -46.884 -4.802 47.154 1.00 85.94 1005 LEU A CA 1
ATOM 7797 C C . LEU A 1 1005 ? -46.970 -4.562 48.674 1.00 85.94 1005 LEU A C 1
ATOM 7799 O O . LEU A 1 1005 ? -47.683 -5.281 49.379 1.00 85.94 1005 LEU A O 1
ATOM 7803 N N . ALA A 1 1006 ? -46.285 -3.532 49.176 1.00 89.12 1006 ALA A N 1
ATOM 7804 C CA . ALA A 1 1006 ? -46.246 -3.183 50.593 1.00 89.12 1006 ALA A CA 1
ATOM 7805 C C . ALA A 1 1006 ? -47.588 -2.682 51.146 1.00 89.12 1006 ALA A C 1
ATOM 7807 O O . ALA A 1 1006 ? -47.898 -2.935 52.314 1.00 89.12 1006 ALA A O 1
ATOM 7808 N N . ASN A 1 1007 ? -48.375 -1.985 50.323 1.00 89.94 1007 ASN A N 1
ATOM 7809 C CA . ASN A 1 1007 ? -49.624 -1.357 50.752 1.00 89.94 1007 ASN A CA 1
ATOM 7810 C C . ASN A 1 1007 ? -50.843 -2.277 50.651 1.00 89.94 1007 ASN A C 1
ATOM 7812 O O . ASN A 1 1007 ? -51.729 -2.187 51.506 1.00 89.94 1007 ASN A O 1
ATOM 7816 N N . TYR A 1 1008 ? -50.888 -3.149 49.638 1.00 87.88 1008 TYR A N 1
ATOM 7817 C CA . TYR A 1 1008 ? -52.100 -3.906 49.296 1.00 87.88 1008 TYR A CA 1
ATOM 7818 C C . TYR A 1 1008 ? -52.027 -5.405 49.574 1.00 87.88 1008 TYR A C 1
ATOM 7820 O O . TYR A 1 1008 ? -53.077 -6.031 49.681 1.00 87.88 1008 TYR A O 1
ATOM 7828 N N . PHE A 1 1009 ? -50.828 -5.984 49.687 1.00 83.81 1009 PHE A N 1
ATOM 7829 C CA . PHE A 1 1009 ? -50.680 -7.439 49.742 1.00 83.81 1009 PHE A CA 1
ATOM 7830 C C . PHE A 1 1009 ? -49.834 -7.957 50.898 1.00 83.81 1009 PHE A C 1
ATOM 7832 O O . PHE A 1 1009 ? -50.120 -9.046 51.386 1.00 83.81 1009 PHE A O 1
ATOM 7839 N N . LEU A 1 1010 ? -48.816 -7.231 51.370 1.00 87.25 1010 LEU A N 1
ATOM 7840 C CA . LEU A 1 1010 ? -48.100 -7.634 52.584 1.00 87.25 1010 LEU A CA 1
ATOM 7841 C C . LEU A 1 1010 ? -48.988 -7.462 53.823 1.00 87.25 1010 LEU A C 1
ATOM 7843 O O . LEU A 1 1010 ? -49.623 -6.423 54.011 1.00 87.25 1010 LEU A O 1
ATOM 7847 N N . SER A 1 1011 ? -49.005 -8.475 54.695 1.00 86.69 1011 SER A N 1
ATOM 7848 C CA . SER A 1 1011 ? -49.846 -8.463 55.893 1.00 86.69 1011 SER A CA 1
ATOM 7849 C C . SER A 1 1011 ? -49.477 -7.320 56.839 1.00 86.69 1011 SER A C 1
ATOM 7851 O O . SER A 1 1011 ? -48.396 -7.314 57.433 1.00 86.69 1011 SER A O 1
ATOM 7853 N N . LYS A 1 1012 ? -50.405 -6.376 57.026 1.00 88.06 1012 LYS A N 1
ATOM 7854 C CA . LYS A 1 1012 ? -50.260 -5.281 57.998 1.00 88.06 1012 LYS A CA 1
ATOM 7855 C C . LYS A 1 1012 ? -50.233 -5.794 59.441 1.00 88.06 1012 LYS A C 1
ATOM 7857 O O . LYS A 1 1012 ? -49.552 -5.211 60.273 1.00 88.06 1012 LYS A O 1
ATOM 7862 N N . ASP A 1 1013 ? -50.901 -6.916 59.714 1.00 86.31 1013 ASP A N 1
ATOM 7863 C CA . ASP A 1 1013 ? -50.955 -7.514 61.052 1.00 86.31 1013 ASP A CA 1
ATOM 7864 C C . ASP A 1 1013 ? -49.609 -8.158 61.436 1.00 86.31 1013 ASP A C 1
ATOM 7866 O O . ASP A 1 1013 ? -49.149 -8.028 62.568 1.00 86.31 1013 ASP A O 1
ATOM 7870 N N . LYS A 1 1014 ? -48.939 -8.832 60.487 1.00 87.94 1014 LYS A N 1
ATOM 7871 C CA . LYS A 1 1014 ? -47.615 -9.445 60.714 1.00 87.94 1014 LYS A CA 1
ATOM 7872 C C . LYS A 1 1014 ? -46.468 -8.442 60.574 1.00 87.94 1014 LYS A C 1
ATOM 7874 O O . LYS A 1 1014 ? -45.427 -8.603 61.211 1.00 87.94 1014 LYS A O 1
ATOM 7879 N N . TYR A 1 1015 ? -46.648 -7.412 59.751 1.00 89.81 1015 TYR A N 1
ATOM 7880 C CA . TYR A 1 1015 ? -45.643 -6.394 59.465 1.00 89.81 1015 TYR A CA 1
ATOM 7881 C C . TYR A 1 1015 ? -46.244 -4.987 59.642 1.00 89.81 1015 TYR A C 1
ATOM 7883 O O . TYR A 1 1015 ? -46.540 -4.331 58.651 1.00 89.81 1015 TYR A O 1
ATOM 7891 N N . PRO A 1 1016 ? -46.434 -4.477 60.870 1.00 84.94 1016 PRO A N 1
ATOM 7892 C CA . PRO A 1 1016 ? -47.171 -3.225 61.096 1.00 84.94 1016 PRO A CA 1
ATOM 7893 C C . PRO A 1 1016 ? -46.418 -1.956 60.671 1.00 84.94 1016 PRO A C 1
ATOM 7895 O O . PRO A 1 1016 ? -47.049 -0.958 60.345 1.00 84.94 1016 PRO A O 1
ATOM 7898 N N . ASN A 1 1017 ? -45.083 -1.991 60.621 1.00 92.25 1017 ASN A N 1
ATOM 7899 C CA . ASN A 1 1017 ? -44.260 -0.841 60.240 1.00 92.25 1017 ASN A CA 1
ATOM 7900 C C . ASN A 1 1017 ? -44.175 -0.682 58.707 1.00 92.25 1017 ASN A C 1
ATOM 7902 O O . ASN A 1 1017 ? -43.754 -1.608 58.007 1.00 92.25 1017 ASN A O 1
ATOM 7906 N N . ASP A 1 1018 ? -44.540 0.503 58.214 1.00 88.75 1018 ASP A N 1
ATOM 7907 C CA . ASP A 1 1018 ? -44.601 0.843 56.787 1.00 88.75 1018 ASP A CA 1
ATOM 7908 C C . ASP A 1 1018 ? -43.232 0.772 56.091 1.00 88.75 1018 ASP A C 1
ATOM 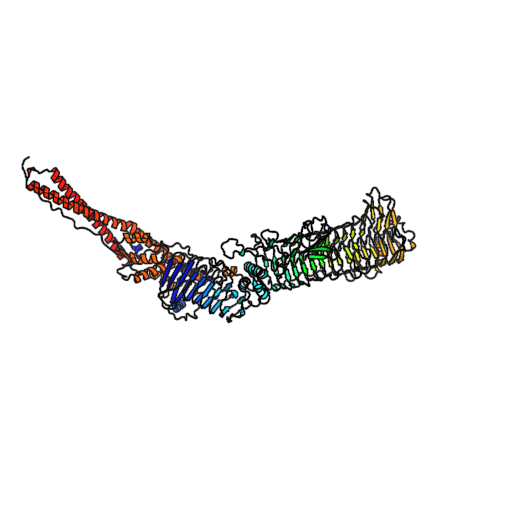7910 O O . ASP A 1 1018 ? -43.118 0.149 55.035 1.00 88.75 1018 ASP A O 1
ATOM 7914 N N . GLU A 1 1019 ? -42.177 1.323 56.700 1.00 85.94 1019 GLU A N 1
ATOM 7915 C CA . GLU A 1 1019 ? -40.809 1.271 56.159 1.00 85.94 1019 GLU A CA 1
ATOM 7916 C C . GLU A 1 1019 ? -40.311 -0.172 56.044 1.00 85.94 1019 GLU A C 1
ATOM 7918 O O . GLU A 1 1019 ? -39.775 -0.577 55.011 1.00 85.94 1019 GLU A O 1
ATOM 7923 N N . LYS A 1 1020 ? -40.558 -0.987 57.076 1.00 87.31 1020 LYS A N 1
ATOM 7924 C CA . LYS A 1 1020 ? -40.162 -2.399 57.098 1.00 87.31 1020 LYS A CA 1
ATOM 7925 C C . LYS A 1 1020 ? -40.907 -3.213 56.040 1.00 87.31 1020 LYS A C 1
ATOM 7927 O O . LYS A 1 1020 ? -40.310 -4.086 55.411 1.00 87.31 1020 LYS A O 1
ATOM 7932 N N . ARG A 1 1021 ? -42.200 -2.943 55.813 1.00 90.62 1021 ARG A N 1
ATOM 7933 C CA . ARG A 1 1021 ? -42.953 -3.573 54.710 1.00 90.62 1021 ARG A CA 1
ATOM 7934 C C . ARG A 1 1021 ? -42.384 -3.178 53.355 1.00 90.62 1021 ARG A C 1
ATOM 7936 O O . ARG A 1 1021 ? -42.214 -4.047 52.502 1.00 90.62 1021 ARG A O 1
ATOM 7943 N N . LEU A 1 1022 ? -42.067 -1.901 53.165 1.00 88.06 1022 LEU A N 1
ATOM 7944 C CA . LEU A 1 1022 ? -41.506 -1.401 51.916 1.00 88.06 1022 LEU A CA 1
ATOM 7945 C C . LEU A 1 1022 ? -40.112 -1.992 51.633 1.00 88.06 1022 LEU A C 1
ATOM 7947 O O . LEU A 1 1022 ? -39.819 -2.347 50.493 1.00 88.06 1022 LEU A O 1
ATOM 7951 N N . GLU A 1 1023 ? -39.271 -2.177 52.653 1.00 85.50 1023 GLU A N 1
ATOM 7952 C CA . GLU A 1 1023 ? -37.975 -2.866 52.532 1.00 85.50 1023 GLU A CA 1
ATOM 7953 C C . GLU A 1 1023 ? -38.139 -4.334 52.105 1.00 85.50 1023 GLU A C 1
ATOM 7955 O O . GLU A 1 1023 ? -37.479 -4.792 51.166 1.00 85.50 1023 GLU A O 1
ATOM 7960 N N . ILE A 1 1024 ? -39.064 -5.065 52.742 1.00 86.62 1024 ILE A N 1
ATOM 7961 C CA . ILE A 1 1024 ? -39.397 -6.449 52.367 1.00 86.62 1024 ILE A CA 1
ATOM 7962 C C . ILE A 1 1024 ? -39.853 -6.503 50.907 1.00 86.62 1024 ILE A C 1
ATOM 7964 O O . ILE A 1 1024 ? -39.367 -7.340 50.144 1.00 86.62 1024 ILE A O 1
ATOM 7968 N N . ALA A 1 1025 ? -40.748 -5.597 50.508 1.00 86.56 1025 ALA A N 1
ATOM 7969 C CA . ALA A 1 1025 ? -41.260 -5.534 49.149 1.00 86.56 1025 ALA A CA 1
ATOM 7970 C C . ALA A 1 1025 ? -40.136 -5.291 48.131 1.00 86.56 1025 ALA A C 1
ATOM 7972 O O . ALA A 1 1025 ? -40.005 -6.066 47.185 1.00 86.56 1025 ALA A O 1
ATOM 7973 N N . HIS A 1 1026 ? -39.265 -4.300 48.350 1.00 84.75 1026 HIS A N 1
ATOM 7974 C CA . HIS A 1 1026 ? -38.113 -4.043 47.477 1.00 84.75 1026 HIS A CA 1
ATOM 7975 C C . HIS A 1 1026 ? -37.198 -5.263 47.332 1.00 84.75 1026 HIS A C 1
ATOM 7977 O O . HIS A 1 1026 ? -36.792 -5.602 46.219 1.00 84.75 1026 HIS A O 1
ATOM 7983 N N . SER A 1 1027 ? -36.890 -5.941 48.440 1.00 85.81 1027 SER A N 1
ATOM 7984 C CA . SER A 1 1027 ? -36.054 -7.145 48.431 1.00 85.81 1027 SER A CA 1
ATOM 7985 C C . SER A 1 1027 ? -36.675 -8.272 47.598 1.00 85.81 1027 SER A C 1
ATOM 7987 O O . SER A 1 1027 ? -35.966 -8.971 46.863 1.00 85.81 1027 SER A O 1
ATOM 7989 N N . MET A 1 1028 ? -38.001 -8.429 47.656 1.00 83.50 1028 MET A N 1
ATOM 7990 C CA . MET A 1 1028 ? -38.729 -9.393 46.830 1.00 83.50 1028 MET A CA 1
ATOM 7991 C C . MET A 1 1028 ? -38.702 -9.026 45.342 1.00 83.50 1028 MET A C 1
ATOM 7993 O O . MET A 1 1028 ? -38.421 -9.908 44.529 1.00 83.50 1028 MET A O 1
ATOM 7997 N N . ILE A 1 1029 ? -38.944 -7.753 44.986 1.00 84.12 1029 ILE A N 1
ATOM 7998 C CA . ILE A 1 1029 ? -38.879 -7.283 43.587 1.00 84.12 1029 ILE A CA 1
ATOM 7999 C C . ILE A 1 1029 ? -37.509 -7.619 42.994 1.00 84.12 1029 ILE A C 1
ATOM 8001 O O . ILE A 1 1029 ? -37.426 -8.295 41.975 1.00 84.12 1029 ILE A O 1
ATOM 8005 N N . GLN A 1 1030 ? -36.432 -7.245 43.687 1.00 86.94 1030 GLN A N 1
ATOM 8006 C CA . GLN A 1 1030 ? -35.062 -7.501 43.234 1.00 86.94 1030 GLN A CA 1
ATOM 8007 C C . GLN A 1 1030 ? -34.768 -8.996 43.040 1.00 86.94 1030 GLN A C 1
ATOM 8009 O O . GLN A 1 1030 ? -34.097 -9.381 42.086 1.00 86.94 1030 GLN A O 1
ATOM 8014 N N . SER A 1 1031 ? -35.276 -9.857 43.929 1.00 87.50 1031 SER A N 1
ATOM 8015 C CA . SER A 1 1031 ? -35.063 -11.308 43.827 1.00 87.50 1031 SER A CA 1
ATOM 8016 C C . SER A 1 1031 ? -35.762 -11.893 42.607 1.00 87.50 1031 SER A C 1
ATOM 8018 O O . SER A 1 1031 ? -35.189 -12.722 41.903 1.00 87.50 1031 SER A O 1
ATOM 8020 N N . LEU A 1 1032 ? -36.994 -11.458 42.330 1.00 82.88 1032 LEU A N 1
ATOM 8021 C CA . LEU A 1 1032 ? -37.710 -11.925 41.150 1.00 82.88 1032 LEU A CA 1
ATOM 8022 C C . LEU A 1 1032 ? -37.082 -11.385 39.862 1.00 82.88 1032 LEU A C 1
ATOM 8024 O O . LEU A 1 1032 ? -36.941 -12.144 38.904 1.00 82.88 1032 LEU A O 1
ATOM 8028 N N . ASP A 1 1033 ? -36.670 -10.119 39.854 1.00 83.06 1033 ASP A N 1
ATOM 8029 C CA . ASP A 1 1033 ? -35.991 -9.494 38.718 1.00 83.06 1033 ASP A CA 1
ATOM 8030 C C . ASP A 1 1033 ? -34.695 -10.231 38.391 1.00 83.06 1033 ASP A C 1
ATOM 8032 O O . ASP A 1 1033 ? -34.415 -10.498 37.222 1.00 83.06 1033 ASP A O 1
ATOM 8036 N N . PHE A 1 1034 ? -33.932 -10.621 39.416 1.00 88.81 1034 PHE A N 1
ATOM 8037 C CA . PHE A 1 1034 ? -32.758 -11.474 39.263 1.00 88.81 1034 PHE A CA 1
ATOM 8038 C C . PHE A 1 1034 ? -33.111 -12.803 38.588 1.00 88.81 1034 PHE A C 1
ATOM 8040 O O . PHE A 1 1034 ? -32.508 -13.143 37.570 1.00 88.81 1034 PHE A O 1
ATOM 8047 N N . LEU A 1 1035 ? -34.098 -13.542 39.116 1.00 87.94 1035 LEU A N 1
ATOM 8048 C CA . LEU A 1 1035 ? -34.492 -14.850 38.574 1.00 87.94 1035 LEU A CA 1
ATOM 8049 C C . LEU A 1 1035 ? -34.967 -14.746 37.123 1.00 87.94 1035 LEU A C 1
ATOM 8051 O O . LEU A 1 1035 ? -34.609 -15.585 36.300 1.00 87.94 1035 LEU A O 1
ATOM 8055 N N . LEU A 1 1036 ? -35.756 -13.719 36.802 1.00 84.25 1036 LEU A N 1
ATOM 8056 C CA . LEU A 1 1036 ? -36.282 -13.505 35.458 1.00 84.25 1036 LEU A CA 1
ATOM 8057 C C . LEU A 1 1036 ? -35.170 -13.124 34.476 1.00 84.25 1036 LEU A C 1
ATOM 8059 O O . LEU A 1 1036 ? -35.119 -13.654 33.367 1.00 84.25 1036 LEU A O 1
ATOM 8063 N N . ALA A 1 1037 ? -34.275 -12.222 34.878 1.00 83.81 1037 ALA A N 1
ATOM 8064 C CA . ALA A 1 1037 ? -33.158 -11.804 34.043 1.00 83.81 1037 ALA A CA 1
ATOM 8065 C C . ALA A 1 1037 ? -32.176 -12.957 33.807 1.00 83.81 1037 ALA A C 1
ATOM 8067 O O . ALA A 1 1037 ? -31.770 -13.163 32.670 1.00 83.81 1037 ALA A O 1
ATOM 8068 N N . TYR A 1 1038 ? -31.847 -13.739 34.841 1.00 87.38 1038 TYR A N 1
ATOM 8069 C CA . TYR A 1 1038 ? -30.961 -14.900 34.719 1.00 87.38 1038 TYR A CA 1
ATOM 8070 C C . TYR A 1 1038 ? -31.574 -16.008 33.855 1.00 87.38 1038 TYR A C 1
ATOM 8072 O O . TYR A 1 1038 ? -30.883 -16.580 33.019 1.00 87.38 1038 TYR A O 1
ATOM 8080 N N . ALA A 1 1039 ? -32.878 -16.273 34.003 1.00 85.81 1039 ALA A N 1
ATOM 8081 C CA . ALA A 1 1039 ? -33.600 -17.243 33.178 1.00 85.81 1039 ALA A CA 1
ATOM 8082 C C . ALA A 1 1039 ? -33.596 -16.865 31.689 1.00 85.81 1039 ALA A C 1
ATOM 8084 O O . ALA A 1 1039 ? -33.335 -17.708 30.836 1.00 85.81 1039 ALA A O 1
ATOM 8085 N N . ASN A 1 1040 ? -33.860 -15.592 31.384 1.00 80.88 1040 ASN A N 1
ATOM 8086 C CA . ASN A 1 1040 ? -33.961 -15.095 30.010 1.00 80.88 1040 ASN A CA 1
ATOM 8087 C C . ASN A 1 1040 ? -32.607 -14.746 29.377 1.00 80.88 1040 ASN A C 1
ATOM 8089 O O . ASN A 1 1040 ? -32.557 -14.416 28.192 1.00 80.88 1040 ASN A O 1
ATOM 8093 N N . ASN A 1 1041 ? -31.521 -14.772 30.148 1.00 76.38 1041 ASN A N 1
ATOM 8094 C CA . ASN A 1 1041 ? -30.189 -14.514 29.625 1.00 76.38 1041 ASN A CA 1
ATOM 8095 C C . ASN A 1 1041 ? -29.815 -15.638 28.651 1.00 76.38 1041 ASN A C 1
ATOM 8097 O O . ASN A 1 1041 ? -29.973 -16.811 28.973 1.00 76.38 1041 ASN A O 1
ATOM 8101 N N . ASN A 1 1042 ? -29.352 -15.319 27.446 1.00 66.06 1042 ASN A N 1
ATOM 8102 C CA . ASN A 1 1042 ? -28.947 -16.369 26.516 1.00 66.06 1042 ASN A CA 1
ATOM 8103 C C . ASN A 1 1042 ? -27.550 -16.890 26.883 1.00 66.06 1042 ASN A C 1
ATOM 8105 O O . ASN A 1 1042 ? -26.770 -16.212 27.549 1.00 66.06 1042 ASN A O 1
ATOM 8109 N N . THR A 1 1043 ? -27.181 -18.078 26.399 1.00 60.03 1043 THR A N 1
ATOM 8110 C CA . THR A 1 1043 ? -25.780 -18.539 26.453 1.00 60.03 1043 THR A CA 1
ATOM 8111 C C . THR A 1 1043 ? -24.859 -17.715 25.541 1.00 60.03 1043 THR A C 1
ATOM 8113 O O . THR A 1 1043 ? -23.642 -17.890 25.554 1.00 60.03 1043 THR A O 1
ATOM 8116 N N . GLY A 1 1044 ? -25.446 -16.796 24.766 1.00 60.09 1044 GLY A N 1
ATOM 8117 C CA . GLY A 1 1044 ? -24.762 -15.839 23.922 1.00 60.09 1044 GLY A CA 1
ATOM 8118 C C . GLY A 1 1044 ? -23.735 -16.503 23.021 1.00 60.09 1044 GLY A C 1
ATOM 8119 O O . GLY A 1 1044 ? -23.980 -17.536 22.404 1.00 60.09 1044 GLY A O 1
ATOM 8120 N N . ASN A 1 1045 ? -22.579 -15.858 22.974 1.00 56.91 1045 ASN A N 1
ATOM 8121 C CA . ASN A 1 1045 ? -21.441 -16.193 22.139 1.00 56.91 1045 ASN A CA 1
ATOM 8122 C C . ASN A 1 1045 ? -20.254 -16.704 22.987 1.00 56.91 1045 ASN A C 1
ATOM 8124 O O . ASN A 1 1045 ? -19.181 -16.937 22.454 1.00 56.91 1045 ASN A O 1
ATOM 8128 N N . SER A 1 1046 ? -20.379 -16.847 24.309 1.00 66.19 1046 SER A N 1
ATOM 8129 C CA . SER A 1 1046 ? -19.246 -17.254 25.152 1.00 66.19 1046 SER A CA 1
ATOM 8130 C C . SER A 1 1046 ? -18.980 -18.753 25.092 1.00 66.19 1046 SER A C 1
ATOM 8132 O O . SER A 1 1046 ? -19.903 -19.564 25.050 1.00 66.19 1046 SER A O 1
ATOM 8134 N N . LYS A 1 1047 ? -17.699 -19.138 25.119 1.00 79.75 1047 LYS A N 1
ATOM 8135 C CA . LYS A 1 1047 ? -17.312 -20.546 25.237 1.00 79.75 1047 LYS A CA 1
ATOM 8136 C C . LYS A 1 1047 ? -17.351 -20.918 26.718 1.00 79.75 1047 LYS A C 1
ATOM 8138 O O . LYS A 1 1047 ? -16.704 -20.277 27.530 1.00 79.75 1047 LYS A O 1
ATOM 8143 N N . LEU A 1 1048 ? -18.116 -21.933 27.088 1.00 86.00 1048 LEU A N 1
ATOM 8144 C CA . LEU A 1 1048 ? -18.132 -22.491 28.444 1.00 86.00 1048 LEU A CA 1
ATOM 8145 C C . LEU A 1 1048 ? -17.401 -23.836 28.416 1.00 86.00 1048 LEU A C 1
ATOM 8147 O O . LEU A 1 1048 ? -17.501 -24.561 27.421 1.00 86.00 1048 LEU A O 1
ATOM 8151 N N . THR A 1 1049 ? -16.673 -24.196 29.476 1.00 88.94 1049 THR A N 1
ATOM 8152 C CA . THR A 1 1049 ? -16.267 -25.599 29.663 1.00 88.94 1049 THR A CA 1
ATOM 8153 C C . THR A 1 1049 ? -17.509 -26.479 29.846 1.00 88.94 1049 THR A C 1
ATOM 8155 O O . THR A 1 1049 ? -18.594 -25.982 30.150 1.00 88.94 1049 THR A O 1
ATOM 8158 N N . ALA A 1 1050 ? -17.377 -27.794 29.650 1.00 89.25 1050 ALA A N 1
ATOM 8159 C CA . ALA A 1 1050 ? -18.511 -28.715 29.765 1.00 89.25 1050 ALA A CA 1
ATOM 8160 C C . ALA A 1 1050 ? -19.187 -28.647 31.151 1.00 89.25 1050 ALA A C 1
ATOM 8162 O O . ALA A 1 1050 ? -20.416 -28.572 31.240 1.00 89.25 1050 ALA A O 1
ATOM 8163 N N . ASP A 1 1051 ? -18.384 -28.590 32.214 1.00 90.81 1051 ASP A N 1
ATOM 8164 C CA . ASP A 1 1051 ? -18.872 -28.508 33.593 1.00 90.81 1051 ASP A CA 1
ATOM 8165 C C . ASP A 1 1051 ? -19.528 -27.146 33.873 1.00 90.81 1051 ASP A C 1
ATOM 8167 O O . ASP A 1 1051 ? -20.653 -27.077 34.374 1.00 90.81 1051 ASP A O 1
ATOM 8171 N N . ALA A 1 1052 ? -18.901 -26.050 33.423 1.00 89.00 1052 ALA A N 1
ATOM 8172 C CA . ALA A 1 1052 ? -19.459 -24.703 33.545 1.00 89.00 1052 ALA A CA 1
ATOM 8173 C C . ALA A 1 1052 ? -20.796 -24.564 32.806 1.00 89.00 1052 ALA A C 1
ATOM 8175 O O . ALA A 1 1052 ? -21.747 -23.992 33.339 1.00 89.00 1052 ALA A O 1
ATOM 8176 N N . ASN A 1 1053 ? -20.892 -25.126 31.599 1.00 89.12 1053 ASN A N 1
ATOM 8177 C CA . ASN A 1 1053 ? -22.123 -25.143 30.818 1.00 89.12 1053 ASN A CA 1
ATOM 8178 C C . ASN A 1 1053 ? -23.232 -25.913 31.544 1.00 89.12 1053 ASN A C 1
ATOM 8180 O O . ASN A 1 1053 ? -24.361 -25.437 31.635 1.00 89.12 1053 ASN A O 1
ATOM 8184 N N . SER A 1 1054 ? -22.900 -27.068 32.121 1.00 91.19 1054 SER A N 1
ATOM 8185 C CA . SER A 1 1054 ? -23.851 -27.880 32.887 1.00 91.19 1054 SER A CA 1
ATOM 8186 C C . SER A 1 1054 ? -24.366 -27.132 34.121 1.00 91.19 1054 SER A C 1
ATOM 8188 O O . SER A 1 1054 ? -25.577 -27.075 34.352 1.00 91.19 1054 SER A O 1
ATOM 8190 N N . LYS A 1 1055 ? -23.470 -26.487 34.879 1.00 90.50 1055 LYS A N 1
ATOM 8191 C CA . LYS A 1 1055 ? -23.822 -25.659 36.043 1.00 90.50 1055 LYS A CA 1
ATOM 8192 C C . LYS A 1 1055 ? -24.676 -24.447 35.653 1.00 90.50 1055 LYS A C 1
ATOM 8194 O O . LYS A 1 1055 ? -25.684 -24.181 36.307 1.00 90.50 1055 LYS A O 1
ATOM 8199 N N . TYR A 1 1056 ? -24.314 -23.745 34.577 1.00 90.25 1056 TYR A N 1
ATOM 8200 C CA . TYR A 1 1056 ? -25.064 -22.593 34.065 1.00 90.25 1056 TYR A CA 1
ATOM 8201 C C . TYR A 1 1056 ? -26.484 -22.986 33.653 1.00 90.25 1056 TYR A C 1
ATOM 8203 O O . TYR A 1 1056 ? -27.443 -22.392 34.141 1.00 90.25 1056 TYR A O 1
ATOM 8211 N N . LEU A 1 1057 ? -26.628 -24.028 32.828 1.00 89.69 1057 LEU A N 1
ATOM 8212 C CA . LEU A 1 1057 ? -27.931 -24.517 32.371 1.00 89.69 1057 LEU A CA 1
ATOM 8213 C C . LEU A 1 1057 ? -28.800 -24.992 33.538 1.00 89.69 1057 LEU A C 1
ATOM 8215 O O . LEU A 1 1057 ? -29.999 -24.726 33.553 1.00 89.69 1057 LEU A O 1
ATOM 8219 N N . ASN A 1 1058 ? -28.222 -25.654 34.545 1.00 91.81 1058 ASN A N 1
ATOM 8220 C CA . ASN A 1 1058 ? -28.971 -26.059 35.734 1.00 91.81 1058 ASN A CA 1
ATOM 8221 C C . ASN A 1 1058 ? -29.506 -24.843 36.511 1.00 91.81 1058 ASN A C 1
ATOM 8223 O O . ASN A 1 1058 ? -30.699 -24.763 36.807 1.00 91.81 1058 ASN A O 1
ATOM 8227 N N . ASN A 1 1059 ? -28.653 -23.851 36.772 1.00 91.62 1059 ASN A N 1
ATOM 8228 C CA . ASN A 1 1059 ? -29.053 -22.612 37.440 1.00 91.62 1059 ASN A CA 1
ATOM 8229 C C . ASN A 1 1059 ? -30.089 -21.819 36.627 1.00 91.62 1059 ASN A C 1
ATOM 8231 O O . ASN A 1 1059 ? -31.019 -21.235 37.197 1.00 91.62 1059 ASN A O 1
ATOM 8235 N N . GLN A 1 1060 ? -29.944 -21.800 35.299 1.00 89.38 1060 GLN A N 1
ATOM 8236 C CA . GLN A 1 1060 ? -30.865 -21.136 34.382 1.00 89.38 1060 GLN A CA 1
ATOM 8237 C C . GLN A 1 1060 ? -32.232 -21.815 34.418 1.00 89.38 1060 GLN A C 1
ATOM 8239 O O . GLN A 1 1060 ? -33.229 -21.149 34.686 1.00 89.38 1060 GLN A O 1
ATOM 8244 N N . ASN A 1 1061 ? -32.273 -23.138 34.255 1.00 90.31 1061 ASN A N 1
ATOM 8245 C CA . ASN A 1 1061 ? -33.495 -23.935 34.331 1.00 90.31 1061 ASN A CA 1
ATOM 8246 C C . ASN A 1 1061 ? -34.179 -23.796 35.696 1.00 90.31 1061 ASN A C 1
ATOM 8248 O O . ASN A 1 1061 ? -35.403 -23.684 35.769 1.00 90.31 1061 ASN A O 1
ATOM 8252 N N . LEU A 1 1062 ? -33.417 -23.781 36.794 1.00 90.88 1062 LEU A N 1
ATOM 8253 C CA . LEU A 1 1062 ? -33.969 -23.566 38.132 1.00 90.88 1062 LEU A CA 1
ATOM 8254 C C . LEU A 1 1062 ? -34.620 -22.181 38.243 1.00 90.88 1062 LEU A C 1
ATOM 8256 O O . LEU A 1 1062 ? -35.750 -22.069 38.725 1.00 90.88 1062 LEU A O 1
ATOM 8260 N N . SER A 1 1063 ? -33.944 -21.142 37.751 1.00 88.69 1063 SER A N 1
ATOM 8261 C CA . SER A 1 1063 ? -34.457 -19.767 37.733 1.00 88.69 1063 SER A CA 1
ATOM 8262 C C . SER A 1 1063 ? -35.697 -19.631 36.847 1.00 88.69 1063 SER A C 1
ATOM 8264 O O . SER A 1 1063 ? -36.688 -19.017 37.252 1.00 88.69 1063 SER A O 1
ATOM 8266 N N . GLU A 1 1064 ? -35.688 -20.250 35.668 1.00 87.00 1064 GLU A N 1
ATOM 8267 C CA . GLU A 1 1064 ? -36.794 -20.253 34.710 1.00 87.00 1064 GLU A CA 1
ATOM 8268 C C . GLU A 1 1064 ? -38.018 -20.972 35.278 1.00 87.00 1064 GLU A C 1
ATOM 8270 O O . GLU A 1 1064 ? -39.113 -20.412 35.313 1.00 87.00 1064 GLU A O 1
ATOM 8275 N N . ASN A 1 1065 ? -37.842 -22.185 35.801 1.00 86.31 1065 ASN A N 1
ATOM 8276 C CA . ASN A 1 1065 ? -38.927 -22.951 36.406 1.00 86.31 1065 ASN A CA 1
ATOM 8277 C C . ASN A 1 1065 ? -39.523 -22.217 37.607 1.00 86.31 1065 ASN A C 1
ATOM 8279 O O . ASN A 1 1065 ? -40.748 -22.157 37.761 1.00 86.31 1065 ASN A O 1
ATOM 8283 N N . LYS A 1 1066 ? -38.672 -21.635 38.460 1.00 85.38 1066 LYS A N 1
ATOM 8284 C CA . LYS A 1 1066 ? -39.130 -20.928 39.655 1.00 85.38 1066 LYS A CA 1
ATOM 8285 C C . LYS A 1 1066 ? -39.868 -19.644 39.304 1.00 85.38 1066 LYS A C 1
ATOM 8287 O O . LYS A 1 1066 ? -40.969 -19.437 39.815 1.00 85.38 1066 LYS A O 1
ATOM 8292 N N . SER A 1 1067 ? -39.306 -18.831 38.412 1.00 80.00 1067 SER A N 1
ATOM 8293 C CA . SER A 1 1067 ? -39.952 -17.609 37.935 1.00 80.00 1067 SER A CA 1
ATOM 8294 C C . SER A 1 1067 ? -41.279 -17.939 37.251 1.00 80.00 1067 SER A C 1
ATOM 8296 O O . SER A 1 1067 ? -42.303 -17.455 37.725 1.00 80.00 1067 SER A O 1
ATOM 8298 N N . LYS A 1 1068 ? -41.318 -18.835 36.250 1.00 80.19 1068 LYS A N 1
ATOM 8299 C CA . LYS A 1 1068 ? -42.550 -19.264 35.550 1.00 80.19 1068 LYS A CA 1
ATOM 8300 C C . LYS A 1 1068 ? -43.645 -19.739 36.503 1.00 80.19 1068 LYS A C 1
ATOM 8302 O O . LYS A 1 1068 ? -44.799 -19.341 36.345 1.00 80.19 1068 LYS A O 1
ATOM 8307 N N . ASN A 1 1069 ? -43.300 -20.555 37.501 1.00 79.25 1069 ASN A N 1
ATOM 8308 C CA . ASN A 1 1069 ? -44.254 -21.028 38.508 1.00 79.25 1069 ASN A CA 1
ATOM 8309 C C . ASN A 1 1069 ? -44.884 -19.852 39.276 1.00 79.25 1069 ASN A C 1
ATOM 8311 O O . ASN A 1 1069 ? -46.109 -19.756 39.355 1.00 79.25 1069 ASN A O 1
ATOM 8315 N N . ILE A 1 1070 ? -44.062 -18.906 39.741 1.00 75.25 1070 ILE A N 1
ATOM 8316 C CA . ILE A 1 1070 ? -44.523 -17.680 40.410 1.00 75.25 1070 ILE A CA 1
ATOM 8317 C C . ILE A 1 1070 ? -45.382 -16.827 39.462 1.00 75.25 1070 ILE A C 1
ATOM 8319 O O . ILE A 1 1070 ? -46.430 -16.321 39.868 1.00 75.25 1070 ILE A O 1
ATOM 8323 N N . ILE A 1 1071 ? -44.992 -16.688 38.186 1.00 71.88 1071 ILE A N 1
ATOM 8324 C CA . ILE A 1 1071 ? -45.762 -15.926 37.189 1.00 71.88 1071 ILE A CA 1
ATOM 8325 C C . ILE A 1 1071 ? -47.168 -16.508 37.024 1.00 71.88 1071 ILE A C 1
ATOM 8327 O O . ILE A 1 1071 ? -48.145 -15.756 37.041 1.00 71.88 1071 ILE A O 1
ATOM 8331 N N . ASN A 1 1072 ? -47.266 -17.826 36.855 1.00 72.44 1072 ASN A N 1
ATOM 8332 C CA . ASN A 1 1072 ? -48.532 -18.510 36.610 1.00 72.44 1072 ASN A CA 1
ATOM 8333 C C . ASN A 1 1072 ? -49.461 -18.428 37.825 1.00 72.44 1072 ASN A C 1
ATOM 8335 O O . ASN A 1 1072 ? -50.615 -18.033 37.670 1.00 72.44 1072 ASN A O 1
ATOM 8339 N N . LYS A 1 1073 ? -48.941 -18.673 39.032 1.00 74.31 1073 LYS A N 1
ATOM 8340 C CA . LYS A 1 1073 ? -49.720 -18.560 40.274 1.00 74.31 1073 LYS A CA 1
ATOM 8341 C C . LYS A 1 1073 ? -50.256 -17.146 40.506 1.00 74.31 1073 LYS A C 1
ATOM 8343 O O . LYS A 1 1073 ? -51.404 -16.966 40.898 1.00 74.31 1073 LYS A O 1
ATOM 8348 N N . ASN A 1 1074 ? -49.467 -16.124 40.178 1.00 72.25 1074 ASN A N 1
ATOM 8349 C CA . ASN A 1 1074 ? -49.913 -14.731 40.260 1.00 72.25 1074 ASN A CA 1
ATOM 8350 C C . ASN A 1 1074 ? -51.031 -14.395 39.261 1.00 72.25 1074 ASN A C 1
ATOM 8352 O O . ASN A 1 1074 ? -51.950 -13.647 39.599 1.00 72.25 1074 ASN A O 1
ATOM 8356 N N . LYS A 1 1075 ? -50.988 -14.949 38.041 1.00 73.94 1075 LYS A N 1
ATOM 8357 C CA . LYS A 1 1075 ? -52.081 -14.799 37.062 1.00 73.94 1075 LYS A CA 1
ATOM 8358 C C . LYS A 1 1075 ? -53.382 -15.397 37.586 1.00 73.94 1075 LYS A C 1
ATOM 8360 O O . LYS A 1 1075 ? -54.439 -14.802 37.403 1.00 73.94 1075 LYS A O 1
ATOM 8365 N N . GLU A 1 1076 ? -53.307 -16.549 38.237 1.00 76.56 1076 GLU A N 1
ATOM 8366 C CA . GLU A 1 1076 ? -54.477 -17.214 38.809 1.00 76.56 1076 GLU A CA 1
ATOM 8367 C C . GLU A 1 1076 ? -55.051 -16.454 40.002 1.00 76.56 1076 GLU A C 1
ATOM 8369 O O . GLU A 1 1076 ? -56.266 -16.283 40.064 1.00 76.56 1076 GLU A O 1
ATOM 8374 N N . LEU A 1 1077 ? -54.200 -15.926 40.889 1.00 77.19 1077 LEU A N 1
ATOM 8375 C CA . LEU A 1 1077 ? -54.641 -15.086 42.004 1.00 77.19 1077 LEU A CA 1
ATOM 8376 C C . LEU A 1 1077 ? -55.372 -13.833 41.504 1.00 77.19 1077 LEU A C 1
ATOM 8378 O O . LEU A 1 1077 ? -56.489 -13.558 41.935 1.00 77.19 1077 LEU A O 1
ATOM 8382 N N . MET A 1 1078 ? -54.795 -13.100 40.547 1.00 80.44 1078 MET A N 1
ATOM 8383 C CA . MET A 1 1078 ? -55.457 -11.914 39.988 1.00 80.44 1078 MET A CA 1
ATOM 8384 C C . MET A 1 1078 ? -56.739 -12.262 39.228 1.00 80.44 1078 MET A C 1
ATOM 8386 O O . MET A 1 1078 ? -57.697 -11.491 39.259 1.00 80.44 1078 MET A O 1
ATOM 8390 N N . LYS A 1 1079 ? -56.790 -13.432 38.578 1.00 83.31 1079 LYS A N 1
ATOM 8391 C CA . LYS A 1 1079 ? -58.010 -13.931 37.938 1.00 83.31 1079 LYS A CA 1
ATOM 8392 C C . LYS A 1 1079 ? -59.104 -14.202 38.969 1.00 83.31 1079 LYS A C 1
ATOM 8394 O O . LYS A 1 1079 ? -60.230 -13.789 38.731 1.00 83.31 1079 LYS A O 1
ATOM 8399 N N . PHE A 1 1080 ? -58.780 -14.832 40.096 1.00 84.19 1080 PHE A N 1
ATOM 8400 C CA . PHE A 1 1080 ? -59.723 -15.036 41.199 1.00 84.19 1080 PHE A CA 1
ATOM 8401 C C . PHE A 1 1080 ? -60.231 -13.700 41.760 1.00 84.19 1080 PHE A C 1
ATOM 8403 O O . PHE A 1 1080 ? -61.437 -13.506 41.904 1.00 84.19 1080 PHE A O 1
ATOM 8410 N N . ILE A 1 1081 ? -59.329 -12.742 41.999 1.00 85.81 1081 ILE A N 1
ATOM 8411 C CA . ILE A 1 1081 ? -59.686 -11.410 42.508 1.00 85.81 1081 ILE A CA 1
ATOM 8412 C C . ILE A 1 1081 ? -60.657 -10.691 41.551 1.00 85.81 1081 ILE A C 1
ATOM 8414 O O . ILE A 1 1081 ? -61.680 -10.178 42.001 1.00 85.81 1081 ILE A O 1
ATOM 8418 N N . ASP A 1 1082 ? -60.384 -10.675 40.240 1.00 83.88 1082 ASP A N 1
ATOM 8419 C CA . ASP A 1 1082 ? -61.220 -9.963 39.255 1.00 83.88 1082 ASP A CA 1
ATOM 8420 C C . ASP A 1 1082 ? -62.501 -10.717 38.857 1.00 83.88 1082 ASP A C 1
ATOM 8422 O O . ASP A 1 1082 ? -63.533 -10.086 38.626 1.00 83.88 1082 ASP A O 1
ATOM 8426 N N . LYS A 1 1083 ? -62.455 -12.051 38.736 1.00 86.94 1083 LYS A N 1
ATOM 8427 C CA . LYS A 1 1083 ? -63.557 -12.860 38.180 1.00 86.94 1083 LYS A CA 1
ATOM 8428 C C . LYS A 1 1083 ? -64.467 -13.494 39.216 1.00 86.94 1083 LYS A C 1
ATOM 8430 O O . LYS A 1 1083 ? -65.617 -13.752 38.878 1.00 86.94 1083 LYS A O 1
ATOM 8435 N N . ASP A 1 1084 ? -63.985 -13.714 40.434 1.00 89.19 1084 ASP A N 1
ATOM 8436 C CA . ASP A 1 1084 ? -64.743 -14.420 41.466 1.00 89.19 1084 ASP A CA 1
ATOM 8437 C C . ASP A 1 1084 ? -65.006 -13.507 42.674 1.00 89.19 1084 ASP A C 1
ATOM 8439 O O . ASP A 1 1084 ? -66.161 -13.230 43.003 1.00 89.19 1084 ASP A O 1
ATOM 8443 N N . LEU A 1 1085 ? -63.950 -12.969 43.296 1.00 90.12 1085 LEU A N 1
ATOM 8444 C CA . LEU A 1 1085 ? -64.068 -12.175 44.525 1.00 90.12 1085 LEU A CA 1
ATOM 8445 C C . LEU A 1 1085 ? -64.756 -10.826 44.288 1.00 90.12 1085 LEU A C 1
ATOM 8447 O O . LEU A 1 1085 ? -65.667 -10.462 45.030 1.00 90.12 1085 LEU A O 1
ATOM 8451 N N . LYS A 1 1086 ? -64.372 -10.095 43.235 1.00 91.19 1086 LYS A N 1
ATOM 8452 C CA . LYS A 1 1086 ? -64.982 -8.804 42.889 1.00 91.19 1086 LYS A CA 1
ATOM 8453 C C . LYS A 1 1086 ? -66.489 -8.915 42.617 1.00 91.19 1086 LYS A C 1
ATOM 8455 O O . LYS A 1 1086 ? -67.229 -8.157 43.243 1.00 91.19 1086 LYS A O 1
ATOM 8460 N N . PRO A 1 1087 ? -66.987 -9.835 41.765 1.00 92.81 1087 PRO A N 1
ATOM 8461 C CA . PRO A 1 1087 ? -68.428 -10.004 41.582 1.00 92.81 1087 PRO A CA 1
ATOM 8462 C C . PRO A 1 1087 ? -69.173 -10.368 42.867 1.00 92.81 1087 PRO A C 1
ATOM 8464 O O . PRO A 1 1087 ? -70.278 -9.867 43.070 1.00 92.81 1087 PRO A O 1
ATOM 8467 N N . LEU A 1 1088 ? -68.577 -11.183 43.747 1.00 93.50 1088 LEU A N 1
ATOM 8468 C CA . LEU A 1 1088 ? -69.177 -11.527 45.039 1.00 93.50 1088 LEU A CA 1
ATOM 8469 C C . LEU A 1 1088 ? -69.336 -10.279 45.925 1.00 93.50 1088 LEU A C 1
ATOM 8471 O O . LEU A 1 1088 ? -70.428 -10.018 46.430 1.00 93.50 1088 LEU A O 1
ATOM 8475 N N . VAL A 1 1089 ? -68.279 -9.466 46.040 1.00 92.25 1089 VAL A N 1
ATOM 8476 C CA . VAL A 1 1089 ? -68.293 -8.202 46.796 1.00 92.25 1089 VAL A CA 1
ATOM 8477 C C . VAL A 1 1089 ? -69.283 -7.202 46.197 1.00 92.25 1089 VAL A C 1
ATOM 8479 O O . VAL A 1 1089 ? -70.095 -6.625 46.920 1.00 92.25 1089 VAL A O 1
ATOM 8482 N N . GLU A 1 1090 ? -69.287 -7.022 44.875 1.00 92.12 1090 GLU A N 1
ATOM 8483 C CA . GLU A 1 1090 ? -70.248 -6.147 44.195 1.00 92.12 1090 GLU A CA 1
ATOM 8484 C C . GLU A 1 1090 ? -71.694 -6.621 44.375 1.00 92.12 1090 GLU A C 1
ATOM 8486 O O . GLU A 1 1090 ? -72.590 -5.792 44.550 1.00 92.12 1090 GLU A O 1
ATOM 8491 N N . SER A 1 1091 ? -71.938 -7.933 44.328 1.00 92.88 1091 SER A N 1
ATOM 8492 C CA . SER A 1 1091 ? -73.264 -8.516 44.535 1.00 92.88 1091 SER A CA 1
ATOM 8493 C C . SER A 1 1091 ? -73.761 -8.262 45.953 1.00 92.88 1091 SER A C 1
ATOM 8495 O O . SER A 1 1091 ? -74.900 -7.824 46.117 1.00 92.88 1091 SER A O 1
ATOM 8497 N N . SER A 1 1092 ? -72.926 -8.501 46.968 1.00 93.38 1092 SER A N 1
ATOM 8498 C CA . SER A 1 1092 ? -73.280 -8.249 48.370 1.00 93.38 1092 SER A CA 1
ATOM 8499 C C . SER A 1 1092 ? -73.533 -6.767 48.631 1.00 93.38 1092 SER A C 1
ATOM 8501 O O . SER A 1 1092 ? -74.564 -6.423 49.201 1.00 93.38 1092 SER A O 1
ATOM 8503 N N . ASN A 1 1093 ? -72.670 -5.876 48.133 1.00 91.25 1093 ASN A N 1
ATOM 8504 C CA . ASN A 1 1093 ? -72.845 -4.430 48.301 1.00 91.25 1093 ASN A CA 1
ATOM 8505 C C . ASN A 1 1093 ? -74.128 -3.925 47.616 1.00 91.25 1093 ASN A C 1
ATOM 8507 O O . ASN A 1 1093 ? -74.913 -3.203 48.229 1.00 91.25 1093 ASN A O 1
ATOM 8511 N N . LYS A 1 1094 ? -74.414 -4.370 46.382 1.00 92.75 1094 LYS A N 1
ATOM 8512 C CA . LYS A 1 1094 ? -75.673 -4.039 45.683 1.00 92.75 1094 LYS A CA 1
ATOM 8513 C C . LYS A 1 1094 ? -76.900 -4.575 46.423 1.00 92.75 1094 LYS A C 1
ATOM 8515 O O . LYS A 1 1094 ? -77.932 -3.901 46.458 1.00 92.75 1094 LYS A O 1
ATOM 8520 N N . ALA A 1 1095 ? -76.812 -5.782 46.984 1.00 92.25 1095 ALA A N 1
ATOM 8521 C CA . ALA A 1 1095 ? -77.887 -6.366 47.777 1.00 92.25 1095 ALA A CA 1
ATOM 8522 C C . ALA A 1 1095 ? -78.114 -5.576 49.072 1.00 92.25 1095 ALA A C 1
ATOM 8524 O O . ALA A 1 1095 ? -79.263 -5.289 49.388 1.00 92.25 1095 ALA A O 1
ATOM 8525 N N . LEU A 1 1096 ? -77.050 -5.150 49.758 1.00 93.31 1096 LEU A N 1
ATOM 8526 C CA . LEU A 1 1096 ? -77.113 -4.327 50.967 1.00 93.31 1096 LEU A CA 1
ATOM 8527 C C . LEU A 1 1096 ? -77.744 -2.957 50.708 1.00 93.31 1096 LEU A C 1
ATOM 8529 O O . LEU A 1 1096 ? -78.630 -2.538 51.454 1.00 93.31 1096 LEU A O 1
ATOM 8533 N N . ASP A 1 1097 ? -77.333 -2.272 49.642 1.00 92.88 1097 ASP A N 1
ATOM 8534 C CA . ASP A 1 1097 ? -77.900 -0.973 49.268 1.00 92.88 1097 ASP A CA 1
ATOM 8535 C C . ASP A 1 1097 ? -79.399 -1.091 48.973 1.00 92.88 1097 ASP A C 1
ATOM 8537 O O . ASP A 1 1097 ? -80.211 -0.308 49.473 1.00 92.88 1097 ASP A O 1
ATOM 8541 N N . ARG A 1 1098 ? -79.797 -2.125 48.220 1.00 93.19 1098 ARG A N 1
ATOM 8542 C CA . ARG A 1 1098 ? -81.215 -2.420 47.970 1.00 93.19 1098 ARG A CA 1
ATOM 8543 C C . ARG A 1 1098 ? -81.948 -2.816 49.243 1.00 93.19 1098 ARG A C 1
ATOM 8545 O O . ARG A 1 1098 ? -83.077 -2.376 49.434 1.00 93.19 1098 ARG A O 1
ATOM 8552 N N . LEU A 1 1099 ? -81.328 -3.607 50.111 1.00 93.56 1099 LEU A N 1
ATOM 8553 C CA . LEU A 1 1099 ? -81.917 -4.060 51.364 1.00 93.56 1099 LEU A CA 1
ATOM 8554 C C . LEU A 1 1099 ? -82.226 -2.873 52.277 1.00 93.56 1099 LEU A C 1
ATOM 8556 O O . LEU A 1 1099 ? -83.338 -2.788 52.789 1.00 93.56 1099 LEU A O 1
ATOM 8560 N N . LYS A 1 1100 ? -81.305 -1.909 52.403 1.00 92.12 1100 LYS A N 1
ATOM 8561 C CA . LYS A 1 1100 ? -81.528 -0.646 53.130 1.00 92.12 1100 LYS A CA 1
ATOM 8562 C C . LYS A 1 1100 ? -82.740 0.120 52.585 1.00 92.12 1100 LYS A C 1
ATOM 8564 O O . LYS A 1 1100 ? -83.574 0.584 53.362 1.00 92.12 1100 LYS A O 1
ATOM 8569 N N . ILE A 1 1101 ? -82.878 0.208 51.258 1.00 92.44 1101 ILE A N 1
ATOM 8570 C CA . ILE A 1 1101 ? -84.022 0.868 50.603 1.00 92.44 1101 ILE A CA 1
ATOM 8571 C C . ILE A 1 1101 ? -85.329 0.109 50.874 1.00 92.44 1101 ILE A C 1
ATOM 8573 O O . ILE A 1 1101 ? -86.323 0.719 51.274 1.00 92.44 1101 ILE A O 1
ATOM 8577 N N . ILE A 1 1102 ? -85.340 -1.212 50.676 1.00 93.50 1102 ILE A N 1
ATOM 8578 C CA . ILE A 1 1102 ? -86.524 -2.059 50.868 1.00 93.50 1102 ILE A CA 1
ATOM 8579 C C . ILE A 1 1102 ? -86.960 -2.068 52.333 1.00 93.50 1102 ILE A C 1
ATOM 8581 O O . ILE A 1 1102 ? -88.151 -1.951 52.594 1.00 93.50 1102 ILE A O 1
ATOM 8585 N N . GLN A 1 1103 ? -86.031 -2.114 53.288 1.00 91.94 1103 GLN A N 1
ATOM 8586 C CA . GLN A 1 1103 ? -86.324 -1.987 54.719 1.00 91.94 1103 GLN A CA 1
ATOM 8587 C C . GLN A 1 1103 ? -86.995 -0.643 55.043 1.00 91.94 1103 GLN A C 1
ATOM 8589 O O . GLN A 1 1103 ? -87.993 -0.606 55.765 1.00 91.94 1103 GLN A O 1
ATOM 8594 N N . GLY A 1 1104 ? -86.534 0.455 54.434 1.00 90.75 1104 GLY A N 1
ATOM 8595 C CA . GLY A 1 1104 ? -87.208 1.754 54.522 1.00 90.75 1104 GLY A CA 1
ATOM 8596 C C . GLY A 1 1104 ? -88.637 1.725 53.963 1.00 90.75 1104 GLY A C 1
ATOM 8597 O O . GLY A 1 1104 ? -89.572 2.184 54.622 1.00 90.75 1104 GLY A O 1
ATOM 8598 N N . GLN A 1 1105 ? -88.834 1.135 52.779 1.00 92.25 1105 GLN A N 1
ATOM 8599 C CA . GLN A 1 1105 ? -90.157 1.005 52.152 1.00 92.25 1105 GLN A CA 1
ATOM 8600 C C . GLN A 1 1105 ? -91.101 0.091 52.940 1.00 92.25 1105 GLN A C 1
ATOM 8602 O O . GLN A 1 1105 ? -92.289 0.397 53.056 1.00 92.25 1105 GLN A O 1
ATOM 8607 N N . LEU A 1 1106 ? -90.586 -1.012 53.486 1.00 93.50 1106 LEU A N 1
ATOM 8608 C CA . LEU A 1 1106 ? -91.324 -1.969 54.302 1.00 93.50 1106 LEU A CA 1
ATOM 8609 C C . LEU A 1 1106 ? -91.833 -1.301 55.578 1.00 93.50 1106 LEU A C 1
ATOM 8611 O O . LEU A 1 1106 ? -93.020 -1.407 55.877 1.00 93.50 1106 LEU A O 1
ATOM 8615 N N . LYS A 1 1107 ? -90.985 -0.520 56.262 1.00 93.06 1107 LYS A N 1
ATOM 8616 C CA . LYS A 1 1107 ? -91.386 0.292 57.422 1.00 93.06 1107 LYS A CA 1
ATOM 8617 C C . LYS A 1 1107 ? -92.575 1.197 57.098 1.00 93.06 1107 LYS A C 1
ATOM 8619 O O . LYS A 1 1107 ? -93.546 1.243 57.848 1.00 93.06 1107 LYS A O 1
ATOM 8624 N N . THR A 1 1108 ? -92.524 1.895 55.961 1.00 92.06 1108 THR A N 1
ATOM 8625 C CA . THR A 1 1108 ? -93.629 2.753 55.505 1.00 92.06 1108 THR A CA 1
ATOM 8626 C C . THR A 1 1108 ? -94.877 1.949 55.137 1.00 92.06 1108 THR A C 1
ATOM 8628 O O . THR A 1 1108 ? -95.991 2.397 55.402 1.00 92.06 1108 THR A O 1
ATOM 8631 N N . ALA A 1 1109 ? -94.724 0.781 54.513 1.00 90.88 1109 ALA A N 1
ATOM 8632 C CA . ALA A 1 1109 ? -95.845 -0.066 54.114 1.00 90.88 1109 ALA A CA 1
ATOM 8633 C C . ALA A 1 1109 ? -96.574 -0.673 55.323 1.00 90.88 1109 ALA A C 1
ATOM 8635 O O . ALA A 1 1109 ? -97.801 -0.644 55.341 1.00 90.88 1109 ALA A O 1
ATOM 8636 N N . ILE A 1 1110 ? -95.837 -1.146 56.337 1.00 92.00 1110 ILE A N 1
ATOM 8637 C CA . ILE A 1 1110 ? -96.389 -1.650 57.607 1.00 92.00 1110 ILE A CA 1
ATOM 8638 C C . ILE A 1 1110 ? -97.213 -0.555 58.283 1.00 92.00 1110 ILE A C 1
ATOM 8640 O O . ILE A 1 1110 ? -98.377 -0.777 58.602 1.00 92.00 1110 ILE A O 1
ATOM 8644 N N . ALA A 1 1111 ? -96.646 0.650 58.415 1.00 90.81 1111 ALA A N 1
ATOM 8645 C CA . ALA A 1 1111 ? -97.350 1.788 59.002 1.00 90.81 1111 ALA A CA 1
ATOM 8646 C C . ALA A 1 1111 ? -98.654 2.107 58.251 1.00 90.81 1111 ALA A C 1
ATOM 8648 O O . ALA A 1 1111 ? -99.695 2.267 58.874 1.00 90.81 1111 ALA A O 1
ATOM 8649 N N . LYS A 1 1112 ? -98.630 2.119 56.910 1.00 91.25 1112 LYS A N 1
ATOM 8650 C CA . LYS A 1 1112 ? -99.835 2.355 56.094 1.00 91.25 1112 LYS A CA 1
ATOM 8651 C C . LYS A 1 1112 ? -100.891 1.260 56.239 1.00 91.25 1112 LYS A C 1
ATOM 8653 O O . LYS A 1 1112 ? -102.077 1.577 56.218 1.00 91.25 1112 LYS A O 1
ATOM 8658 N N . TYR A 1 1113 ? -100.479 -0.004 56.333 1.00 91.50 1113 TYR A N 1
ATOM 8659 C CA . TYR A 1 1113 ? -101.401 -1.115 56.557 1.00 91.50 1113 TYR A CA 1
ATOM 8660 C C . TYR A 1 1113 ? -102.065 -0.997 57.935 1.00 91.50 1113 TYR A C 1
ATOM 8662 O O . TYR A 1 1113 ? -103.291 -1.022 58.009 1.00 91.50 1113 TYR A O 1
ATOM 8670 N N . ASN A 1 1114 ? -101.280 -0.782 58.995 1.00 90.75 1114 ASN A N 1
ATOM 8671 C CA . ASN A 1 1114 ? -101.798 -0.639 60.358 1.00 90.75 1114 ASN A CA 1
ATOM 8672 C C . ASN A 1 1114 ? -102.695 0.593 60.500 1.00 90.75 1114 ASN A C 1
ATOM 8674 O O . ASN A 1 1114 ? -103.797 0.473 61.019 1.00 90.75 1114 ASN A O 1
ATOM 8678 N N . ASP A 1 1115 ? -102.306 1.743 59.941 1.00 90.12 1115 ASP A N 1
ATOM 8679 C CA . ASP A 1 1115 ? -103.155 2.942 59.916 1.00 90.12 1115 ASP A CA 1
ATOM 8680 C C . ASP A 1 1115 ? -104.506 2.683 59.229 1.00 90.12 1115 ASP A C 1
ATOM 8682 O O . ASP A 1 1115 ? -105.533 3.219 59.648 1.00 90.12 1115 ASP A O 1
ATOM 8686 N N . TYR A 1 1116 ? -104.530 1.879 58.159 1.00 88.19 1116 TYR A N 1
ATOM 8687 C CA . TYR A 1 1116 ? -105.771 1.534 57.465 1.00 88.19 1116 TYR A CA 1
ATOM 8688 C C . TYR A 1 1116 ? -106.620 0.534 58.260 1.00 88.19 1116 TYR A C 1
ATOM 8690 O O . TYR A 1 1116 ? -107.826 0.742 58.388 1.00 88.19 1116 TYR A O 1
ATOM 8698 N N . VAL A 1 1117 ? -106.010 -0.501 58.851 1.00 85.31 1117 VAL A N 1
ATOM 8699 C CA . VAL A 1 1117 ? -106.695 -1.447 59.753 1.00 85.31 1117 VAL A CA 1
ATOM 8700 C C . VAL A 1 1117 ? -107.292 -0.725 60.955 1.00 85.31 1117 VAL A C 1
ATOM 8702 O O . VAL A 1 1117 ? -108.454 -0.953 61.284 1.00 85.31 1117 VAL A O 1
ATOM 8705 N N . LYS A 1 1118 ? -106.547 0.195 61.567 1.00 85.88 1118 LYS A N 1
ATOM 8706 C CA . LYS A 1 1118 ? -107.026 1.020 62.673 1.00 85.88 1118 LYS A CA 1
ATOM 8707 C C . LYS A 1 1118 ? -108.262 1.828 62.282 1.00 85.88 1118 LYS A C 1
ATOM 8709 O O . LYS A 1 1118 ? -109.268 1.774 62.981 1.00 85.88 1118 LYS A O 1
ATOM 8714 N N . LYS A 1 1119 ? -108.235 2.488 61.117 1.00 84.56 1119 LYS A N 1
ATOM 8715 C CA . LYS A 1 1119 ? -109.399 3.208 60.570 1.00 84.56 1119 LYS A CA 1
ATOM 8716 C C . LYS A 1 1119 ? -110.598 2.285 60.321 1.00 84.56 1119 LYS A C 1
ATOM 8718 O O . LYS A 1 1119 ? -111.721 2.678 60.616 1.00 84.56 1119 LYS A O 1
ATOM 8723 N N . ILE A 1 1120 ? -110.382 1.069 59.810 1.00 81.44 1120 ILE A N 1
ATOM 8724 C CA . ILE A 1 1120 ? -111.446 0.060 59.641 1.00 81.44 1120 ILE A CA 1
ATOM 8725 C C . ILE A 1 1120 ? -112.037 -0.348 60.997 1.00 81.44 1120 ILE A C 1
ATOM 8727 O O . ILE A 1 1120 ? -113.252 -0.446 61.129 1.00 81.44 1120 ILE A O 1
ATOM 8731 N N . ASN A 1 1121 ? -111.196 -0.580 62.005 1.00 81.31 1121 ASN A N 1
ATOM 8732 C CA . ASN A 1 1121 ? -111.647 -0.950 63.346 1.00 81.31 1121 ASN A CA 1
ATOM 8733 C C . ASN A 1 1121 ? -112.419 0.194 64.035 1.00 81.31 1121 ASN A C 1
ATOM 8735 O O . ASN A 1 1121 ? -113.332 -0.078 64.810 1.00 81.31 1121 ASN A O 1
ATOM 8739 N N . GLU A 1 1122 ? -112.092 1.456 63.734 1.00 82.56 1122 GLU A N 1
ATOM 8740 C CA . GLU A 1 1122 ? -112.826 2.647 64.192 1.00 82.56 1122 GLU A CA 1
ATOM 8741 C C . GLU A 1 1122 ? -114.151 2.867 63.427 1.00 82.56 1122 GLU A C 1
ATOM 8743 O O . GLU A 1 1122 ? -115.128 3.330 64.014 1.00 82.56 1122 GLU A O 1
ATOM 8748 N N . ASN A 1 1123 ? -114.212 2.530 62.131 1.00 79.75 1123 ASN A N 1
ATOM 8749 C CA . ASN A 1 1123 ? -115.416 2.606 61.297 1.00 79.75 1123 ASN A CA 1
ATOM 8750 C C . ASN A 1 1123 ? -115.496 1.418 60.310 1.00 79.75 1123 ASN A C 1
ATOM 8752 O O . ASN A 1 1123 ? -114.905 1.467 59.230 1.00 79.75 1123 ASN A O 1
ATOM 8756 N N . PRO A 1 1124 ? -116.278 0.367 60.607 1.00 77.19 1124 PRO A N 1
ATOM 8757 C CA . PRO A 1 1124 ? -116.322 -0.832 59.766 1.00 77.19 1124 PRO A CA 1
ATOM 8758 C C . PRO A 1 1124 ? -116.831 -0.594 58.333 1.00 77.19 1124 PRO A C 1
ATOM 8760 O O . PRO A 1 1124 ? -116.473 -1.346 57.428 1.00 77.19 1124 PRO A O 1
ATOM 8763 N N . ALA A 1 1125 ? -117.619 0.465 58.091 1.00 73.38 1125 ALA A N 1
ATOM 8764 C CA . ALA A 1 1125 ? -118.223 0.754 56.784 1.00 73.38 1125 ALA A CA 1
ATOM 8765 C C . ALA A 1 1125 ? -117.206 1.146 55.693 1.00 73.38 1125 ALA A C 1
ATOM 8767 O O . ALA A 1 1125 ? -117.531 1.100 54.509 1.00 73.38 1125 ALA A O 1
ATOM 8768 N N . ILE A 1 1126 ? -115.977 1.524 56.067 1.00 77.81 1126 ILE A N 1
ATOM 8769 C CA . ILE A 1 1126 ? -114.903 1.874 55.118 1.00 77.81 1126 ILE A CA 1
ATOM 8770 C C . ILE A 1 1126 ? -114.006 0.683 54.744 1.00 77.81 1126 ILE A C 1
ATOM 8772 O O . ILE A 1 1126 ? -113.015 0.864 54.025 1.00 77.81 1126 ILE A O 1
ATOM 8776 N N . LYS A 1 1127 ? -114.325 -0.528 55.227 1.00 79.44 1127 LYS A N 1
ATOM 8777 C CA . LYS A 1 1127 ? -113.608 -1.757 54.876 1.00 79.44 1127 LYS A CA 1
ATOM 8778 C C . LYS A 1 1127 ? -113.754 -2.021 53.378 1.00 79.44 1127 LYS A C 1
ATOM 8780 O O . LYS A 1 1127 ? -114.814 -2.407 52.901 1.00 79.44 1127 LYS A O 1
ATOM 8785 N N . ASN A 1 1128 ? -112.659 -1.858 52.646 1.00 84.62 1128 ASN A N 1
ATOM 8786 C CA . ASN A 1 1128 ? -112.546 -2.286 51.261 1.00 84.62 1128 ASN A CA 1
ATOM 8787 C C . ASN A 1 1128 ? -111.525 -3.426 51.199 1.00 84.62 1128 ASN A C 1
ATOM 8789 O O . ASN A 1 1128 ? -110.335 -3.228 51.468 1.00 84.62 1128 ASN A O 1
ATOM 8793 N N . GLU A 1 1129 ? -112.005 -4.630 50.889 1.00 82.56 1129 GLU A N 1
ATOM 8794 C CA . GLU A 1 1129 ? -111.161 -5.826 50.887 1.00 82.56 1129 GLU A CA 1
ATOM 8795 C C . GLU A 1 1129 ? -110.065 -5.759 49.827 1.00 82.56 1129 GLU A C 1
ATOM 8797 O O . GLU A 1 1129 ? -108.940 -6.154 50.115 1.00 82.56 1129 GLU A O 1
ATOM 8802 N N . GLU A 1 1130 ? -110.326 -5.172 48.656 1.00 84.25 1130 GLU A N 1
ATOM 8803 C CA . GLU A 1 1130 ? -109.289 -4.966 47.638 1.00 84.25 1130 GLU A CA 1
ATOM 8804 C C . GLU A 1 1130 ? -108.151 -4.074 48.155 1.00 84.25 1130 GLU A C 1
ATOM 8806 O O . GLU A 1 1130 ? -106.981 -4.394 47.962 1.00 84.25 1130 GLU A O 1
ATOM 8811 N N . THR A 1 1131 ? -108.465 -2.992 48.871 1.00 84.75 1131 THR A N 1
ATOM 8812 C CA . THR A 1 1131 ? -107.478 -2.043 49.416 1.00 84.75 1131 THR A CA 1
ATOM 8813 C C . THR A 1 1131 ? -106.687 -2.656 50.570 1.00 84.75 1131 THR A C 1
ATOM 8815 O O . THR A 1 1131 ? -105.461 -2.518 50.619 1.00 84.75 1131 THR A O 1
ATOM 8818 N N . LEU A 1 1132 ? -107.358 -3.367 51.483 1.00 83.81 1132 LEU A N 1
ATOM 8819 C CA . LEU A 1 1132 ? -106.712 -4.065 52.598 1.00 83.81 1132 LEU A CA 1
ATOM 8820 C C . LEU A 1 1132 ? -105.785 -5.178 52.089 1.00 83.81 1132 LEU A C 1
ATOM 8822 O O . LEU A 1 1132 ? -104.623 -5.247 52.498 1.00 83.81 1132 LEU A O 1
ATOM 8826 N N . ASN A 1 1133 ? -106.266 -5.989 51.141 1.00 86.75 1133 ASN A N 1
ATOM 8827 C CA . ASN A 1 1133 ? -105.483 -7.040 50.497 1.00 86.75 1133 ASN A CA 1
ATOM 8828 C C . ASN A 1 1133 ? -104.317 -6.453 49.694 1.00 86.75 1133 ASN A C 1
ATOM 8830 O O . ASN A 1 1133 ? -103.216 -6.992 49.755 1.00 86.75 1133 ASN A O 1
ATOM 8834 N N . ALA A 1 1134 ? -104.496 -5.318 49.009 1.00 87.50 1134 ALA A N 1
ATOM 8835 C CA . ALA A 1 1134 ? -103.422 -4.648 48.275 1.00 87.50 1134 ALA A CA 1
ATOM 8836 C C . ALA A 1 1134 ? -102.324 -4.093 49.200 1.00 87.50 1134 ALA A C 1
ATOM 8838 O O . ALA A 1 1134 ? -101.133 -4.226 48.899 1.00 87.50 1134 ALA A O 1
ATOM 8839 N N . LEU A 1 1135 ? -102.688 -3.493 50.340 1.00 88.69 1135 LEU A N 1
ATOM 8840 C CA . LEU A 1 1135 ? -101.724 -3.016 51.339 1.00 88.69 1135 LEU A CA 1
ATOM 8841 C C . LEU A 1 1135 ? -100.994 -4.183 52.015 1.00 88.69 1135 LEU A C 1
ATOM 8843 O O . LEU A 1 1135 ? -99.769 -4.124 52.147 1.00 88.69 1135 LEU A O 1
ATOM 8847 N N . LYS A 1 1136 ? -101.710 -5.261 52.365 1.00 89.38 1136 LYS A N 1
ATOM 8848 C CA . LYS A 1 1136 ? -101.117 -6.489 52.916 1.00 89.38 1136 LYS A CA 1
ATOM 8849 C C . LYS A 1 1136 ? -100.157 -7.134 51.924 1.00 89.38 1136 LYS A C 1
ATOM 8851 O O . LYS A 1 1136 ? -99.010 -7.391 52.272 1.00 89.38 1136 LYS A O 1
ATOM 8856 N N . ALA A 1 1137 ? -100.582 -7.293 50.671 1.00 90.00 1137 ALA A N 1
ATOM 8857 C CA . ALA A 1 1137 ? -99.761 -7.837 49.595 1.00 90.00 1137 ALA A CA 1
ATOM 8858 C C . ALA A 1 1137 ? -98.503 -6.992 49.353 1.00 90.00 1137 ALA A C 1
ATOM 8860 O O . ALA A 1 1137 ? -97.442 -7.533 49.046 1.00 90.00 1137 ALA A O 1
ATOM 8861 N N . LYS A 1 1138 ? -98.578 -5.665 49.530 1.00 92.56 1138 LYS A N 1
ATOM 8862 C CA . LYS A 1 1138 ? -97.408 -4.783 49.440 1.00 92.56 1138 LYS A CA 1
ATOM 8863 C C . LYS A 1 1138 ? -96.432 -4.984 50.601 1.00 92.56 1138 LYS A C 1
ATOM 8865 O O . LYS A 1 1138 ? -95.228 -5.016 50.349 1.00 92.56 1138 LYS A O 1
ATOM 8870 N N . VAL A 1 1139 ? -96.925 -5.117 51.835 1.00 91.62 1139 VAL A N 1
ATOM 8871 C CA . VAL A 1 1139 ? -96.091 -5.463 53.000 1.00 91.62 1139 VAL A CA 1
ATOM 8872 C C . VAL A 1 1139 ? -95.436 -6.824 52.794 1.00 91.62 1139 VAL A C 1
ATOM 8874 O O . VAL A 1 1139 ? -94.221 -6.929 52.927 1.00 91.62 1139 VAL A O 1
ATOM 8877 N N . ASP A 1 1140 ? -96.207 -7.834 52.396 1.00 91.00 1140 ASP A N 1
ATOM 8878 C CA . ASP A 1 1140 ? -95.716 -9.202 52.205 1.00 91.00 1140 ASP A CA 1
ATOM 8879 C C . ASP A 1 1140 ? -94.669 -9.272 51.097 1.00 91.00 1140 ASP A C 1
ATOM 8881 O O . ASP A 1 1140 ? -93.599 -9.840 51.300 1.00 91.00 1140 ASP A O 1
ATOM 8885 N N . ARG A 1 1141 ? -94.906 -8.592 49.968 1.00 93.94 1141 ARG A N 1
ATOM 8886 C CA . ARG A 1 1141 ? -93.935 -8.487 48.874 1.00 93.94 1141 ARG A CA 1
ATOM 8887 C C . ARG A 1 1141 ? -92.634 -7.820 49.319 1.00 93.94 1141 ARG A C 1
ATOM 8889 O O . ARG A 1 1141 ? -91.560 -8.294 48.963 1.00 93.94 1141 ARG A O 1
ATOM 8896 N N . LEU A 1 1142 ? -92.704 -6.704 50.050 1.00 93.69 1142 LEU A N 1
ATOM 8897 C CA . LEU A 1 1142 ? -91.510 -5.988 50.521 1.00 93.69 1142 LEU A CA 1
ATOM 8898 C C . LEU A 1 1142 ? -90.763 -6.777 51.606 1.00 93.69 1142 LEU A C 1
ATOM 8900 O O . LEU A 1 1142 ? -89.535 -6.783 51.604 1.00 93.69 1142 LEU A O 1
ATOM 8904 N N . ASN A 1 1143 ? -91.482 -7.477 52.487 1.00 91.56 1143 ASN A N 1
ATOM 8905 C CA . ASN A 1 1143 ? -90.904 -8.365 53.494 1.00 91.56 1143 ASN A CA 1
ATOM 8906 C C . ASN A 1 1143 ? -90.197 -9.558 52.841 1.00 91.56 1143 ASN A C 1
ATOM 8908 O O . ASN A 1 1143 ? -89.055 -9.862 53.181 1.00 91.56 1143 ASN A O 1
ATOM 8912 N N . GLN A 1 1144 ? -90.832 -10.169 51.840 1.00 91.81 1144 GLN A N 1
ATOM 8913 C CA . GLN A 1 1144 ? -90.243 -11.240 51.044 1.00 91.81 1144 GLN A CA 1
ATOM 8914 C C . GLN A 1 1144 ? -88.981 -10.762 50.310 1.00 91.81 1144 GLN A C 1
ATOM 8916 O O . GLN A 1 1144 ? -87.924 -11.359 50.487 1.00 91.81 1144 GLN A O 1
ATOM 8921 N N . LEU A 1 1145 ? -89.052 -9.650 49.565 1.00 92.31 1145 LEU A N 1
ATOM 8922 C CA . LEU A 1 1145 ? -87.893 -9.055 48.880 1.00 92.31 1145 LEU A CA 1
ATOM 8923 C C . LEU A 1 1145 ? -86.755 -8.732 49.853 1.00 92.31 1145 LEU A C 1
ATOM 8925 O O . LEU A 1 1145 ? -85.582 -8.914 49.532 1.00 92.31 1145 LEU A O 1
ATOM 8929 N N . SER A 1 1146 ? -87.091 -8.252 51.050 1.00 90.62 1146 SER A N 1
ATOM 8930 C CA . SER A 1 1146 ? -86.102 -7.992 52.084 1.00 90.62 1146 SER A CA 1
ATOM 8931 C C . SER A 1 1146 ? -85.433 -9.270 52.585 1.00 90.62 1146 SER A C 1
ATOM 8933 O O . SER A 1 1146 ? -84.219 -9.274 52.781 1.00 90.62 1146 SER A O 1
ATOM 8935 N N . GLY A 1 1147 ? -86.209 -10.334 52.800 1.00 89.56 1147 GLY A N 1
ATOM 8936 C CA . GLY A 1 1147 ? -85.693 -11.646 53.175 1.00 89.56 1147 GLY A CA 1
ATOM 8937 C C . GLY A 1 1147 ? -84.802 -12.240 52.085 1.00 89.56 1147 GLY A C 1
ATOM 8938 O O . GLY A 1 1147 ? -83.717 -12.728 52.389 1.00 89.56 1147 GLY A O 1
ATOM 8939 N N . GLU A 1 1148 ? -85.192 -12.127 50.814 1.00 92.00 1148 GLU A N 1
ATOM 8940 C CA . GLU A 1 1148 ? -84.409 -12.580 49.653 1.00 92.00 1148 GLU A CA 1
ATOM 8941 C C . GLU A 1 1148 ? -83.065 -11.840 49.534 1.00 92.00 1148 GLU A C 1
ATOM 8943 O O . GLU A 1 1148 ? -82.019 -12.465 49.337 1.00 92.00 1148 GLU A O 1
ATOM 8948 N N . LEU A 1 1149 ? -83.055 -10.513 49.707 1.00 93.56 1149 LEU A N 1
ATOM 8949 C CA . LEU A 1 1149 ? -81.828 -9.706 49.671 1.00 93.56 1149 LEU A CA 1
ATOM 8950 C C . LEU A 1 1149 ? -80.897 -10.015 50.852 1.00 93.56 1149 LEU A C 1
ATOM 8952 O O . LEU A 1 1149 ? -79.695 -10.175 50.652 1.00 93.56 1149 LEU A O 1
ATOM 8956 N N . ALA A 1 1150 ? -81.434 -10.158 52.066 1.00 90.06 1150 ALA A N 1
ATOM 8957 C CA . ALA A 1 1150 ? -80.646 -10.543 53.239 1.00 90.06 1150 ALA A CA 1
ATOM 8958 C C . ALA A 1 1150 ? -80.087 -11.966 53.121 1.00 90.06 1150 ALA A C 1
ATOM 8960 O O . ALA A 1 1150 ? -78.934 -12.205 53.473 1.00 90.06 1150 ALA A O 1
ATOM 8961 N N . THR A 1 1151 ? -80.874 -12.885 52.555 1.00 91.31 1151 THR A N 1
ATOM 8962 C CA . THR A 1 1151 ? -80.439 -14.250 52.228 1.00 91.31 1151 THR A CA 1
ATOM 8963 C C . THR A 1 1151 ? -79.333 -14.232 51.179 1.00 91.31 1151 THR A C 1
ATOM 8965 O O . THR A 1 1151 ? -78.379 -14.990 51.288 1.00 91.31 1151 THR A O 1
ATOM 8968 N N . THR A 1 1152 ? -79.401 -13.333 50.192 1.00 93.38 1152 THR A N 1
ATOM 8969 C CA . THR A 1 1152 ? -78.328 -13.158 49.200 1.00 93.38 1152 THR A CA 1
ATOM 8970 C C . THR A 1 1152 ? -77.017 -12.736 49.871 1.00 93.38 1152 THR A C 1
ATOM 8972 O O . THR A 1 1152 ? -75.979 -13.335 49.597 1.00 93.38 1152 THR A O 1
ATOM 8975 N N . ILE A 1 1153 ? -77.055 -11.758 50.786 1.00 92.69 1153 ILE A N 1
ATOM 8976 C CA . ILE A 1 1153 ? -75.870 -11.322 51.550 1.00 92.69 1153 ILE A CA 1
ATOM 8977 C C . ILE A 1 1153 ? -75.339 -12.471 52.418 1.00 92.69 1153 ILE A C 1
ATOM 8979 O O . ILE A 1 1153 ? -74.140 -12.731 52.406 1.00 92.69 1153 ILE A O 1
ATOM 8983 N N . ALA A 1 1154 ? -76.218 -13.194 53.120 1.00 91.31 1154 ALA A N 1
ATOM 8984 C CA . ALA A 1 1154 ? -75.837 -14.325 53.968 1.00 91.31 1154 ALA A CA 1
ATOM 8985 C C . ALA A 1 1154 ? -75.219 -15.484 53.165 1.00 91.31 1154 ALA A C 1
ATOM 8987 O O . ALA A 1 1154 ? -74.186 -16.020 53.554 1.00 91.31 1154 ALA A O 1
ATOM 8988 N N . ASN A 1 1155 ? -75.791 -15.835 52.011 1.00 92.88 1155 ASN A N 1
ATOM 8989 C CA . ASN A 1 1155 ? -75.242 -16.862 51.122 1.00 92.88 1155 ASN A CA 1
ATOM 8990 C C . ASN A 1 1155 ? -73.868 -16.457 50.579 1.00 92.88 1155 ASN A C 1
ATOM 8992 O O . ASN A 1 1155 ? -72.948 -17.274 50.551 1.00 92.88 1155 ASN A O 1
ATOM 8996 N N . ASN A 1 1156 ? -73.710 -15.190 50.190 1.00 94.50 1156 ASN A N 1
ATOM 8997 C CA . ASN A 1 1156 ? -72.416 -14.671 49.768 1.00 94.50 1156 ASN A CA 1
ATOM 8998 C C . ASN A 1 1156 ? -71.400 -14.685 50.922 1.00 94.50 1156 ASN A C 1
ATOM 9000 O O . ASN A 1 1156 ? -70.237 -14.997 50.684 1.00 94.50 1156 ASN A O 1
ATOM 9004 N N . GLN A 1 1157 ? -71.820 -14.385 52.156 1.00 94.81 1157 GLN A N 1
ATOM 9005 C CA . GLN A 1 1157 ? -70.972 -14.448 53.352 1.00 94.81 1157 GLN A CA 1
ATOM 9006 C C . GLN A 1 1157 ? -70.492 -15.880 53.627 1.00 94.81 1157 GLN A C 1
ATOM 9008 O O . GLN A 1 1157 ? -69.297 -16.085 53.798 1.00 94.81 1157 GLN A O 1
ATOM 9013 N N . ILE A 1 1158 ? -71.376 -16.879 53.545 1.00 93.62 1158 ILE A N 1
ATOM 9014 C CA . ILE A 1 1158 ? -71.007 -18.303 53.657 1.00 93.62 1158 ILE A CA 1
ATOM 9015 C C . ILE A 1 1158 ? -69.989 -18.690 52.576 1.00 93.62 1158 ILE A C 1
ATOM 9017 O O . ILE A 1 1158 ? -69.018 -19.403 52.835 1.00 93.62 1158 ILE A O 1
ATOM 9021 N N . GLN A 1 1159 ? -70.193 -18.221 51.342 1.00 93.62 1159 GLN A N 1
ATOM 9022 C CA . GLN A 1 1159 ? -69.261 -18.477 50.246 1.00 93.62 1159 GLN A CA 1
ATOM 9023 C C . GLN A 1 1159 ? -67.896 -17.811 50.477 1.00 93.62 1159 GLN A C 1
ATOM 9025 O O . GLN A 1 1159 ? -66.867 -18.420 50.177 1.00 93.62 1159 GLN A O 1
ATOM 9030 N N . LEU A 1 1160 ? -67.879 -16.589 51.015 1.00 93.12 1160 LEU A N 1
ATOM 9031 C CA . LEU A 1 1160 ? -66.660 -15.884 51.400 1.00 93.12 1160 LEU A CA 1
ATOM 9032 C C . LEU A 1 1160 ? -65.920 -16.628 52.520 1.00 93.12 1160 LEU A C 1
ATOM 9034 O O . LEU A 1 1160 ? -64.727 -16.861 52.370 1.00 93.12 1160 LEU A O 1
ATOM 9038 N N . GLU A 1 1161 ? -66.608 -17.061 53.577 1.00 93.38 1161 GLU A N 1
ATOM 9039 C CA . GLU A 1 1161 ? -66.028 -17.834 54.690 1.00 93.38 1161 GLU A CA 1
ATOM 9040 C C . GLU A 1 1161 ? -65.403 -19.141 54.199 1.00 93.38 1161 GLU A C 1
ATOM 9042 O O . GLU A 1 1161 ? -64.245 -19.436 54.494 1.00 93.38 1161 GLU A O 1
ATOM 9047 N N . ALA A 1 1162 ? -66.104 -19.869 53.326 1.00 90.44 1162 ALA A N 1
ATOM 9048 C CA . ALA A 1 1162 ? -65.558 -21.066 52.695 1.00 90.44 1162 ALA A CA 1
ATOM 9049 C C . ALA A 1 1162 ? -64.278 -20.773 51.889 1.00 90.44 1162 ALA A C 1
ATOM 9051 O O . ALA A 1 1162 ? -63.374 -21.610 51.826 1.00 90.44 1162 ALA A O 1
ATOM 9052 N N . TRP A 1 1163 ? -64.176 -19.599 51.257 1.00 90.62 1163 TRP A N 1
ATOM 9053 C CA . TRP A 1 1163 ? -62.955 -19.164 50.573 1.00 90.62 1163 TRP A CA 1
ATOM 9054 C C . TRP A 1 1163 ? -61.862 -18.716 51.546 1.00 90.62 1163 TRP A C 1
ATOM 9056 O O . TRP A 1 1163 ? -60.691 -18.983 51.277 1.00 90.62 1163 TRP A O 1
ATOM 9066 N N . GLN A 1 1164 ? -62.218 -18.084 52.663 1.00 89.69 1164 GLN A N 1
ATOM 9067 C CA . GLN A 1 1164 ? -61.297 -17.647 53.715 1.00 89.69 1164 GLN A CA 1
ATOM 9068 C C . GLN A 1 1164 ? -60.617 -18.841 54.391 1.00 89.69 1164 GLN A C 1
ATOM 9070 O O . GLN A 1 1164 ? -59.384 -18.903 54.419 1.00 89.69 1164 GLN A O 1
ATOM 9075 N N . ASP A 1 1165 ? -61.399 -19.823 54.839 1.00 87.12 1165 ASP A N 1
ATOM 9076 C CA . ASP A 1 1165 ? -60.897 -21.043 55.481 1.00 87.12 1165 ASP A CA 1
ATOM 9077 C C . ASP A 1 1165 ? -60.000 -21.831 54.537 1.00 87.12 1165 ASP A C 1
ATOM 9079 O O . ASP A 1 1165 ? -58.908 -22.282 54.901 1.00 87.12 1165 ASP A O 1
ATOM 9083 N N . LYS A 1 1166 ? -60.448 -21.959 53.284 1.00 83.19 1166 LYS A N 1
ATOM 9084 C CA . LYS A 1 1166 ? -59.699 -22.649 52.243 1.00 83.19 1166 LYS A CA 1
ATOM 9085 C C . LYS A 1 1166 ? -58.360 -21.968 51.963 1.00 83.19 1166 LYS A C 1
ATOM 9087 O O . LYS A 1 1166 ? -57.332 -22.638 51.945 1.00 83.19 1166 LYS A O 1
ATOM 9092 N N . ALA A 1 1167 ? -58.363 -20.648 51.781 1.00 80.50 1167 ALA A N 1
ATOM 9093 C CA . ALA A 1 1167 ? -57.161 -19.857 51.534 1.00 80.50 1167 ALA A CA 1
ATOM 9094 C C . ALA A 1 1167 ? -56.138 -19.983 52.677 1.00 80.50 1167 ALA A C 1
ATOM 9096 O O . ALA A 1 1167 ? -54.958 -20.224 52.411 1.00 80.50 1167 ALA A O 1
ATOM 9097 N N . SER A 1 1168 ? -56.590 -19.885 53.931 1.00 82.12 1168 SER A N 1
ATOM 9098 C CA . SER A 1 1168 ? -55.729 -19.997 55.114 1.00 82.12 1168 SER A CA 1
ATOM 9099 C C . SER A 1 1168 ? -55.150 -21.407 55.278 1.00 82.12 1168 SER A C 1
ATOM 9101 O O . SER A 1 1168 ? -53.937 -21.569 55.400 1.00 82.12 1168 SER A O 1
ATOM 9103 N N . THR A 1 1169 ? -55.995 -22.441 55.198 1.00 81.31 1169 THR A N 1
ATOM 9104 C CA . THR A 1 1169 ? -55.588 -23.844 55.394 1.00 81.31 1169 THR A CA 1
ATOM 9105 C C . THR A 1 1169 ? -54.610 -24.296 54.322 1.00 81.31 1169 THR A C 1
ATOM 9107 O O . THR A 1 1169 ? -53.552 -24.843 54.627 1.00 81.31 1169 THR A O 1
ATOM 9110 N N . ASP A 1 1170 ? -54.942 -24.039 53.055 1.00 77.19 1170 ASP A N 1
ATOM 9111 C CA . ASP A 1 1170 ? -54.115 -24.491 51.943 1.00 77.19 1170 ASP A CA 1
ATOM 9112 C C . ASP A 1 1170 ? -52.758 -23.765 51.959 1.00 77.19 1170 ASP A C 1
ATOM 9114 O O . ASP A 1 1170 ? -51.731 -24.373 51.687 1.00 77.19 1170 ASP A O 1
ATOM 9118 N N . SER A 1 1171 ? -52.710 -22.489 52.350 1.00 71.56 1171 SER A N 1
ATOM 9119 C CA . SER A 1 1171 ? -51.460 -21.720 52.419 1.00 71.56 1171 SER A CA 1
ATOM 9120 C C . SER A 1 1171 ? -50.655 -21.897 53.711 1.00 71.56 1171 SER A C 1
ATOM 9122 O O . SER A 1 1171 ? -49.622 -21.243 53.854 1.00 71.56 1171 SER A O 1
ATOM 9124 N N . ASN A 1 1172 ? -51.092 -22.744 54.649 1.00 80.06 1172 ASN A N 1
ATOM 9125 C CA . ASN A 1 1172 ? -50.509 -22.827 55.993 1.00 80.06 1172 ASN A CA 1
ATOM 9126 C C . ASN A 1 1172 ? -50.407 -21.436 56.661 1.00 80.06 1172 ASN A C 1
ATOM 9128 O O . ASN A 1 1172 ? -49.354 -21.044 57.157 1.00 80.06 1172 ASN A O 1
ATOM 9132 N N . GLU A 1 1173 ? -51.495 -20.665 56.591 1.00 81.94 1173 GLU A N 1
ATOM 9133 C CA . GLU A 1 1173 ? -51.648 -19.293 57.104 1.00 81.94 1173 GLU A CA 1
ATOM 9134 C C . GLU A 1 1173 ? -50.818 -18.202 56.395 1.00 81.94 1173 GLU A C 1
ATOM 9136 O O . GLU A 1 1173 ? -50.863 -17.035 56.794 1.00 81.94 1173 GLU A O 1
ATOM 9141 N N . HIS A 1 1174 ? -50.080 -18.519 55.325 1.00 77.69 1174 HIS A N 1
ATOM 9142 C CA . HIS A 1 1174 ? -49.283 -17.524 54.593 1.00 77.69 1174 HIS A CA 1
ATOM 9143 C C . HIS A 1 1174 ? -50.103 -16.608 53.679 1.00 77.69 1174 HIS A C 1
ATOM 9145 O O . HIS A 1 1174 ? -49.598 -15.565 53.259 1.00 77.69 1174 HIS A O 1
ATOM 9151 N N . PHE A 1 1175 ? -51.349 -16.960 53.367 1.00 81.88 1175 PHE A N 1
ATOM 9152 C CA . PHE A 1 1175 ? -52.267 -16.135 52.590 1.00 81.88 1175 PHE A CA 1
ATOM 9153 C C . PHE A 1 1175 ? -53.667 -16.152 53.204 1.00 81.88 1175 PHE A C 1
ATOM 9155 O O . PHE A 1 1175 ? -54.267 -17.212 53.380 1.00 81.88 1175 PHE A O 1
ATOM 9162 N N . THR A 1 1176 ? -54.216 -14.971 53.480 1.00 85.12 1176 THR A N 1
ATOM 9163 C CA . THR A 1 1176 ? -55.558 -14.828 54.060 1.00 85.12 1176 THR A CA 1
ATOM 9164 C C . THR A 1 1176 ? -56.425 -13.840 53.282 1.00 85.12 1176 THR A C 1
ATOM 9166 O O . THR A 1 1176 ? -55.946 -12.857 52.717 1.00 85.12 1176 THR A O 1
ATOM 9169 N N . ILE A 1 1177 ? -57.734 -14.097 53.252 1.00 89.25 1177 ILE A N 1
ATOM 9170 C CA . ILE A 1 1177 ? -58.737 -13.143 52.764 1.00 89.25 1177 ILE A CA 1
ATOM 9171 C C . ILE A 1 1177 ? -59.398 -12.528 54.002 1.00 89.25 1177 ILE A C 1
ATOM 9173 O O . ILE A 1 1177 ? -59.885 -13.252 54.866 1.00 89.25 1177 ILE A O 1
ATOM 9177 N N . LYS A 1 1178 ? -59.400 -11.201 54.123 1.00 90.00 1178 LYS A N 1
ATOM 9178 C CA . LYS A 1 1178 ? -59.863 -10.481 55.319 1.00 90.00 1178 LYS A CA 1
ATOM 9179 C C . LYS A 1 1178 ? -61.114 -9.654 55.019 1.00 90.00 1178 LYS A C 1
ATOM 9181 O O . LYS A 1 1178 ? -61.259 -9.128 53.919 1.00 90.00 1178 LYS A O 1
ATOM 9186 N N . GLY A 1 1179 ? -61.981 -9.532 56.023 1.00 90.50 1179 GLY A N 1
ATOM 9187 C CA . GLY A 1 1179 ? -63.230 -8.766 55.990 1.00 90.50 1179 GLY A CA 1
ATOM 9188 C C . GLY A 1 1179 ? -64.480 -9.649 55.985 1.00 90.50 1179 GLY A C 1
ATOM 9189 O O . GLY A 1 1179 ? -64.386 -10.874 55.944 1.00 90.50 1179 GLY A O 1
ATOM 9190 N N . GLN A 1 1180 ? -65.642 -9.007 56.071 1.00 93.31 1180 GLN A N 1
ATOM 9191 C CA . GLN A 1 1180 ? -66.971 -9.623 56.091 1.00 93.31 1180 GLN A CA 1
ATOM 9192 C C . GLN A 1 1180 ? -67.964 -8.685 55.395 1.00 93.31 1180 GLN A C 1
ATOM 9194 O O . GLN A 1 1180 ? -67.710 -7.482 55.314 1.00 93.31 1180 GLN A O 1
ATOM 9199 N N . PHE A 1 1181 ? -69.080 -9.208 54.894 1.00 94.00 1181 PHE A N 1
ATOM 9200 C CA . PHE A 1 1181 ? -70.133 -8.374 54.325 1.00 94.00 1181 PHE A CA 1
ATOM 9201 C C . PHE A 1 1181 ? -70.979 -7.725 55.418 1.00 94.00 1181 PHE A C 1
ATOM 9203 O O . PHE A 1 1181 ? -71.465 -8.392 56.331 1.00 94.00 1181 PHE A O 1
ATOM 9210 N N . ASP A 1 1182 ? -71.205 -6.421 55.284 1.00 88.81 1182 ASP A N 1
ATOM 9211 C CA . ASP A 1 1182 ? -72.142 -5.697 56.136 1.00 88.81 1182 ASP A CA 1
ATOM 9212 C C . ASP A 1 1182 ? -73.589 -6.142 55.873 1.00 88.81 1182 ASP A C 1
ATOM 9214 O O . ASP A 1 1182 ? -73.983 -6.438 54.741 1.00 88.81 1182 ASP A O 1
ATOM 9218 N N . ASN A 1 1183 ? -74.415 -6.132 56.920 1.00 86.00 1183 ASN A N 1
ATOM 9219 C CA . ASN A 1 1183 ? -75.847 -6.405 56.826 1.00 86.00 1183 ASN A CA 1
ATOM 9220 C C . ASN A 1 1183 ? -76.652 -5.469 57.746 1.00 86.00 1183 ASN A C 1
ATOM 9222 O O . ASN A 1 1183 ? -76.093 -4.799 58.615 1.00 86.00 1183 ASN A O 1
ATOM 9226 N N . VAL A 1 1184 ? -77.970 -5.402 57.553 1.00 84.81 1184 VAL A N 1
ATOM 9227 C CA . VAL A 1 1184 ? -78.890 -4.614 58.389 1.00 84.81 1184 VAL A CA 1
ATOM 9228 C C . VAL A 1 1184 ? -79.923 -5.513 59.065 1.00 84.81 1184 VAL A C 1
ATOM 9230 O O . VAL A 1 1184 ? -80.332 -6.530 58.510 1.00 84.81 1184 VAL A O 1
ATOM 9233 N N . ALA A 1 1185 ? -80.364 -5.132 60.266 1.00 84.56 1185 ALA A N 1
ATOM 9234 C CA . ALA A 1 1185 ? -81.416 -5.853 60.978 1.00 84.56 1185 ALA A CA 1
ATOM 9235 C C . ALA A 1 1185 ? -82.747 -5.780 60.208 1.00 84.56 1185 ALA A C 1
ATOM 9237 O O . ALA A 1 1185 ? -83.162 -4.699 59.787 1.00 84.56 1185 ALA A O 1
ATOM 9238 N N . LEU A 1 1186 ? -83.414 -6.926 60.037 1.00 89.25 1186 LEU A N 1
ATOM 9239 C CA . LEU A 1 1186 ? -84.684 -7.013 59.318 1.00 89.25 1186 LEU A CA 1
ATOM 9240 C C . LEU A 1 1186 ? -85.859 -6.631 60.216 1.00 89.25 1186 LEU A C 1
ATOM 9242 O O . LEU A 1 1186 ? -86.044 -7.195 61.292 1.00 89.25 1186 LEU A O 1
ATOM 9246 N N . LEU A 1 1187 ? -86.687 -5.705 59.740 1.00 87.00 1187 LEU A N 1
ATOM 9247 C CA . LEU A 1 1187 ? -87.990 -5.409 60.323 1.00 87.00 1187 LEU A CA 1
ATOM 9248 C C . LEU A 1 1187 ? -88.912 -6.627 60.213 1.00 87.00 1187 LEU A C 1
ATOM 9250 O O . LEU A 1 1187 ? -89.114 -7.154 59.121 1.00 87.00 1187 LEU A O 1
ATOM 9254 N N . ILE A 1 1188 ? -89.510 -7.021 61.337 1.00 85.62 1188 ILE A N 1
ATOM 9255 C CA . ILE A 1 1188 ? -90.564 -8.036 61.394 1.00 85.62 1188 ILE A CA 1
ATOM 9256 C C . ILE A 1 1188 ? -91.906 -7.301 61.270 1.00 85.62 1188 ILE A C 1
ATOM 9258 O O . ILE A 1 1188 ? -92.184 -6.443 62.112 1.00 85.62 1188 ILE A O 1
ATOM 9262 N N . PRO A 1 1189 ? -92.728 -7.573 60.237 1.00 84.75 1189 PRO A N 1
ATOM 9263 C CA . PRO A 1 1189 ? -94.025 -6.923 60.091 1.00 84.75 1189 PRO A CA 1
ATOM 9264 C C . PRO A 1 1189 ? -94.962 -7.267 61.252 1.00 84.75 1189 PRO A C 1
ATOM 9266 O O . PRO A 1 1189 ? -95.510 -8.365 61.309 1.00 84.75 1189 PRO A O 1
ATOM 9269 N N . ASP A 1 1190 ? -95.158 -6.314 62.158 1.00 87.50 1190 ASP A N 1
ATOM 9270 C CA . ASP A 1 1190 ? -96.192 -6.375 63.188 1.00 87.50 1190 ASP A CA 1
ATOM 9271 C C . ASP A 1 1190 ? -97.455 -5.710 62.645 1.00 87.50 1190 ASP A C 1
ATOM 9273 O O . ASP A 1 1190 ? -97.512 -4.488 62.485 1.00 87.50 1190 ASP A O 1
ATOM 9277 N N . LEU A 1 1191 ? -98.420 -6.533 62.239 1.00 88.06 1191 LEU A N 1
ATOM 9278 C CA . LEU A 1 1191 ? -99.610 -6.088 61.527 1.00 88.06 1191 LEU A CA 1
ATOM 9279 C C . LEU A 1 1191 ? -100.840 -6.172 62.426 1.00 88.06 1191 LEU A C 1
ATOM 9281 O O . LEU A 1 1191 ? -101.160 -7.237 62.955 1.00 88.06 1191 LEU A O 1
ATOM 9285 N N . GLU A 1 1192 ? -101.560 -5.059 62.555 1.00 83.94 1192 GLU A N 1
ATOM 9286 C CA . GLU A 1 1192 ? -102.795 -4.995 63.335 1.00 83.94 1192 GLU A CA 1
ATOM 9287 C C . GLU A 1 1192 ? -103.879 -5.916 62.738 1.00 83.94 1192 GLU A C 1
ATOM 9289 O O . GLU A 1 1192 ? -103.965 -6.117 61.520 1.00 83.94 1192 GLU A O 1
ATOM 9294 N N . LYS A 1 1193 ? -104.725 -6.496 63.602 1.00 81.25 1193 LYS A N 1
ATOM 9295 C CA . LYS A 1 1193 ? -105.837 -7.372 63.196 1.00 81.25 1193 LYS A CA 1
ATOM 9296 C C . LYS A 1 1193 ? -107.128 -6.570 63.041 1.00 81.25 1193 LYS A C 1
ATOM 9298 O O . LYS A 1 1193 ? -107.447 -5.734 63.884 1.00 81.25 1193 LYS A O 1
ATOM 9303 N N . VAL A 1 1194 ? -107.903 -6.876 62.001 1.00 73.31 1194 VAL A N 1
ATOM 9304 C CA . VAL A 1 1194 ? -109.279 -6.376 61.870 1.00 73.31 1194 VAL A CA 1
ATOM 9305 C C . VAL A 1 1194 ? -110.166 -7.138 62.860 1.00 73.31 1194 VAL A C 1
ATOM 9307 O O . VAL A 1 1194 ? -110.180 -8.368 62.836 1.00 73.31 1194 VAL A O 1
ATOM 9310 N N . THR A 1 1195 ? -110.877 -6.437 63.741 1.00 74.31 1195 THR A N 1
ATOM 9311 C CA . THR A 1 1195 ? -111.724 -7.032 64.799 1.00 74.31 1195 THR A CA 1
ATOM 9312 C C . THR A 1 1195 ? -113.223 -6.821 64.576 1.00 74.31 1195 THR A C 1
ATOM 9314 O O . THR A 1 1195 ? -114.035 -7.418 65.280 1.00 74.31 1195 THR A O 1
ATOM 9317 N N . ALA A 1 1196 ? -113.610 -6.023 63.577 1.00 59.44 1196 ALA A N 1
ATOM 9318 C CA . ALA A 1 1196 ? -115.005 -5.796 63.219 1.00 59.44 1196 ALA A CA 1
ATOM 9319 C C . ALA A 1 1196 ? -115.513 -6.843 62.204 1.00 59.44 1196 ALA A C 1
ATOM 9321 O O . ALA A 1 1196 ? -115.316 -6.698 60.997 1.00 59.44 1196 ALA A O 1
ATOM 9322 N N . ASN A 1 1197 ? -116.185 -7.895 62.688 1.00 48.88 1197 ASN A N 1
ATOM 9323 C CA . ASN A 1 1197 ? -116.989 -8.805 61.862 1.00 48.88 1197 ASN A CA 1
ATOM 9324 C C . ASN A 1 1197 ? -118.404 -8.225 61.688 1.00 48.88 1197 ASN A C 1
ATOM 9326 O O . ASN A 1 1197 ? -119.178 -8.203 62.643 1.00 48.88 1197 ASN A O 1
ATOM 9330 N N . GLY A 1 1198 ? -118.750 -7.776 60.480 1.00 47.81 1198 GLY A N 1
ATOM 9331 C CA . GLY A 1 1198 ? -120.145 -7.604 60.060 1.00 47.81 1198 GLY A CA 1
ATOM 9332 C C . GLY A 1 1198 ? -120.645 -8.898 59.411 1.00 47.81 1198 GLY A C 1
ATOM 9333 O O . GLY A 1 1198 ? -120.022 -9.363 58.462 1.00 47.81 1198 GLY A O 1
ATOM 9334 N N . ASN A 1 1199 ? -121.713 -9.493 59.948 1.00 35.59 1199 ASN A N 1
ATOM 9335 C CA . ASN A 1 1199 ? -122.346 -10.724 59.453 1.00 35.59 1199 ASN A CA 1
ATOM 9336 C C . ASN A 1 1199 ? -123.422 -10.445 58.375 1.00 35.59 1199 ASN A C 1
ATOM 9338 O O . ASN A 1 1199 ? -124.118 -9.437 58.484 1.00 35.59 1199 ASN A O 1
ATOM 9342 N N . GLU A 1 1200 ? -123.586 -11.427 57.465 1.00 35.56 1200 GLU A N 1
ATOM 9343 C CA . GLU A 1 1200 ? -124.652 -11.677 56.450 1.00 35.56 1200 GLU A CA 1
ATOM 9344 C C . GLU A 1 1200 ? -124.547 -10.852 55.141 1.00 35.56 1200 GLU A C 1
ATOM 9346 O O . GLU A 1 1200 ? -124.683 -9.633 55.169 1.00 35.56 1200 GLU A O 1
ATOM 9351 N N . ASN A 1 1201 ? -124.287 -11.400 53.937 1.00 30.53 1201 ASN A N 1
ATOM 9352 C CA . ASN A 1 1201 ? -124.404 -12.755 53.351 1.00 30.53 1201 ASN A CA 1
ATOM 9353 C C . ASN A 1 1201 ? -123.191 -13.154 52.498 1.00 30.53 1201 ASN A C 1
ATOM 9355 O O . ASN A 1 1201 ? -122.644 -12.260 51.811 1.00 30.53 1201 ASN A O 1
#

Radius of gyration: 52.66 Å; chains: 1; bounding box: 170×66×131 Å

Foldseek 3Di:
DVPLLQLLQQFLFDFFVQDDDPDLFFFLKFWFLPWAWFWWDDVQEIETETPDQETEIEGQQFGEHHAPHEYEYYDPPDPDEHEYHYETFFQDEHHAQDEYHYPAYAYAYEAQFEYEQDQNGEYHYQEYHYENDFDFPVRSNCRVVVVDPVVPDDPDADLFGAEYEYQAAYHHQEYEYGYQEYEYDWAFADDPPVRGTDTHAYAYQEYAYAHCEYEAQLLRYNYQEYEYAHANYYEHAHFLNSCLVPVPDPSVSRDYHYHHHYDYCHLQFHEYEEPSSLQSVQCCLVPPPSNQPRTRNLEYEYFAAYAQPLVVVAALQWGFDPRHPPPDGDPVRTDNSAQQLDPVRAREGEYEHLQHEHEQHAHALVDPSNVQFGQAEENYRHHAQYEYYNYEYYNDPHEEHHDHPAFAHQYENHISEYHAYEAEQYEYEDHEYAYAGEHADAPDQDPVREGEDEHAWEHGTREYEHAHEHELYEYEAYETEAYAYEYDPDHPVRTAYEYEFAWEHGISEYAAYEHYQYEYYNHEEIEYDEYPCVRHHYAYATEPGIREYHAYEAAQYEGEYEEYYAQYANFQKAPHYREYDYARYEYAQYEGAYEEIHHEAFKEQGTREYQHYEAYLYEGEYAYIDYAQYEPGYREYAYPDPPGAYEAEQYEYDHHAEIEHQAWEHGYREYHDDEADRYEYENYEYADYAEYAHEHAFWEHGYGYAQHYEAEFYEYAEYNETEYQAQYEPGISEYNEYEAYNYFHEYDPEYEHENQDDPEAGAYEHGIREHAAYAHELYYYYAGAAYEYDYPDPPPQVYEYAYEHGISEYHDPPDPDAAHEYEHENAEHEYHALHDYHYPHPHYAAAHGYRYYDSHDYDQYAHEYEYEVPNCPVRCNCVVCPVRYHYHYDNDPVVSVVVSCVSSVVDPQWDDDPSTTGRDPPNDSDHRDNRDRDNNHDDDDDPVCSVPDAGEDEQSSHDDPVRLVVLLVLSNPFAWEAELVCLVVLVVLVVPQNSSILQSQLLSCLPGIGDCVVPVDSVVSSSSSSSNSSSLRSLVSNLPRDVPPHHYDPNNVVRSVVSNVVSVVSSVSNSVSNVVVVCCSVPPSVVLSVLLVVLQVVLVVLLVVLVVLLVVLQVVLVVCLVPVVPDDPVVNVVSVVSNVVSLVSNVVSQVSLVVSQVVVVVVQVSSCVSNVNRYGYDDGRDHDDHDDRPHDDRPDDDDDD

InterPro domains:
  IPR008638 Filamentous haemagglutinin FhaB/tRNA nuclease CdiA-like, TPS domain [PF05860] (31-225)
  IPR008638 Filamentous haemagglutinin FhaB/tRNA nuclease CdiA-like, TPS domain [SM00912] (22-138)
  IPR008638 Filamentous haemagglutinin FhaB/tRNA nuclease CdiA-like, TPS domain [TIGR01901] (63-134)
  IPR012334 Pectin lyase fold [G3DSA:2.160.20.10] (20-277)